Protein 4GAO (pdb70)

Sequence (803 aa):
GSKKKLERLYGRYKDPQDENKIGVDGIQQFCDDLSLDPASISVLVIAWKFRAATQCEFSRKEFLDGMTELGCDSMEKLKALLPRLEQELKDTAKFKDFYQFTFTFAKNPGQKGLDLEMAVAYWKLVLSGRFKFLDLWNTFLMEHHKRSIPRDTWNLLLDFGNMIADDMSNYDEEGAWPVLIDDFVEYARPVVTGSKKKLERLYGRYKDPQDENKIGVDGIQQFCDDLSLDPASISVLVIAWKFRAATQCEFSRKEFLDGMTELGCDSMEKLKALLPRLEQELKDTAKFKDFYQFTFTFAKNPGQKGLDLEMAVAYWKLVLSGRFKFLDLWNTFLMEHHKRSIPRDTWNLLLDFGNMIADDMSNYDEEGAWPVLIDDFVEYARPVVIKLFSLKQQKKKLERLYGRYKDPQDENKIGVDGIQQFCDDLSLDPASISVLVIAWKFRAATQCEFSRKEFLDGMTELGCDSMEKLKALLPRLEQELKDTAKFKDFYQFTFTFAKNPGQKGLDLEMAVAYWKLVLSGRFKFLDLWNTFLMEHHKRSIPRDTWNLLLDFGNMIADDMSNYDEEGAWPVLIDDFVEYARPIKLFSLKQQIKLFSLKQQKGSKKKLERLYGRYKDPQDENKIGVDGIQQFCDDLSLDPASISVLVIAWKFRAATQCEFSRKEFLDGMTELGCDSMEKLKALLPRLEQELKDTAKFKDFYQFTFTFAKNPGQKGLDLEMAVAYWKLVLSGRFKFLDLWNTFLMEHHKRSIPRDTWNLLLDFGNMIADDMSNYDEEGAWPVLIDDFVEYARPVVTIKLFSLKQQ

InterPro domains:
  IPR005176 Potentiating neddylation domain [PF03556] (136-246)
  IPR005176 Potentiating neddylation domain [PS51229] (60-248)
  IPR009060 UBA-like superfamily [SSF46934] (5-47)
  IPR014764 Defective-in-cullin neddylation protein [PTHR12281] (23-249)
  IPR042460 DCN1-like, PONY binding domain [G3DSA:1.10.238.200] (150-259)

CATH classification: 1.10.238.10 (+1 more: 1.10.238.200)

Structure (mmCIF, N/CA/C/O backbone):
data_4GAO
#
_entry.id   4GAO
#
_cell.length_a   48.567
_cell.length_b   190.151
_cell.length_c   49.072
_cell.angle_alpha   90.00
_cell.angle_beta   101.75
_cell.angle_gamma   90.00
#
_symmetry.space_group_name_H-M   'P 1 21 1'
#
loop_
_entity.id
_entity.type
_entity.pdbx_description
1 polymer 'DCN1-like protein 2'
2 polymer 'NEDD8-conjugating enzyme Ubc12'
3 non-polymer 'BROMIDE ION'
#
loop_
_atom_site.group_PDB
_atom_site.id
_atom_site.type_symbol
_atom_site.label_atom_id
_atom_site.label_alt_id
_atom_site.label_comp_id
_atom_site.label_asym_id
_atom_site.label_entity_id
_atom_site.label_seq_id
_atom_site.pdbx_PDB_ins_code
_atom_site.Cartn_x
_atom_site.Cartn_y
_atom_site.Cartn_z
_atom_site.occupancy
_atom_site.B_iso_or_equiv
_atom_site.auth_seq_id
_atom_site.auth_comp_id
_atom_site.auth_asym_id
_atom_site.auth_atom_id
_atom_site.pdbx_PDB_model_num
ATOM 1 N N . GLY A 1 1 ? 28.733 15.532 17.417 1.00 60.46 60 GLY A N 1
ATOM 2 C CA . GLY A 1 1 ? 29.241 16.829 17.962 1.00 60.72 60 GLY A CA 1
ATOM 3 C C . GLY A 1 1 ? 28.870 18.047 17.131 1.00 60.06 60 GLY A C 1
ATOM 4 O O . GLY A 1 1 ? 29.305 19.168 17.427 1.00 59.95 60 GLY A O 1
ATOM 5 N N . SER A 1 2 ? 28.068 17.824 16.088 1.00 59.62 61 SER A N 1
ATOM 6 C CA . SER A 1 2 ? 27.583 18.900 15.220 1.00 58.93 61 SER A CA 1
ATOM 7 C C . SER A 1 2 ? 26.361 19.597 15.822 1.00 58.80 61 SER A C 1
ATOM 8 O O . SER A 1 2 ? 26.158 20.798 15.617 1.00 58.41 61 SER A O 1
ATOM 11 N N . LYS A 1 3 ? 25.563 18.835 16.570 1.00 59.15 62 LYS A N 1
ATOM 12 C CA . LYS A 1 3 ? 24.375 19.349 17.249 1.00 59.21 62 LYS A CA 1
ATOM 13 C C . LYS A 1 3 ? 24.698 20.420 18.297 1.00 59.64 62 LYS A C 1
ATOM 14 O O . LYS A 1 3 ? 23.819 21.185 18.702 1.00 59.64 62 LYS A O 1
ATOM 16 N N . LYS A 1 4 ? 25.962 20.469 18.720 1.00 60.23 63 LYS A N 1
ATOM 17 C CA . LYS A 1 4 ? 26.434 21.422 19.726 1.00 60.68 63 LYS A CA 1
ATOM 18 C C . LYS A 1 4 ? 26.040 22.870 19.422 1.00 60.14 63 LYS A C 1
ATOM 19 O O . LYS A 1 4 ? 25.341 23.506 20.216 1.00 60.32 63 LYS A O 1
ATOM 21 N N . LYS A 1 5 ? 26.476 23.385 18.275 1.00 59.57 64 LYS A N 1
ATOM 22 C CA . LYS A 1 5 ? 26.171 24.763 17.902 1.00 59.13 64 LYS A CA 1
ATOM 23 C C . LYS A 1 5 ? 24.670 24.935 17.679 1.00 58.69 64 LYS A C 1
ATOM 24 O O . LYS A 1 5 ? 24.125 26.025 17.883 1.00 58.52 64 LYS A O 1
ATOM 30 N N . LEU A 1 6 ? 24.011 23.845 17.281 1.00 58.58 65 LEU A N 1
ATOM 31 C CA . LEU A 1 6 ? 22.597 23.869 16.921 1.00 58.06 65 LEU A CA 1
ATOM 32 C C . LEU A 1 6 ? 21.689 23.944 18.150 1.00 58.35 65 LEU A C 1
ATOM 33 O O . LEU A 1 6 ? 20.744 24.737 18.174 1.00 58.09 65 LEU A O 1
ATOM 38 N N . GLU A 1 7 ? 21.980 23.127 19.163 1.00 58.92 66 GLU A N 1
ATOM 39 C CA . GLU A 1 7 ? 21.277 23.192 20.445 1.00 59.34 66 GLU A CA 1
ATOM 40 C C . GLU A 1 7 ? 21.382 24.577 21.062 1.00 59.28 66 GLU A C 1
ATOM 41 O O . GLU A 1 7 ? 20.384 25.128 21.537 1.00 59.47 66 GLU A O 1
ATOM 47 N N . ARG A 1 8 ? 22.596 25.128 21.052 1.00 59.08 67 ARG A N 1
ATOM 48 C CA . ARG A 1 8 ? 22.838 26.470 21.560 1.00 58.87 67 ARG A CA 1
ATOM 49 C C . ARG A 1 8 ? 21.997 27.497 20.791 1.00 58.04 67 ARG A C 1
ATOM 50 O O . ARG A 1 8 ? 21.353 28.358 21.401 1.00 58.10 67 ARG A O 1
ATOM 52 N N . LEU A 1 9 ? 21.982 27.376 19.460 1.00 57.18 68 LEU A N 1
ATOM 53 C CA . LEU A 1 9 ? 21.221 28.284 18.595 1.00 56.12 68 LEU A CA 1
ATOM 54 C C . LEU A 1 9 ? 19.714 28.136 18.768 1.00 55.67 68 LEU A C 1
ATOM 55 O O . LEU A 1 9 ? 18.973 29.098 18.556 1.00 55.47 68 LEU A O 1
ATOM 60 N N . TYR A 1 10 ? 19.261 26.943 19.151 1.00 55.45 69 TYR A N 1
ATOM 61 C CA . TYR A 1 10 ? 17.854 26.762 19.491 1.00 54.99 69 TYR A CA 1
ATOM 62 C C . TYR A 1 10 ? 17.482 27.565 20.736 1.00 54.98 69 TYR A C 1
ATOM 63 O O . TYR A 1 10 ? 16.462 28.258 20.745 1.00 54.91 69 TYR A O 1
ATOM 72 N N . GLY A 1 11 ? 18.318 27.474 21.772 1.00 54.93 70 GLY A N 1
ATOM 73 C CA . GLY A 1 11 ? 18.095 28.178 23.038 1.00 54.46 70 GLY A CA 1
ATOM 74 C C . GLY A 1 11 ? 17.867 29.674 22.896 1.00 53.27 70 GLY A C 1
ATOM 75 O O . GLY A 1 11 ? 17.238 30.303 23.754 1.00 53.63 70 GLY A O 1
ATOM 76 N N . ARG A 1 12 ? 18.378 30.235 21.803 1.00 51.69 71 ARG A N 1
ATOM 77 C CA . ARG A 1 12 ? 18.220 31.647 21.478 1.00 50.22 71 ARG A CA 1
ATOM 78 C C . ARG A 1 12 ? 16.755 32.016 21.208 1.00 49.38 71 ARG A C 1
ATOM 79 O O . ARG A 1 12 ? 16.310 33.118 21.556 1.00 49.19 71 ARG A O 1
ATOM 87 N N . TYR A 1 13 ? 16.005 31.081 20.623 1.00 48.62 72 TYR A N 1
ATOM 88 C CA . TYR A 1 13 ? 14.649 31.359 20.132 1.00 47.62 72 TYR A CA 1
ATOM 89 C C . TYR A 1 13 ? 13.496 30.741 20.932 1.00 47.69 72 TYR A C 1
ATOM 90 O O . TYR A 1 13 ? 12.347 31.162 20.782 1.00 47.56 72 TYR A O 1
ATOM 99 N N . LYS A 1 14 ? 13.796 29.753 21.769 1.00 47.78 73 LYS A N 1
ATOM 100 C CA . LYS A 1 14 ? 12.765 29.031 22.517 1.00 48.03 73 LYS A CA 1
ATOM 101 C C . LYS A 1 14 ? 11.921 29.923 23.431 1.00 48.33 73 LYS A C 1
ATOM 102 O O . LYS A 1 14 ? 12.445 30.815 24.104 1.00 48.34 73 LYS A O 1
ATOM 108 N N . ASP A 1 15 ? 10.613 29.671 23.425 1.00 48.64 74 ASP A N 1
ATOM 109 C CA . ASP A 1 15 ? 9.651 30.325 24.312 1.00 49.35 74 ASP A CA 1
ATOM 110 C C . ASP A 1 15 ? 9.990 30.027 25.777 1.00 50.57 74 ASP A C 1
ATOM 111 O O . ASP A 1 15 ? 10.073 28.858 26.174 1.00 51.04 74 ASP A O 1
ATOM 116 N N . PRO A 1 16 ? 10.200 31.087 26.584 1.00 51.12 75 PRO A N 1
ATOM 117 C CA . PRO A 1 16 ? 10.460 30.947 28.016 1.00 52.32 75 PRO A CA 1
ATOM 118 C C . PRO A 1 16 ? 9.340 30.233 28.776 1.00 53.53 75 PRO A C 1
ATOM 119 O O . PRO A 1 16 ? 9.597 29.661 29.835 1.00 54.40 75 PRO A O 1
ATOM 123 N N . GLN A 1 17 ? 8.120 30.268 28.235 1.00 53.97 76 GLN A N 1
ATOM 124 C CA . GLN A 1 17 ? 6.956 29.608 28.845 1.00 55.20 76 GLN A CA 1
ATOM 125 C C . GLN A 1 17 ? 6.698 28.190 28.302 1.00 55.70 76 GLN A C 1
ATOM 126 O O . GLN A 1 17 ? 5.764 27.501 28.754 1.00 56.19 76 GLN A O 1
ATOM 128 N N . ASP A 1 18 ? 7.530 27.763 27.341 1.00 55.71 77 ASP A N 1
ATOM 129 C CA . ASP A 1 18 ? 7.462 26.415 26.759 1.00 56.25 77 ASP A CA 1
ATOM 130 C C . ASP A 1 18 ? 8.748 26.085 25.999 1.00 56.21 77 ASP A C 1
ATOM 131 O O . ASP A 1 18 ? 8.950 26.545 24.873 1.00 55.48 77 ASP A O 1
ATOM 136 N N . GLU A 1 19 ? 9.602 25.270 26.617 1.00 57.33 78 GLU A N 1
ATOM 137 C CA . GLU A 1 19 ? 10.907 24.912 26.043 1.00 57.62 78 GLU A CA 1
ATOM 138 C C . GLU A 1 19 ? 10.804 24.065 24.764 1.00 56.96 78 GLU A C 1
ATOM 139 O O . GLU A 1 19 ? 11.782 23.932 24.023 1.00 56.70 78 GLU A O 1
ATOM 145 N N . ASN A 1 20 ? 9.622 23.509 24.509 1.00 56.89 79 ASN A N 1
ATOM 146 C CA . ASN A 1 20 ? 9.414 22.611 23.376 1.00 56.32 79 ASN A CA 1
ATOM 147 C C . ASN A 1 20 ? 8.886 23.306 22.121 1.00 55.20 79 ASN A C 1
ATOM 148 O O . ASN A 1 20 ? 8.437 22.634 21.186 1.00 55.01 79 ASN A O 1
ATOM 153 N N . LYS A 1 21 ? 8.944 24.642 22.104 1.00 54.31 80 LYS A N 1
ATOM 154 C CA . LYS A 1 21 ? 8.554 25.436 20.928 1.00 53.03 80 LYS A CA 1
ATOM 155 C C . LYS A 1 21 ? 9.227 26.812 20.853 1.00 52.03 80 LYS A C 1
ATOM 156 O O . LYS A 1 21 ? 9.584 27.391 21.874 1.00 52.28 80 LYS A O 1
ATOM 162 N N . ILE A 1 22 ? 9.401 27.315 19.629 1.00 50.85 81 ILE A N 1
ATOM 163 C CA . ILE A 1 22 ? 9.808 28.700 19.382 1.00 49.95 81 ILE A CA 1
ATOM 164 C C . ILE A 1 22 ? 8.550 29.541 19.210 1.00 50.11 81 ILE A C 1
ATOM 165 O O . ILE A 1 22 ? 7.764 29.308 18.299 1.00 49.69 81 ILE A O 1
ATOM 170 N N . GLY A 1 23 ? 8.369 30.519 20.090 1.00 50.86 82 GLY A N 1
ATOM 171 C CA . GLY A 1 23 ? 7.138 31.303 20.134 1.00 51.57 82 GLY A CA 1
ATOM 172 C C . GLY A 1 23 ? 7.162 32.592 19.334 1.00 51.43 82 GLY A C 1
ATOM 173 O O . GLY A 1 23 ? 8.126 32.876 18.621 1.00 51.11 82 GLY A O 1
ATOM 174 N N . VAL A 1 24 ? 6.088 33.371 19.479 1.00 51.88 83 VAL A N 1
ATOM 175 C CA . VAL A 1 24 ? 5.871 34.637 18.762 1.00 51.67 83 VAL A CA 1
ATOM 176 C C . VAL A 1 24 ? 7.117 35.523 18.716 1.00 51.42 83 VAL A C 1
ATOM 177 O O . VAL A 1 24 ? 7.595 35.868 17.632 1.00 51.05 83 VAL A O 1
ATOM 181 N N . ASP A 1 25 ? 7.640 35.879 19.891 1.00 51.91 84 ASP A N 1
ATOM 182 C CA . ASP A 1 25 ? 8.832 36.723 19.989 1.00 51.67 84 ASP A CA 1
ATOM 183 C C . ASP A 1 25 ? 10.044 36.021 19.386 1.00 51.21 84 ASP A C 1
ATOM 184 O O . ASP A 1 25 ? 10.907 36.669 18.776 1.00 50.77 84 ASP A O 1
ATOM 189 N N . GLY A 1 26 ? 10.090 34.696 19.551 1.00 51.28 85 GLY A N 1
ATOM 190 C CA . GLY A 1 26 ? 11.169 33.872 19.006 1.00 50.84 85 GLY A CA 1
ATOM 191 C C . GLY A 1 26 ? 11.183 33.857 17.490 1.00 49.97 85 GLY A C 1
ATOM 192 O O . GLY A 1 26 ? 12.245 33.940 16.876 1.00 49.62 85 GLY A O 1
ATOM 193 N N . ILE A 1 27 ? 9.997 33.749 16.895 1.00 49.65 86 ILE A N 1
ATOM 194 C CA . ILE A 1 27 ? 9.830 33.835 15.446 1.00 48.88 86 ILE A CA 1
ATOM 195 C C . ILE A 1 27 ? 10.228 35.225 14.953 1.00 48.37 86 ILE A C 1
ATOM 196 O O . ILE A 1 27 ? 10.871 35.353 13.911 1.00 48.04 86 ILE A O 1
ATOM 201 N N . GLN A 1 28 ? 9.858 36.258 15.711 1.00 48.28 87 GLN A N 1
ATOM 202 C CA . GLN A 1 28 ? 10.232 37.634 15.382 1.00 47.69 87 GLN A CA 1
ATOM 203 C C . GLN A 1 28 ? 11.749 37.846 15.396 1.00 46.95 87 GLN A C 1
ATOM 204 O O . GLN A 1 28 ? 12.279 38.529 14.522 1.00 46.49 87 GLN A O 1
ATOM 210 N N . GLN A 1 29 ? 12.432 37.252 16.377 1.00 46.61 88 GLN A N 1
ATOM 211 C CA . GLN A 1 29 ? 13.895 37.324 16.480 1.00 45.82 88 GLN A CA 1
ATOM 212 C C . GLN A 1 29 ? 14.605 36.515 15.390 1.00 45.12 88 GLN A C 1
ATOM 213 O O . GLN A 1 29 ? 15.542 37.002 14.758 1.00 44.69 88 GLN A O 1
ATOM 219 N N . PHE A 1 30 ? 14.155 35.278 15.189 1.00 44.88 89 PHE A N 1
ATOM 220 C CA . PHE A 1 30 ? 14.645 34.403 14.121 1.00 44.37 89 PHE A CA 1
ATOM 221 C C . PHE A 1 30 ? 14.614 35.109 12.762 1.00 44.68 89 PHE A C 1
ATOM 222 O O . PHE A 1 30 ? 15.609 35.111 12.030 1.00 44.39 89 PHE A O 1
ATOM 230 N N . CYS A 1 31 ? 13.471 35.716 12.444 1.00 45.55 90 CYS A N 1
ATOM 231 C CA . CYS A 1 31 ? 13.317 36.505 11.227 1.00 46.18 90 CYS A CA 1
ATOM 232 C C . CYS A 1 31 ? 14.234 37.722 11.229 1.00 46.67 90 CYS A C 1
ATOM 233 O O . CYS A 1 31 ? 14.834 38.045 10.203 1.00 46.50 90 CYS A O 1
ATOM 236 N N . ASP A 1 32 ? 14.336 38.389 12.380 1.00 47.75 91 ASP A N 1
ATOM 237 C CA . ASP A 1 32 ? 15.190 39.564 12.521 1.00 48.49 91 ASP A CA 1
ATOM 238 C C . ASP A 1 32 ? 16.646 39.197 12.283 1.00 48.76 91 ASP A C 1
ATOM 239 O O . ASP A 1 32 ? 17.396 39.965 11.680 1.00 48.69 91 ASP A O 1
ATOM 244 N N . ASP A 1 33 ? 17.036 38.013 12.745 1.00 49.37 92 ASP A N 1
ATOM 245 C CA . ASP A 1 33 ? 18.396 37.521 12.556 1.00 49.76 92 ASP A CA 1
ATOM 246 C C . ASP A 1 33 ? 18.713 37.278 11.084 1.00 49.26 92 ASP A C 1
ATOM 247 O O . ASP A 1 33 ? 19.833 37.516 10.638 1.00 49.36 92 ASP A O 1
ATOM 252 N N . LEU A 1 34 ? 17.715 36.814 10.336 1.00 48.80 93 LEU A N 1
ATOM 253 C CA . LEU A 1 34 ? 17.858 36.550 8.904 1.00 47.90 93 LEU A CA 1
ATOM 254 C C . LEU A 1 34 ? 17.746 37.806 8.038 1.00 46.97 93 LEU A C 1
ATOM 255 O O . LEU A 1 34 ? 17.916 37.737 6.814 1.00 46.71 93 LEU A O 1
ATOM 260 N N . SER A 1 35 ? 17.459 38.940 8.679 1.00 46.08 94 SER A N 1
ATOM 261 C CA . SER A 1 35 ? 17.220 40.204 7.988 1.00 44.89 94 SER A CA 1
ATOM 262 C C . SER A 1 35 ? 16.113 40.066 6.940 1.00 43.96 94 SER A C 1
ATOM 263 O O . SER A 1 35 ? 16.263 40.503 5.794 1.00 43.82 94 SER A O 1
ATOM 265 N N . LEU A 1 36 ? 15.003 39.450 7.347 1.00 43.03 95 LEU A N 1
ATOM 266 C CA . LEU A 1 36 ? 13.855 39.236 6.463 1.00 41.73 95 LEU A CA 1
ATOM 267 C C . LEU A 1 36 ? 12.543 39.703 7.078 1.00 41.25 95 LEU A C 1
ATOM 268 O O . LEU A 1 36 ? 12.368 39.684 8.303 1.00 41.30 95 LEU A O 1
ATOM 273 N N . ASP A 1 37 ? 11.623 40.120 6.213 1.00 40.35 96 ASP A N 1
ATOM 274 C CA . ASP A 1 37 ? 10.268 40.430 6.633 1.00 39.80 96 ASP A CA 1
ATOM 275 C C . ASP A 1 37 ? 9.607 39.122 7.050 1.00 39.33 96 ASP A C 1
ATOM 276 O O . ASP A 1 37 ? 9.531 38.187 6.253 1.00 39.20 96 ASP A O 1
ATOM 281 N N . PRO A 1 38 ? 9.137 39.042 8.307 1.00 38.93 97 PRO A N 1
ATOM 282 C CA . PRO A 1 38 ? 8.476 37.825 8.760 1.00 38.69 97 PRO A CA 1
ATOM 283 C C . PRO A 1 38 ? 7.443 37.319 7.754 1.00 38.20 97 PRO A C 1
ATOM 284 O O . PRO A 1 38 ? 7.273 36.110 7.611 1.00 38.40 97 PRO A O 1
ATOM 288 N N . ALA A 1 39 ? 6.791 38.248 7.052 1.00 37.47 98 ALA A N 1
ATOM 289 C CA . ALA A 1 39 ? 5.699 37.938 6.128 1.00 36.84 98 ALA A CA 1
ATOM 290 C C . ALA A 1 39 ? 6.153 37.690 4.691 1.00 36.13 98 ALA A C 1
ATOM 291 O O . ALA A 1 39 ? 5.324 37.532 3.793 1.00 36.13 98 ALA A O 1
ATOM 293 N N . SER A 1 40 ? 7.464 37.655 4.475 1.00 35.45 99 SER A N 1
ATOM 294 C CA . SER A 1 40 ? 8.014 37.426 3.143 1.00 34.92 99 SER A CA 1
ATOM 295 C C . SER A 1 40 ? 7.895 35.963 2.712 1.00 34.60 99 SER A C 1
ATOM 296 O O . SER A 1 40 ? 7.762 35.065 3.545 1.00 34.82 99 SER A O 1
ATOM 299 N N . ILE A 1 41 ? 7.946 35.739 1.401 1.00 34.06 100 ILE A N 1
ATOM 300 C CA . ILE A 1 41 ? 7.916 34.394 0.824 1.00 33.76 100 ILE A CA 1
ATOM 301 C C . ILE A 1 41 ? 9.136 33.577 1.291 1.00 33.67 100 ILE A C 1
ATOM 302 O O . ILE A 1 41 ? 9.072 32.346 1.402 1.00 33.63 100 ILE A O 1
ATOM 307 N N . SER A 1 42 ? 10.225 34.283 1.592 1.00 33.41 101 SER A N 1
ATOM 308 C CA . SER A 1 42 ? 11.463 33.658 2.024 1.00 33.44 101 SER A CA 1
ATOM 309 C C . SER A 1 42 ? 11.303 32.954 3.368 1.00 33.62 101 SER A C 1
ATOM 310 O O . SER A 1 42 ? 11.838 31.856 3.569 1.00 33.86 101 SER A O 1
ATOM 313 N N . VAL A 1 43 ? 10.553 33.580 4.271 1.00 33.53 102 VAL A N 1
ATOM 314 C CA . VAL A 1 43 ? 10.230 32.974 5.564 1.00 33.83 102 VAL A CA 1
ATOM 315 C C . VAL A 1 43 ? 9.335 31.749 5.373 1.00 33.94 102 VAL A C 1
ATOM 316 O O . VAL A 1 43 ? 9.539 30.710 6.007 1.00 34.23 102 VAL A O 1
ATOM 320 N N . LEU A 1 44 ? 8.354 31.883 4.485 1.00 33.81 103 LEU A N 1
ATOM 321 C CA . LEU A 1 44 ? 7.454 30.792 4.120 1.00 33.84 103 LEU A CA 1
ATOM 322 C C . LEU A 1 44 ? 8.212 29.560 3.597 1.00 33.64 103 LEU A C 1
ATOM 323 O O . LEU A 1 44 ? 7.920 28.425 3.994 1.00 34.03 103 LEU A O 1
ATOM 328 N N . VAL A 1 45 ? 9.189 29.796 2.721 1.00 32.89 104 VAL A N 1
ATOM 329 C CA . VAL A 1 45 ? 10.054 28.735 2.205 1.00 32.27 104 VAL A CA 1
ATOM 330 C C . VAL A 1 45 ? 10.774 28.003 3.339 1.00 31.97 104 VAL A C 1
ATOM 331 O O . VAL A 1 45 ? 10.810 26.774 3.357 1.00 32.19 104 VAL A O 1
ATOM 335 N N . ILE A 1 46 ? 11.328 28.760 4.282 1.00 31.31 105 ILE A N 1
ATOM 336 C CA . ILE A 1 46 ? 12.054 28.183 5.418 1.00 31.00 105 ILE A CA 1
ATOM 337 C C . ILE A 1 46 ? 11.159 27.289 6.265 1.00 30.95 105 ILE A C 1
ATOM 338 O O . ILE A 1 46 ? 11.573 26.208 6.689 1.00 31.11 105 ILE A O 1
ATOM 343 N N . ALA A 1 47 ? 9.937 27.753 6.508 1.00 30.49 106 ALA A N 1
ATOM 344 C CA . ALA A 1 47 ? 8.958 26.984 7.258 1.00 30.48 106 ALA A CA 1
ATOM 345 C C . ALA A 1 47 ? 8.590 25.720 6.493 1.00 30.23 106 ALA A C 1
ATOM 346 O O . ALA A 1 47 ? 8.409 24.650 7.078 1.00 30.67 106 ALA A O 1
ATOM 348 N N . TRP A 1 48 ? 8.502 25.854 5.176 1.00 29.39 107 TRP A N 1
ATOM 349 C CA . TRP A 1 48 ? 8.205 24.738 4.305 1.00 28.92 107 TRP A CA 1
ATOM 350 C C . TRP A 1 48 ? 9.336 23.714 4.270 1.00 28.50 107 TRP A C 1
ATOM 351 O O . TRP A 1 48 ? 9.107 22.527 4.025 1.00 28.68 107 TRP A O 1
ATOM 362 N N . LYS A 1 49 ? 10.559 24.173 4.512 1.00 28.04 108 LYS A N 1
ATOM 363 C CA . LYS A 1 49 ? 11.681 23.253 4.583 1.00 27.98 108 LYS A CA 1
ATOM 364 C C . LYS A 1 49 ? 11.742 22.617 5.950 1.00 28.26 108 LYS A C 1
ATOM 365 O O . LYS A 1 49 ? 12.250 21.502 6.114 1.00 28.40 108 LYS A O 1
ATOM 371 N N . PHE A 1 50 ? 11.204 23.338 6.926 1.00 28.37 109 PHE A N 1
ATOM 372 C CA . PHE A 1 50 ? 11.106 22.856 8.297 1.00 28.82 109 PHE A CA 1
ATOM 373 C C . PHE A 1 50 ? 9.914 21.912 8.442 1.00 29.55 109 PHE A C 1
ATOM 374 O O . PHE A 1 50 ? 9.836 21.148 9.409 1.00 30.07 109 PHE A O 1
ATOM 382 N N . ARG A 1 51 ? 9.008 21.961 7.461 1.00 29.98 110 ARG A N 1
ATOM 383 C CA . ARG A 1 51 ? 7.773 21.167 7.449 1.00 30.83 110 ARG A CA 1
ATOM 384 C C . ARG A 1 51 ? 6.884 21.601 8.600 1.00 31.36 110 ARG A C 1
ATOM 385 O O . ARG A 1 51 ? 6.183 20.778 9.190 1.00 32.22 110 ARG A O 1
ATOM 393 N N . ALA A 1 52 ? 6.927 22.899 8.913 1.00 31.25 111 ALA A N 1
ATOM 394 C CA . ALA A 1 52 ? 6.245 23.474 10.081 1.00 31.46 111 ALA A CA 1
ATOM 395 C C . ALA A 1 52 ? 4.748 23.217 10.050 1.00 31.59 111 ALA A C 1
ATOM 396 O O . ALA A 1 52 ? 4.137 23.240 8.980 1.00 31.40 111 ALA A O 1
ATOM 398 N N . ALA A 1 53 ? 4.166 22.974 11.223 1.00 31.95 112 ALA A N 1
ATOM 399 C CA . ALA A 1 53 ? 2.748 22.622 11.326 1.00 32.28 112 ALA A CA 1
ATOM 400 C C . ALA A 1 53 ? 1.823 23.834 11.228 1.00 32.22 112 ALA A C 1
ATOM 401 O O . ALA A 1 53 ? 0.812 23.797 10.528 1.00 32.30 112 ALA A O 1
ATOM 403 N N . THR A 1 54 ? 2.177 24.906 11.925 1.00 32.30 113 THR A N 1
ATOM 404 C CA . THR A 1 54 ? 1.331 26.091 12.004 1.00 32.41 113 THR A CA 1
ATOM 405 C C . THR A 1 54 ? 2.189 27.339 12.033 1.00 31.93 113 THR A C 1
ATOM 406 O O . THR A 1 54 ? 3.239 27.366 12.679 1.00 31.89 113 THR A O 1
ATOM 410 N N . GLN A 1 55 ? 1.727 28.374 11.340 1.00 31.66 114 GLN A N 1
ATOM 411 C CA . GLN A 1 55 ? 2.416 29.659 11.318 1.00 31.36 114 GLN A CA 1
ATOM 412 C C . GLN A 1 55 ? 2.686 30.226 12.716 1.00 31.92 114 GLN A C 1
ATOM 413 O O . GLN A 1 55 ? 1.984 29.909 13.677 1.00 32.63 114 GLN A O 1
ATOM 419 N N . CYS A 1 56 ? 3.738 31.034 12.807 1.00 31.84 115 CYS A N 1
ATOM 420 C CA . CYS A 1 56 ? 4.075 31.819 13.998 1.00 32.35 115 CYS A CA 1
ATOM 421 C C . CYS A 1 56 ? 4.632 31.027 15.182 1.00 33.07 115 CYS A C 1
ATOM 422 O O . CYS A 1 56 ? 4.685 31.530 16.306 1.00 33.61 115 CYS A O 1
ATOM 425 N N . GLU A 1 57 ? 5.058 29.795 14.917 1.00 33.25 116 GLU A N 1
ATOM 426 C CA . GLU A 1 57 ? 5.792 28.996 15.894 1.00 33.84 116 GLU A CA 1
ATOM 427 C C . GLU A 1 57 ? 6.453 27.794 15.241 1.00 33.22 116 GLU A C 1
ATOM 428 O O . GLU A 1 57 ? 5.985 27.291 14.218 1.00 33.00 116 GLU A O 1
ATOM 434 N N . PHE A 1 58 ? 7.554 27.352 15.840 1.00 32.91 117 PHE A N 1
ATOM 435 C CA . PHE A 1 58 ? 8.233 26.128 15.439 1.00 32.40 117 PHE A CA 1
ATOM 436 C 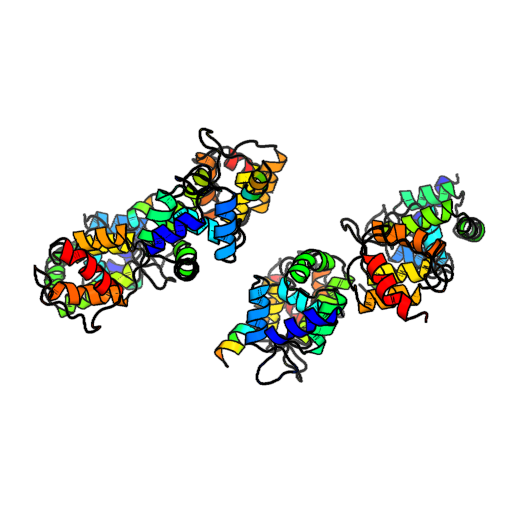C . PHE A 1 58 ? 8.383 25.250 16.658 1.00 33.14 117 PHE A C 1
ATOM 437 O O . PHE A 1 58 ? 8.765 25.729 17.720 1.00 33.29 117 PHE A O 1
ATOM 445 N N . SER A 1 59 ? 8.093 23.964 16.512 1.00 33.75 118 SER A N 1
ATOM 446 C CA . SER A 1 59 ? 8.392 23.012 17.568 1.00 34.90 118 SER A CA 1
ATOM 447 C C . SER A 1 59 ? 9.903 22.847 17.652 1.00 35.33 118 SER A C 1
ATOM 448 O O . SER A 1 59 ? 10.620 23.179 16.704 1.00 34.69 118 SER A O 1
ATOM 451 N N . ARG A 1 60 ? 10.387 22.346 18.788 1.00 36.82 119 ARG A N 1
ATOM 452 C CA . ARG A 1 60 ? 11.815 22.076 18.956 1.00 37.78 119 ARG A CA 1
ATOM 453 C C . ARG A 1 60 ? 12.317 21.037 17.953 1.00 37.95 119 ARG A C 1
ATOM 454 O O . ARG A 1 60 ? 13.497 21.014 17.608 1.00 37.78 119 ARG A O 1
ATOM 462 N N . LYS A 1 61 ? 11.414 20.181 17.489 1.00 38.73 120 LYS A N 1
ATOM 463 C CA . LYS A 1 61 ? 11.760 19.167 16.502 1.00 39.07 120 LYS A CA 1
ATOM 464 C C . LYS A 1 61 ? 11.663 19.691 15.066 1.00 38.58 120 LYS A C 1
ATOM 465 O O . LYS A 1 61 ? 12.406 19.240 14.198 1.00 38.48 120 LYS A O 1
ATOM 471 N N . GLU A 1 62 ? 10.759 20.642 14.822 1.00 38.56 121 GLU A N 1
ATOM 472 C CA . GLU A 1 62 ? 10.663 21.307 13.516 1.00 38.15 121 GLU A CA 1
ATOM 473 C C . GLU A 1 62 ? 11.944 22.066 13.175 1.00 38.29 121 GLU A C 1
ATOM 474 O O . GLU A 1 62 ? 12.414 22.022 12.037 1.00 37.78 121 GLU A O 1
ATOM 480 N N . PHE A 1 63 ? 12.502 22.750 14.172 1.00 39.24 122 PHE A N 1
ATOM 481 C CA . PHE A 1 63 ? 13.723 23.537 13.998 1.00 39.69 122 PHE A CA 1
ATOM 482 C C . PHE A 1 63 ? 14.954 22.648 13.871 1.00 39.38 122 PHE A C 1
ATOM 483 O O . PHE A 1 63 ? 15.721 22.798 12.927 1.00 38.85 122 PHE A O 1
ATOM 491 N N . LEU A 1 64 ? 15.136 21.722 14.812 1.00 39.74 123 LEU A N 1
ATOM 492 C CA . LEU A 1 64 ? 16.324 20.865 14.821 1.00 39.78 123 LEU A CA 1
ATOM 493 C C . LEU A 1 64 ? 16.424 19.946 13.612 1.00 39.60 123 LEU A C 1
ATOM 494 O O . LEU A 1 64 ? 17.456 19.926 12.945 1.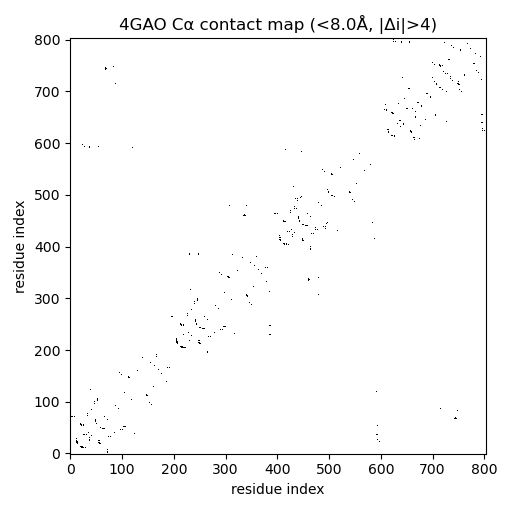00 39.21 123 LEU A O 1
ATOM 499 N N . ASP A 1 65 ? 15.355 19.206 13.319 1.00 39.98 124 ASP A N 1
ATOM 500 C CA . ASP A 1 65 ? 15.332 18.332 12.142 1.00 40.15 124 ASP A CA 1
ATOM 501 C C . ASP A 1 65 ? 15.512 19.106 10.840 1.00 39.77 124 ASP A C 1
ATOM 502 O O . ASP A 1 65 ? 16.304 18.707 9.992 1.00 39.57 124 ASP A O 1
ATOM 507 N N . GLY A 1 66 ? 14.789 20.217 10.700 1.00 39.93 125 GLY A N 1
ATOM 508 C CA . GLY A 1 66 ? 14.863 21.066 9.507 1.00 39.79 125 GLY A CA 1
ATOM 509 C C . GLY A 1 66 ? 16.249 21.619 9.230 1.00 40.04 125 GLY A C 1
ATOM 510 O O . GLY A 1 66 ? 16.767 21.468 8.122 1.00 39.64 125 GLY A O 1
ATOM 511 N N . MET A 1 67 ? 16.845 22.255 10.241 1.00 40.79 126 MET A N 1
ATOM 512 C CA . MET A 1 67 ? 18.196 22.809 10.136 1.00 41.16 126 MET A CA 1
ATOM 513 C C . MET A 1 67 ? 19.211 21.697 9.904 1.00 41.63 126 MET A C 1
ATOM 514 O O . MET A 1 67 ? 20.135 21.855 9.102 1.00 41.45 126 MET A O 1
ATOM 519 N N . THR A 1 68 ? 19.027 20.575 10.601 1.00 42.32 127 THR A N 1
ATOM 520 C CA . THR A 1 68 ? 19.873 19.399 10.423 1.00 42.88 127 THR A CA 1
ATOM 521 C C . THR A 1 68 ? 19.821 18.902 8.983 1.00 43.12 127 THR A C 1
ATOM 522 O O . THR A 1 68 ? 20.858 18.581 8.399 1.00 43.25 127 THR A O 1
ATOM 526 N N . GLU A 1 69 ? 18.610 18.853 8.422 1.00 43.60 128 GLU A N 1
ATOM 527 C CA . GLU A 1 69 ? 18.374 18.387 7.050 1.00 43.97 128 GLU A CA 1
ATOM 528 C C . GLU A 1 69 ? 19.023 19.285 6.003 1.00 43.59 128 GLU A C 1
ATOM 529 O O . GLU A 1 69 ? 19.431 18.816 4.944 1.00 43.42 128 GLU A O 1
ATOM 535 N N . LEU A 1 70 ? 19.093 20.577 6.303 1.00 43.70 129 LEU A N 1
ATOM 536 C CA . LEU A 1 70 ? 19.790 21.540 5.455 1.00 43.65 129 LEU A CA 1
ATOM 537 C C . LEU A 1 70 ? 21.266 21.684 5.868 1.00 44.55 129 LEU A C 1
ATOM 538 O O . LEU A 1 70 ? 22.023 22.425 5.234 1.00 44.46 129 LEU A O 1
ATOM 543 N N . GLY A 1 71 ? 21.658 20.984 6.934 1.00 45.68 130 GLY A N 1
ATOM 544 C CA . GLY A 1 71 ? 23.032 21.012 7.443 1.00 46.93 130 GLY A CA 1
ATOM 545 C C . GLY A 1 71 ? 23.496 22.387 7.887 1.00 47.60 130 GLY A C 1
ATOM 546 O O . GLY A 1 71 ? 24.579 22.834 7.506 1.00 47.63 130 GLY A O 1
ATOM 547 N N . CYS A 1 72 ? 22.676 23.054 8.698 1.00 48.43 131 CYS A N 1
ATOM 548 C CA . CYS A 1 72 ? 22.971 24.411 9.149 1.00 49.32 131 CYS A CA 1
ATOM 549 C C . CYS A 1 72 ? 22.985 24.535 10.671 1.00 50.54 131 CYS A C 1
ATOM 550 O O . CYS A 1 72 ? 22.007 24.186 11.341 1.00 50.81 131 CYS A O 1
ATOM 553 N N . ASP A 1 73 ? 24.101 25.032 11.207 1.00 51.82 132 ASP A N 1
ATOM 554 C CA . ASP A 1 73 ? 24.244 25.260 12.648 1.00 53.34 132 ASP A CA 1
ATOM 555 C C . ASP A 1 73 ? 24.349 26.756 12.975 1.00 53.67 132 ASP A C 1
ATOM 556 O O . ASP A 1 73 ? 24.575 27.146 14.125 1.00 54.19 132 ASP A O 1
ATOM 561 N N . SER A 1 74 ? 24.183 27.584 11.948 1.00 53.75 133 SER A N 1
ATOM 562 C CA . SER A 1 74 ? 24.242 29.028 12.091 1.00 54.11 133 SER A CA 1
ATOM 563 C C . SER A 1 74 ? 23.072 29.652 11.347 1.00 53.94 133 SER A C 1
ATOM 564 O O . SER A 1 74 ? 22.294 28.957 10.694 1.00 53.78 133 SER A O 1
ATOM 567 N N . MET A 1 75 ? 22.970 30.973 11.434 1.00 54.29 134 MET A N 1
ATOM 568 C CA . MET A 1 75 ? 21.947 31.712 10.712 1.00 54.36 134 MET A CA 1
ATOM 569 C C . MET A 1 75 ? 22.457 32.254 9.373 1.00 54.49 134 MET A C 1
ATOM 570 O O . MET A 1 75 ? 21.663 32.684 8.530 1.00 54.23 134 MET A O 1
ATOM 575 N N . GLU A 1 76 ? 23.777 32.225 9.182 1.00 55.25 135 GLU A N 1
ATOM 576 C CA . GLU A 1 76 ? 24.388 32.652 7.922 1.00 55.69 135 GLU A CA 1
ATOM 577 C C . GLU A 1 76 ? 24.363 31.526 6.887 1.00 55.90 135 GLU A C 1
ATOM 578 O O . GLU A 1 76 ? 24.102 31.769 5.705 1.00 55.77 135 GLU A O 1
ATOM 584 N N . LYS A 1 77 ? 24.638 30.302 7.341 1.00 56.55 136 LYS A N 1
ATOM 585 C CA . LYS A 1 77 ? 24.575 29.120 6.487 1.00 56.76 136 LYS A CA 1
ATOM 586 C C . LYS A 1 77 ? 23.165 28.983 5.948 1.00 56.76 136 LYS A C 1
ATOM 587 O O . LYS A 1 77 ? 22.970 28.764 4.753 1.00 56.43 136 LYS A O 1
ATOM 593 N N . LEU A 1 78 ? 22.188 29.144 6.840 1.00 57.31 137 LEU A N 1
ATOM 594 C CA . LEU A 1 78 ? 20.783 29.149 6.459 1.00 57.51 137 LEU A CA 1
ATOM 595 C C . LEU A 1 78 ? 20.537 30.195 5.376 1.00 57.56 137 LEU A C 1
ATOM 596 O O . LEU A 1 78 ? 19.996 29.874 4.317 1.00 57.58 137 LEU A O 1
ATOM 601 N N . LYS A 1 79 ? 20.959 31.433 5.633 1.00 57.94 138 LYS A N 1
ATOM 602 C CA . LYS A 1 79 ? 20.772 32.519 4.672 1.00 57.98 138 LYS A CA 1
ATOM 603 C C . LYS A 1 79 ? 21.427 32.194 3.328 1.00 58.53 138 LYS A C 1
ATOM 604 O O . LYS A 1 79 ? 20.825 32.406 2.266 1.00 58.39 138 LYS A O 1
ATOM 610 N N . ALA A 1 80 ? 22.642 31.652 3.386 1.00 59.51 139 ALA A N 1
ATOM 611 C CA . ALA A 1 80 ? 23.380 31.247 2.192 1.00 60.18 139 ALA A CA 1
ATOM 612 C C . ALA A 1 80 ? 22.620 30.233 1.341 1.00 60.43 139 ALA A C 1
ATOM 613 O O . ALA A 1 80 ? 22.860 30.120 0.139 1.00 60.47 139 ALA A O 1
ATOM 615 N N . LEU A 1 81 ? 21.705 29.501 1.969 1.00 60.81 140 LEU A N 1
ATOM 616 C CA . LEU A 1 81 ? 20.924 28.496 1.265 1.00 60.96 140 LEU A CA 1
ATOM 617 C C . LEU A 1 81 ? 19.641 29.050 0.644 1.00 60.43 140 LEU A C 1
ATOM 618 O O . LEU A 1 81 ? 19.158 28.502 -0.349 1.00 60.57 140 LEU A O 1
ATOM 623 N N . LEU A 1 82 ? 19.105 30.134 1.210 1.00 59.80 141 LEU A N 1
ATOM 624 C CA . LEU A 1 82 ? 17.825 30.697 0.758 1.00 58.97 141 LEU A CA 1
ATOM 625 C C . LEU A 1 82 ? 17.592 30.591 -0.749 1.00 58.34 141 LEU A C 1
ATOM 626 O O . LEU A 1 82 ? 16.655 29.904 -1.171 1.00 58.38 141 LEU A O 1
ATOM 631 N N . PRO A 1 83 ? 18.441 31.263 -1.563 1.00 57.63 142 PRO A N 1
ATOM 632 C CA . PRO A 1 83 ? 18.301 31.246 -3.023 1.00 56.89 142 PRO A CA 1
ATOM 633 C C . PRO A 1 83 ? 18.239 29.843 -3.631 1.00 56.26 142 PRO A C 1
ATOM 634 O O . PRO A 1 83 ? 17.357 29.576 -4.451 1.00 56.09 142 PRO A O 1
ATOM 638 N N . ARG A 1 84 ? 19.154 28.960 -3.223 1.00 55.60 143 ARG A N 1
ATOM 639 C CA . ARG A 1 84 ? 19.163 27.570 -3.693 1.00 54.78 143 ARG A CA 1
ATOM 640 C C . ARG A 1 84 ? 17.851 26.856 -3.347 1.00 54.08 143 ARG A C 1
ATOM 641 O O . ARG A 1 84 ? 17.427 25.932 -4.050 1.00 54.11 143 ARG A O 1
ATOM 643 N N . LEU A 1 85 ? 17.219 27.297 -2.259 1.00 53.08 144 LEU A N 1
ATOM 644 C CA . LEU A 1 85 ? 15.934 26.766 -1.838 1.00 52.09 144 LEU A CA 1
ATOM 645 C C . LEU A 1 85 ? 14.812 27.468 -2.590 1.00 51.42 144 LEU A C 1
ATOM 646 O O . LEU A 1 85 ? 13.900 26.817 -3.100 1.00 51.29 144 LEU A O 1
ATOM 651 N N . GLU A 1 86 ? 14.893 28.795 -2.671 1.00 50.80 145 GLU A N 1
ATOM 652 C CA . GLU A 1 86 ? 13.903 29.594 -3.398 1.00 50.16 145 GLU A CA 1
ATOM 653 C C . GLU A 1 86 ? 13.838 29.219 -4.885 1.00 49.77 145 GLU A C 1
ATOM 654 O O . GLU A 1 86 ? 12.756 29.205 -5.473 1.00 49.56 145 GLU A O 1
ATOM 656 N N . GLN A 1 87 ? 14.997 28.918 -5.476 1.00 49.46 146 GLN A N 1
ATOM 657 C CA . GLN A 1 87 ? 15.080 28.397 -6.845 1.00 49.16 146 GLN A CA 1
ATOM 658 C C . GLN A 1 87 ? 14.461 27.013 -6.924 1.00 48.74 146 GLN A C 1
ATOM 659 O O . GLN A 1 87 ? 13.839 26.658 -7.936 1.00 48.84 146 GLN A O 1
ATOM 665 N N . GLU A 1 88 ? 14.635 26.241 -5.848 1.00 48.17 147 GLU A N 1
ATOM 666 C CA . GLU A 1 88 ? 14.080 24.895 -5.743 1.00 47.56 147 GLU A CA 1
ATOM 667 C C . GLU A 1 88 ? 12.599 24.897 -6.121 1.00 47.06 147 GLU A C 1
ATOM 668 O O . GLU A 1 88 ? 12.047 23.863 -6.514 1.00 47.06 147 GLU A O 1
ATOM 674 N N . LEU A 1 89 ? 11.982 26.079 -6.029 1.00 46.45 148 LEU A N 1
ATOM 675 C CA . LEU A 1 89 ? 10.563 26.277 -6.337 1.00 46.01 148 LEU A CA 1
ATOM 676 C C . LEU A 1 89 ? 10.235 26.471 -7.819 1.00 45.62 148 LEU A C 1
ATOM 677 O O . LEU A 1 89 ? 9.138 26.953 -8.158 1.00 45.54 148 LEU A O 1
ATOM 682 N N . LYS A 1 90 ? 11.172 26.107 -8.699 1.00 45.34 149 LYS A N 1
ATOM 683 C CA . LYS A 1 90 ? 10.881 26.148 -10.129 1.00 45.16 149 LYS A CA 1
ATOM 684 C C . LYS A 1 90 ? 10.246 24.834 -10.567 1.00 45.17 149 LYS A C 1
ATOM 685 O O . LYS A 1 90 ? 9.340 24.833 -11.403 1.00 45.24 149 LYS A O 1
ATOM 687 N N . ASP A 1 91 ? 10.716 23.727 -9.988 1.00 45.16 150 ASP A N 1
ATOM 688 C CA . ASP A 1 91 ? 10.168 22.399 -10.261 1.00 45.31 150 ASP A CA 1
ATOM 689 C C . ASP A 1 91 ? 8.669 22.435 -9.998 1.00 45.41 150 ASP A C 1
ATOM 690 O O . ASP A 1 91 ? 8.227 22.889 -8.935 1.00 45.67 150 ASP A O 1
ATOM 695 N N . THR A 1 92 ? 7.888 21.985 -10.978 1.00 45.34 151 THR A N 1
ATOM 696 C CA . THR A 1 92 ? 6.428 22.020 -10.872 1.00 45.17 151 THR A CA 1
ATOM 697 C C . THR A 1 92 ? 5.932 21.199 -9.676 1.00 45.06 151 THR A C 1
ATOM 698 O O . THR A 1 92 ? 5.089 21.663 -8.904 1.00 45.24 151 THR A O 1
ATOM 702 N N . ALA A 1 93 ? 6.480 19.995 -9.518 1.00 44.62 152 ALA A N 1
ATOM 703 C CA . ALA A 1 93 ? 6.072 19.090 -8.447 1.00 44.31 152 ALA A CA 1
ATOM 704 C C . ALA A 1 93 ? 6.483 19.615 -7.073 1.00 43.93 152 ALA A C 1
ATOM 705 O O . ALA A 1 93 ? 5.760 19.427 -6.090 1.00 44.34 152 ALA A O 1
ATOM 707 N N . LYS A 1 94 ? 7.641 20.274 -7.018 1.00 42.99 153 LYS A N 1
ATOM 708 C CA . LYS A 1 94 ? 8.170 20.823 -5.773 1.00 42.15 153 LYS A CA 1
ATOM 709 C C . LYS A 1 94 ? 7.387 22.047 -5.339 1.00 41.54 153 LYS A C 1
ATOM 710 O O . LYS A 1 94 ? 7.169 22.247 -4.142 1.00 41.75 153 LYS A O 1
ATOM 712 N N . PHE A 1 95 ? 6.971 22.863 -6.308 1.00 40.47 154 PHE A N 1
ATOM 713 C CA . PHE A 1 95 ? 6.140 24.025 -6.014 1.00 39.63 154 PHE A CA 1
ATOM 714 C C . PHE A 1 95 ? 4.738 23.618 -5.546 1.00 39.29 154 PHE A C 1
ATOM 715 O O . PHE A 1 95 ? 4.182 24.266 -4.654 1.00 39.44 154 PHE A O 1
ATOM 723 N N . LYS A 1 96 ? 4.177 22.558 -6.139 1.00 38.46 155 LYS A N 1
ATOM 724 C CA . LYS A 1 96 ? 2.839 22.077 -5.762 1.00 37.81 155 LYS A CA 1
ATOM 725 C C . LYS A 1 96 ? 2.787 21.689 -4.285 1.00 37.13 155 LYS A C 1
ATOM 726 O O . LYS A 1 96 ? 1.855 22.065 -3.569 1.00 37.18 155 LYS A O 1
ATOM 732 N N . ASP A 1 97 ? 3.806 20.947 -3.850 1.00 36.00 156 ASP A N 1
ATOM 733 C CA . ASP A 1 97 ? 3.981 20.541 -2.459 1.00 35.04 156 ASP A CA 1
ATOM 734 C C . ASP A 1 97 ? 4.034 21.756 -1.550 1.00 33.91 156 ASP A C 1
ATOM 735 O O . ASP A 1 97 ? 3.346 21.805 -0.532 1.00 34.11 156 ASP A O 1
ATOM 740 N N . PHE A 1 98 ? 4.857 22.728 -1.934 1.00 32.25 157 PHE A N 1
ATOM 741 C CA . PHE A 1 98 ? 4.974 23.995 -1.227 1.00 30.95 157 PHE A CA 1
ATOM 742 C C . PHE A 1 98 ? 3.640 24.706 -1.152 1.00 30.58 157 PHE A C 1
ATOM 743 O O . PHE A 1 98 ? 3.240 25.162 -0.082 1.00 30.76 157 PHE A O 1
ATOM 751 N N . TYR A 1 99 ? 2.960 24.796 -2.296 1.00 29.79 158 TYR A N 1
ATOM 752 C CA . TYR A 1 99 ? 1.657 25.449 -2.379 1.00 29.11 158 TYR A CA 1
ATOM 753 C C . TYR A 1 99 ? 0.617 24.772 -1.500 1.00 28.92 158 TYR A C 1
ATOM 754 O O . TYR A 1 99 ? -0.117 25.439 -0.778 1.00 29.07 158 TYR A O 1
ATOM 763 N N . GLN A 1 100 ? 0.543 23.451 -1.574 1.00 28.36 159 GLN A N 1
ATOM 764 C CA . GLN A 1 100 ? -0.439 22.728 -0.785 1.00 28.29 159 GLN A CA 1
ATOM 765 C C . GLN A 1 100 ? -0.072 22.778 0.688 1.00 27.88 159 GLN A C 1
ATOM 766 O O . GLN A 1 100 ? -0.953 22.874 1.541 1.00 28.36 159 GLN A O 1
ATOM 772 N N . PHE A 1 101 ? 1.226 22.747 0.983 1.00 26.88 160 PHE A N 1
ATOM 773 C CA . PHE A 1 101 ? 1.700 22.917 2.356 1.00 26.49 160 PHE A CA 1
ATOM 774 C C . PHE A 1 101 ? 1.185 24.221 2.960 1.00 26.16 160 PHE A C 1
ATOM 775 O O . PHE A 1 101 ? 0.794 24.257 4.121 1.00 26.58 160 PHE A O 1
ATOM 783 N N . THR A 1 102 ? 1.189 25.281 2.157 1.00 25.38 161 THR A N 1
ATOM 784 C CA . THR A 1 102 ? 0.796 26.622 2.593 1.00 24.80 161 THR A CA 1
ATOM 785 C C . THR A 1 102 ? -0.585 26.653 3.261 1.00 25.24 161 THR A C 1
ATOM 786 O O . THR A 1 102 ? -0.779 27.345 4.266 1.00 25.50 161 THR A O 1
ATOM 790 N N . PHE A 1 103 ? -1.529 25.886 2.718 1.00 25.23 162 PHE A N 1
ATOM 791 C CA . PHE A 1 103 ? -2.871 25.817 3.287 1.00 25.60 162 PHE A CA 1
ATOM 792 C C . PHE A 1 103 ? -2.853 25.375 4.759 1.00 26.36 162 PHE A C 1
ATOM 793 O O . PHE A 1 103 ? -3.210 26.157 5.645 1.00 26.42 162 PHE A O 1
ATOM 801 N N . THR A 1 104 ? -2.422 24.134 5.006 1.00 27.18 163 THR A N 1
ATOM 802 C CA . THR A 1 104 ? -2.344 23.568 6.360 1.00 28.33 163 THR A CA 1
ATOM 803 C C . THR A 1 104 ? -1.472 24.376 7.328 1.00 29.21 163 THR A C 1
ATOM 804 O O . THR A 1 104 ? -1.745 24.413 8.529 1.00 29.75 163 THR A O 1
ATOM 808 N N . PHE A 1 105 ? -0.425 25.009 6.799 1.00 30.04 164 PHE A N 1
ATOM 809 C CA . PHE A 1 105 ? 0.456 25.892 7.567 1.00 31.42 164 PHE A CA 1
ATOM 810 C C . PHE A 1 105 ? -0.299 27.132 8.038 1.00 33.53 164 PHE A C 1
ATOM 811 O O . PHE A 1 105 ? -0.195 27.531 9.205 1.00 33.83 164 PHE A O 1
ATOM 819 N N . ALA A 1 106 ? -1.073 27.711 7.121 1.00 35.91 165 ALA A N 1
ATOM 820 C CA . ALA A 1 106 ? -1.729 28.997 7.333 1.00 38.66 165 ALA A CA 1
ATOM 821 C C . ALA A 1 106 ? -2.952 28.960 8.253 1.00 41.34 165 ALA A C 1
ATOM 822 O O . ALA A 1 106 ? -3.218 29.934 8.958 1.00 41.81 165 ALA A O 1
ATOM 824 N N . LYS A 1 107 ? -3.694 27.855 8.241 1.00 44.37 166 LYS A N 1
ATOM 825 C CA . LYS A 1 107 ? -4.981 27.784 8.942 1.00 47.67 166 LYS A CA 1
ATOM 826 C C . LYS A 1 107 ? -4.852 27.486 10.440 1.00 50.04 166 LYS A C 1
ATOM 827 O O . LYS A 1 107 ? -3.774 27.112 10.916 1.00 50.07 166 LYS A O 1
ATOM 833 N N . ASN A 1 108 ? -5.963 27.663 11.167 1.00 53.11 167 ASN A N 1
ATOM 834 C CA . ASN A 1 108 ? -6.065 27.261 12.573 1.00 56.02 167 ASN A CA 1
ATOM 835 C C . ASN A 1 108 ? -6.105 25.748 12.707 1.00 58.00 167 ASN A C 1
ATOM 836 O O . ASN A 1 108 ? -6.782 25.070 11.924 1.00 58.26 167 ASN A O 1
ATOM 841 N N . PRO A 1 109 ? -5.376 25.210 13.699 1.00 59.88 168 PRO A N 1
ATOM 842 C CA . PRO A 1 109 ? -5.442 23.780 13.964 1.00 61.49 168 PRO A CA 1
ATOM 843 C C . PRO A 1 109 ? -6.834 23.387 14.461 1.00 63.40 168 PRO A C 1
ATOM 844 O O . PRO A 1 109 ? -7.465 24.143 15.216 1.00 63.88 168 PRO A O 1
ATOM 848 N N . GLY A 1 110 ? -7.314 22.230 14.004 1.00 64.81 169 GLY A N 1
ATOM 849 C CA . GLY A 1 110 ? -8.611 21.698 14.438 1.00 67.01 169 GLY A CA 1
ATOM 850 C C . GLY A 1 110 ? -9.828 22.150 13.646 1.00 67.86 169 GLY A C 1
ATOM 851 O O . GLY A 1 110 ? -10.947 21.685 13.893 1.00 68.66 169 GLY A O 1
ATOM 852 N N . GLN A 1 111 ? -9.607 23.060 12.700 1.00 67.83 170 GLN A N 1
ATOM 853 C CA . GLN A 1 111 ? -10.658 23.519 11.794 1.00 68.19 170 GLN A CA 1
ATOM 854 C C . GLN A 1 111 ? -10.389 23.080 10.362 1.00 67.14 170 GLN A C 1
ATOM 855 O O . GLN A 1 111 ? -9.243 23.086 9.902 1.00 66.61 170 GLN A O 1
ATOM 861 N N . LYS A 1 112 ? -11.463 22.709 9.668 1.00 66.67 171 LYS A N 1
ATOM 862 C CA . LYS A 1 112 ? -11.380 22.129 8.329 1.00 65.46 171 LYS A CA 1
ATOM 863 C C . LYS A 1 112 ? -10.961 23.146 7.264 1.00 64.05 171 LYS A C 1
ATOM 864 O O . LYS A 1 112 ? -10.167 22.829 6.364 1.00 63.47 171 LYS A O 1
ATOM 866 N N . GLY A 1 113 ? -11.489 24.364 7.384 1.00 63.14 172 GLY A N 1
ATOM 867 C CA . GLY A 1 113 ? -11.281 25.398 6.374 1.00 61.27 172 GLY A CA 1
ATOM 868 C C . GLY A 1 113 ? -10.232 26.435 6.728 1.00 59.74 172 GLY A C 1
ATOM 869 O O . GLY A 1 113 ? -9.632 26.406 7.828 1.00 59.79 172 GLY A O 1
ATOM 870 N N . LEU A 1 114 ? -10.022 27.352 5.773 1.00 58.25 173 LEU A N 1
ATOM 871 C CA . LEU A 1 114 ? -9.133 28.491 5.951 1.00 56.76 173 LEU A CA 1
ATOM 872 C C . LEU A 1 114 ? -9.938 29.775 5.799 1.00 56.41 173 LEU A C 1
ATOM 873 O O . LEU A 1 114 ? -10.628 29.965 4.797 1.00 56.24 173 LEU A O 1
ATOM 878 N N . ASP A 1 115 ? -9.846 30.644 6.806 1.00 56.01 174 ASP A N 1
ATOM 879 C CA . ASP A 1 115 ? -10.561 31.921 6.820 1.00 55.69 174 ASP A CA 1
ATOM 880 C C . ASP A 1 115 ? -10.186 32.758 5.598 1.00 54.52 174 ASP A C 1
ATOM 881 O O . ASP A 1 115 ? -9.039 32.719 5.145 1.00 53.95 174 ASP A O 1
ATOM 886 N N . LEU A 1 116 ? -11.153 33.505 5.067 1.00 54.02 175 LEU A N 1
ATOM 887 C CA . LEU A 1 116 ? -10.973 34.230 3.806 1.00 52.85 175 LEU A CA 1
ATOM 888 C C . LEU A 1 116 ? -9.774 35.178 3.786 1.00 51.69 175 LEU A C 1
ATOM 889 O O . LEU A 1 116 ? -8.981 35.144 2.851 1.00 51.07 175 LEU A O 1
ATOM 894 N N . GLU A 1 117 ? -9.650 36.017 4.812 1.00 51.19 176 GLU A N 1
ATOM 895 C CA . GLU A 1 117 ? -8.606 37.049 4.856 1.00 50.21 176 GLU A CA 1
ATOM 896 C C . GLU A 1 117 ? -7.197 36.475 4.885 1.00 48.33 176 GLU A C 1
ATOM 897 O O . GLU A 1 117 ? -6.272 37.058 4.313 1.00 47.78 176 GLU A O 1
ATOM 903 N N . MET A 1 118 ? -7.047 35.333 5.552 1.00 46.88 177 MET A N 1
ATOM 904 C CA . MET A 1 118 ? -5.775 34.630 5.615 1.00 44.86 177 MET A CA 1
ATOM 905 C C . MET A 1 118 ? -5.471 33.985 4.269 1.00 43.19 177 MET A C 1
ATOM 906 O O . MET A 1 118 ? -4.331 34.016 3.803 1.00 42.58 177 MET A O 1
ATOM 911 N N . ALA A 1 119 ? -6.504 33.418 3.646 1.00 41.78 178 ALA A N 1
ATOM 912 C CA . ALA A 1 119 ? -6.378 32.784 2.338 1.00 39.97 178 ALA A CA 1
ATOM 913 C C . ALA A 1 119 ? -5.927 33.780 1.271 1.00 38.58 178 ALA A C 1
ATOM 914 O O . ALA A 1 119 ? -5.007 33.500 0.501 1.00 38.09 178 ALA A O 1
ATOM 916 N N . VAL A 1 120 ? -6.581 34.940 1.240 1.00 37.58 179 VAL A N 1
ATOM 917 C CA . VAL A 1 120 ? -6.228 36.026 0.330 1.00 36.01 179 VAL A CA 1
ATOM 918 C C . VAL A 1 120 ? -4.778 36.421 0.554 1.00 34.86 179 VAL A C 1
ATOM 919 O O . VAL A 1 120 ? -3.988 36.402 -0.380 1.00 34.41 179 VAL A O 1
ATOM 923 N N . ALA A 1 121 ? -4.435 36.744 1.799 1.00 34.19 180 ALA A N 1
ATOM 924 C CA . ALA A 1 121 ? -3.073 37.136 2.157 1.00 33.25 180 ALA A CA 1
ATOM 925 C C . ALA A 1 121 ? -2.043 36.111 1.693 1.00 32.61 180 ALA A C 1
ATOM 926 O O . ALA A 1 121 ? -1.022 36.481 1.115 1.00 32.14 180 ALA A O 1
ATOM 928 N N . TYR A 1 122 ? -2.322 34.828 1.926 1.00 32.53 181 TYR A N 1
ATOM 929 C CA . TYR A 1 122 ? -1.410 33.763 1.503 1.00 32.08 181 TYR A CA 1
ATOM 930 C C . TYR A 1 122 ? -1.383 33.524 -0.008 1.00 32.19 181 TYR A C 1
ATOM 931 O O . TYR A 1 122 ? -0.339 33.157 -0.555 1.00 31.98 181 TYR A O 1
ATOM 940 N N . TRP A 1 123 ? -2.515 33.747 -0.674 1.00 32.69 182 TRP A N 1
ATOM 941 C CA . TRP A 1 123 ? -2.565 33.717 -2.131 1.00 32.80 182 TRP A CA 1
ATOM 942 C C . TRP A 1 123 ? -1.720 34.833 -2.740 1.00 32.89 182 TRP A C 1
ATOM 943 O O . TRP A 1 123 ? -0.931 34.593 -3.660 1.00 32.52 182 TRP A O 1
ATOM 954 N N . LYS A 1 124 ? -1.876 36.049 -2.216 1.00 33.59 183 LYS A N 1
ATOM 955 C CA . LYS A 1 124 ? -1.087 37.180 -2.683 1.00 34.13 183 LYS A CA 1
ATOM 956 C C . LYS A 1 124 ? 0.381 36.812 -2.609 1.00 34.59 183 LYS A C 1
ATOM 957 O O . LYS A 1 124 ? 1.157 37.155 -3.496 1.00 34.49 183 LYS A O 1
ATOM 963 N N . LEU A 1 125 ? 0.747 36.093 -1.551 1.00 35.56 184 LEU A N 1
ATOM 964 C CA . LEU A 1 125 ? 2.133 35.757 -1.293 1.00 36.32 184 LEU A CA 1
ATOM 965 C C . LEU A 1 125 ? 2.660 34.712 -2.275 1.00 37.01 184 LEU A C 1
ATOM 966 O O . LEU A 1 125 ? 3.604 34.981 -3.017 1.00 37.00 184 LEU A O 1
ATOM 971 N N . VAL A 1 126 ? 2.034 33.538 -2.299 1.00 38.23 185 VAL A N 1
ATOM 972 C CA . VAL A 1 126 ? 2.551 32.407 -3.082 1.00 39.14 185 VAL A CA 1
ATOM 973 C C . VAL A 1 126 ? 2.227 32.484 -4.581 1.00 39.97 185 VAL A C 1
ATOM 974 O O . VAL A 1 126 ? 3.044 32.080 -5.415 1.00 39.88 185 VAL A O 1
ATOM 978 N N . LEU A 1 127 ? 1.044 33.012 -4.907 1.00 41.33 186 LEU A N 1
ATOM 979 C CA . LEU A 1 127 ? 0.507 32.980 -6.276 1.00 42.44 186 LEU A CA 1
ATOM 980 C C . LEU A 1 127 ? 0.630 34.304 -7.027 1.00 43.43 186 LEU A C 1
ATOM 981 O O . LEU A 1 127 ? 0.016 34.478 -8.084 1.00 43.53 186 LEU A O 1
ATOM 986 N N . SER A 1 128 ? 1.425 35.227 -6.483 1.00 44.66 187 SER A N 1
ATOM 987 C CA . SER A 1 128 ? 1.627 36.537 -7.104 1.00 45.83 187 SER A CA 1
ATOM 988 C C . SER A 1 128 ? 2.500 36.403 -8.345 1.00 46.44 187 SER A C 1
ATOM 989 O O . SER A 1 128 ? 3.635 35.920 -8.268 1.00 46.45 187 SER A O 1
ATOM 992 N N . GLY A 1 129 ? 1.960 36.821 -9.489 1.00 47.40 188 GLY A N 1
ATOM 993 C CA . GLY A 1 129 ? 2.672 36.704 -10.757 1.00 48.22 188 GLY A CA 1
ATOM 994 C C . GLY A 1 129 ? 2.777 35.267 -11.240 1.00 48.81 188 GLY A C 1
ATOM 995 O O . GLY A 1 129 ? 3.628 34.959 -12.101 1.00 49.11 188 GLY A O 1
ATOM 996 N N . ARG A 1 130 ? 1.930 34.384 -10.666 1.00 49.21 189 ARG A N 1
ATOM 997 C CA . ARG A 1 130 ? 1.788 33.017 -11.171 1.00 49.54 189 ARG A CA 1
ATOM 998 C C . ARG A 1 130 ? 0.416 32.894 -11.819 1.00 49.97 189 ARG A C 1
ATOM 999 O O . ARG A 1 130 ? 0.182 32.033 -12.674 1.00 50.24 189 ARG A O 1
ATOM 1007 N N . PHE A 1 131 ? -0.478 33.789 -11.401 1.00 50.17 190 PHE A N 1
ATOM 1008 C CA . PHE A 1 131 ? -1.902 33.690 -11.667 1.00 50.37 190 PHE A CA 1
ATOM 1009 C C . PHE A 1 131 ? -2.379 34.997 -12.269 1.00 50.27 190 PHE A C 1
ATOM 1010 O O . PHE A 1 131 ? -2.274 36.057 -11.643 1.00 50.23 190 PHE A O 1
ATOM 1018 N N . LYS A 1 132 ? -2.888 34.915 -13.494 1.00 50.14 191 LYS A N 1
ATOM 1019 C CA . LYS A 1 132 ? -3.403 36.088 -14.193 1.00 49.98 191 LYS A CA 1
ATOM 1020 C C . LYS A 1 132 ? -4.674 36.620 -13.535 1.00 49.84 191 LYS A C 1
ATOM 1021 O O . LYS A 1 132 ? -4.972 37.813 -13.607 1.00 50.08 191 LYS A O 1
ATOM 1027 N N . PHE A 1 133 ? -5.416 35.739 -12.878 1.00 49.43 192 PHE A N 1
ATOM 1028 C CA . PHE A 1 133 ? -6.713 36.126 -12.344 1.00 49.40 192 PHE A CA 1
ATOM 1029 C C . PHE A 1 133 ? -6.776 36.284 -10.821 1.00 48.90 192 PHE A C 1
ATOM 1030 O O . PHE A 1 133 ? -7.871 36.375 -10.253 1.00 49.22 192 PHE A O 1
ATOM 1038 N N . LEU A 1 134 ? -5.611 36.351 -10.174 1.00 48.01 193 LEU A N 1
ATOM 1039 C CA . LEU A 1 134 ? -5.531 36.494 -8.719 1.00 47.57 193 LEU A CA 1
ATOM 1040 C C . LEU A 1 134 ? -6.329 37.680 -8.178 1.00 47.97 193 LEU A C 1
ATOM 1041 O O . LEU A 1 134 ? -7.143 37.517 -7.269 1.00 48.33 193 LEU A O 1
ATOM 1046 N N . ASP A 1 135 ? -6.087 38.864 -8.740 1.00 48.06 194 ASP A N 1
ATOM 1047 C CA . ASP A 1 135 ? -6.734 40.102 -8.294 1.00 48.37 194 ASP A CA 1
ATOM 1048 C C . ASP A 1 135 ? -8.252 40.017 -8.380 1.00 48.91 194 ASP A C 1
ATOM 1049 O O . ASP A 1 135 ? -8.960 40.402 -7.440 1.00 49.10 194 ASP A O 1
ATOM 1054 N N . LEU A 1 136 ? -8.733 39.500 -9.511 1.00 49.16 195 LEU A N 1
ATOM 1055 C CA . LEU A 1 136 ? -10.151 39.321 -9.748 1.00 49.92 195 LEU A CA 1
ATOM 1056 C C . LEU A 1 136 ? -10.728 38.200 -8.882 1.00 50.55 195 LEU A C 1
ATOM 1057 O O . LEU A 1 136 ? -11.897 38.251 -8.494 1.00 51.16 195 LEU A O 1
ATOM 1062 N N . TRP A 1 137 ? -9.896 37.202 -8.580 1.00 50.75 196 TRP A N 1
ATOM 1063 C CA . TRP A 1 137 ? -10.269 36.055 -7.746 1.00 51.44 196 TRP A CA 1
ATOM 1064 C C . TRP A 1 137 ? -10.522 36.442 -6.293 1.00 52.72 196 TRP A C 1
ATOM 1065 O O . TRP A 1 137 ? -11.531 36.047 -5.704 1.00 53.31 196 TRP A O 1
ATOM 1076 N N . ASN A 1 138 ? -9.594 37.208 -5.723 1.00 53.78 197 ASN A N 1
ATOM 1077 C CA . ASN A 1 138 ? -9.726 37.711 -4.365 1.00 55.24 197 ASN A CA 1
ATOM 1078 C C . ASN A 1 138 ? -10.930 38.626 -4.230 1.00 56.64 197 ASN A C 1
ATOM 1079 O O . ASN A 1 138 ? -11.715 38.474 -3.302 1.00 57.24 197 ASN A O 1
ATOM 1084 N N . THR A 1 139 ? -11.074 39.563 -5.166 1.00 57.80 198 THR A N 1
ATOM 1085 C CA . THR A 1 139 ? -12.208 40.481 -5.178 1.00 59.43 198 THR A CA 1
ATOM 1086 C C . THR A 1 139 ? -13.510 39.703 -5.224 1.00 60.71 198 THR A C 1
ATOM 1087 O O . THR A 1 139 ? -14.415 39.957 -4.426 1.00 61.53 198 THR A O 1
ATOM 1091 N N . PHE A 1 140 ? -13.593 38.751 -6.151 1.00 61.39 199 PHE A N 1
ATOM 1092 C CA . PHE A 1 140 ? -14.768 37.907 -6.273 1.00 62.60 199 PHE A CA 1
ATOM 1093 C C . PHE A 1 140 ? -15.176 37.340 -4.917 1.00 63.35 199 PHE A C 1
ATOM 1094 O O . PHE A 1 140 ? -16.318 37.512 -4.492 1.00 64.24 199 PHE A O 1
ATOM 1102 N N . LEU A 1 141 ? -14.235 36.685 -4.241 1.00 63.41 200 LEU A N 1
ATOM 1103 C CA . LEU A 1 141 ? -14.492 36.064 -2.940 1.00 64.14 200 LEU A CA 1
ATOM 1104 C C . LEU A 1 141 ? -14.900 37.050 -1.842 1.00 64.64 200 LEU A C 1
ATOM 1105 O O . LEU A 1 141 ? -15.776 36.744 -1.023 1.00 65.35 200 LEU A O 1
ATOM 1110 N N . MET A 1 142 ? -14.263 38.221 -1.825 1.00 64.44 201 MET A N 1
ATOM 1111 C CA . MET A 1 142 ? -14.559 39.242 -0.823 1.00 64.75 201 MET A CA 1
ATOM 1112 C C . MET A 1 142 ? -15.978 39.773 -0.999 1.00 65.71 201 MET A C 1
ATOM 1113 O O . MET A 1 142 ? -16.723 39.902 -0.028 1.00 66.24 201 MET A O 1
ATOM 1118 N N . GLU A 1 143 ? -16.349 40.056 -2.243 1.00 66.12 202 GLU A N 1
ATOM 1119 C CA . GLU A 1 143 ? -17.649 40.643 -2.546 1.00 67.30 202 GLU A CA 1
ATOM 1120 C C . GLU A 1 143 ? -18.828 39.760 -2.149 1.00 67.66 202 GLU A C 1
ATOM 1121 O O . GLU A 1 143 ? -19.868 40.271 -1.735 1.00 68.41 202 GLU A O 1
ATOM 1127 N N . HIS A 1 144 ? -18.661 38.445 -2.262 1.00 67.21 203 HIS A N 1
ATOM 1128 C CA . HIS A 1 144 ? -19.743 37.505 -1.952 1.00 67.50 203 HIS A CA 1
ATOM 1129 C C . HIS A 1 144 ? -19.655 36.899 -0.553 1.00 67.54 203 HIS A C 1
ATOM 1130 O O . HIS A 1 144 ? -20.461 36.041 -0.186 1.00 68.16 203 HIS A O 1
ATOM 1137 N N . HIS A 1 145 ? -18.675 37.361 0.221 1.00 66.85 204 HIS A N 1
ATOM 1138 C CA . HIS A 1 145 ? -18.525 36.990 1.626 1.00 66.77 204 HIS A CA 1
ATOM 1139 C C . HIS A 1 145 ? -18.469 35.483 1.856 1.00 66.08 204 HIS A C 1
ATOM 1140 O O . HIS A 1 145 ? -19.170 34.955 2.724 1.00 66.78 204 HIS A O 1
ATOM 1147 N N . LYS A 1 146 ? -17.651 34.786 1.070 1.00 64.44 205 LYS A N 1
ATOM 1148 C CA . LYS A 1 146 ? -17.338 33.400 1.379 1.00 63.39 205 LYS A CA 1
ATOM 1149 C C . LYS A 1 146 ? -16.369 33.454 2.555 1.00 62.43 205 LYS A C 1
ATOM 1150 O O . LYS A 1 146 ? -15.217 33.920 2.404 1.00 61.79 205 LYS A O 1
ATOM 1152 N N . ARG A 1 147 ? -16.849 33.021 3.738 1.00 62.13 206 ARG A N 1
ATOM 1153 C CA . ARG A 1 147 ? -16.078 33.226 4.969 1.00 61.00 206 ARG A CA 1
ATOM 1154 C C . ARG A 1 147 ? -14.907 32.254 5.115 1.00 59.77 206 ARG A C 1
ATOM 1155 O O . ARG A 1 147 ? -13.946 32.541 5.831 1.00 59.38 206 ARG A O 1
ATOM 1157 N N . SER A 1 148 ? -14.999 31.111 4.435 1.00 58.68 207 SER A N 1
ATOM 1158 C CA . SER A 1 148 ? -14.028 30.025 4.589 1.00 57.23 207 SER A CA 1
ATOM 1159 C C . SER A 1 148 ? -13.643 29.396 3.251 1.00 55.66 207 SER A C 1
ATOM 1160 O O . SER A 1 148 ? -14.448 29.376 2.313 1.00 55.76 207 SER A O 1
ATOM 1163 N N . ILE A 1 149 ? -12.408 28.885 3.183 1.00 53.70 208 ILE A N 1
ATOM 1164 C CA . ILE A 1 149 ? -11.897 28.199 1.997 1.00 51.85 208 ILE A CA 1
ATOM 1165 C C . ILE A 1 149 ? -11.549 26.742 2.325 1.00 51.10 208 ILE A C 1
ATOM 1166 O O . ILE A 1 149 ? -10.696 26.492 3.179 1.00 50.94 208 ILE A O 1
ATOM 1171 N N . PRO A 1 150 ? -12.217 25.776 1.657 1.00 50.47 209 PRO A N 1
ATOM 1172 C CA . PRO A 1 150 ? -11.877 24.358 1.815 1.00 49.70 209 PRO A CA 1
ATOM 1173 C C . PRO A 1 150 ? -10.552 23.989 1.137 1.00 48.21 209 PRO A C 1
ATOM 1174 O O . PRO A 1 150 ? -10.135 24.650 0.179 1.00 47.55 209 PRO A O 1
ATOM 1178 N N . ARG A 1 151 ? -9.911 22.932 1.634 1.00 47.26 210 ARG A N 1
ATOM 1179 C CA . ARG A 1 151 ? -8.633 22.459 1.099 1.00 45.77 210 ARG A CA 1
ATOM 1180 C C . ARG A 1 151 ? -8.752 22.145 -0.388 1.00 45.42 210 ARG A C 1
ATOM 1181 O O . ARG A 1 151 ? -7.908 22.560 -1.189 1.00 44.79 210 ARG A O 1
ATOM 1189 N N . ASP A 1 152 ? -9.815 21.416 -0.735 1.00 45.78 211 ASP A N 1
ATOM 1190 C CA . ASP A 1 152 ? -10.109 21.002 -2.104 1.00 45.70 211 ASP A CA 1
ATOM 1191 C C . ASP A 1 152 ? -10.066 22.174 -3.088 1.00 44.71 211 ASP A C 1
ATOM 1192 O O . ASP A 1 152 ? -9.460 22.070 -4.156 1.00 44.39 211 ASP A O 1
ATOM 1197 N N . THR A 1 153 ? -10.696 23.287 -2.714 1.00 44.09 212 THR A N 1
ATOM 1198 C CA . THR A 1 153 ? -10.713 24.498 -3.542 1.00 43.04 212 THR A CA 1
ATOM 1199 C C . THR A 1 153 ? -9.337 25.186 -3.620 1.00 41.76 212 THR A C 1
ATOM 1200 O O . THR A 1 153 ? -8.938 25.660 -4.691 1.00 41.33 212 THR A O 1
ATOM 1204 N N . TRP A 1 154 ? -8.621 25.226 -2.494 1.00 40.75 213 TRP A N 1
ATOM 1205 C CA . TRP A 1 154 ? -7.262 25.772 -2.452 1.00 39.19 213 TRP A CA 1
ATOM 1206 C C . TRP A 1 154 ? -6.335 25.003 -3.383 1.00 38.58 213 TRP A C 1
ATOM 1207 O O . TRP A 1 154 ? -5.745 25.593 -4.290 1.00 38.25 213 TRP A O 1
ATOM 1218 N N . ASN A 1 155 ? -6.222 23.692 -3.150 1.00 38.23 214 ASN A N 1
ATOM 1219 C CA . ASN A 1 155 ? -5.345 22.818 -3.927 1.00 37.58 214 ASN A CA 1
ATOM 1220 C C . ASN A 1 155 ? -5.585 22.887 -5.431 1.00 37.87 214 ASN A C 1
ATOM 1221 O O . ASN A 1 155 ? -4.637 22.967 -6.203 1.00 37.35 214 ASN A O 1
ATOM 1226 N N . LEU A 1 156 ? -6.851 22.879 -5.835 1.00 39.05 215 LEU A N 1
ATOM 1227 C CA . LEU A 1 156 ? -7.209 22.831 -7.251 1.00 40.07 215 LEU A CA 1
ATOM 1228 C C . LEU A 1 156 ? -7.088 24.147 -8.010 1.00 41.02 215 LEU A C 1
ATOM 1229 O O . LEU A 1 156 ? -6.919 24.142 -9.239 1.00 40.94 215 LEU A O 1
ATOM 1234 N N . LEU A 1 157 ? -7.166 25.267 -7.288 1.00 42.66 216 LEU A N 1
ATOM 1235 C CA . LEU A 1 157 ? -6.974 26.591 -7.892 1.00 44.16 216 LEU A CA 1
ATOM 1236 C C . LEU A 1 157 ? -5.609 26.700 -8.587 1.00 45.23 216 LEU A C 1
ATOM 1237 O O . LEU A 1 157 ? -5.472 27.409 -9.596 1.00 45.25 216 LEU A O 1
ATOM 1242 N N . LEU A 1 158 ? -4.612 25.990 -8.040 1.00 46.92 217 LEU A N 1
ATOM 1243 C CA . LEU A 1 158 ? -3.286 25.890 -8.650 1.00 48.37 217 LEU A CA 1
ATOM 1244 C C . LEU A 1 158 ? -3.423 25.369 -10.074 1.00 49.76 217 LEU A C 1
ATOM 1245 O O . LEU A 1 158 ? -2.974 26.018 -11.022 1.00 49.78 217 LEU A O 1
ATOM 1250 N N . ASP A 1 159 ? -4.055 24.205 -10.213 1.00 51.81 218 ASP A N 1
ATOM 1251 C CA . ASP A 1 159 ? -4.258 23.579 -11.515 1.00 53.84 218 ASP A CA 1
ATOM 1252 C C . ASP A 1 159 ? -5.002 24.514 -12.466 1.00 55.33 218 ASP A C 1
ATOM 1253 O O . ASP A 1 159 ? -4.647 24.624 -13.651 1.00 55.44 218 ASP A O 1
ATOM 1258 N N . PHE A 1 160 ? -6.019 25.191 -11.926 1.00 57.27 219 PHE A N 1
ATOM 1259 C CA . PHE A 1 160 ? -6.793 26.204 -12.647 1.00 59.06 219 PHE A CA 1
ATOM 1260 C C . PHE A 1 160 ? -5.903 27.309 -13.227 1.00 59.87 219 PHE A C 1
ATOM 1261 O O . PHE A 1 160 ? -6.019 27.649 -14.407 1.00 60.00 219 PHE A O 1
ATOM 1269 N N . GLY A 1 161 ? -5.020 27.856 -12.390 1.00 60.87 220 GLY A N 1
ATOM 1270 C CA . GLY A 1 161 ? -4.099 28.914 -12.798 1.00 62.25 220 GLY A CA 1
ATOM 1271 C C . GLY A 1 161 ? -3.170 28.509 -13.927 1.00 63.27 220 GLY A C 1
ATOM 1272 O O . GLY A 1 161 ? -2.886 29.312 -14.829 1.00 63.38 220 GLY A O 1
ATOM 1273 N N . ASN A 1 162 ? -2.707 27.257 -13.873 1.00 64.37 221 ASN A N 1
ATOM 1274 C CA . ASN A 1 162 ? -1.792 26.712 -14.872 1.00 65.47 221 ASN A CA 1
ATOM 1275 C C . ASN A 1 162 ? -2.385 26.686 -16.280 1.00 66.65 221 ASN A C 1
ATOM 1276 O O . ASN A 1 162 ? -1.700 27.011 -17.250 1.00 66.69 221 ASN A O 1
ATOM 1281 N N . MET A 1 163 ? -3.663 26.327 -16.375 1.00 68.26 222 MET A N 1
ATOM 1282 C CA . MET A 1 163 ? -4.279 25.968 -17.656 1.00 69.83 222 MET A CA 1
ATOM 1283 C C . MET A 1 163 ? -5.269 26.990 -18.244 1.00 71.02 222 MET A C 1
ATOM 1284 O O . MET A 1 163 ? -5.641 26.892 -19.426 1.00 71.28 222 MET A O 1
ATOM 1289 N N . ILE A 1 164 ? -5.685 27.965 -17.433 1.00 72.44 223 ILE A N 1
ATOM 1290 C CA . ILE A 1 164 ? -6.707 28.924 -17.878 1.00 74.25 223 ILE A CA 1
ATOM 1291 C C . ILE A 1 164 ? -6.179 29.962 -18.888 1.00 75.32 223 ILE A C 1
ATOM 1292 O O . ILE A 1 164 ? -5.119 30.567 -18.688 1.00 75.12 223 ILE A O 1
ATOM 1297 N N . ALA A 1 165 ? -6.925 30.140 -19.979 1.00 77.10 224 ALA A N 1
ATOM 1298 C CA . ALA A 1 165 ? -6.542 31.061 -21.046 1.00 78.56 224 ALA A CA 1
ATOM 1299 C C . ALA A 1 165 ? -6.918 32.491 -20.690 1.00 79.72 224 ALA A C 1
ATOM 1300 O O . ALA A 1 165 ? -7.763 32.719 -19.824 1.00 79.96 224 ALA A O 1
ATOM 1302 N N . ASP A 1 166 ? -6.287 33.445 -21.371 1.00 81.12 225 ASP A N 1
ATOM 1303 C CA . ASP A 1 166 ? -6.560 34.870 -21.178 1.00 82.63 225 ASP A CA 1
ATOM 1304 C C . ASP A 1 166 ? -8.051 35.199 -21.247 1.00 83.91 225 ASP A C 1
ATOM 1305 O O . ASP A 1 166 ? -8.534 36.063 -20.507 1.00 84.08 225 ASP A O 1
ATOM 1310 N N . ASP A 1 167 ? -8.767 34.505 -22.137 1.00 85.34 226 ASP A N 1
ATOM 1311 C CA . ASP A 1 167 ? -10.195 34.744 -22.355 1.00 86.84 226 ASP A CA 1
ATOM 1312 C C . ASP A 1 167 ? -11.092 33.745 -21.621 1.00 87.56 226 ASP A C 1
ATOM 1313 O O . ASP A 1 167 ? -12.320 33.856 -21.676 1.00 88.20 226 ASP A O 1
ATOM 1318 N N . MET A 1 168 ? -10.469 32.772 -20.950 1.00 87.80 227 MET A N 1
ATOM 1319 C CA . MET A 1 168 ? -11.177 31.715 -20.211 1.00 88.53 227 MET A CA 1
ATOM 1320 C C . MET A 1 168 ? -12.034 30.809 -21.107 1.00 89.15 227 MET A C 1
ATOM 1321 O O . MET A 1 168 ? -12.885 30.068 -20.609 1.00 89.55 227 MET A O 1
ATOM 1326 N N . SER A 1 169 ? -11.806 30.865 -22.420 1.00 89.40 228 SER A N 1
ATOM 1327 C CA . SER A 1 169 ? -12.614 30.107 -23.385 1.00 89.87 228 SER A CA 1
ATOM 1328 C C . SER A 1 169 ? -12.387 28.598 -23.312 1.00 89.68 228 SER A C 1
ATOM 1329 O O . SER A 1 169 ? -13.351 27.804 -23.531 1.00 90.24 228 SER A O 1
ATOM 1332 N N . ASN A 1 170 ? -11.142 28.201 -23.006 1.00 88.92 229 ASN A N 1
ATOM 1333 C CA . ASN A 1 170 ? -10.775 26.785 -22.917 1.00 88.45 229 ASN A CA 1
ATOM 1334 C C . ASN A 1 170 ? -11.352 26.084 -21.684 1.00 88.27 229 ASN A C 1
ATOM 1335 O O . ASN A 1 170 ? -11.242 24.864 -21.550 1.00 88.19 229 ASN A O 1
ATOM 1340 N N . TYR A 1 171 ? -11.959 26.865 -20.789 1.00 88.12 230 TYR A N 1
ATOM 1341 C CA . TYR A 1 171 ? -12.625 26.335 -19.604 1.00 88.04 230 TYR A CA 1
ATOM 1342 C C . TYR A 1 171 ? -13.906 25.625 -20.020 1.00 88.05 230 TYR A C 1
ATOM 1343 O O . TYR A 1 171 ? -14.788 26.239 -20.625 1.00 88.49 230 TYR A O 1
ATOM 1352 N N . ASP A 1 172 ? -14.000 24.333 -19.709 1.00 87.41 231 ASP A N 1
ATOM 1353 C CA . ASP A 1 172 ? -15.220 23.579 -19.997 1.00 87.36 231 ASP A CA 1
ATOM 1354 C C . ASP A 1 172 ? -16.274 23.796 -18.910 1.00 87.22 231 ASP A C 1
ATOM 1355 O O . ASP A 1 172 ? -16.045 23.496 -17.732 1.00 87.13 231 ASP A O 1
ATOM 1360 N N . GLU A 1 173 ? -17.425 24.324 -19.329 1.00 86.90 232 GLU A N 1
ATOM 1361 C CA . GLU A 1 173 ? -18.525 24.690 -18.428 1.00 86.43 232 GLU A CA 1
ATOM 1362 C C . GLU A 1 173 ? -19.062 23.517 -17.585 1.00 85.99 232 GLU A C 1
ATOM 1363 O O . GLU A 1 173 ? -19.832 23.722 -16.595 1.00 86.38 232 GLU A O 1
ATOM 1365 N N . GLU A 1 174 ? -18.653 22.296 -17.981 1.00 84.83 233 GLU A N 1
ATOM 1366 C CA . GLU A 1 174 ? -18.965 21.093 -17.216 1.00 83.93 233 GLU A CA 1
ATOM 1367 C C . GLU A 1 174 ? -17.946 20.894 -16.096 1.00 82.44 233 GLU A C 1
ATOM 1368 O O . GLU A 1 174 ? -18.280 21.098 -14.903 1.00 82.64 233 GLU A O 1
ATOM 1370 N N . GLY A 1 175 ? -16.709 20.490 -16.497 1.00 80.61 234 GLY A N 1
ATOM 1371 C CA . GLY A 1 175 ? -15.573 20.385 -15.582 1.00 78.38 234 GLY A CA 1
ATOM 1372 C C . GLY A 1 175 ? -15.688 19.449 -14.375 1.00 77.22 234 GLY A C 1
ATOM 1373 O O . GLY A 1 175 ? -16.757 18.889 -14.096 1.00 77.70 234 GLY A O 1
ATOM 1374 N N . ALA A 1 176 ? -14.564 19.261 -13.675 1.00 75.47 235 ALA A N 1
ATOM 1375 C CA . ALA A 1 176 ? -14.536 18.602 -12.373 1.00 74.18 235 ALA A CA 1
ATOM 1376 C C . ALA A 1 176 ? -14.089 19.642 -11.347 1.00 72.87 235 ALA A C 1
ATOM 1377 O O . ALA A 1 176 ? -13.465 19.309 -10.334 1.00 72.52 235 ALA A O 1
ATOM 1379 N N . TRP A 1 177 ? -14.427 20.903 -11.624 1.00 71.47 236 TRP A N 1
ATOM 1380 C CA . TRP A 1 177 ? -14.028 22.031 -10.788 1.00 69.88 236 TRP A CA 1
ATOM 1381 C C . TRP A 1 177 ? -14.952 22.235 -9.587 1.00 69.38 236 TRP A C 1
ATOM 1382 O O . TRP A 1 177 ? -16.210 22.230 -9.760 1.00 69.90 236 TRP A O 1
ATOM 1393 N N . PRO A 1 178 ? -14.365 22.423 -8.377 1.00 68.17 237 PRO A N 1
ATOM 1394 C CA . PRO A 1 178 ? -15.144 22.699 -7.169 1.00 67.79 237 PRO A CA 1
ATOM 1395 C C . PRO A 1 178 ? -16.043 23.907 -7.380 1.00 67.27 237 PRO A C 1
ATOM 1396 O O . PRO A 1 178 ? -15.642 24.871 -8.049 1.00 66.87 237 PRO A O 1
ATOM 1400 N N . VAL A 1 179 ? -17.249 23.839 -6.811 1.00 67.00 238 VAL A N 1
ATOM 1401 C CA . VAL A 1 179 ? -18.295 24.850 -7.010 1.00 66.50 238 VAL A CA 1
ATOM 1402 C C . VAL A 1 179 ? -17.753 26.283 -7.024 1.00 65.63 238 VAL A C 1
ATOM 1403 O O . VAL A 1 179 ? -18.060 27.066 -7.930 1.00 65.54 238 VAL A O 1
ATOM 1407 N N . LEU A 1 180 ? -16.927 26.597 -6.029 1.00 64.80 239 LEU A N 1
ATOM 1408 C CA . LEU A 1 180 ? -16.414 27.950 -5.805 1.00 64.08 239 LEU A CA 1
ATOM 1409 C C . LEU A 1 180 ? -15.602 28.497 -6.979 1.00 63.53 239 LEU A C 1
ATOM 1410 O O . LEU A 1 180 ? -15.670 29.690 -7.288 1.00 63.29 239 LEU A O 1
ATOM 1415 N N . ILE A 1 181 ? -14.842 27.622 -7.629 1.00 63.37 240 ILE A N 1
ATOM 1416 C CA . ILE A 1 181 ? -14.077 28.005 -8.809 1.00 63.21 240 ILE A CA 1
ATOM 1417 C C . ILE A 1 181 ? -15.029 28.253 -9.981 1.00 64.31 240 ILE A C 1
ATOM 1418 O O . ILE A 1 181 ? -14.865 29.221 -10.720 1.00 64.28 240 ILE A O 1
ATOM 1423 N N . ASP A 1 182 ? -16.034 27.390 -10.123 1.00 65.70 241 ASP A N 1
ATOM 1424 C CA . ASP A 1 182 ? -17.019 27.510 -11.193 1.00 67.11 241 ASP A CA 1
ATOM 1425 C C . ASP A 1 182 ? -17.837 28.793 -11.074 1.00 67.81 241 ASP A C 1
ATOM 1426 O O . ASP A 1 182 ? -18.077 29.475 -12.073 1.00 67.87 241 ASP A O 1
ATOM 1431 N N . ASP A 1 183 ? -18.259 29.111 -9.852 1.00 68.61 242 ASP A N 1
ATOM 1432 C CA . ASP A 1 183 ? -18.985 30.349 -9.576 1.00 69.57 242 ASP A CA 1
ATOM 1433 C C . ASP A 1 183 ? -18.162 31.551 -10.016 1.00 69.46 242 ASP A C 1
ATOM 1434 O O . ASP A 1 183 ? -18.691 32.495 -10.608 1.00 69.72 242 ASP A O 1
ATOM 1439 N N . PHE A 1 184 ? -16.863 31.493 -9.727 1.00 69.35 243 PHE A N 1
ATOM 1440 C CA . PHE A 1 184 ? -15.920 32.538 -10.105 1.00 69.41 243 PHE A CA 1
ATOM 1441 C C . PHE A 1 184 ? -15.895 32.767 -11.608 1.00 70.41 243 PHE A C 1
ATOM 1442 O O . PHE A 1 184 ? -15.905 33.909 -12.061 1.00 70.37 243 PHE A O 1
ATOM 1450 N N . VAL A 1 185 ? -15.859 31.675 -12.369 1.00 71.78 244 VAL A N 1
ATOM 1451 C CA . VAL A 1 185 ? -15.855 31.745 -13.830 1.00 73.23 244 VAL A CA 1
ATOM 1452 C C . VAL A 1 185 ? -17.151 32.378 -14.351 1.00 74.88 244 VAL A C 1
ATOM 1453 O O . VAL A 1 185 ? -17.106 33.285 -15.186 1.00 75.04 244 VAL A O 1
ATOM 1457 N N . GLU A 1 186 ? -18.293 31.912 -13.841 1.00 76.66 245 GLU A N 1
ATOM 1458 C CA . GLU A 1 186 ? -19.603 32.456 -14.222 1.00 78.59 245 GLU A CA 1
ATOM 1459 C C . GLU A 1 186 ? -19.770 33.928 -13.829 1.00 79.30 245 GLU A C 1
ATOM 1460 O O . GLU A 1 186 ? -20.585 34.649 -14.415 1.00 79.85 245 GLU A O 1
ATOM 1466 N N . TYR A 1 187 ? -18.988 34.363 -12.842 1.00 79.70 246 TYR A N 1
ATOM 1467 C CA . TYR A 1 187 ? -18.912 35.770 -12.471 1.00 80.49 246 TYR A CA 1
ATOM 1468 C C . TYR A 1 187 ? -17.905 36.516 -13.341 1.00 80.52 246 TYR A C 1
ATOM 1469 O O . TYR A 1 187 ? -18.180 37.628 -13.800 1.00 80.79 246 TYR A O 1
ATOM 1478 N N . ALA A 1 188 ? -16.745 35.892 -13.557 1.00 80.60 247 ALA A N 1
ATOM 1479 C CA . ALA A 1 188 ? -15.595 36.545 -14.197 1.00 80.73 247 ALA A CA 1
ATOM 1480 C C . ALA A 1 188 ? -15.621 36.564 -15.729 1.00 81.34 247 ALA A C 1
ATOM 1481 O O . ALA A 1 188 ? -14.935 37.394 -16.350 1.00 81.20 247 ALA A O 1
ATOM 1483 N N . ARG A 1 189 ? -16.396 35.653 -16.329 1.00 82.27 248 ARG A N 1
ATOM 1484 C CA . ARG A 1 189 ? -16.465 35.527 -17.793 1.00 82.96 248 ARG A CA 1
ATOM 1485 C C . ARG A 1 189 ? -16.917 36.815 -18.503 1.00 83.68 248 ARG A C 1
ATOM 1486 O O . ARG A 1 189 ? -16.265 37.237 -19.463 1.00 83.60 248 ARG A O 1
ATOM 1488 N N . PRO A 1 190 ? -18.022 37.444 -18.037 1.00 84.49 249 PRO A N 1
ATOM 1489 C CA . PRO A 1 190 ? -18.441 38.718 -18.634 1.00 84.98 249 PRO A CA 1
ATOM 1490 C C . PRO A 1 190 ? -17.371 39.807 -18.538 1.00 84.46 249 PRO A C 1
ATOM 1491 O O . PRO A 1 190 ? -17.147 40.538 -19.506 1.00 84.60 249 PRO A O 1
ATOM 1495 N N . VAL A 1 191 ? -16.710 39.890 -17.382 1.00 83.83 250 VAL A N 1
ATOM 1496 C CA . VAL A 1 191 ? -15.685 40.905 -17.115 1.00 83.16 250 VAL A CA 1
ATOM 1497 C C . VAL A 1 191 ? -14.490 40.841 -18.077 1.00 82.61 250 VAL A C 1
ATOM 1498 O O . VAL A 1 191 ? -13.666 41.768 -18.115 1.00 82.28 250 VAL A O 1
ATOM 1500 N N . VAL A 1 192 ? -14.401 39.748 -18.843 1.00 82.48 251 VAL A N 1
ATOM 1501 C CA . VAL A 1 192 ? -13.401 39.620 -19.911 1.00 82.00 251 VAL A CA 1
ATOM 1502 C C . VAL A 1 192 ? -14.096 39.194 -21.218 1.00 82.41 251 VAL A C 1
ATOM 1503 O O . VAL A 1 192 ? -13.964 38.050 -21.667 1.00 82.24 251 VAL A O 1
ATOM 1507 N N . THR A 1 193 ? -14.849 40.129 -21.799 1.00 82.85 252 THR A N 1
ATOM 1508 C CA . THR A 1 193 ? -15.510 39.967 -23.103 1.00 83.43 252 THR A CA 1
ATOM 1509 C C . THR A 1 193 ? -16.315 41.254 -23.498 1.00 84.02 252 THR A C 1
ATOM 1510 O O . THR A 1 193 ? -16.666 42.002 -22.551 1.00 84.03 252 THR A O 1
ATOM 1512 N N . GLY B 1 1 ? -28.518 80.455 -3.654 1.00 76.20 60 GLY B N 1
ATOM 1513 C CA . GLY B 1 1 ? -28.383 81.953 -3.803 1.00 76.56 60 GLY B CA 1
ATOM 1514 C C . GLY B 1 1 ? -27.027 82.428 -3.309 1.00 75.64 60 GLY B C 1
ATOM 1515 O O . GLY B 1 1 ? -26.268 83.062 -4.052 1.00 75.32 60 GLY B O 1
ATOM 1516 N N . SER B 1 2 ? -26.725 82.117 -2.047 1.00 75.22 61 SER B N 1
ATOM 1517 C CA . SER B 1 2 ? -25.446 82.481 -1.440 1.00 74.31 61 SER B CA 1
ATOM 1518 C C . SER B 1 2 ? -24.415 81.397 -1.731 1.00 73.44 61 SER B C 1
ATOM 1519 O O . SER B 1 2 ? -23.274 81.694 -2.094 1.00 72.74 61 SER B O 1
ATOM 1522 N N . LYS B 1 3 ? -24.831 80.142 -1.568 1.00 73.52 62 LYS B N 1
ATOM 1523 C CA . LYS B 1 3 ? -23.993 78.988 -1.882 1.00 72.82 62 LYS B CA 1
ATOM 1524 C C . LYS B 1 3 ? -23.710 78.903 -3.380 1.00 72.85 62 LYS B C 1
ATOM 1525 O O . LYS B 1 3 ? -22.616 78.511 -3.782 1.00 72.07 62 LYS B O 1
ATOM 1527 N N . LYS B 1 4 ? -24.697 79.283 -4.194 1.00 73.86 63 LYS B N 1
ATOM 1528 C CA . LYS B 1 4 ? -24.566 79.302 -5.655 1.00 74.10 63 LYS B CA 1
ATOM 1529 C C . LYS B 1 4 ? -23.336 80.106 -6.092 1.00 73.57 63 LYS B C 1
ATOM 1530 O O . LYS B 1 4 ? -22.486 79.605 -6.840 1.00 72.99 63 LYS B O 1
ATOM 1532 N N . LYS B 1 5 ? -23.248 81.346 -5.605 1.00 73.72 64 LYS B N 1
ATOM 1533 C CA . LYS B 1 5 ? -22.104 82.218 -5.880 1.00 73.18 64 LYS B CA 1
ATOM 1534 C C . LYS B 1 5 ? -20.799 81.534 -5.476 1.00 72.06 64 LYS B C 1
ATOM 1535 O O . LYS B 1 5 ? -19.819 81.555 -6.228 1.00 71.62 64 LYS B O 1
ATOM 1537 N N . LEU B 1 6 ? -20.812 80.908 -4.297 1.00 71.62 65 LEU B N 1
ATOM 1538 C CA . LEU B 1 6 ? -19.636 80.236 -3.742 1.00 70.50 65 LEU B CA 1
ATOM 1539 C C . LEU B 1 6 ? -19.265 78.969 -4.520 1.00 70.05 65 LEU B C 1
ATOM 1540 O O . LEU B 1 6 ? -18.082 78.670 -4.690 1.00 69.29 65 LEU B O 1
ATOM 1545 N N . GLU B 1 7 ? -20.277 78.243 -4.995 1.00 70.47 66 GLU B N 1
ATOM 1546 C CA . GLU B 1 7 ? -20.077 77.006 -5.758 1.00 70.15 66 GLU B CA 1
ATOM 1547 C C . GLU B 1 7 ? -19.288 77.223 -7.055 1.00 69.42 66 GLU B C 1
ATOM 1548 O O . GLU B 1 7 ? -18.430 76.409 -7.409 1.00 68.78 66 GLU B O 1
ATOM 1554 N N . ARG B 1 8 ? -19.583 78.320 -7.751 1.00 69.27 67 ARG B N 1
ATOM 1555 C CA . ARG B 1 8 ? -18.901 78.653 -9.003 1.00 68.52 67 ARG B CA 1
ATOM 1556 C C . ARG B 1 8 ? -17.434 79.004 -8.750 1.00 67.18 67 ARG B C 1
ATOM 1557 O O . ARG B 1 8 ? -16.549 78.597 -9.512 1.00 66.78 67 ARG B O 1
ATOM 1559 N N . LEU B 1 9 ? -17.189 79.751 -7.673 1.00 66.14 68 LEU B N 1
ATOM 1560 C CA . LEU B 1 9 ? -15.847 80.205 -7.324 1.00 64.54 68 LEU B CA 1
ATOM 1561 C C . LEU B 1 9 ? -14.893 79.032 -7.134 1.00 62.92 68 LEU B C 1
ATOM 1562 O O . LEU B 1 9 ? -13.772 79.053 -7.645 1.00 62.48 68 LEU B O 1
ATOM 1567 N N . TYR B 1 10 ? -15.352 78.008 -6.416 1.00 61.66 69 TYR B N 1
ATOM 1568 C CA . TYR B 1 10 ? -14.562 76.798 -6.213 1.00 59.85 69 TYR B CA 1
ATOM 1569 C C . TYR B 1 10 ? -14.123 76.191 -7.544 1.00 58.93 69 TYR B C 1
ATOM 1570 O O . TYR B 1 10 ? -13.004 75.680 -7.657 1.00 58.37 69 TYR B O 1
ATOM 1579 N N . GLY B 1 11 ? -15.005 76.261 -8.543 1.00 58.52 70 GLY B N 1
ATOM 1580 C CA . GLY B 1 11 ? -14.712 75.778 -9.895 1.00 57.11 70 GLY B CA 1
ATOM 1581 C C . GLY B 1 11 ? -13.455 76.394 -10.477 1.00 55.67 70 GLY B C 1
ATOM 1582 O O . GLY B 1 11 ? -12.698 75.719 -11.175 1.00 55.16 70 GLY B O 1
ATOM 1583 N N . ARG B 1 12 ? -13.235 77.674 -10.169 1.00 54.68 71 ARG B N 1
ATOM 1584 C CA . ARG B 1 12 ? -12.031 78.401 -10.568 1.00 53.29 71 ARG B CA 1
ATOM 1585 C C . ARG B 1 12 ? -10.765 77.836 -9.900 1.00 52.16 71 ARG B C 1
ATOM 1586 O O . ARG B 1 12 ? -9.650 78.076 -10.376 1.00 51.78 71 ARG B O 1
ATOM 1594 N N . TYR B 1 13 ? -10.934 77.074 -8.817 1.00 51.39 72 TYR B N 1
ATOM 1595 C CA . TYR B 1 13 ? -9.781 76.599 -8.041 1.00 50.24 72 TYR B CA 1
ATOM 1596 C C . TYR B 1 13 ? -9.567 75.081 -7.996 1.00 49.72 72 TYR B C 1
ATOM 1597 O O . TYR B 1 13 ? -8.507 74.622 -7.568 1.00 49.28 72 TYR B O 1
ATOM 1606 N N . LYS B 1 14 ? -10.551 74.305 -8.441 1.00 49.85 73 LYS B N 1
ATOM 1607 C CA . LYS B 1 14 ? -10.477 72.844 -8.330 1.00 49.41 73 LYS B CA 1
ATOM 1608 C C . LYS B 1 14 ? -9.426 72.213 -9.240 1.00 49.23 73 LYS B C 1
ATOM 1609 O O . LYS B 1 14 ? -9.238 72.640 -10.381 1.00 49.30 73 LYS B O 1
ATOM 1615 N N . ASP B 1 15 ? -8.749 71.195 -8.711 1.00 49.08 74 ASP B N 1
ATOM 1616 C CA . ASP B 1 15 ? -7.776 70.402 -9.461 1.00 49.17 74 ASP B CA 1
ATOM 1617 C C . ASP B 1 15 ? -8.522 69.603 -10.529 1.00 49.80 74 ASP B C 1
ATOM 1618 O O . ASP B 1 15 ? -9.371 68.767 -10.198 1.00 49.85 74 ASP B O 1
ATOM 1623 N N . PRO B 1 16 ? -8.221 69.865 -11.817 1.00 50.37 75 PRO B N 1
ATOM 1624 C CA . PRO B 1 16 ? -8.879 69.149 -12.916 1.00 51.16 75 PRO B CA 1
ATOM 1625 C C . PRO B 1 16 ? -8.858 67.619 -12.753 1.00 51.34 75 PRO B C 1
ATOM 1626 O O . PRO B 1 16 ? -9.759 66.930 -13.246 1.00 51.79 75 PRO B O 1
ATOM 1630 N N . GLN B 1 17 ? -7.850 67.107 -12.045 1.00 51.22 76 GLN B N 1
ATOM 1631 C CA . GLN B 1 17 ? -7.672 65.670 -11.850 1.00 51.43 76 GLN B CA 1
ATOM 1632 C C . GLN B 1 17 ? -8.351 65.130 -10.588 1.00 51.33 76 GLN B C 1
ATOM 1633 O O . GLN B 1 17 ? -8.446 63.912 -10.396 1.00 51.31 76 GLN B O 1
ATOM 1639 N N . ASP B 1 18 ? -8.824 66.035 -9.734 1.00 51.41 77 ASP B N 1
ATOM 1640 C CA . ASP B 1 18 ? -9.505 65.651 -8.496 1.00 51.21 77 ASP B CA 1
ATOM 1641 C C . ASP B 1 18 ? -10.551 66.701 -8.127 1.00 51.31 77 ASP B C 1
ATOM 1642 O O . ASP B 1 18 ? -10.222 67.763 -7.587 1.00 51.25 77 ASP B O 1
ATOM 1647 N N . GLU B 1 19 ? -11.810 66.385 -8.424 1.00 51.23 78 GLU B N 1
ATOM 1648 C CA . GLU B 1 19 ? -12.934 67.296 -8.213 1.00 51.16 78 GLU B CA 1
ATOM 1649 C C . GLU B 1 19 ? -12.983 67.852 -6.793 1.00 50.63 78 GLU B C 1
ATOM 1650 O O . GLU B 1 19 ? -13.245 69.039 -6.594 1.00 50.87 78 GLU B O 1
ATOM 1652 N N . ASN B 1 20 ? -12.696 66.996 -5.816 1.00 49.80 79 ASN B N 1
ATOM 1653 C CA . ASN B 1 20 ? -12.891 67.337 -4.408 1.00 49.49 79 ASN B CA 1
ATOM 1654 C C . ASN B 1 20 ? -11.740 68.084 -3.721 1.00 48.43 79 ASN B C 1
ATOM 1655 O O . ASN B 1 20 ? -11.794 68.322 -2.513 1.00 48.38 79 ASN B O 1
ATOM 1660 N N . LYS B 1 21 ? -10.718 68.470 -4.487 1.00 47.37 80 LYS B N 1
ATOM 1661 C CA . LYS B 1 21 ? -9.548 69.157 -3.925 1.00 46.26 80 LYS B CA 1
ATOM 1662 C C . LYS B 1 21 ? -9.014 70.295 -4.798 1.00 45.87 80 LYS B C 1
ATOM 1663 O O . LYS B 1 21 ? -8.977 70.192 -6.025 1.00 45.96 80 LYS B O 1
ATOM 1669 N N . ILE B 1 22 ? -8.609 71.381 -4.148 1.00 45.25 81 ILE B N 1
ATOM 1670 C CA . ILE B 1 22 ? -7.860 72.450 -4.799 1.00 44.67 81 ILE B CA 1
ATOM 1671 C C . ILE B 1 22 ? -6.381 72.047 -4.757 1.00 44.17 81 ILE B C 1
ATOM 1672 O O . ILE B 1 22 ? -5.784 71.926 -3.677 1.00 43.60 81 ILE B O 1
ATOM 1677 N N . GLY B 1 23 ? -5.813 71.812 -5.940 1.00 44.14 82 GLY B N 1
ATOM 1678 C CA . GLY B 1 23 ? -4.422 71.378 -6.078 1.00 43.82 82 GLY B CA 1
ATOM 1679 C C . GLY B 1 23 ? -3.421 72.518 -6.035 1.00 43.84 82 GLY B C 1
ATOM 1680 O O . GLY B 1 23 ? -3.759 73.643 -5.669 1.00 44.06 82 GLY B O 1
ATOM 1681 N N . VAL B 1 24 ? -2.184 72.221 -6.420 1.00 43.70 83 VAL B N 1
ATOM 1682 C CA . VAL B 1 24 ? -1.083 73.177 -6.329 1.00 43.82 83 VAL B CA 1
ATOM 1683 C C . VAL B 1 24 ? -1.320 74.420 -7.188 1.00 44.33 83 VAL B C 1
ATOM 1684 O O . VAL B 1 24 ? -1.153 75.551 -6.713 1.00 44.28 83 VAL B O 1
ATOM 1688 N N . ASP B 1 25 ? -1.724 74.204 -8.441 1.00 44.88 84 ASP B N 1
ATOM 1689 C CA . ASP B 1 25 ? -2.027 75.306 -9.362 1.00 45.53 84 ASP B CA 1
ATOM 1690 C C . ASP B 1 25 ? -3.169 76.179 -8.852 1.00 45.80 84 ASP B C 1
ATOM 1691 O O . ASP B 1 25 ? -3.129 77.404 -8.996 1.00 46.00 84 ASP B O 1
ATOM 1696 N N . GLY B 1 26 ? -4.172 75.538 -8.252 1.00 45.74 85 GLY B N 1
ATOM 1697 C CA . GLY B 1 26 ? -5.311 76.235 -7.663 1.00 46.02 85 GLY B CA 1
ATOM 1698 C C . GLY B 1 26 ? -4.922 77.191 -6.550 1.00 45.82 85 GLY B C 1
ATOM 1699 O O . GLY B 1 26 ? -5.361 78.339 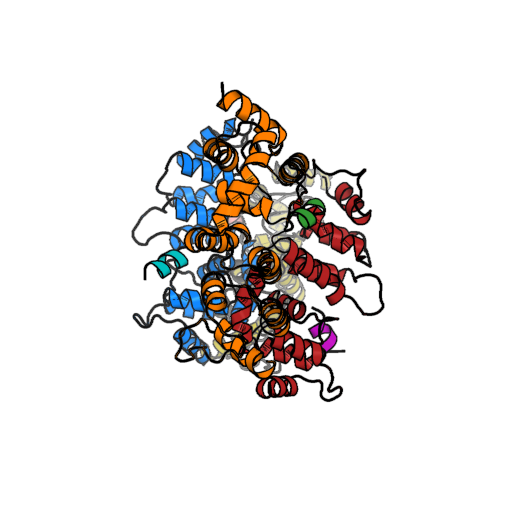-6.542 1.00 46.18 85 GLY B O 1
ATOM 1700 N N . ILE B 1 27 ? -4.096 76.713 -5.618 1.00 45.36 86 ILE B N 1
ATOM 1701 C CA . ILE B 1 27 ? -3.633 77.513 -4.474 1.00 45.29 86 ILE B CA 1
ATOM 1702 C C . ILE B 1 27 ? -2.837 78.726 -4.947 1.00 45.50 86 ILE B C 1
ATOM 1703 O O . ILE B 1 27 ? -3.033 79.842 -4.453 1.00 45.53 86 ILE B O 1
ATOM 1708 N N . GLN B 1 28 ? -1.939 78.497 -5.903 1.00 45.59 87 GLN B N 1
ATOM 1709 C CA . GLN B 1 28 ? -1.211 79.584 -6.540 1.00 45.99 87 GLN B CA 1
ATOM 1710 C C . GLN B 1 28 ? -2.207 80.630 -7.037 1.00 46.47 87 GLN B C 1
ATOM 1711 O O . GLN B 1 28 ? -2.119 81.798 -6.665 1.00 46.55 87 GLN B O 1
ATOM 1717 N N . GLN B 1 29 ? -3.169 80.185 -7.847 1.00 46.80 88 GLN B N 1
ATOM 1718 C CA . GLN B 1 29 ? -4.234 81.041 -8.357 1.00 47.46 88 GLN B CA 1
ATOM 1719 C C . GLN B 1 29 ? -4.985 81.736 -7.222 1.00 47.56 88 GLN B C 1
ATOM 1720 O O . GLN B 1 29 ? -5.216 82.944 -7.270 1.00 47.95 88 GLN B O 1
ATOM 1726 N N . PHE B 1 30 ? -5.354 80.959 -6.207 1.00 47.25 89 PHE B N 1
ATOM 1727 C CA . PHE B 1 30 ? -6.018 81.461 -5.009 1.00 47.29 89 PHE B CA 1
ATOM 1728 C C . PHE B 1 30 ? -5.242 82.648 -4.422 1.00 47.21 89 PHE B C 1
ATOM 1729 O O . PHE B 1 30 ? -5.787 83.744 -4.293 1.00 47.59 89 PHE B O 1
ATOM 1737 N N . CYS B 1 31 ? -3.964 82.438 -4.110 1.00 46.73 90 CYS B N 1
ATOM 1738 C CA . CYS B 1 31 ? -3.121 83.493 -3.536 1.00 46.68 90 CYS B CA 1
ATOM 1739 C C . CYS B 1 31 ? -2.922 84.679 -4.481 1.00 46.94 90 CYS B C 1
ATOM 1740 O O . CYS B 1 31 ? -2.817 85.827 -4.036 1.00 46.91 90 CYS B O 1
ATOM 1743 N N . ASP B 1 32 ? -2.870 84.387 -5.780 1.00 47.10 91 ASP B N 1
ATOM 1744 C CA . ASP B 1 32 ? -2.685 85.408 -6.805 1.00 47.44 91 ASP B CA 1
ATOM 1745 C C . ASP B 1 32 ? -3.875 86.351 -6.838 1.00 48.01 91 ASP B C 1
ATOM 1746 O O . ASP B 1 32 ? -3.713 87.560 -7.015 1.00 48.37 91 ASP B O 1
ATOM 1751 N N . ASP B 1 33 ? -5.068 85.790 -6.658 1.00 48.12 92 ASP B N 1
ATOM 1752 C CA . ASP B 1 33 ? -6.295 86.578 -6.667 1.00 48.74 92 ASP B CA 1
ATOM 1753 C C . ASP B 1 33 ? -6.429 87.395 -5.389 1.00 48.77 92 ASP B C 1
ATOM 1754 O O . ASP B 1 33 ? -7.019 88.475 -5.389 1.00 49.16 92 ASP B O 1
ATOM 1759 N N . LEU B 1 34 ? -5.866 86.872 -4.304 1.00 48.42 93 LEU B N 1
ATOM 1760 C CA . LEU B 1 34 ? -5.763 87.620 -3.060 1.00 48.47 93 LEU B CA 1
ATOM 1761 C C . LEU B 1 34 ? -4.574 88.579 -3.079 1.00 48.18 93 LEU B C 1
ATOM 1762 O O . LEU B 1 34 ? -4.481 89.474 -2.232 1.00 48.28 93 LEU B O 1
ATOM 1767 N N . SER B 1 35 ? -3.678 88.384 -4.049 1.00 47.81 94 SER B N 1
ATOM 1768 C CA . SER B 1 35 ? -2.502 89.234 -4.237 1.00 47.55 94 SER B CA 1
ATOM 1769 C C . SER B 1 35 ? -1.550 89.090 -3.049 1.00 46.91 94 SER B C 1
ATOM 1770 O O . SER B 1 35 ? -0.940 90.066 -2.593 1.00 46.79 94 SER B O 1
ATOM 1773 N N . LEU B 1 36 ? -1.440 87.856 -2.559 1.00 46.38 95 LEU B N 1
ATOM 1774 C CA . LEU B 1 36 ? -0.595 87.536 -1.408 1.00 45.65 95 LEU B CA 1
ATOM 1775 C C . LEU B 1 36 ? 0.470 86.502 -1.747 1.00 45.13 95 LEU B C 1
ATOM 1776 O O . LEU B 1 36 ? 0.202 85.512 -2.442 1.00 44.93 95 LEU B O 1
ATOM 1781 N N . ASP B 1 37 ? 1.678 86.742 -1.247 1.00 44.72 96 ASP B N 1
ATOM 1782 C CA . ASP B 1 37 ? 2.737 85.747 -1.288 1.00 44.38 96 ASP B CA 1
ATOM 1783 C C . ASP B 1 37 ? 2.205 84.460 -0.649 1.00 43.77 96 ASP B C 1
ATOM 1784 O O . ASP B 1 37 ? 1.748 84.483 0.500 1.00 43.73 96 ASP B O 1
ATOM 1789 N N . PRO B 1 38 ? 2.244 83.338 -1.393 1.00 43.21 97 PRO B N 1
ATOM 1790 C CA . PRO B 1 38 ? 1.721 82.065 -0.888 1.00 42.59 97 PRO B CA 1
ATOM 1791 C C . PRO B 1 38 ? 2.275 81.701 0.484 1.00 41.84 97 PRO B C 1
ATOM 1792 O O . PRO B 1 38 ? 1.587 81.048 1.265 1.00 41.84 97 PRO B O 1
ATOM 1796 N N . ALA B 1 39 ? 3.499 82.137 0.776 1.00 41.04 98 ALA B N 1
ATOM 1797 C CA . ALA B 1 39 ? 4.155 81.789 2.032 1.00 40.24 98 ALA B CA 1
ATOM 1798 C C . ALA B 1 39 ? 3.919 82.809 3.136 1.00 40.02 98 ALA B C 1
ATOM 1799 O O . ALA B 1 39 ? 4.393 82.627 4.261 1.00 39.79 98 ALA B O 1
ATOM 1801 N N . SER B 1 40 ? 3.187 83.876 2.827 1.00 39.99 99 SER B N 1
ATOM 1802 C CA . SER B 1 40 ? 2.969 84.946 3.800 1.00 39.88 99 SER B CA 1
ATOM 1803 C C . SER B 1 40 ? 2.250 84.442 5.046 1.00 39.57 99 SER B C 1
ATOM 1804 O O . SER B 1 40 ? 1.703 83.336 5.059 1.00 39.49 99 SER B O 1
ATOM 1807 N N . ILE B 1 41 ? 2.268 85.258 6.095 1.00 39.34 100 ILE B N 1
ATOM 1808 C CA . ILE B 1 41 ? 1.597 84.918 7.341 1.00 39.13 100 ILE B CA 1
ATOM 1809 C C . ILE B 1 41 ? 0.087 84.906 7.128 1.00 39.20 100 ILE B C 1
ATOM 1810 O O . ILE B 1 41 ? -0.609 84.047 7.663 1.00 39.18 100 ILE B O 1
ATOM 1815 N N . SER B 1 42 ? -0.392 85.840 6.308 1.00 39.29 101 SER B N 1
ATOM 1816 C CA . SER B 1 42 ? -1.816 85.981 5.994 1.00 39.64 101 SER B CA 1
ATOM 1817 C C . SER B 1 42 ? -2.431 84.724 5.362 1.00 39.42 101 SER B C 1
ATOM 1818 O O . SER B 1 42 ? -3.570 84.351 5.681 1.00 39.69 101 SER B O 1
ATOM 1821 N N . VAL B 1 43 ? -1.676 84.076 4.474 1.00 38.68 102 VAL B N 1
ATOM 1822 C CA . VAL B 1 43 ? -2.126 82.838 3.840 1.00 38.24 102 VAL B CA 1
ATOM 1823 C C . VAL B 1 43 ? -2.383 81.771 4.897 1.00 37.81 102 VAL B C 1
ATOM 1824 O O . VAL B 1 43 ? -3.396 81.072 4.844 1.00 37.99 102 VAL B O 1
ATOM 1828 N N . LEU B 1 44 ? -1.468 81.672 5.860 1.00 37.22 103 LEU B N 1
ATOM 1829 C CA . LEU B 1 44 ? -1.561 80.687 6.934 1.00 36.88 103 LEU B CA 1
ATOM 1830 C C . LEU B 1 44 ? -2.775 80.920 7.834 1.00 37.10 103 LEU B C 1
ATOM 1831 O O . LEU B 1 44 ? -3.410 79.967 8.302 1.00 37.00 103 LEU B O 1
ATOM 1836 N N . VAL B 1 45 ? -3.091 82.191 8.064 1.00 37.29 104 VAL B N 1
ATOM 1837 C CA . VAL B 1 45 ? -4.265 82.572 8.841 1.00 37.69 104 VAL B CA 1
ATOM 1838 C C . VAL B 1 45 ? -5.519 82.025 8.169 1.00 38.15 104 VAL B C 1
ATOM 1839 O O . VAL B 1 45 ? -6.353 81.402 8.820 1.00 38.46 104 VAL B O 1
ATOM 1843 N N . ILE B 1 46 ? -5.637 82.242 6.863 1.00 38.37 105 ILE B N 1
ATOM 1844 C CA . ILE B 1 46 ? -6.784 81.740 6.116 1.00 39.10 105 ILE B CA 1
ATOM 1845 C C . ILE B 1 46 ? -6.899 80.220 6.269 1.00 38.90 105 ILE B C 1
ATOM 1846 O O . ILE B 1 46 ? -7.982 79.700 6.549 1.00 39.26 105 ILE B O 1
ATOM 1851 N N . ALA B 1 47 ? -5.775 79.525 6.109 1.00 38.37 106 ALA B N 1
ATOM 1852 C CA . ALA B 1 47 ? -5.728 78.072 6.255 1.00 38.20 106 ALA B CA 1
ATOM 1853 C C . ALA B 1 47 ? -6.200 77.635 7.641 1.00 38.41 106 ALA B C 1
ATOM 1854 O O . ALA B 1 47 ? -6.934 76.651 7.771 1.00 38.70 106 ALA B O 1
ATOM 1856 N N . TRP B 1 48 ? -5.783 78.385 8.661 1.00 38.33 107 TRP B N 1
ATOM 1857 C CA . TRP B 1 48 ? -6.172 78.144 10.049 1.00 38.49 107 TRP B CA 1
ATOM 1858 C C . TRP B 1 48 ? -7.675 78.305 10.269 1.00 38.74 107 TRP B C 1
ATOM 1859 O O . TRP B 1 48 ? -8.284 77.538 11.021 1.00 38.95 107 TRP B O 1
ATOM 1870 N N . LYS B 1 49 ? -8.268 79.293 9.604 1.00 38.71 108 LYS B N 1
ATOM 1871 C CA . LYS B 1 49 ? -9.711 79.502 9.676 1.00 39.03 108 LYS B CA 1
ATOM 1872 C C . LYS B 1 49 ? -10.467 78.499 8.808 1.00 39.10 108 LYS B C 1
ATOM 1873 O O . LYS B 1 49 ? -11.624 78.180 9.086 1.00 39.69 108 LYS B O 1
ATOM 1879 N N . PHE B 1 50 ? -9.808 78.007 7.760 1.00 38.52 109 PHE B N 1
ATOM 1880 C CA . PHE B 1 50 ? -10.376 76.981 6.888 1.00 38.58 109 PHE B CA 1
ATOM 1881 C C . PHE B 1 50 ? -10.311 75.609 7.548 1.00 38.54 109 PHE B C 1
ATOM 1882 O O . PHE B 1 50 ? -11.015 74.682 7.135 1.00 38.69 109 PHE B O 1
ATOM 1890 N N . ARG B 1 51 ? -9.467 75.505 8.580 1.00 38.44 110 ARG B N 1
ATOM 1891 C CA . ARG B 1 51 ? -9.138 74.251 9.274 1.00 38.40 110 ARG B CA 1
ATOM 1892 C C . ARG B 1 51 ? -8.473 73.256 8.316 1.00 38.08 110 ARG B C 1
ATOM 1893 O O . ARG B 1 51 ? -8.732 72.057 8.369 1.00 38.18 110 ARG B O 1
ATOM 1901 N N . ALA B 1 52 ? -7.609 73.765 7.442 1.00 37.95 111 ALA B N 1
ATOM 1902 C CA . ALA B 1 52 ? -6.928 72.931 6.452 1.00 37.90 111 ALA B CA 1
ATOM 1903 C C . ALA B 1 52 ? -6.018 71.878 7.095 1.00 37.85 111 ALA B C 1
ATOM 1904 O O . ALA B 1 52 ? -5.281 72.164 8.050 1.00 37.55 111 ALA B O 1
ATOM 1906 N N . ALA B 1 53 ? -6.085 70.660 6.556 1.00 38.16 112 ALA B N 1
ATOM 1907 C CA . ALA B 1 53 ? -5.325 69.518 7.071 1.00 38.24 112 ALA B CA 1
ATOM 1908 C C . ALA B 1 53 ? -3.842 69.527 6.694 1.00 38.06 112 ALA B C 1
ATOM 1909 O O . ALA B 1 53 ? -2.999 69.126 7.492 1.00 37.85 112 ALA B O 1
ATOM 1911 N N . THR B 1 54 ? -3.531 69.972 5.478 1.00 38.55 113 THR B N 1
ATOM 1912 C CA . THR B 1 54 ? -2.159 69.950 4.970 1.00 38.77 113 THR B CA 1
ATOM 1913 C C . THR B 1 54 ? -1.910 71.119 4.026 1.00 39.21 113 THR B C 1
ATOM 1914 O O . THR B 1 54 ? -2.807 71.534 3.290 1.00 39.73 113 THR B O 1
ATOM 1918 N N . GLN B 1 55 ? -0.686 71.642 4.054 1.00 39.46 114 GLN B N 1
ATOM 1919 C CA . GLN B 1 55 ? -0.282 72.740 3.173 1.00 39.94 114 GLN B CA 1
ATOM 1920 C C . GLN B 1 55 ? -0.330 72.385 1.688 1.00 40.43 114 GLN B C 1
ATOM 1921 O O . GLN B 1 55 ? -0.252 71.214 1.308 1.00 40.24 114 GLN B O 1
ATOM 1927 N N . CYS B 1 56 ? -0.466 73.420 0.865 1.00 41.27 115 CYS B N 1
ATOM 1928 C CA . CYS B 1 56 ? -0.435 73.302 -0.593 1.00 42.03 115 CYS B CA 1
ATOM 1929 C C . CYS B 1 56 ? -1.630 72.563 -1.199 1.00 42.70 115 CYS B C 1
ATOM 1930 O O . CYS B 1 56 ? -1.583 72.145 -2.359 1.00 42.92 115 CYS B O 1
ATOM 1933 N N . GLU B 1 57 ? -2.694 72.411 -0.408 1.00 43.33 116 GLU B N 1
ATOM 1934 C CA . GLU B 1 57 ? -3.978 71.900 -0.901 1.00 44.01 116 GLU B CA 1
ATOM 1935 C C . GLU B 1 57 ? -5.145 72.198 0.048 1.00 44.12 116 GLU B C 1
ATOM 1936 O O . GLU B 1 57 ? -4.985 72.187 1.270 1.00 44.01 116 GLU B O 1
ATOM 1942 N N . PHE B 1 58 ? -6.309 72.479 -0.536 1.00 44.36 117 PHE B N 1
ATOM 1943 C CA . PHE B 1 58 ? -7.569 72.550 0.203 1.00 44.53 117 PHE B CA 1
ATOM 1944 C C . PHE B 1 58 ? -8.523 71.493 -0.325 1.00 44.58 117 PHE B C 1
ATOM 1945 O O . PHE B 1 58 ? -8.598 71.276 -1.533 1.00 44.71 117 PHE B O 1
ATOM 1953 N N . SER B 1 59 ? -9.254 70.843 0.575 1.00 44.41 118 SER B N 1
ATOM 1954 C CA . SER B 1 59 ? -10.316 69.933 0.170 1.00 44.41 118 SER B CA 1
ATOM 1955 C C . SER B 1 59 ? -11.562 70.764 -0.091 1.00 44.88 118 SER B C 1
ATOM 1956 O O . SER B 1 59 ? -11.678 71.877 0.423 1.00 45.09 118 SER B O 1
ATOM 1959 N N . ARG B 1 60 ? -12.489 70.219 -0.877 1.00 45.06 119 ARG B N 1
ATOM 1960 C CA . ARG B 1 60 ? -13.741 70.899 -1.216 1.00 45.56 119 ARG B CA 1
ATOM 1961 C C . ARG B 1 60 ? -14.440 71.512 0.004 1.00 46.01 119 ARG B C 1
ATOM 1962 O O . ARG B 1 60 ? -14.798 72.696 -0.007 1.00 46.16 119 ARG B O 1
ATOM 1970 N N . LYS B 1 61 ? -14.618 70.703 1.050 1.00 46.29 120 LYS B N 1
ATOM 1971 C CA . LYS B 1 61 ? -15.284 71.150 2.274 1.00 46.98 120 LYS B CA 1
ATOM 1972 C C . LYS B 1 61 ? -14.548 72.327 2.906 1.00 46.93 120 LYS B C 1
ATOM 1973 O O . LYS B 1 61 ? -15.109 73.418 3.003 1.00 47.46 120 LYS B O 1
ATOM 1979 N N . GLU B 1 62 ? -13.294 72.096 3.313 1.00 46.45 121 GLU B N 1
ATOM 1980 C CA . GLU B 1 62 ? -12.438 73.104 3.960 1.00 46.31 121 GLU B CA 1
ATOM 1981 C C . GLU B 1 62 ? -12.625 74.486 3.365 1.00 46.53 121 GLU B C 1
ATOM 1982 O O . GLU B 1 62 ? -12.684 75.486 4.093 1.00 46.64 121 GLU B O 1
ATOM 1988 N N . PHE B 1 63 ? -12.710 74.532 2.034 1.00 46.72 122 PHE B N 1
ATOM 1989 C CA . PHE B 1 63 ? -12.951 75.776 1.327 1.00 47.27 122 PHE B CA 1
ATOM 1990 C C . PHE B 1 63 ? -14.381 76.255 1.551 1.00 48.02 122 PHE B C 1
ATOM 1991 O O . PHE B 1 63 ? -14.596 77.345 2.092 1.00 48.26 122 PHE B O 1
ATOM 1999 N N . LEU B 1 64 ? -15.349 75.434 1.147 1.00 48.39 123 LEU B N 1
ATOM 2000 C CA . LEU B 1 64 ? -16.752 75.810 1.256 1.00 49.40 123 LEU B CA 1
ATOM 2001 C C . LEU B 1 64 ? -17.136 76.186 2.687 1.00 50.02 123 LEU B C 1
ATOM 2002 O O . LEU B 1 64 ? -17.595 77.298 2.925 1.00 50.45 123 LEU B O 1
ATOM 2007 N N . ASP B 1 65 ? -16.915 75.276 3.633 1.00 50.34 124 ASP B N 1
ATOM 2008 C CA . ASP B 1 65 ? -17.250 75.517 5.042 1.00 51.20 124 ASP B CA 1
ATOM 2009 C C . ASP B 1 65 ? -16.525 76.723 5.643 1.00 51.05 124 ASP B C 1
ATOM 2010 O O . ASP B 1 65 ? -17.106 77.462 6.432 1.00 51.62 124 ASP B O 1
ATOM 2015 N N . GLY B 1 66 ? -15.264 76.920 5.269 1.00 50.49 125 GLY B N 1
ATOM 2016 C CA . GLY B 1 66 ? -14.469 78.028 5.797 1.00 50.31 125 GLY B CA 1
ATOM 2017 C C . GLY B 1 66 ? -14.971 79.371 5.308 1.00 50.86 125 GLY B C 1
ATOM 2018 O O . GLY B 1 66 ? -15.173 80.298 6.100 1.00 50.80 125 GLY B O 1
ATOM 2019 N N . MET B 1 67 ? -15.174 79.462 3.993 1.00 51.29 126 MET B N 1
ATOM 2020 C CA . MET B 1 67 ? -15.714 80.660 3.354 1.00 52.05 126 MET B CA 1
ATOM 2021 C C . MET B 1 67 ? -17.122 80.973 3.857 1.00 53.29 126 MET B C 1
ATOM 2022 O O . MET B 1 67 ? -17.474 82.138 4.048 1.00 53.58 126 MET B O 1
ATOM 2027 N N . THR B 1 68 ? -17.916 79.922 4.068 1.00 54.26 127 THR B N 1
ATOM 2028 C CA . THR B 1 68 ? -19.260 80.046 4.633 1.00 55.79 127 THR B CA 1
ATOM 2029 C C . THR B 1 68 ? -19.211 80.520 6.086 1.00 56.47 127 THR B C 1
ATOM 2030 O O . THR B 1 68 ? -19.998 81.375 6.487 1.00 57.05 127 THR B O 1
ATOM 2034 N N . GLU B 1 69 ? -18.281 79.965 6.863 1.00 56.82 128 GLU B N 1
ATOM 2035 C CA . GLU B 1 69 ? -18.044 80.406 8.241 1.00 57.77 128 GLU B CA 1
ATOM 2036 C C . GLU B 1 69 ? -17.648 81.880 8.302 1.00 57.97 128 GLU B C 1
ATOM 2037 O O . GLU B 1 69 ? -18.154 82.627 9.135 1.00 58.34 128 GLU B O 1
ATOM 2043 N N . LEU B 1 70 ? -16.738 82.284 7.417 1.00 58.00 129 LEU B N 1
ATOM 2044 C CA . LEU B 1 70 ? -16.304 83.677 7.315 1.00 58.37 129 LEU B CA 1
ATOM 2045 C C . LEU B 1 70 ? -17.369 84.558 6.664 1.00 59.71 129 LEU B C 1
ATOM 2046 O O . LEU B 1 70 ? -17.262 85.785 6.689 1.00 59.89 129 LEU B O 1
ATOM 2051 N N . GLY B 1 71 ? -18.387 83.926 6.078 1.00 60.83 130 GLY B N 1
ATOM 2052 C CA . GLY B 1 71 ? -19.493 84.642 5.447 1.00 62.53 130 GLY B CA 1
ATOM 2053 C C . GLY B 1 71 ? -19.082 85.397 4.196 1.00 63.09 130 GLY B C 1
ATOM 2054 O O . GLY B 1 71 ? -19.576 86.497 3.931 1.00 63.61 130 GLY B O 1
ATOM 2055 N N . CYS B 1 72 ? -18.178 84.799 3.425 1.00 63.11 131 CYS B N 1
ATOM 2056 C CA . CYS B 1 72 ? -17.679 85.420 2.208 1.00 63.66 131 CYS B CA 1
ATOM 2057 C C . CYS B 1 72 ? -18.061 84.599 0.990 1.00 64.48 131 CYS B C 1
ATOM 2058 O O . CYS B 1 72 ? -17.837 83.388 0.960 1.00 64.21 131 CYS B O 1
ATOM 2061 N N . ASP B 1 73 ? -18.646 85.261 -0.006 1.00 65.90 132 ASP B N 1
ATOM 2062 C CA . ASP B 1 73 ? -19.019 84.597 -1.254 1.00 67.11 132 ASP B CA 1
ATOM 2063 C C . ASP B 1 73 ? -18.155 85.022 -2.451 1.00 67.46 132 ASP B C 1
ATOM 2064 O O . ASP B 1 73 ? -18.451 84.683 -3.600 1.00 67.82 132 ASP B O 1
ATOM 2069 N N . SER B 1 74 ? -17.086 85.761 -2.167 1.00 67.82 133 SER B N 1
ATOM 2070 C CA . SER B 1 74 ? -16.105 86.158 -3.175 1.00 68.40 133 SER B CA 1
ATOM 2071 C C . SER B 1 74 ? -14.779 86.490 -2.504 1.00 68.30 133 SER B C 1
ATOM 2072 O O . SER B 1 74 ? -14.741 86.836 -1.321 1.00 68.23 133 SER B O 1
ATOM 2075 N N . MET B 1 75 ? -13.698 86.390 -3.273 1.00 68.73 134 MET B N 1
ATOM 2076 C CA . MET B 1 75 ? -12.351 86.667 -2.776 1.00 68.89 134 MET B CA 1
ATOM 2077 C C . MET B 1 75 ? -12.223 88.090 -2.217 1.00 69.55 134 MET B C 1
ATOM 2078 O O . MET B 1 75 ? -11.571 88.302 -1.183 1.00 69.25 134 MET B O 1
ATOM 2083 N N . GLU B 1 76 ? -12.856 89.051 -2.898 1.00 70.78 135 GLU B N 1
ATOM 2084 C CA . GLU B 1 76 ? -12.842 90.453 -2.475 1.00 71.55 135 GLU B CA 1
ATOM 2085 C C . GLU B 1 76 ? -13.230 90.576 -1.004 1.00 71.41 135 GLU B C 1
ATOM 2086 O O . GLU B 1 76 ? -12.525 91.225 -0.220 1.00 71.21 135 GLU B O 1
ATOM 2092 N N . LYS B 1 77 ? -14.332 89.920 -0.636 1.00 71.58 136 LYS B N 1
ATOM 2093 C CA . LYS B 1 77 ? -14.807 89.906 0.739 1.00 71.48 136 LYS B CA 1
ATOM 2094 C C . LYS B 1 77 ? -13.774 89.286 1.668 1.00 70.57 136 LYS B C 1
ATOM 2095 O O . LYS B 1 77 ? -13.526 89.812 2.764 1.00 70.47 136 LYS B O 1
ATOM 2101 N N . LEU B 1 78 ? -13.161 88.187 1.217 1.00 69.86 137 LEU B N 1
ATOM 2102 C CA . LEU B 1 78 ? -12.138 87.498 1.996 1.00 68.95 137 LEU B CA 1
ATOM 2103 C C . LEU B 1 78 ? -11.005 88.443 2.396 1.00 68.58 137 LEU B C 1
ATOM 2104 O O . LEU B 1 78 ? -10.499 88.364 3.519 1.00 68.38 137 LEU B O 1
ATOM 2109 N N . LYS B 1 79 ? -10.631 89.347 1.491 1.00 68.55 138 LYS B N 1
ATOM 2110 C CA . LYS B 1 79 ? -9.561 90.310 1.759 1.00 68.13 138 LYS B CA 1
ATOM 2111 C C . LYS B 1 79 ? -9.905 91.292 2.887 1.00 68.39 138 LYS B C 1
ATOM 2112 O O . LYS B 1 79 ? -9.074 91.557 3.760 1.00 68.08 138 LYS B O 1
ATOM 2118 N N . ALA B 1 80 ? -11.131 91.810 2.879 1.00 69.06 139 ALA B N 1
ATOM 2119 C CA . ALA B 1 80 ? -11.574 92.771 3.891 1.00 69.40 139 ALA B CA 1
ATOM 2120 C C . ALA B 1 80 ? -11.557 92.200 5.311 1.00 69.18 139 ALA B C 1
ATOM 2121 O O . ALA B 1 80 ? -11.357 92.936 6.283 1.00 69.19 139 ALA B O 1
ATOM 2123 N N . LEU B 1 81 ? -11.761 90.888 5.418 1.00 68.98 140 LEU B N 1
ATOM 2124 C CA . LEU B 1 81 ? -11.824 90.216 6.710 1.00 68.84 140 LEU B CA 1
ATOM 2125 C C . LEU B 1 81 ? -10.455 89.919 7.307 1.00 68.08 140 LEU B C 1
ATOM 2126 O O . LEU B 1 81 ? -10.358 89.658 8.523 1.00 68.06 140 LEU B O 1
ATOM 2131 N N . LEU B 1 82 ? -9.409 89.957 6.474 1.00 67.59 141 LEU B N 1
ATOM 2132 C CA . LEU B 1 82 ? -8.061 89.618 6.934 1.00 67.01 141 LEU B CA 1
ATOM 2133 C C . LEU B 1 82 ? -7.607 90.426 8.153 1.00 67.23 141 LEU B C 1
ATOM 2134 O O . LEU B 1 82 ? -7.299 89.835 9.193 1.00 67.03 141 LEU B O 1
ATOM 2139 N N . PRO B 1 83 ? -7.588 91.772 8.045 1.00 67.76 142 PRO B N 1
ATOM 2140 C CA . PRO B 1 83 ? -7.161 92.587 9.182 1.00 68.00 142 PRO B CA 1
ATOM 2141 C C . PRO B 1 83 ? -7.879 92.221 10.484 1.00 68.57 142 PRO B C 1
ATOM 2142 O O . PRO B 1 83 ? -7.253 92.222 11.551 1.00 68.46 142 PRO B O 1
ATOM 2146 N N . ARG B 1 84 ? -9.172 91.900 10.391 1.00 69.43 143 ARG B N 1
ATOM 2147 C CA . ARG B 1 84 ? -9.946 91.446 11.548 1.00 70.14 143 ARG B CA 1
ATOM 2148 C C . ARG B 1 84 ? -9.423 90.084 12.047 1.00 69.97 143 ARG B C 1
ATOM 2149 O O . ARG B 1 84 ? -9.325 89.849 13.264 1.00 70.10 143 ARG B O 1
ATOM 2151 N N . LEU B 1 85 ? -9.069 89.212 11.102 1.00 69.76 144 LEU B N 1
ATOM 2152 C CA . LEU B 1 85 ? -8.620 87.857 11.415 1.00 69.33 144 LEU B CA 1
ATOM 2153 C C . LEU B 1 85 ? -7.238 87.839 12.063 1.00 69.00 144 LEU B C 1
ATOM 2154 O O . LEU B 1 85 ? -7.011 87.081 13.011 1.00 68.98 144 LEU B O 1
ATOM 2159 N N . GLU B 1 86 ? -6.326 88.679 11.565 1.00 68.91 145 GLU B N 1
ATOM 2160 C CA . GLU B 1 86 ? -4.995 88.808 12.172 1.00 68.59 145 GLU B CA 1
ATOM 2161 C C . GLU B 1 86 ? -5.077 89.286 13.613 1.00 69.09 145 GLU B C 1
ATOM 2162 O O . GLU B 1 86 ? -4.376 88.773 14.482 1.00 68.85 145 GLU B O 1
ATOM 2168 N N . GLN B 1 87 ? -5.941 90.269 13.857 1.00 69.90 146 GLN B N 1
ATOM 2169 C CA . GLN B 1 87 ? -6.180 90.779 15.200 1.00 70.56 146 GLN B CA 1
ATOM 2170 C C . GLN B 1 87 ? -6.524 89.650 16.175 1.00 70.90 146 GLN B C 1
ATOM 2171 O O . GLN B 1 87 ? -6.174 89.715 17.356 1.00 71.01 146 GLN B O 1
ATOM 2173 N N . GLU B 1 88 ? -7.190 88.613 15.666 1.00 71.29 147 GLU B N 1
ATOM 2174 C CA . GLU B 1 88 ? -7.582 87.457 16.470 1.00 71.56 147 GLU B CA 1
ATOM 2175 C C . GLU B 1 88 ? -6.366 86.697 17.027 1.00 70.46 147 GLU B C 1
ATOM 2176 O O . GLU B 1 88 ? -6.495 85.900 17.976 1.00 70.77 147 GLU B O 1
ATOM 2182 N N . LEU B 1 89 ? -5.188 86.958 16.449 1.00 69.03 148 LEU B N 1
ATOM 2183 C CA . LEU B 1 89 ? -3.959 86.292 16.886 1.00 67.58 148 LEU B CA 1
ATOM 2184 C C . LEU B 1 89 ? -3.282 86.998 18.062 1.00 66.61 148 LEU B C 1
ATOM 2185 O O . LEU B 1 89 ? -2.199 86.588 18.490 1.00 66.33 148 LEU B O 1
ATOM 2190 N N . LYS B 1 90 ? -3.908 88.060 18.572 1.00 65.67 149 LYS B N 1
ATOM 2191 C CA . LYS B 1 90 ? -3.416 88.751 19.768 1.00 64.32 149 LYS B CA 1
ATOM 2192 C C . LYS B 1 90 ? -3.765 87.959 21.028 1.00 63.59 149 LYS B C 1
ATOM 2193 O O . LYS B 1 90 ? -3.014 87.972 22.002 1.00 63.41 149 LYS B O 1
ATOM 2195 N N . ASP B 1 91 ? -4.908 87.274 20.991 1.00 62.65 150 ASP B N 1
ATOM 2196 C CA . ASP B 1 91 ? -5.325 86.362 22.055 1.00 61.85 150 ASP B CA 1
ATOM 2197 C C . ASP B 1 91 ? -4.308 85.254 22.257 1.00 60.74 150 ASP B C 1
ATOM 2198 O O . ASP B 1 91 ? -4.057 84.458 21.346 1.00 60.30 150 ASP B O 1
ATOM 2203 N N . THR B 1 92 ? -3.729 85.202 23.454 1.00 59.96 151 THR B N 1
ATOM 2204 C CA . THR B 1 92 ? -2.773 84.150 23.805 1.00 58.82 151 THR B CA 1
ATOM 2205 C C . THR B 1 92 ? -3.371 82.760 23.563 1.00 58.32 151 THR B C 1
ATOM 2206 O O . THR B 1 92 ? -2.659 81.835 23.167 1.00 57.81 151 THR B O 1
ATOM 2210 N N . ALA B 1 93 ? -4.681 82.638 23.788 1.00 58.11 152 ALA B N 1
ATOM 2211 C CA . ALA B 1 93 ? -5.405 81.379 23.605 1.00 57.53 152 ALA B CA 1
ATOM 2212 C C . ALA B 1 93 ? -5.639 81.051 22.130 1.00 56.60 152 ALA B C 1
ATOM 2213 O O . ALA B 1 93 ? -5.429 79.912 21.702 1.00 56.31 152 ALA B O 1
ATOM 2215 N N . LYS B 1 94 ? -6.072 82.046 21.360 1.00 55.83 153 LYS B N 1
ATOM 2216 C CA . LYS B 1 94 ? -6.283 81.861 19.931 1.00 54.89 153 LYS B CA 1
ATOM 2217 C C . LYS B 1 94 ? -4.970 81.584 19.196 1.00 53.66 153 LYS B C 1
ATOM 2218 O O . LYS B 1 94 ? -4.886 80.641 18.399 1.00 53.44 153 LYS B O 1
ATOM 2220 N N . PHE B 1 95 ? -3.943 82.385 19.486 1.00 52.61 154 PHE B N 1
ATOM 2221 C CA . PHE B 1 95 ? -2.613 82.172 18.905 1.00 51.12 154 PHE B CA 1
ATOM 2222 C C . PHE B 1 95 ? -2.048 80.790 19.240 1.00 50.38 154 PHE B C 1
ATOM 2223 O O . PHE B 1 95 ? -1.440 80.152 18.380 1.00 50.01 154 PHE B O 1
ATOM 2231 N N . LYS B 1 96 ? -2.242 80.346 20.486 1.00 49.80 155 LYS B N 1
ATOM 2232 C CA . LYS B 1 96 ? -1.833 79.006 20.911 1.00 48.69 155 LYS B CA 1
ATOM 2233 C C . LYS B 1 96 ? -2.435 77.969 19.974 1.00 47.81 155 LYS B C 1
ATOM 2234 O O . LYS B 1 96 ? -1.731 77.084 19.483 1.00 47.44 155 LYS B O 1
ATOM 2240 N N . ASP B 1 97 ? -3.737 78.095 19.718 1.00 47.00 156 ASP B N 1
ATOM 2241 C CA . ASP B 1 97 ? -4.422 77.195 18.801 1.00 45.74 156 ASP B CA 1
ATOM 2242 C C . ASP B 1 97 ? -3.863 77.318 17.386 1.00 43.88 156 ASP B C 1
ATOM 2243 O O . ASP B 1 97 ? -3.634 76.307 16.720 1.00 43.58 156 ASP B O 1
ATOM 2248 N N . PHE B 1 98 ? -3.639 78.554 16.940 1.00 42.02 157 PHE B N 1
ATOM 2249 C CA . PHE B 1 98 ? -3.025 78.800 15.638 1.00 40.02 157 PHE B CA 1
ATOM 2250 C C . PHE B 1 98 ? -1.620 78.199 15.532 1.00 38.33 157 PHE B C 1
ATOM 2251 O O . PHE B 1 98 ? -1.293 77.531 14.544 1.00 37.80 157 PHE B O 1
ATOM 2259 N N . TYR B 1 99 ? -0.801 78.444 16.553 1.00 36.71 158 TYR B N 1
ATOM 2260 C CA . TYR B 1 99 ? 0.568 77.952 16.588 1.00 34.77 158 TYR B CA 1
ATOM 2261 C C . TYR B 1 99 ? 0.622 76.427 16.548 1.00 34.86 158 TYR B C 1
ATOM 2262 O O . TYR B 1 99 ? 1.429 75.844 15.819 1.00 34.42 158 TYR B O 1
ATOM 2271 N N . GLN B 1 100 ? -0.241 75.791 17.335 1.00 35.36 159 GLN B N 1
ATOM 2272 C CA . GLN B 1 100 ? -0.272 74.332 17.426 1.00 35.66 159 GLN B CA 1
ATOM 2273 C C . GLN B 1 100 ? -0.917 73.698 16.193 1.00 35.61 159 GLN B C 1
ATOM 2274 O O . GLN B 1 100 ? -0.685 72.512 15.909 1.00 35.53 159 GLN B O 1
ATOM 2280 N N . PHE B 1 101 ? -1.718 74.492 15.473 1.00 35.75 160 PHE B N 1
ATOM 2281 C CA . PHE B 1 101 ? -2.296 74.073 14.202 1.00 35.79 160 PHE B CA 1
ATOM 2282 C C . PHE B 1 101 ? -1.232 74.030 13.111 1.00 35.35 160 PHE B C 1
ATOM 2283 O O . PHE B 1 101 ? -1.299 73.199 12.200 1.00 35.29 160 PHE B O 1
ATOM 2291 N N . THR B 1 102 ? -0.258 74.932 13.202 1.00 35.07 161 THR B N 1
ATOM 2292 C CA . THR B 1 102 ? 0.783 75.051 12.180 1.00 34.70 161 THR B CA 1
ATOM 2293 C C . THR B 1 102 ? 1.577 73.747 12.019 1.00 34.24 161 THR B C 1
ATOM 2294 O O . THR B 1 102 ? 1.843 73.313 10.895 1.00 33.85 161 THR B O 1
ATOM 2298 N N . PHE B 1 103 ? 1.916 73.118 13.144 1.00 34.20 162 PHE B N 1
ATOM 2299 C CA . PHE B 1 103 ? 2.651 71.851 13.150 1.00 34.08 162 PHE B CA 1
ATOM 2300 C C . PHE B 1 103 ? 2.008 70.778 12.260 1.00 34.32 162 PHE B C 1
ATOM 2301 O O . PHE B 1 103 ? 2.644 70.269 11.339 1.00 34.02 162 PHE B O 1
ATOM 2309 N N . THR B 1 104 ? 0.751 70.446 12.544 1.00 35.05 163 THR B N 1
ATOM 2310 C CA . THR B 1 104 ? -0.005 69.461 11.767 1.00 35.66 163 THR B CA 1
ATOM 2311 C C . THR B 1 104 ? -0.167 69.866 10.297 1.00 35.98 163 THR B C 1
ATOM 2312 O O . THR B 1 104 ? -0.142 69.012 9.398 1.00 35.96 163 THR B O 1
ATOM 2316 N N . PHE B 1 105 ? -0.352 71.167 10.074 1.00 36.37 164 PHE B N 1
ATOM 2317 C CA . PHE B 1 105 ? -0.546 71.739 8.742 1.00 36.66 164 PHE B CA 1
ATOM 2318 C C . PHE B 1 105 ? 0.694 71.583 7.860 1.00 36.58 164 PHE B C 1
ATOM 2319 O O . PHE B 1 105 ? 0.588 71.304 6.660 1.00 36.31 164 PHE B O 1
ATOM 2327 N N . ALA B 1 106 ? 1.862 71.760 8.469 1.00 36.87 165 ALA B N 1
ATOM 2328 C CA . ALA B 1 106 ? 3.121 71.778 7.737 1.00 37.26 165 ALA B CA 1
ATOM 2329 C C . ALA B 1 106 ? 3.621 70.381 7.382 1.00 37.54 165 ALA B C 1
ATOM 2330 O O . ALA B 1 106 ? 4.060 70.144 6.250 1.00 37.37 165 ALA B O 1
ATOM 2332 N N . LYS B 1 107 ? 3.546 69.467 8.352 1.00 38.16 166 LYS B N 1
ATOM 2333 C CA . LYS B 1 107 ? 4.107 68.118 8.225 1.00 38.55 166 LYS B CA 1
ATOM 2334 C C . LYS B 1 107 ? 3.369 67.254 7.216 1.00 38.99 166 LYS B C 1
ATOM 2335 O O . LYS B 1 107 ? 2.249 67.576 6.806 1.00 39.49 166 LYS B O 1
ATOM 2341 N N . ASN B 1 108 ? 4.001 66.143 6.846 1.00 39.24 167 ASN B N 1
ATOM 2342 C CA . ASN B 1 108 ? 3.429 65.196 5.898 1.00 39.69 167 ASN B CA 1
ATOM 2343 C C . ASN B 1 108 ? 2.523 64.183 6.584 1.00 40.06 167 ASN B C 1
ATOM 2344 O O . ASN B 1 108 ? 2.883 63.621 7.627 1.00 40.04 167 ASN B O 1
ATOM 2349 N N . PRO B 1 109 ? 1.338 63.942 6.001 1.00 40.47 168 PRO B N 1
ATOM 2350 C CA . PRO B 1 109 ? 0.513 62.859 6.516 1.00 40.80 168 PRO B CA 1
ATOM 2351 C C . PRO B 1 109 ? 1.313 61.562 6.459 1.00 40.55 168 PRO B C 1
ATOM 2352 O O . PRO B 1 109 ? 1.920 61.259 5.427 1.00 40.28 168 PRO B O 1
ATOM 2356 N N . GLY B 1 110 ? 1.352 60.833 7.569 1.00 40.61 169 GLY B N 1
ATOM 2357 C CA . GLY B 1 110 ? 2.072 59.561 7.612 1.00 40.39 169 GLY B CA 1
ATOM 2358 C C . GLY B 1 110 ? 3.301 59.554 8.502 1.00 40.14 169 GLY B C 1
ATOM 2359 O O . GLY B 1 110 ? 3.663 58.509 9.052 1.00 40.19 169 GLY B O 1
ATOM 2360 N N . GLN B 1 111 ? 3.949 60.711 8.640 1.00 39.78 170 GLN B N 1
ATOM 2361 C CA . GLN B 1 111 ? 5.108 60.844 9.528 1.00 39.39 170 GLN B CA 1
ATOM 2362 C C . GLN B 1 111 ? 4.728 61.380 10.904 1.00 39.15 170 GLN B C 1
ATOM 2363 O O . GLN B 1 111 ? 3.735 62.104 11.049 1.00 39.41 170 GLN B O 1
ATOM 2369 N N . LYS B 1 112 ? 5.531 61.022 11.908 1.00 38.55 171 LYS B N 1
ATOM 2370 C CA . LYS B 1 112 ? 5.255 61.389 13.298 1.00 38.23 171 LYS B CA 1
ATOM 2371 C C . LYS B 1 112 ? 5.781 62.782 13.623 1.00 37.81 171 LYS B C 1
ATOM 2372 O O . LYS B 1 112 ? 5.229 63.477 14.490 1.00 38.01 171 LYS B O 1
ATOM 2374 N N . GLY B 1 113 ? 6.838 63.187 12.919 1.00 37.05 172 GLY B N 1
ATOM 2375 C CA . GLY B 1 113 ? 7.491 64.469 13.173 1.00 36.81 172 GLY B CA 1
ATOM 2376 C C . GLY B 1 113 ? 7.380 65.492 12.054 1.00 36.55 172 GLY B C 1
ATOM 2377 O O . GLY B 1 113 ? 6.687 65.268 11.052 1.00 36.48 172 GLY B O 1
ATOM 2378 N N . LEU B 1 114 ? 8.064 66.621 12.242 1.00 36.39 173 LEU B N 1
ATOM 2379 C CA . LEU B 1 114 ? 8.138 67.685 11.238 1.00 36.26 173 LEU B CA 1
ATOM 2380 C C . LEU B 1 114 ? 9.587 67.910 10.800 1.00 36.21 173 LEU B C 1
ATOM 2381 O O . LEU B 1 114 ? 10.461 68.151 11.635 1.00 36.19 173 LEU B O 1
ATOM 2386 N N . ASP B 1 115 ? 9.826 67.822 9.489 1.00 36.28 174 ASP B N 1
ATOM 2387 C CA . ASP B 1 115 ? 11.162 67.983 8.910 1.00 36.51 174 ASP B CA 1
ATOM 2388 C C . ASP B 1 115 ? 11.830 69.267 9.403 1.00 36.42 174 ASP B C 1
ATOM 2389 O O . ASP B 1 115 ? 11.189 70.322 9.436 1.00 36.60 174 ASP B O 1
ATOM 2394 N N . LEU B 1 116 ? 13.111 69.175 9.775 1.00 36.11 175 LEU B N 1
ATOM 2395 C CA . LEU B 1 116 ? 13.822 70.299 10.395 1.00 35.92 175 LEU B CA 1
ATOM 2396 C C . LEU B 1 116 ? 13.757 71.589 9.581 1.00 35.93 175 LEU B C 1
ATOM 2397 O O . LEU B 1 116 ? 13.459 72.662 10.125 1.00 35.92 175 LEU B O 1
ATOM 2402 N N . GLU B 1 117 ? 14.032 71.478 8.284 1.00 35.87 176 GLU B N 1
ATOM 2403 C CA . GLU B 1 117 ? 14.014 72.646 7.402 1.00 36.15 176 GLU B CA 1
ATOM 2404 C C . GLU B 1 117 ? 12.627 73.288 7.370 1.00 35.53 176 GLU B C 1
ATOM 2405 O O . GLU B 1 117 ? 12.508 74.513 7.454 1.00 35.74 176 GLU B O 1
ATOM 2411 N N . MET B 1 118 ? 11.594 72.448 7.268 1.00 34.62 177 MET B N 1
ATOM 2412 C CA . MET B 1 118 ? 10.198 72.886 7.268 1.00 33.85 177 MET B CA 1
ATOM 2413 C C . MET B 1 118 ? 9.807 73.508 8.608 1.00 33.16 177 MET B C 1
ATOM 2414 O O . MET B 1 118 ? 9.090 74.508 8.646 1.00 33.32 177 MET B O 1
ATOM 2419 N N . ALA B 1 119 ? 10.287 72.915 9.698 1.00 32.10 178 ALA B N 1
ATOM 2420 C CA . ALA B 1 119 ? 10.033 73.428 11.041 1.00 31.37 178 ALA B CA 1
ATOM 2421 C C . ALA B 1 119 ? 10.587 74.838 11.216 1.00 30.84 178 ALA B C 1
ATOM 2422 O O . ALA B 1 119 ? 9.875 75.731 11.675 1.00 30.89 178 ALA B O 1
ATOM 2424 N N . VAL B 1 120 ? 11.852 75.029 10.844 1.00 30.05 179 VAL B N 1
ATOM 2425 C CA . VAL B 1 120 ? 12.490 76.343 10.905 1.00 29.61 179 VAL B CA 1
ATOM 2426 C C . VAL B 1 120 ? 11.741 77.338 10.024 1.00 29.40 179 VAL B C 1
ATOM 2427 O O . VAL B 1 120 ? 11.330 78.406 10.492 1.00 29.47 179 VAL B O 1
ATOM 2431 N N . ALA B 1 121 ? 11.551 76.965 8.758 1.00 28.94 180 ALA B N 1
ATOM 2432 C CA . ALA B 1 121 ? 10.828 77.787 7.792 1.00 28.69 180 ALA B CA 1
ATOM 2433 C C . ALA B 1 121 ? 9.559 78.361 8.402 1.00 28.74 180 ALA B C 1
ATOM 2434 O O . ALA B 1 121 ? 9.302 79.563 8.288 1.00 28.96 180 ALA B O 1
ATOM 2436 N N . TYR B 1 122 ? 8.784 77.501 9.062 1.00 28.48 181 TYR B N 1
ATOM 2437 C CA . TYR B 1 122 ? 7.537 77.915 9.681 1.00 28.60 181 TYR B CA 1
ATOM 2438 C C . TYR B 1 122 ? 7.746 78.698 10.973 1.00 28.63 181 TYR B C 1
ATOM 2439 O O . TYR B 1 122 ? 6.949 79.578 11.301 1.00 28.88 181 TYR B O 1
ATOM 2448 N N . TRP B 1 123 ? 8.827 78.391 11.686 1.00 28.53 182 TRP B N 1
ATOM 2449 C CA . TRP B 1 123 ? 9.170 79.093 12.928 1.00 28.47 182 TRP B CA 1
ATOM 2450 C C . TRP B 1 123 ? 9.565 80.542 12.684 1.00 29.25 182 TRP B C 1
ATOM 2451 O O . TRP B 1 123 ? 9.170 81.432 13.437 1.00 29.40 182 TRP B O 1
ATOM 2462 N N . LYS B 1 124 ? 10.355 80.771 11.640 1.00 30.06 183 LYS B N 1
ATOM 2463 C CA . LYS B 1 124 ? 10.680 82.130 11.212 1.00 31.29 183 LYS B CA 1
ATOM 2464 C C . LYS B 1 124 ? 9.380 82.891 10.969 1.00 32.08 183 LYS B C 1
ATOM 2465 O O . LYS B 1 124 ? 9.254 84.055 11.335 1.00 32.19 183 LYS B O 1
ATOM 2471 N N . LEU B 1 125 ? 8.408 82.206 10.374 1.00 32.93 184 LEU B N 1
ATOM 2472 C CA . LEU B 1 125 ? 7.135 82.806 10.040 1.00 34.11 184 LEU B CA 1
ATOM 2473 C C . LEU B 1 125 ? 6.348 83.166 11.298 1.00 35.34 184 LEU B C 1
ATOM 2474 O O . LEU B 1 125 ? 6.157 84.352 11.594 1.00 35.72 184 LEU B O 1
ATOM 2479 N N . VAL B 1 126 ? 5.927 82.149 12.054 1.00 36.67 185 VAL B N 1
ATOM 2480 C CA . VAL B 1 126 ? 4.987 82.368 13.161 1.00 38.27 185 VAL B CA 1
ATOM 2481 C C . VAL B 1 126 ? 5.588 82.957 14.441 1.00 39.45 185 VAL B C 1
ATOM 2482 O O . VAL B 1 126 ? 4.869 83.580 15.227 1.00 39.98 185 VAL B O 1
ATOM 2486 N N . LEU B 1 127 ? 6.887 82.756 14.656 1.00 40.65 186 LEU B N 1
ATOM 2487 C CA . LEU B 1 127 ? 7.549 83.267 15.863 1.00 42.02 186 LEU B CA 1
ATOM 2488 C C . LEU B 1 127 ? 8.374 84.529 15.610 1.00 43.16 186 LEU B C 1
ATOM 2489 O O . LEU B 1 127 ? 9.032 85.033 16.524 1.00 43.40 186 LEU B O 1
ATOM 2494 N N . SER B 1 128 ? 8.326 85.047 14.380 1.00 44.63 187 SER B N 1
ATOM 2495 C CA . SER B 1 128 ? 9.077 86.255 14.029 1.00 45.97 187 SER B CA 1
ATOM 2496 C C . SER B 1 128 ? 8.660 87.419 14.914 1.00 47.08 187 SER B C 1
ATOM 2497 O O . SER B 1 128 ? 7.473 87.744 15.014 1.00 47.31 187 SER B O 1
ATOM 2500 N N . GLY B 1 129 ? 9.650 88.018 15.576 1.00 48.16 188 GLY B N 1
ATOM 2501 C CA . GLY B 1 129 ? 9.428 89.138 16.493 1.00 49.56 188 GLY B CA 1
ATOM 2502 C C . GLY B 1 129 ? 8.726 88.753 17.785 1.00 50.46 188 GLY B C 1
ATOM 2503 O O . GLY B 1 129 ? 8.546 89.591 18.672 1.00 50.75 188 GLY B O 1
ATOM 2504 N N . ARG B 1 130 ? 8.328 87.483 17.881 1.00 51.06 189 ARG B N 1
ATOM 2505 C CA . ARG B 1 130 ? 7.624 86.954 19.047 1.00 51.85 189 ARG B CA 1
ATOM 2506 C C . ARG B 1 130 ? 8.515 86.027 19.886 1.00 52.21 189 ARG B C 1
ATOM 2507 O O . ARG B 1 130 ? 8.073 85.474 20.903 1.00 52.37 189 ARG B O 1
ATOM 2509 N N . PHE B 1 131 ? 9.770 85.872 19.454 1.00 52.56 190 PHE B N 1
ATOM 2510 C CA . PHE B 1 131 ? 10.725 84.982 20.112 1.00 53.07 190 PHE B CA 1
ATOM 2511 C C . PHE B 1 131 ? 12.142 85.483 19.861 1.00 53.18 190 PHE B C 1
ATOM 2512 O O . PHE B 1 131 ? 12.620 85.488 18.720 1.00 53.07 190 PHE B O 1
ATOM 2520 N N . LYS B 1 132 ? 12.797 85.912 20.941 1.00 53.58 191 LYS B N 1
ATOM 2521 C CA . LYS B 1 132 ? 14.104 86.568 20.857 1.00 53.68 191 LYS B CA 1
ATOM 2522 C C . LYS B 1 132 ? 15.238 85.629 20.448 1.00 53.43 191 LYS B C 1
ATOM 2523 O O . LYS B 1 132 ? 16.137 86.026 19.693 1.00 53.56 191 LYS B O 1
ATOM 2529 N N . PHE B 1 133 ? 15.190 84.389 20.939 1.00 53.06 192 PHE B N 1
ATOM 2530 C CA . PHE B 1 133 ? 16.253 83.422 20.664 1.00 52.54 192 PHE B CA 1
ATOM 2531 C C . PHE B 1 133 ? 15.980 82.576 19.421 1.00 51.93 192 PHE B C 1
ATOM 2532 O O . PHE B 1 133 ? 16.640 81.560 19.198 1.00 51.81 192 PHE B O 1
ATOM 2540 N N . LEU B 1 134 ? 15.017 83.012 18.612 1.00 51.34 193 LEU B N 1
ATOM 2541 C CA . LEU B 1 134 ? 14.621 82.294 17.410 1.00 50.65 193 LEU B CA 1
ATOM 2542 C C . LEU B 1 134 ? 15.812 81.941 16.528 1.00 50.23 193 LEU B C 1
ATOM 2543 O O . LEU B 1 134 ? 15.949 80.793 16.101 1.00 50.19 193 LEU B O 1
ATOM 2548 N N . ASP B 1 135 ? 16.667 82.925 16.266 1.00 49.84 194 ASP B N 1
ATOM 2549 C CA . ASP B 1 135 ? 17.817 82.733 15.386 1.00 49.43 194 ASP B CA 1
ATOM 2550 C C . ASP B 1 135 ? 18.842 81.787 15.991 1.00 49.01 194 ASP B C 1
ATOM 2551 O O . ASP B 1 135 ? 19.396 80.934 15.294 1.00 48.88 194 ASP B O 1
ATOM 2556 N N . LEU B 1 136 ? 19.079 81.942 17.290 1.00 48.58 195 LEU B N 1
ATOM 2557 C CA . LEU B 1 136 ? 20.005 81.090 18.025 1.00 48.12 195 LEU B CA 1
ATOM 2558 C C . LEU B 1 136 ? 19.462 79.667 18.160 1.00 47.60 195 LEU B C 1
ATOM 2559 O O . LEU B 1 136 ? 20.226 78.697 18.182 1.00 47.59 195 LEU B O 1
ATOM 2564 N N . TRP B 1 137 ? 18.138 79.560 18.251 1.00 46.93 196 TRP B N 1
ATOM 2565 C CA . TRP B 1 137 ? 17.436 78.283 18.253 1.00 46.15 196 TRP B CA 1
ATOM 2566 C C . TRP B 1 137 ? 17.632 77.567 16.926 1.00 45.56 196 TRP B C 1
ATOM 2567 O O . TRP B 1 137 ? 18.001 76.397 16.896 1.00 45.29 196 TRP B O 1
ATOM 2578 N N . ASN B 1 138 ? 17.407 78.289 15.835 1.00 45.29 197 ASN B N 1
ATOM 2579 C CA . ASN B 1 138 ? 17.532 77.725 14.495 1.00 45.13 197 ASN B CA 1
ATOM 2580 C C . ASN B 1 138 ? 18.942 77.214 14.178 1.00 44.98 197 ASN B C 1
ATOM 2581 O O . ASN B 1 138 ? 19.106 76.069 13.735 1.00 44.90 197 ASN B O 1
ATOM 2586 N N . THR B 1 139 ? 19.949 78.061 14.420 1.00 44.81 198 THR B N 1
ATOM 2587 C CA . THR B 1 139 ? 21.351 77.708 14.165 1.00 44.52 198 THR B CA 1
ATOM 2588 C C . THR B 1 139 ? 21.796 76.543 15.042 1.00 44.20 198 THR B C 1
ATOM 2589 O O . THR B 1 139 ? 22.631 75.735 14.623 1.00 44.27 198 THR B O 1
ATOM 2593 N N . PHE B 1 140 ? 21.234 76.467 16.252 1.00 43.66 199 PHE B N 1
ATOM 2594 C CA . PHE B 1 140 ? 21.503 75.370 17.177 1.00 43.09 199 PHE B CA 1
ATOM 2595 C C . PHE B 1 140 ? 21.055 74.043 16.577 1.00 42.48 199 PHE B C 1
ATOM 2596 O O . PHE B 1 140 ? 21.806 73.065 16.576 1.00 42.41 199 PHE B O 1
ATOM 2604 N N . LEU B 1 141 ? 19.830 74.022 16.060 1.00 41.74 200 LEU B N 1
ATOM 2605 C CA . LEU B 1 141 ? 19.279 72.828 15.430 1.00 41.02 200 LEU B CA 1
ATOM 2606 C C . LEU B 1 141 ? 20.068 72.446 14.179 1.00 40.52 200 LEU B C 1
ATOM 2607 O O . LEU B 1 141 ? 20.328 71.266 13.948 1.00 40.41 200 LEU B O 1
ATOM 2612 N N . MET B 1 142 ? 20.454 73.447 13.387 1.00 39.94 201 MET B N 1
ATOM 2613 C CA . MET B 1 142 ? 21.329 73.232 12.231 1.00 39.30 201 MET B CA 1
ATOM 2614 C C . MET B 1 142 ? 22.645 72.583 12.631 1.00 39.04 201 MET B C 1
ATOM 2615 O O . MET B 1 142 ? 23.065 71.606 12.013 1.00 38.77 201 MET B O 1
ATOM 2620 N N . GLU B 1 143 ? 23.280 73.129 13.669 1.00 38.83 202 GLU B N 1
ATOM 2621 C CA . GLU B 1 143 ? 24.584 72.652 14.126 1.00 38.82 202 GLU B CA 1
ATOM 2622 C C . GLU B 1 143 ? 24.529 71.322 14.889 1.00 38.48 202 GLU B C 1
ATOM 2623 O O . GLU B 1 143 ? 25.413 70.472 14.713 1.00 38.55 202 GLU B O 1
ATOM 2629 N N . HIS B 1 144 ? 23.495 71.135 15.716 1.00 37.85 203 HIS B N 1
ATOM 2630 C CA . HIS B 1 144 ? 23.485 70.032 16.692 1.00 37.31 203 HIS B CA 1
ATOM 2631 C C . HIS B 1 144 ? 22.263 69.119 16.741 1.00 36.67 203 HIS B C 1
ATOM 2632 O O . HIS B 1 144 ? 22.300 68.078 17.403 1.00 36.70 203 HIS B O 1
ATOM 2639 N N . HIS B 1 145 ? 21.184 69.493 16.062 1.00 35.95 204 HIS B N 1
ATOM 2640 C CA . HIS B 1 145 ? 19.990 68.647 16.0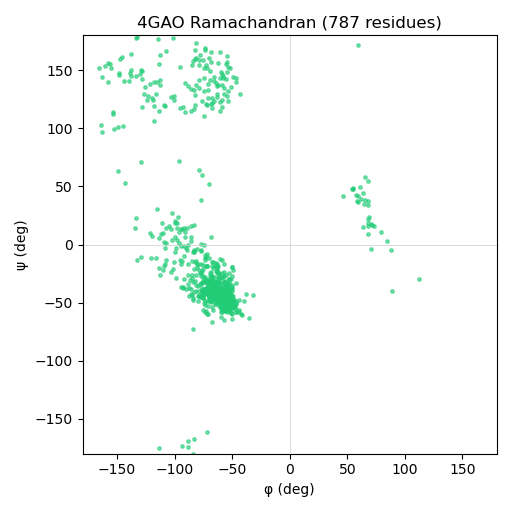66 1.00 35.37 204 HIS B CA 1
ATOM 2641 C C . HIS B 1 145 ? 19.276 68.650 14.724 1.00 34.70 204 HIS B C 1
ATOM 2642 O O . HIS B 1 145 ? 18.067 68.911 14.657 1.00 34.59 204 HIS B O 1
ATOM 2644 N N . LYS B 1 146 ? 20.027 68.356 13.658 1.00 34.15 205 LYS B N 1
ATOM 2645 C CA . LYS B 1 146 ? 19.476 68.378 12.295 1.00 33.66 205 LYS B CA 1
ATOM 2646 C C . LYS B 1 146 ? 18.602 67.153 11.996 1.00 33.37 205 LYS B C 1
ATOM 2647 O O . LYS B 1 146 ? 18.873 66.369 11.071 1.00 33.19 205 LYS B O 1
ATOM 2649 N N . ARG B 1 147 ? 17.545 67.018 12.797 1.00 33.22 206 ARG B N 1
ATOM 2650 C CA . ARG B 1 147 ? 16.622 65.891 12.734 1.00 32.99 206 ARG B CA 1
ATOM 2651 C C . ARG B 1 147 ? 15.190 66.424 12.753 1.00 32.96 206 ARG B C 1
ATOM 2652 O O . ARG B 1 147 ? 14.984 67.644 12.826 1.00 32.95 206 ARG B O 1
ATOM 2654 N N . SER B 1 148 ? 14.211 65.521 12.677 1.00 32.96 207 SER B N 1
ATOM 2655 C CA . SER B 1 148 ? 12.793 65.901 12.716 1.00 33.25 207 SER B CA 1
ATOM 2656 C C . SER B 1 148 ? 12.395 66.402 14.106 1.00 33.48 207 SER B C 1
ATOM 2657 O O . SER B 1 148 ? 12.957 65.968 15.115 1.00 33.51 207 SER B O 1
ATOM 2660 N N . ILE B 1 149 ? 11.426 67.313 14.148 1.00 33.75 208 ILE B N 1
ATOM 2661 C CA . ILE B 1 149 ? 10.967 67.890 15.408 1.00 34.14 208 ILE B CA 1
ATOM 2662 C C . ILE B 1 149 ? 9.640 67.259 15.802 1.00 34.58 208 ILE B C 1
ATOM 2663 O O . ILE B 1 149 ? 8.700 67.241 15.003 1.00 34.69 208 ILE B O 1
ATOM 2668 N N . PRO B 1 150 ? 9.557 66.737 17.036 1.00 35.00 209 PRO B N 1
ATOM 2669 C CA . PRO B 1 150 ? 8.319 66.139 17.513 1.00 35.42 209 PRO B CA 1
ATOM 2670 C C . PRO B 1 150 ? 7.317 67.197 17.944 1.00 35.84 209 PRO B C 1
ATOM 2671 O O . PRO B 1 150 ? 7.705 68.304 18.321 1.00 35.84 209 PRO B O 1
ATOM 2675 N N . ARG B 1 151 ? 6.040 66.830 17.885 1.00 36.38 210 ARG B N 1
ATOM 2676 C CA . ARG B 1 151 ? 4.917 67.658 18.332 1.00 37.05 210 ARG B CA 1
ATOM 2677 C C . ARG B 1 151 ? 5.115 68.308 19.703 1.00 37.40 210 ARG B C 1
ATOM 2678 O O . ARG B 1 151 ? 4.881 69.511 19.854 1.00 37.53 210 ARG B O 1
ATOM 2686 N N . ASP B 1 152 ? 5.539 67.518 20.691 1.00 37.66 211 ASP B N 1
ATOM 2687 C CA . ASP B 1 152 ? 5.718 68.019 22.059 1.00 38.23 211 ASP B CA 1
ATOM 2688 C C . ASP B 1 152 ? 6.766 69.126 22.136 1.00 37.80 211 ASP B C 1
ATOM 2689 O O . ASP B 1 152 ? 6.644 70.051 22.942 1.00 38.13 211 ASP B O 1
ATOM 2694 N N . THR B 1 153 ? 7.781 69.034 21.279 1.00 37.07 212 THR B N 1
ATOM 2695 C CA . THR B 1 153 ? 8.842 70.033 21.230 1.00 36.44 212 THR B CA 1
ATOM 2696 C C . THR B 1 153 ? 8.326 71.312 20.575 1.00 36.10 212 THR B C 1
ATOM 2697 O O . THR B 1 153 ? 8.510 72.406 21.116 1.00 36.18 212 THR B O 1
ATOM 2701 N N . TRP B 1 154 ? 7.670 71.162 19.425 1.00 35.60 213 TRP B N 1
ATOM 2702 C CA . TRP B 1 154 ? 7.039 72.283 18.739 1.00 35.41 213 TRP B CA 1
ATOM 2703 C C . TRP B 1 154 ? 6.152 73.042 19.708 1.00 36.40 213 TRP B C 1
ATOM 2704 O O . TRP B 1 154 ? 6.360 74.232 19.946 1.00 36.44 213 TRP B O 1
ATOM 2715 N N . ASN B 1 155 ? 5.179 72.332 20.274 1.00 37.47 214 ASN B N 1
ATOM 2716 C CA . ASN B 1 155 ? 4.193 72.921 21.169 1.00 38.75 214 ASN B CA 1
ATOM 2717 C C . ASN B 1 155 ? 4.813 73.703 22.310 1.00 39.62 214 ASN B C 1
ATOM 2718 O O . ASN B 1 155 ? 4.542 74.891 22.468 1.00 39.79 214 ASN B O 1
ATOM 2723 N N . LEU B 1 156 ? 5.672 73.038 23.079 1.00 40.65 215 LEU B N 1
ATOM 2724 C CA . LEU B 1 156 ? 6.221 73.611 24.300 1.00 41.88 215 LEU B CA 1
ATOM 2725 C C . LEU B 1 156 ? 7.183 74.773 24.101 1.00 42.29 215 LEU B C 1
ATOM 2726 O O . LEU B 1 156 ? 7.353 75.602 25.007 1.00 42.58 215 LEU B O 1
ATOM 2731 N N . LEU B 1 157 ? 7.794 74.848 22.919 1.00 42.67 216 LEU B N 1
ATOM 2732 C CA . LEU B 1 157 ? 8.677 75.965 22.591 1.00 43.20 216 LEU B CA 1
ATOM 2733 C C . LEU B 1 157 ? 7.958 77.308 22.755 1.00 43.95 216 LEU B C 1
ATOM 2734 O O . LEU B 1 157 ? 8.567 78.292 23.181 1.00 44.05 216 LEU B O 1
ATOM 2739 N N . LEU B 1 158 ? 6.664 77.337 22.436 1.00 44.82 217 LEU B N 1
ATOM 2740 C CA . LEU B 1 158 ? 5.859 78.539 22.620 1.00 45.91 217 LEU B CA 1
ATOM 2741 C C . LEU B 1 158 ? 5.947 78.976 24.072 1.00 47.25 217 LEU B C 1
ATOM 2742 O O . LEU B 1 158 ? 6.357 80.103 24.363 1.00 47.55 217 LEU B O 1
ATOM 2747 N N . ASP B 1 159 ? 5.581 78.072 24.980 1.00 48.74 218 ASP B N 1
ATOM 2748 C CA . ASP B 1 159 ? 5.549 78.377 26.404 1.00 50.39 218 ASP B CA 1
ATOM 2749 C C . ASP B 1 159 ? 6.930 78.784 26.897 1.00 51.26 218 ASP B C 1
ATOM 2750 O O . ASP B 1 159 ? 7.059 79.706 27.704 1.00 51.64 218 ASP B O 1
ATOM 2755 N N . PHE B 1 160 ? 7.954 78.107 26.385 1.00 52.28 219 PHE B N 1
ATOM 2756 C CA . PHE B 1 160 ? 9.344 78.453 26.674 1.00 53.58 219 PHE B CA 1
ATOM 2757 C C . PHE B 1 160 ? 9.661 79.898 26.264 1.00 54.52 219 PHE B C 1
ATOM 2758 O O . PHE B 1 160 ? 10.167 80.681 27.074 1.00 54.72 219 PHE B O 1
ATOM 2766 N N . GLY B 1 161 ? 9.343 80.241 25.016 1.00 55.55 220 GLY B N 1
ATOM 2767 C CA . GLY B 1 161 ? 9.593 81.575 24.470 1.00 57.12 220 GLY B CA 1
ATOM 2768 C C . GLY B 1 161 ? 8.834 82.691 25.167 1.00 58.74 220 GLY B C 1
ATOM 2769 O O . GLY B 1 161 ? 9.259 83.846 25.137 1.00 58.77 220 GLY B O 1
ATOM 2770 N N . ASN B 1 162 ? 7.717 82.345 25.802 1.00 60.49 221 ASN B N 1
ATOM 2771 C CA . ASN B 1 162 ? 6.878 83.322 26.494 1.00 62.48 221 ASN B CA 1
ATOM 2772 C C . ASN B 1 162 ? 7.471 83.903 27.767 1.00 64.13 221 ASN B C 1
ATOM 2773 O O . ASN B 1 162 ? 7.312 85.097 28.035 1.00 64.38 221 ASN B O 1
ATOM 2778 N N . MET B 1 163 ? 8.147 83.063 28.549 1.00 66.07 222 MET B N 1
ATOM 2779 C CA . MET B 1 163 ? 8.536 83.447 29.906 1.00 68.28 222 MET B CA 1
ATOM 2780 C C . MET B 1 163 ? 10.049 83.591 30.129 1.00 69.11 222 MET B C 1
ATOM 2781 O O . MET B 1 163 ? 10.475 84.254 31.089 1.00 69.53 222 MET B O 1
ATOM 2786 N N . ILE B 1 164 ? 10.849 82.970 29.258 1.00 70.08 223 ILE B N 1
ATOM 2787 C CA . ILE B 1 164 ? 12.311 83.030 29.377 1.00 71.42 223 ILE B CA 1
ATOM 2788 C C . ILE B 1 164 ? 12.836 84.479 29.361 1.00 72.25 223 ILE B C 1
ATOM 2789 O O . ILE B 1 164 ? 12.401 85.297 28.541 1.00 72.22 223 ILE B O 1
ATOM 2794 N N . ALA B 1 165 ? 13.753 84.785 30.282 1.00 73.47 224 ALA B N 1
ATOM 2795 C CA . ALA B 1 165 ? 14.360 86.119 30.388 1.00 74.42 224 ALA B CA 1
ATOM 2796 C C . ALA B 1 165 ? 15.537 86.277 29.417 1.00 74.75 224 ALA B C 1
ATOM 2797 O O . ALA B 1 165 ? 15.862 85.348 28.674 1.00 74.69 224 ALA B O 1
ATOM 2799 N N . ASP B 1 166 ? 16.170 87.449 29.422 1.00 75.53 225 ASP B N 1
ATOM 2800 C CA . ASP B 1 166 ? 17.275 87.730 28.502 1.00 76.00 225 ASP B CA 1
ATOM 2801 C C . ASP B 1 166 ? 18.553 86.942 28.819 1.00 76.52 225 ASP B C 1
ATOM 2802 O O . ASP B 1 166 ? 19.182 86.389 27.915 1.00 76.35 225 ASP B O 1
ATOM 2807 N N . ASP B 1 167 ? 18.924 86.889 30.099 1.00 77.46 226 ASP B N 1
ATOM 2808 C CA . ASP B 1 167 ? 20.137 86.187 30.530 1.00 78.15 226 ASP B CA 1
ATOM 2809 C C . ASP B 1 167 ? 19.914 84.681 30.700 1.00 78.64 226 ASP B C 1
ATOM 2810 O O . ASP B 1 167 ? 20.867 83.935 30.951 1.00 78.77 226 ASP B O 1
ATOM 2812 N N . MET B 1 168 ? 18.654 84.254 30.548 1.00 79.20 227 MET B N 1
ATOM 2813 C CA . MET B 1 168 ? 18.205 82.854 30.733 1.00 79.81 227 MET B CA 1
ATOM 2814 C C . MET B 1 168 ? 18.272 82.349 32.184 1.00 80.73 227 MET B C 1
ATOM 2815 O O . MET B 1 168 ? 18.289 81.136 32.433 1.00 80.82 227 MET B O 1
ATOM 2820 N N . SER B 1 169 ? 18.267 83.295 33.124 1.00 81.63 228 SER B N 1
ATOM 2821 C CA . SER B 1 169 ? 18.421 83.015 34.551 1.00 82.73 228 SER B CA 1
ATOM 2822 C C . SER B 1 169 ? 17.152 82.460 35.208 1.00 83.46 228 SER B C 1
ATOM 2823 O O . SER B 1 169 ? 17.169 82.074 36.383 1.00 84.09 228 SER B O 1
ATOM 2826 N N . ASN B 1 170 ? 16.059 82.417 34.448 1.00 83.60 229 ASN B N 1
ATOM 2827 C CA . ASN B 1 170 ? 14.776 81.927 34.952 1.00 84.21 229 ASN B CA 1
ATOM 2828 C C . ASN B 1 170 ? 14.420 80.524 34.451 1.00 84.21 229 ASN B C 1
ATOM 2829 O O . ASN B 1 170 ? 13.263 80.085 34.559 1.00 84.42 229 ASN B O 1
ATOM 2834 N N . TYR B 1 171 ? 15.420 79.820 33.917 1.00 84.10 230 TYR B N 1
ATOM 2835 C CA . TYR B 1 171 ? 15.204 78.484 33.384 1.00 84.16 230 TYR B CA 1
ATOM 2836 C C . TYR B 1 171 ? 15.215 77.423 34.486 1.00 84.95 230 TYR B C 1
ATOM 2837 O O . TYR B 1 171 ? 16.148 77.369 35.296 1.00 85.28 230 TYR B O 1
ATOM 2846 N N . ASP B 1 172 ? 14.172 76.586 34.500 1.00 85.48 231 ASP B N 1
ATOM 2847 C CA . ASP B 1 172 ? 14.023 75.507 35.485 1.00 86.32 231 ASP B CA 1
ATOM 2848 C C . ASP B 1 172 ? 14.642 74.193 34.981 1.00 86.22 231 ASP B C 1
ATOM 2849 O O . ASP B 1 172 ? 14.153 73.577 33.994 1.00 85.99 231 ASP B O 1
ATOM 2854 N N . GLU B 1 173 ? 15.709 73.764 35.678 1.00 86.49 232 GLU B N 1
ATOM 2855 C CA . GLU B 1 173 ? 16.466 72.569 35.278 1.00 86.25 232 GLU B CA 1
ATOM 2856 C C . GLU B 1 173 ? 16.040 71.302 36.022 1.00 86.17 232 GLU B C 1
ATOM 2857 O O . GLU B 1 173 ? 16.609 70.225 35.793 1.00 86.14 232 GLU B O 1
ATOM 2863 N N . GLU B 1 174 ? 15.035 71.432 36.899 1.00 85.92 233 GLU B N 1
ATOM 2864 C CA . GLU B 1 174 ? 14.502 70.286 37.643 1.00 85.62 233 GLU B CA 1
ATOM 2865 C C . GLU B 1 174 ? 13.591 69.469 36.718 1.00 84.61 233 GLU B C 1
ATOM 2866 O O . GLU B 1 174 ? 12.552 68.959 37.146 1.00 85.06 233 GLU B O 1
ATOM 2868 N N . GLY B 1 175 ? 13.993 69.344 35.455 1.00 82.95 234 GLY B N 1
ATOM 2869 C CA . GLY B 1 175 ? 13.333 68.474 34.487 1.00 81.22 234 GLY B CA 1
ATOM 2870 C C . GLY B 1 175 ? 11.919 68.918 34.175 1.00 80.11 234 GLY B C 1
ATOM 2871 O O . GLY B 1 175 ? 10.955 68.140 34.367 1.00 80.40 234 GLY B O 1
ATOM 2872 N N . ALA B 1 176 ? 11.796 70.174 33.699 1.00 78.60 235 ALA B N 1
ATOM 2873 C CA . ALA B 1 176 ? 10.493 70.717 33.328 1.00 77.28 235 ALA B CA 1
ATOM 2874 C C . ALA B 1 176 ? 10.253 70.634 31.823 1.00 75.70 235 ALA B C 1
ATOM 2875 O O . ALA B 1 176 ? 9.105 70.511 31.376 1.00 75.55 235 ALA B O 1
ATOM 2877 N N . TRP B 1 177 ? 11.351 70.684 31.055 1.00 73.95 236 TRP B N 1
ATOM 2878 C CA . TRP B 1 177 ? 11.291 70.799 29.600 1.00 72.02 236 TRP B CA 1
ATOM 2879 C C . TRP B 1 177 ? 11.815 69.553 28.890 1.00 70.43 236 TRP B C 1
ATOM 2880 O O . TRP B 1 177 ? 12.619 68.814 29.465 1.00 70.52 236 TRP B O 1
ATOM 2891 N N . PRO B 1 178 ? 11.355 69.315 27.638 1.00 68.71 237 PRO B N 1
ATOM 2892 C CA . PRO B 1 178 ? 11.902 68.250 26.795 1.00 67.34 237 PRO B CA 1
ATOM 2893 C C . PRO B 1 178 ? 13.426 68.319 26.680 1.00 66.10 237 PRO B C 1
ATOM 2894 O O . PRO B 1 178 ? 14.007 69.402 26.777 1.00 65.93 237 PRO B O 1
ATOM 2898 N N . VAL B 1 179 ? 14.053 67.162 26.466 1.00 64.79 238 VAL B N 1
ATOM 2899 C CA . VAL B 1 179 ? 15.512 67.042 26.454 1.00 63.42 238 VAL B CA 1
ATOM 2900 C C . VAL B 1 179 ? 16.163 68.038 25.502 1.00 62.27 238 VAL B C 1
ATOM 2901 O O . VAL B 1 179 ? 17.255 68.532 25.777 1.00 62.31 238 VAL B O 1
ATOM 2905 N N . LEU B 1 180 ? 15.484 68.337 24.396 1.00 60.93 239 LEU B N 1
ATOM 2906 C CA . LEU B 1 180 ? 16.034 69.216 23.364 1.00 59.63 239 LEU B CA 1
ATOM 2907 C C . LEU B 1 180 ? 16.105 70.681 23.792 1.00 59.27 239 LEU B C 1
ATOM 2908 O O . LEU B 1 180 ? 17.083 71.368 23.478 1.00 59.05 239 LEU B O 1
ATOM 2913 N N . ILE B 1 181 ? 15.078 71.154 24.502 1.00 59.01 240 ILE B N 1
ATOM 2914 C CA . ILE B 1 181 ? 15.056 72.534 25.001 1.00 58.72 240 ILE B CA 1
ATOM 2915 C C . ILE B 1 181 ? 16.057 72.698 26.145 1.00 59.23 240 ILE B C 1
ATOM 2916 O O . ILE B 1 181 ? 16.618 73.776 26.328 1.00 59.17 240 ILE B O 1
ATOM 2921 N N . ASP B 1 182 ? 16.282 71.622 26.896 1.00 59.80 241 ASP B N 1
ATOM 2922 C CA . ASP B 1 182 ? 17.325 71.595 27.918 1.00 60.60 241 ASP B CA 1
ATOM 2923 C C . ASP B 1 182 ? 18.711 71.728 27.299 1.00 60.84 241 ASP B C 1
ATOM 2924 O O . ASP B 1 182 ? 19.535 72.504 27.777 1.00 61.01 241 ASP B O 1
ATOM 2929 N N . ASP B 1 183 ? 18.957 70.980 26.228 1.00 61.29 242 ASP B N 1
ATOM 2930 C CA . ASP B 1 183 ? 20.242 71.027 25.535 1.00 61.98 242 ASP B CA 1
ATOM 2931 C C . ASP B 1 183 ? 20.531 72.421 24.969 1.00 62.32 242 ASP B C 1
ATOM 2932 O O . ASP B 1 183 ? 21.657 72.917 25.076 1.00 62.47 242 ASP B O 1
ATOM 2937 N N . PHE B 1 184 ? 19.507 73.042 24.381 1.00 62.76 243 PHE B N 1
ATOM 2938 C CA . PHE B 1 184 ? 19.622 74.373 23.775 1.00 63.27 243 PHE B CA 1
ATOM 2939 C C . PHE B 1 184 ? 20.099 75.426 24.769 1.00 64.20 243 PHE B C 1
ATOM 2940 O O . PHE B 1 184 ? 21.025 76.182 24.475 1.00 64.11 243 PHE B O 1
ATOM 2948 N N . VAL B 1 185 ? 19.462 75.465 25.939 1.00 65.46 244 VAL B N 1
ATOM 2949 C CA . VAL B 1 185 ? 19.827 76.407 26.997 1.00 66.81 244 VAL B CA 1
ATOM 2950 C C . VAL B 1 185 ? 21.281 76.199 27.423 1.00 67.71 244 VAL B C 1
ATOM 2951 O O . VAL B 1 185 ? 22.010 77.167 27.656 1.00 67.90 244 VAL B O 1
ATOM 2955 N N . GLU B 1 186 ? 21.695 74.932 27.493 1.00 68.70 245 GLU B N 1
ATOM 2956 C CA . GLU B 1 186 ? 23.069 74.561 27.845 1.00 69.84 245 GLU B CA 1
ATOM 2957 C C . GLU B 1 186 ? 24.057 75.082 26.810 1.00 70.26 245 GLU B C 1
ATOM 2958 O O . GLU B 1 186 ? 25.253 75.208 27.089 1.00 70.69 245 GLU B O 1
ATOM 2964 N N . TYR B 1 187 ? 23.540 75.391 25.622 1.00 70.68 246 TYR B N 1
ATOM 2965 C CA . TYR B 1 187 ? 24.355 75.874 24.516 1.00 71.24 246 TYR B CA 1
ATOM 2966 C C . TYR B 1 187 ? 24.205 77.386 24.320 1.00 71.35 246 TYR B C 1
ATOM 2967 O O . TYR B 1 187 ? 25.108 78.050 23.737 1.00 71.50 246 TYR B O 1
ATOM 2976 N N . ALA B 1 188 ? 23.073 77.930 24.782 1.00 71.46 247 ALA B N 1
ATOM 2977 C CA . ALA B 1 188 ? 22.762 79.344 24.577 1.00 71.41 247 ALA B CA 1
ATOM 2978 C C . ALA B 1 188 ? 23.274 80.233 25.702 1.00 71.81 247 ALA B C 1
ATOM 2979 O O . ALA B 1 188 ? 23.730 81.349 25.447 1.00 71.96 247 ALA B O 1
ATOM 2981 N N . ARG B 1 189 ? 23.194 79.746 26.942 1.00 72.07 248 ARG B N 1
ATOM 2982 C CA . ARG B 1 189 ? 23.735 80.481 28.091 1.00 72.41 248 ARG B CA 1
ATOM 2983 C C . ARG B 1 189 ? 25.177 80.928 27.831 1.00 72.49 248 ARG B C 1
ATOM 2984 O O . ARG B 1 189 ? 25.473 82.120 27.941 1.00 72.42 248 ARG B O 1
ATOM 2992 N N . PRO B 1 190 ? 26.073 79.981 27.463 1.00 72.64 249 PRO B N 1
ATOM 2993 C CA . PRO B 1 190 ? 27.464 80.356 27.198 1.00 72.84 249 PRO B CA 1
ATOM 2994 C C . PRO B 1 190 ? 27.569 81.563 26.272 1.00 72.55 249 PRO B C 1
ATOM 2995 O O . PRO B 1 190 ? 28.299 82.507 26.577 1.00 72.87 249 PRO B O 1
ATOM 2999 N N . VAL B 1 191 ? 26.825 81.529 25.167 1.00 72.06 250 VAL B N 1
ATOM 3000 C CA . VAL B 1 191 ? 26.800 82.616 24.179 1.00 71.65 250 VAL B CA 1
ATOM 3001 C C . VAL B 1 191 ? 26.375 83.950 24.808 1.00 71.62 250 VAL B C 1
ATOM 3002 O O . VAL B 1 191 ? 27.074 84.968 24.629 1.00 71.76 250 VAL B O 1
ATOM 3006 N N . VAL B 1 192 ? 25.252 83.933 25.552 1.00 71.37 251 VAL B N 1
ATOM 3007 C CA . VAL B 1 192 ? 24.714 85.146 26.180 1.00 71.15 251 VAL B CA 1
ATOM 3008 C C . VAL B 1 192 ? 25.621 85.675 27.304 1.00 71.53 251 VAL B C 1
ATOM 3009 O O . VAL B 1 192 ? 25.866 84.986 28.321 1.00 71.72 251 VAL B O 1
ATOM 3024 N N . ILE C 2 2 ? 4.700 76.943 2.272 1.00 43.82 2 ILE C N 1
ATOM 3025 C CA . ILE C 2 2 ? 6.179 76.857 2.079 1.00 43.82 2 ILE C CA 1
ATOM 3026 C C . ILE C 2 2 ? 6.566 75.880 0.956 1.00 44.02 2 ILE C C 1
ATOM 3027 O O . ILE C 2 2 ? 7.455 76.178 0.155 1.00 44.04 2 ILE C O 1
ATOM 3032 N N . LYS C 2 3 ? 5.879 74.738 0.885 1.00 44.39 3 LYS C N 1
ATOM 3033 C CA . LYS C 2 3 ? 6.172 73.704 -0.124 1.00 44.62 3 LYS C CA 1
ATOM 3034 C C . LYS C 2 3 ? 5.737 74.035 -1.551 1.00 45.05 3 LYS C C 1
ATOM 3035 O O . LYS C 2 3 ? 6.094 73.302 -2.474 1.00 45.15 3 LYS C O 1
ATOM 3041 N N . LEU C 2 4 ? 4.981 75.121 -1.732 1.00 45.47 4 LEU C N 1
ATOM 3042 C CA . LEU C 2 4 ? 4.379 75.438 -3.035 1.00 45.98 4 LEU C CA 1
ATOM 3043 C C . LEU C 2 4 ? 5.384 75.814 -4.138 1.00 46.38 4 LEU C C 1
ATOM 3044 O O . LEU C 2 4 ? 5.129 75.556 -5.321 1.00 46.78 4 LEU C O 1
ATOM 3049 N N . PHE C 2 5 ? 6.505 76.433 -3.759 1.00 46.60 5 PHE C N 1
ATOM 3050 C CA . PHE C 2 5 ? 7.561 76.775 -4.724 1.00 46.96 5 PHE C CA 1
ATOM 3051 C C . PHE C 2 5 ? 8.214 75.515 -5.285 1.00 47.00 5 PHE C C 1
ATOM 3052 O O . PHE C 2 5 ? 8.226 75.313 -6.500 1.00 47.44 5 PHE C O 1
ATOM 3054 N N . SER C 2 6 ? 8.734 74.669 -4.395 1.00 46.82 6 SER C N 1
ATOM 3055 C CA . SER C 2 6 ? 9.309 73.379 -4.772 1.00 46.89 6 SER C CA 1
ATOM 3056 C C . SER C 2 6 ? 8.323 72.493 -5.543 1.00 47.23 6 SER C C 1
ATOM 3057 O O . SER C 2 6 ? 8.710 71.811 -6.492 1.00 47.38 6 SER C O 1
ATOM 3059 N N . LEU C 2 7 ? 7.054 72.514 -5.138 1.00 47.60 7 LEU C N 1
ATOM 3060 C CA . LEU C 2 7 ? 6.013 71.701 -5.777 1.00 48.08 7 LEU C CA 1
ATOM 3061 C C . LEU C 2 7 ? 5.675 72.174 -7.196 1.00 48.68 7 LEU C C 1
ATOM 3062 O O . LEU C 2 7 ? 5.284 71.368 -8.047 1.00 48.79 7 LEU C O 1
ATOM 3064 N N . LYS C 2 8 ? 5.829 73.475 -7.436 1.00 49.25 8 LYS C N 1
ATOM 3065 C CA . LYS C 2 8 ? 5.544 74.073 -8.739 1.00 50.04 8 LYS C CA 1
ATOM 3066 C C . LYS C 2 8 ? 6.543 73.593 -9.796 1.00 50.37 8 LYS C C 1
ATOM 3067 O O . LYS C 2 8 ? 6.157 73.319 -10.941 1.00 50.83 8 LYS C O 1
ATOM 3069 N N . GLN C 2 9 ? 7.816 73.489 -9.398 1.00 50.29 9 GLN C N 1
ATOM 3070 C CA . GLN C 2 9 ? 8.882 72.954 -10.258 1.00 50.36 9 GLN C CA 1
ATOM 3071 C C . GLN C 2 9 ? 8.836 71.418 -10.331 1.00 50.17 9 GLN C C 1
ATOM 3072 O O . GLN C 2 9 ? 8.942 70.844 -11.424 1.00 50.35 9 GLN C O 1
ATOM 3074 N N . GLN C 2 10 ? 8.672 70.772 -9.169 1.00 49.77 10 GLN C N 1
ATOM 3075 C CA . GLN C 2 10 ? 8.562 69.310 -9.068 1.00 49.38 10 GLN C CA 1
ATOM 3076 C C . GLN C 2 10 ? 7.160 68.836 -9.443 1.00 49.49 10 GLN C C 1
ATOM 3077 O O . GLN C 2 10 ? 6.924 68.384 -10.588 1.00 49.81 10 GLN C O 1
ATOM 3079 N N . LYS D 1 3 ? 31.977 65.724 23.258 1.00 61.80 62 LYS D N 1
ATOM 3080 C CA . LYS D 1 3 ? 32.896 65.943 22.098 1.00 61.92 62 LYS D CA 1
ATOM 3081 C C . LYS D 1 3 ? 34.137 65.044 22.151 1.00 62.52 62 LYS D C 1
ATOM 3082 O O . LYS D 1 3 ? 34.610 64.571 21.116 1.00 62.41 62 LYS D O 1
ATOM 3084 N N . LYS D 1 4 ? 34.658 64.816 23.355 1.00 63.35 63 LYS D N 1
ATOM 3085 C CA . LYS D 1 4 ? 35.864 64.007 23.542 1.00 64.09 63 LYS D CA 1
ATOM 3086 C C . LYS D 1 4 ? 35.598 62.532 23.239 1.00 64.29 63 LYS D C 1
ATOM 3087 O O . LYS D 1 4 ? 36.463 61.837 22.686 1.00 64.55 63 LYS D O 1
ATOM 3093 N N . LYS D 1 5 ? 34.402 62.064 23.609 1.00 64.28 64 LYS D N 1
ATOM 3094 C CA . LYS D 1 5 ? 33.981 60.679 23.358 1.00 64.38 64 LYS D CA 1
ATOM 3095 C C . LYS D 1 5 ? 33.769 60.435 21.862 1.00 63.92 64 LYS D C 1
ATOM 3096 O O . LYS D 1 5 ? 33.999 59.326 21.362 1.00 63.87 64 LYS D O 1
ATOM 3098 N N . LEU D 1 6 ? 33.336 61.485 21.165 1.00 63.53 65 LEU D N 1
ATOM 3099 C CA . LEU D 1 6 ? 33.168 61.461 19.717 1.00 63.15 65 LEU D CA 1
ATOM 3100 C C . LEU D 1 6 ? 34.529 61.498 19.023 1.00 63.42 65 LEU D C 1
ATOM 3101 O O . LEU D 1 6 ? 34.744 60.822 18.010 1.00 63.33 65 LEU D O 1
ATOM 3106 N N . GLU D 1 7 ? 35.441 62.291 19.584 1.00 63.78 66 GLU D N 1
ATOM 3107 C CA . GLU D 1 7 ? 36.821 62.353 19.123 1.00 64.15 66 GLU D CA 1
ATOM 3108 C C . GLU D 1 7 ? 37.517 61.009 19.343 1.00 64.42 66 GLU D C 1
ATOM 3109 O O . GLU D 1 7 ? 38.357 60.594 18.536 1.00 64.63 66 GLU D O 1
ATOM 3115 N N . ARG D 1 8 ? 37.155 60.339 20.438 1.00 64.34 67 ARG D N 1
ATOM 3116 C CA . ARG D 1 8 ? 37.642 58.995 20.747 1.00 64.53 67 ARG D CA 1
ATOM 3117 C C . ARG D 1 8 ? 37.216 57.972 19.685 1.00 63.94 67 ARG D C 1
ATOM 3118 O O . ARG D 1 8 ? 38.009 57.105 19.281 1.00 64.10 67 ARG D O 1
ATOM 3120 N N . LEU D 1 9 ? 35.961 58.091 19.242 1.00 62.93 68 LEU D N 1
ATOM 3121 C CA . LEU D 1 9 ? 35.384 57.172 18.271 1.00 62.09 68 LEU D CA 1
ATOM 3122 C C . LEU D 1 9 ? 36.056 57.293 16.919 1.00 61.51 68 LEU D C 1
ATOM 3123 O O . LEU D 1 9 ? 36.241 56.295 16.222 1.00 61.61 68 LEU D O 1
ATOM 3128 N N . TYR D 1 10 ? 36.424 58.513 16.548 1.00 60.76 69 TYR D N 1
ATOM 3129 C CA . TYR D 1 10 ? 37.114 58.720 15.288 1.00 60.13 69 TYR D CA 1
ATOM 3130 C C . TYR D 1 10 ? 38.427 57.942 15.244 1.00 60.26 69 TYR D C 1
ATOM 3131 O O . TYR D 1 10 ? 38.723 57.278 14.249 1.00 60.18 69 TYR D O 1
ATOM 3140 N N . GLY D 1 11 ? 39.198 58.028 16.329 1.00 60.28 70 GLY D N 1
ATOM 3141 C CA . GLY D 1 11 ? 40.476 57.326 16.445 1.00 60.15 70 GLY D CA 1
ATOM 3142 C C . GLY D 1 11 ? 40.373 55.853 16.091 1.00 59.55 70 GLY D C 1
ATOM 3143 O O . GLY D 1 11 ? 41.295 55.279 15.508 1.00 59.93 70 GLY D O 1
ATOM 3144 N N . ARG D 1 12 ? 39.235 55.252 16.434 1.00 58.47 71 ARG D N 1
ATOM 3145 C CA . ARG D 1 12 ? 38.963 53.845 16.155 1.00 57.62 71 ARG D CA 1
ATOM 3146 C C . ARG D 1 12 ? 38.908 53.560 14.654 1.00 56.79 71 ARG D C 1
ATOM 3147 O O . ARG D 1 12 ? 39.139 52.425 14.228 1.00 56.76 71 ARG D O 1
ATOM 3155 N N . TYR D 1 13 ? 38.630 54.596 13.862 1.00 55.85 72 TYR D N 1
ATOM 3156 C CA . TYR D 1 13 ? 38.293 54.424 12.446 1.00 54.83 72 TYR D CA 1
ATOM 3157 C C . TYR D 1 13 ? 39.296 54.952 11.419 1.00 54.68 72 TYR D C 1
ATOM 3158 O O . TYR D 1 13 ? 39.342 54.451 10.291 1.00 54.48 72 TYR D O 1
ATOM 3167 N N . LYS D 1 14 ? 40.083 55.959 11.795 1.00 54.56 73 LYS D N 1
ATOM 3168 C CA . LYS D 1 14 ? 40.970 56.643 10.841 1.00 54.38 73 LYS D CA 1
ATOM 3169 C C . LYS D 1 14 ? 42.004 55.725 10.181 1.00 54.66 73 LYS D C 1
ATOM 3170 O O . LYS D 1 14 ? 42.458 54.747 10.778 1.00 54.78 73 LYS D O 1
ATOM 3176 N N . ASP D 1 15 ? 42.354 56.055 8.941 1.00 54.71 74 ASP D N 1
ATOM 3177 C CA . ASP D 1 15 ? 43.418 55.376 8.207 1.00 55.43 74 ASP D CA 1
ATOM 3178 C C . ASP D 1 15 ? 44.753 55.649 8.903 1.00 56.37 74 ASP D C 1
ATOM 3179 O O . ASP D 1 15 ? 45.133 56.812 9.090 1.00 56.54 74 ASP D O 1
ATOM 3184 N N . PRO D 1 16 ? 45.467 54.575 9.295 1.00 57.03 75 PRO D N 1
ATOM 3185 C CA . PRO D 1 16 ? 46.786 54.703 9.925 1.00 57.97 75 PRO D CA 1
ATOM 3186 C C . PRO D 1 16 ? 47.796 55.474 9.064 1.00 58.59 75 PRO D C 1
ATOM 3187 O O . PRO D 1 16 ? 48.821 55.931 9.577 1.00 59.26 75 PRO D O 1
ATOM 3191 N N . GLN D 1 17 ? 47.500 55.617 7.772 1.00 58.46 76 GLN D N 1
ATOM 3192 C CA . GLN D 1 17 ? 48.387 56.322 6.843 1.00 59.06 76 GLN D CA 1
ATOM 3193 C C . GLN D 1 17 ? 47.805 57.642 6.321 1.00 58.49 76 GLN D C 1
ATOM 3194 O O . GLN D 1 17 ? 48.374 58.270 5.414 1.00 58.62 76 GLN D O 1
ATOM 3200 N N . ASP D 1 18 ? 46.680 58.054 6.912 1.00 57.73 77 ASP D N 1
ATOM 3201 C CA . ASP D 1 18 ? 46.038 59.331 6.603 1.00 57.23 77 ASP D CA 1
ATOM 3202 C C . ASP D 1 18 ? 45.047 59.680 7.704 1.00 56.95 77 ASP D C 1
ATOM 3203 O O . ASP D 1 18 ? 43.904 59.218 7.693 1.00 56.15 77 ASP D O 1
ATOM 3208 N N . GLU D 1 19 ? 45.492 60.502 8.651 1.00 57.70 78 GLU D N 1
ATOM 3209 C CA . GLU D 1 19 ? 44.702 60.808 9.846 1.00 57.90 78 GLU D CA 1
ATOM 3210 C C . GLU D 1 19 ? 43.429 61.606 9.535 1.00 57.35 78 GLU D C 1
ATOM 3211 O O . GLU D 1 19 ? 42.484 61.603 10.326 1.00 56.96 78 GLU D O 1
ATOM 3217 N N . ASN D 1 20 ? 43.403 62.258 8.374 1.00 57.47 79 ASN D N 1
ATOM 3218 C CA . ASN D 1 20 ? 42.302 63.154 8.002 1.00 57.11 79 ASN D CA 1
ATOM 3219 C C . ASN D 1 20 ? 41.151 62.502 7.232 1.00 56.48 79 ASN D C 1
ATOM 3220 O O . ASN D 1 20 ? 40.274 63.200 6.722 1.00 56.14 79 ASN D O 1
ATOM 3225 N N . LYS D 1 21 ? 41.154 61.171 7.164 1.00 56.46 80 LYS D N 1
ATOM 3226 C CA . LYS D 1 21 ? 40.068 60.415 6.534 1.00 56.03 80 LYS D CA 1
ATOM 3227 C C . LYS D 1 21 ? 39.970 58.979 7.062 1.00 55.85 80 LYS D C 1
ATOM 3228 O O . LYS D 1 21 ? 40.954 58.418 7.548 1.00 56.35 80 LYS D O 1
ATOM 3234 N N . ILE D 1 22 ? 38.768 58.405 6.964 1.00 55.26 81 ILE D N 1
ATOM 3235 C CA . ILE D 1 22 ? 38.495 57.010 7.318 1.00 55.06 81 ILE D CA 1
ATOM 3236 C C . ILE D 1 22 ? 38.564 56.143 6.060 1.00 55.36 81 ILE D C 1
ATOM 3237 O O . ILE D 1 22 ? 37.771 56.320 5.130 1.00 54.93 81 ILE D O 1
ATOM 3242 N N . GLY D 1 23 ? 39.509 55.205 6.041 1.00 56.23 82 GLY D N 1
ATOM 3243 C CA . GLY D 1 23 ? 39.793 54.408 4.845 1.00 56.94 82 GLY D CA 1
ATOM 3244 C C . GLY D 1 23 ? 38.970 53.143 4.717 1.00 57.02 82 GLY D C 1
ATOM 3245 O O . GLY D 1 23 ? 38.074 52.893 5.523 1.00 56.80 82 GLY D O 1
ATOM 3246 N N . VAL D 1 24 ? 39.292 52.343 3.701 1.00 57.50 83 VAL D N 1
ATOM 3247 C CA . VAL D 1 24 ? 38.557 51.114 3.378 1.00 57.60 83 VAL D CA 1
ATOM 3248 C C . VAL D 1 24 ? 38.298 50.244 4.608 1.00 57.71 83 VAL D C 1
ATOM 3249 O O . VAL D 1 24 ? 37.156 49.865 4.886 1.00 57.33 83 VAL D O 1
ATOM 3253 N N . ASP D 1 25 ? 39.365 49.940 5.340 1.00 58.43 84 ASP D N 1
ATOM 3254 C CA . ASP D 1 25 ? 39.274 49.096 6.527 1.00 58.70 84 ASP D CA 1
ATOM 3255 C C . ASP D 1 25 ? 38.440 49.755 7.623 1.00 58.28 84 ASP D C 1
ATOM 3256 O O . ASP D 1 25 ? 37.719 49.073 8.361 1.00 58.12 84 ASP D O 1
ATOM 3261 N N . GLY D 1 26 ? 38.534 51.081 7.713 1.00 58.01 85 GLY D N 1
ATOM 3262 C CA . GLY D 1 26 ? 37.779 51.851 8.697 1.00 57.47 85 GLY D CA 1
ATOM 3263 C C . GLY D 1 26 ? 36.287 51.854 8.428 1.00 56.64 85 GLY D C 1
ATOM 3264 O O . GLY D 1 26 ? 35.485 51.729 9.357 1.00 56.33 85 GLY D O 1
ATOM 3265 N N . ILE D 1 27 ? 35.924 52.000 7.151 1.00 56.21 86 ILE D N 1
ATOM 3266 C CA . ILE D 1 27 ? 34.524 51.983 6.709 1.00 55.46 86 ILE D CA 1
ATOM 3267 C C . ILE D 1 27 ? 33.884 50.623 7.001 1.00 55.21 86 ILE D C 1
ATOM 3268 O O . ILE D 1 27 ? 32.760 50.559 7.516 1.00 54.88 86 ILE D O 1
ATOM 3273 N N . GLN D 1 28 ? 34.610 49.546 6.683 1.00 55.23 87 GLN D N 1
ATOM 3274 C CA . GLN D 1 28 ? 34.163 48.175 6.972 1.00 54.91 87 GLN D CA 1
ATOM 3275 C C . GLN D 1 28 ? 33.909 47.948 8.468 1.00 54.54 87 GLN D C 1
ATOM 3276 O O . GLN D 1 28 ? 32.856 47.429 8.850 1.00 54.08 87 GLN D O 1
ATOM 3282 N N . GLN D 1 29 ? 34.871 48.353 9.300 1.00 54.44 88 GLN D N 1
ATOM 3283 C CA . GLN D 1 29 ? 34.726 48.289 10.752 1.00 54.14 88 GLN D CA 1
ATOM 3284 C C . GLN D 1 29 ? 33.495 49.065 11.231 1.00 53.38 88 GLN D C 1
ATOM 3285 O O . GLN D 1 29 ? 32.746 48.583 12.082 1.00 53.14 88 GLN D O 1
ATOM 3291 N N . PHE D 1 30 ? 33.295 50.257 10.666 1.00 52.81 89 PHE D N 1
ATOM 3292 C CA . PHE D 1 30 ? 32.147 51.118 10.983 1.00 52.14 89 PHE D CA 1
ATOM 3293 C C . PHE D 1 30 ? 30.798 50.475 10.651 1.00 52.29 89 PHE D C 1
ATOM 3294 O O . PHE D 1 30 ? 29.828 50.644 11.392 1.00 52.03 89 PHE D O 1
ATOM 3302 N N . CYS D 1 31 ? 30.737 49.740 9.546 1.00 52.84 90 CYS D N 1
ATOM 3303 C CA . CYS D 1 31 ? 29.513 49.028 9.192 1.00 53.46 90 CYS D CA 1
ATOM 3304 C C . CYS D 1 31 ? 29.333 47.775 10.044 1.00 54.19 90 CYS D C 1
ATOM 3305 O O . CYS D 1 31 ? 28.203 47.394 10.362 1.00 53.98 90 CYS D O 1
ATOM 3308 N N . ASP D 1 32 ? 30.456 47.151 10.410 1.00 55.40 91 ASP D N 1
ATOM 3309 C CA . ASP D 1 32 ? 30.475 45.991 11.308 1.00 56.34 91 ASP D CA 1
ATOM 3310 C C . ASP D 1 32 ? 29.922 46.336 12.685 1.00 56.64 91 ASP D C 1
ATOM 3311 O O . ASP D 1 32 ? 29.090 45.604 13.224 1.00 56.69 91 ASP D O 1
ATOM 3316 N N . ASP D 1 33 ? 30.391 47.451 13.245 1.00 56.95 92 ASP D N 1
ATOM 3317 C CA . ASP D 1 33 ? 29.938 47.925 14.548 1.00 57.29 92 ASP D CA 1
ATOM 3318 C C . ASP D 1 33 ? 28.448 48.248 14.535 1.00 56.76 92 ASP D C 1
ATOM 3319 O O . ASP D 1 33 ? 27.745 48.017 15.521 1.00 56.98 92 ASP D O 1
ATOM 3324 N N . LEU D 1 34 ? 27.971 48.774 13.409 1.00 56.06 93 LEU D N 1
ATOM 3325 C CA . LEU D 1 34 ? 26.548 49.044 13.227 1.00 55.30 93 LEU D CA 1
ATOM 3326 C C . LEU D 1 34 ? 25.755 47.777 12.930 1.00 54.56 93 LEU D C 1
ATOM 3327 O O . LEU D 1 34 ? 24.528 47.818 12.840 1.00 54.24 93 LEU D O 1
ATOM 3332 N N . SER D 1 35 ? 26.468 46.659 12.793 1.00 54.06 94 SER D N 1
ATOM 3333 C CA . SER D 1 35 ? 25.880 45.366 12.438 1.00 53.21 94 SER D CA 1
ATOM 3334 C C . SER D 1 35 ? 25.088 45.479 11.138 1.00 52.08 94 SER D C 1
ATOM 3335 O O . SER D 1 35 ? 23.935 45.042 11.056 1.00 51.92 94 SER D O 1
ATOM 3337 N N . LEU D 1 36 ? 25.721 46.081 10.131 1.00 50.96 95 LEU D N 1
ATOM 3338 C CA . LEU D 1 36 ? 25.085 46.313 8.842 1.00 49.59 95 LEU D CA 1
ATOM 3339 C C . LEU D 1 36 ? 25.943 45.851 7.681 1.00 48.99 95 LEU D C 1
ATOM 3340 O O . LEU D 1 36 ? 27.174 45.917 7.735 1.00 49.03 95 LEU D O 1
ATOM 3345 N N . ASP D 1 37 ? 25.273 45.389 6.627 1.00 48.08 96 ASP D N 1
ATOM 3346 C CA . ASP D 1 37 ? 25.916 45.178 5.337 1.00 47.49 96 ASP D CA 1
ATOM 3347 C C . ASP D 1 37 ? 26.412 46.533 4.815 1.00 46.82 96 ASP D C 1
ATOM 3348 O O . ASP D 1 37 ? 25.634 47.497 4.740 1.00 46.51 96 ASP D O 1
ATOM 3353 N N . PRO D 1 38 ? 27.710 46.617 4.464 1.00 46.24 97 PRO D N 1
ATOM 3354 C CA . PRO D 1 38 ? 28.266 47.847 3.916 1.00 45.63 97 PRO D CA 1
ATOM 3355 C C . PRO D 1 38 ? 27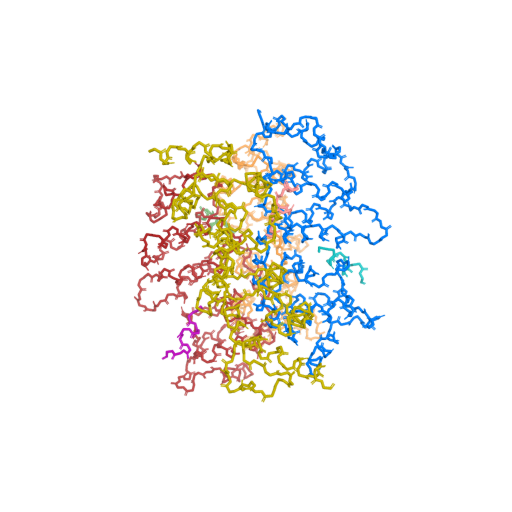.434 48.393 2.754 1.00 44.77 97 PRO D C 1
ATOM 3356 O O . PRO D 1 38 ? 27.254 49.611 2.640 1.00 44.67 97 PRO D O 1
ATOM 3360 N N . ALA D 1 39 ? 26.913 47.493 1.922 1.00 43.83 98 ALA D N 1
ATOM 3361 C CA . ALA D 1 39 ? 26.164 47.873 0.728 1.00 42.84 98 ALA D CA 1
ATOM 3362 C C . ALA D 1 39 ? 24.656 48.047 0.966 1.00 42.05 98 ALA D C 1
ATOM 3363 O O . ALA D 1 39 ? 23.879 48.102 0.005 1.00 41.86 98 ALA D O 1
ATOM 3365 N N . SER D 1 40 ? 24.245 48.133 2.232 1.00 41.31 99 SER D N 1
ATOM 3366 C CA . SER D 1 40 ? 22.825 48.301 2.567 1.00 40.48 99 SER D CA 1
ATOM 3367 C C . SER D 1 40 ? 22.366 49.751 2.394 1.00 39.82 99 SER D C 1
ATOM 3368 O O . SER D 1 40 ? 23.182 50.676 2.400 1.00 39.74 99 SER D O 1
ATOM 3371 N N . ILE D 1 41 ? 21.057 49.936 2.238 1.00 39.03 100 ILE D N 1
ATOM 3372 C CA . ILE D 1 41 ? 20.471 51.268 2.066 1.00 38.46 100 ILE D CA 1
ATOM 3373 C C . ILE D 1 41 ? 20.739 52.139 3.294 1.00 37.99 100 ILE D C 1
ATOM 3374 O O . ILE D 1 41 ? 20.911 53.354 3.184 1.00 37.76 100 ILE D O 1
ATOM 3379 N N . SER D 1 42 ? 20.800 51.490 4.452 1.00 37.53 101 SER D N 1
ATOM 3380 C CA . SER D 1 42 ? 21.036 52.164 5.716 1.00 37.31 101 SER D CA 1
ATOM 3381 C C . SER D 1 42 ? 22.366 52.913 5.728 1.00 37.09 101 SER D C 1
ATOM 3382 O O . SER D 1 42 ? 22.428 54.072 6.154 1.00 37.34 101 SER D O 1
ATOM 3385 N N . VAL D 1 43 ? 23.418 52.254 5.249 1.00 36.42 102 VAL D N 1
ATOM 3386 C CA . VAL D 1 43 ? 24.744 52.861 5.182 1.00 35.97 102 VAL D CA 1
ATOM 3387 C C . VAL D 1 43 ? 24.725 54.103 4.288 1.00 35.51 102 VAL D C 1
ATOM 3388 O O . VAL D 1 43 ? 25.299 55.138 4.635 1.00 35.51 102 VAL D O 1
ATOM 3392 N N . LEU D 1 44 ? 24.035 53.989 3.154 1.00 34.87 103 LEU D N 1
ATOM 3393 C 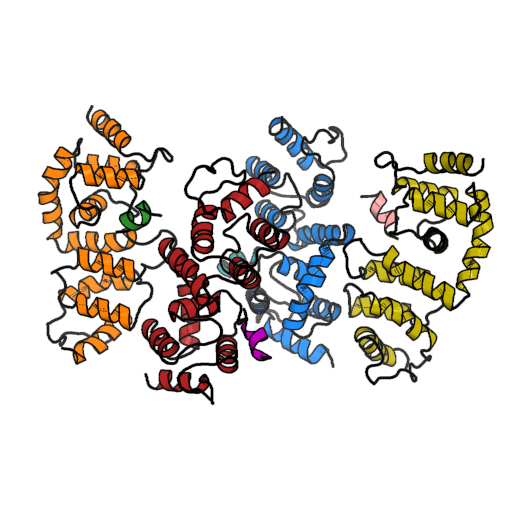CA . LEU D 1 44 ? 23.897 55.074 2.184 1.00 34.30 103 LEU D CA 1
ATOM 3394 C C . LEU D 1 44 ? 23.216 56.302 2.781 1.00 33.85 103 LEU D C 1
ATOM 3395 O O . LEU D 1 44 ? 23.629 57.436 2.522 1.00 33.95 103 LEU D O 1
ATOM 3400 N N . VAL D 1 45 ? 22.173 56.057 3.572 1.00 33.15 104 VAL D N 1
ATOM 3401 C CA . VAL D 1 45 ? 21.457 57.104 4.293 1.00 32.61 104 VAL D CA 1
ATOM 3402 C C . VAL D 1 45 ? 22.425 57.882 5.188 1.00 32.37 104 VAL D C 1
ATOM 3403 O O . VAL D 1 45 ? 22.431 59.120 5.195 1.00 32.35 104 VAL D O 1
ATOM 3407 N N . ILE D 1 46 ? 23.248 57.143 5.928 1.00 31.92 105 ILE D N 1
ATOM 3408 C CA . ILE D 1 46 ? 24.215 57.730 6.856 1.00 31.52 105 ILE D CA 1
ATOM 3409 C C . ILE D 1 46 ? 25.158 58.663 6.116 1.00 31.18 105 ILE D C 1
ATOM 3410 O O . ILE D 1 46 ? 25.276 59.842 6.454 1.00 30.99 105 ILE D O 1
ATOM 3415 N N . ALA D 1 47 ? 25.811 58.116 5.094 1.00 30.80 106 ALA D N 1
ATOM 3416 C CA . ALA D 1 47 ? 26.733 58.868 4.270 1.00 30.66 106 ALA D CA 1
ATOM 3417 C C . ALA D 1 47 ? 26.050 60.136 3.801 1.00 30.52 106 ALA D C 1
ATOM 3418 O O . ALA D 1 47 ? 26.641 61.217 3.836 1.00 30.83 106 ALA D O 1
ATOM 3420 N N . TRP D 1 48 ? 24.791 59.995 3.389 1.00 30.07 107 TRP D N 1
ATOM 3421 C CA . TRP D 1 48 ? 23.999 61.117 2.917 1.00 29.78 107 TRP D CA 1
ATOM 3422 C C . TRP D 1 48 ? 23.844 62.193 3.990 1.00 29.74 107 TRP D C 1
ATOM 3423 O O . TRP D 1 48 ? 23.992 63.384 3.701 1.00 29.74 107 TRP D O 1
ATOM 3434 N N . LYS D 1 49 ? 23.572 61.778 5.226 1.00 29.71 108 LYS D N 1
ATOM 3435 C CA . LYS D 1 49 ? 23.492 62.732 6.333 1.00 29.96 108 LYS D CA 1
ATOM 3436 C C . LYS D 1 49 ? 24.877 63.276 6.652 1.00 30.10 108 LYS D C 1
ATOM 3437 O O . LYS D 1 49 ? 25.024 64.436 7.056 1.00 30.36 108 LYS D O 1
ATOM 3443 N N . PHE D 1 50 ? 25.895 62.443 6.458 1.00 29.99 109 PHE D N 1
ATOM 3444 C CA . PHE D 1 50 ? 27.256 62.861 6.733 1.00 30.22 109 PHE D CA 1
ATOM 3445 C C . PHE D 1 50 ? 27.734 63.833 5.668 1.00 30.90 109 PHE D C 1
ATOM 3446 O O . PHE D 1 50 ? 28.771 64.477 5.842 1.00 31.47 109 PHE D O 1
ATOM 3454 N N . ARG D 1 51 ? 26.957 63.955 4.587 1.00 31.24 110 ARG D N 1
ATOM 3455 C CA . ARG D 1 51 ? 27.309 64.782 3.413 1.00 32.14 110 ARG D CA 1
ATOM 3456 C C . ARG D 1 51 ? 28.633 64.339 2.765 1.00 32.45 110 ARG D C 1
ATOM 3457 O O . ARG D 1 51 ? 29.415 65.171 2.285 1.00 32.61 110 ARG D O 1
ATOM 3465 N N . ALA D 1 52 ? 28.867 63.025 2.763 1.00 32.57 111 ALA D N 1
ATOM 3466 C CA . ALA D 1 52 ? 30.094 62.428 2.234 1.00 32.94 111 ALA D CA 1
ATOM 3467 C C . ALA D 1 52 ? 30.302 62.734 0.758 1.00 33.17 111 ALA D C 1
ATOM 3468 O O . ALA D 1 52 ? 29.344 62.785 -0.024 1.00 32.81 111 ALA D O 1
ATOM 3470 N N . ALA D 1 53 ? 31.564 62.933 0.390 1.00 33.69 112 ALA D N 1
ATOM 3471 C CA . ALA D 1 53 ? 31.926 63.260 -0.985 1.00 34.23 112 ALA D CA 1
ATOM 3472 C C . ALA D 1 53 ? 31.851 62.034 -1.901 1.00 34.47 112 ALA D C 1
ATOM 3473 O O . ALA D 1 53 ? 31.124 62.038 -2.907 1.00 34.54 112 ALA D O 1
ATOM 3475 N N . THR D 1 54 ? 32.586 60.986 -1.534 1.00 34.81 113 THR D N 1
ATOM 3476 C CA . THR D 1 54 ? 32.702 59.787 -2.350 1.00 35.04 113 THR D CA 1
ATOM 3477 C C . THR D 1 54 ? 32.622 58.556 -1.477 1.00 34.86 113 THR D C 1
ATOM 3478 O O . THR D 1 54 ? 33.119 58.556 -0.345 1.00 34.96 113 THR D O 1
ATOM 3482 N N . GLN D 1 55 ? 32.006 57.507 -2.024 1.00 34.72 114 GLN D N 1
ATOM 3483 C CA . GLN D 1 55 ? 31.842 56.227 -1.332 1.00 34.55 114 GLN D CA 1
ATOM 3484 C C . GLN D 1 55 ? 33.144 55.624 -0.812 1.00 35.07 114 GLN D C 1
ATOM 3485 O O . GLN D 1 55 ? 34.229 55.953 -1.290 1.00 35.50 114 GLN D O 1
ATOM 3491 N N . CYS D 1 56 ? 33.011 54.764 0.193 1.00 35.19 115 CYS D N 1
ATOM 3492 C CA . CYS D 1 56 ? 34.119 53.974 0.736 1.00 35.99 115 CYS D CA 1
ATOM 3493 C C . CYS D 1 56 ? 35.190 54.774 1.477 1.00 36.74 115 CYS D C 1
ATOM 3494 O O . CYS D 1 56 ? 36.248 54.224 1.828 1.00 37.31 115 CYS D O 1
ATOM 3497 N N . GLU D 1 57 ? 34.916 56.061 1.716 1.00 36.98 116 GLU D N 1
ATOM 3498 C CA . GLU D 1 57 ? 35.753 56.874 2.608 1.00 37.58 116 GLU D CA 1
ATOM 3499 C C . GLU D 1 57 ? 35.037 58.094 3.173 1.00 36.98 116 GLU D C 1
ATOM 3500 O O . GLU D 1 57 ? 34.265 58.772 2.475 1.00 36.62 116 GLU D O 1
ATOM 3506 N N . PHE D 1 58 ? 35.300 58.349 4.450 1.00 36.73 117 PHE D N 1
ATOM 3507 C CA . PHE D 1 58 ? 34.817 59.539 5.119 1.00 36.44 117 PHE D CA 1
ATOM 3508 C C . PHE D 1 58 ? 36.019 60.377 5.497 1.00 37.09 117 PHE D C 1
ATOM 3509 O O . PHE D 1 58 ? 37.032 59.836 5.925 1.00 37.38 117 PHE D O 1
ATOM 3517 N N . SER D 1 59 ? 35.914 61.695 5.347 1.00 37.49 118 SER D N 1
ATOM 3518 C CA . SER D 1 59 ? 36.942 62.589 5.862 1.00 38.32 118 SER D CA 1
ATOM 3519 C C . SER D 1 59 ? 36.678 62.804 7.346 1.00 38.83 118 SER D C 1
ATOM 3520 O O . SER D 1 59 ? 35.556 62.586 7.821 1.00 38.24 118 SER D O 1
ATOM 3523 N N . ARG D 1 60 ? 37.707 63.230 8.077 1.00 40.09 119 ARG D N 1
ATOM 3524 C CA . ARG D 1 60 ? 37.561 63.557 9.494 1.00 40.94 119 ARG D CA 1
ATOM 3525 C C . ARG D 1 60 ? 36.326 64.422 9.724 1.00 41.02 119 ARG D C 1
ATOM 3526 O O . ARG D 1 60 ? 35.453 64.057 10.512 1.00 40.88 119 ARG D O 1
ATOM 3534 N N . LYS D 1 61 ? 36.250 65.553 9.021 1.00 41.55 120 LYS D N 1
ATOM 3535 C CA . LYS D 1 61 ? 35.127 66.470 9.170 1.00 41.80 120 LYS D CA 1
ATOM 3536 C C . LYS D 1 61 ? 33.782 65.822 8.841 1.00 41.63 120 LYS D C 1
ATOM 3537 O O . LYS D 1 61 ? 32.807 66.006 9.585 1.00 41.26 120 LYS D O 1
ATOM 3543 N N . GLU D 1 62 ? 33.740 65.053 7.747 1.00 41.94 121 GLU D N 1
ATOM 3544 C CA . GLU D 1 62 ? 32.515 64.355 7.342 1.00 41.95 121 GLU D CA 1
ATOM 3545 C C . GLU D 1 62 ? 31.921 63.533 8.489 1.00 42.37 121 GLU D C 1
ATOM 3546 O O . GLU D 1 62 ? 30.700 63.537 8.706 1.00 41.98 121 GLU D O 1
ATOM 3552 N N . PHE D 1 63 ? 32.792 62.843 9.225 1.00 43.31 122 PHE D N 1
ATOM 3553 C CA . PHE D 1 63 ? 32.368 62.038 10.368 1.00 44.04 122 PHE D CA 1
ATOM 3554 C C . PHE D 1 63 ? 32.051 62.899 11.584 1.00 43.92 122 PHE D C 1
ATOM 3555 O O . PHE D 1 63 ? 31.051 62.664 12.258 1.00 43.45 122 PHE D O 1
ATOM 3563 N N . LEU D 1 64 ? 32.911 63.883 11.859 1.00 44.22 123 LEU D N 1
ATOM 3564 C CA . LEU D 1 64 ? 32.734 64.776 13.012 1.00 44.32 123 LEU D CA 1
ATOM 3565 C C . LEU D 1 64 ? 31.553 65.744 12.876 1.00 44.08 123 LEU D C 1
ATOM 3566 O O . LEU D 1 64 ? 30.744 65.856 13.793 1.00 43.81 123 LEU D O 1
ATOM 3571 N N . ASP D 1 65 ? 31.451 66.433 11.742 1.00 44.23 124 ASP D N 1
ATOM 3572 C CA . ASP D 1 65 ? 30.278 67.268 11.468 1.00 44.40 124 ASP D CA 1
ATOM 3573 C C . ASP D 1 65 ? 28.971 66.467 11.396 1.00 44.19 124 ASP D C 1
ATOM 3574 O O . ASP D 1 65 ? 27.956 66.887 11.954 1.00 43.90 124 ASP D O 1
ATOM 3579 N N . GLY D 1 66 ? 29.005 65.320 10.716 1.00 44.34 125 GLY D N 1
ATOM 3580 C CA . GLY D 1 66 ? 27.822 64.476 10.550 1.00 44.36 125 GLY D CA 1
ATOM 3581 C C . GLY D 1 66 ? 27.249 64.008 11.876 1.00 44.69 125 GLY D C 1
ATOM 3582 O O . GLY D 1 66 ? 26.063 64.196 12.155 1.00 44.31 125 GLY D O 1
ATOM 3583 N N . MET D 1 67 ? 28.105 63.407 12.697 1.00 45.49 126 MET D N 1
ATOM 3584 C CA . MET D 1 67 ? 27.709 62.881 14.007 1.00 46.09 126 MET D CA 1
ATOM 3585 C C . MET D 1 67 ? 27.224 63.981 14.945 1.00 46.47 126 MET D C 1
ATOM 3586 O O . MET D 1 67 ? 26.269 63.785 15.696 1.00 46.50 126 MET D O 1
ATOM 3591 N N . THR D 1 68 ? 27.896 65.129 14.893 1.00 46.96 127 THR D N 1
ATOM 3592 C CA . THR D 1 68 ? 27.547 66.294 15.703 1.00 47.45 127 THR D CA 1
ATOM 3593 C C . THR D 1 68 ? 26.132 66.805 15.408 1.00 47.57 127 THR D C 1
ATOM 3594 O O . THR D 1 68 ? 25.359 67.069 16.337 1.00 47.57 127 THR D O 1
ATOM 3598 N N . GLU D 1 69 ? 25.803 66.924 14.122 1.00 47.85 128 GLU D N 1
ATOM 3599 C CA . GLU D 1 69 ? 24.518 67.488 13.687 1.00 48.19 128 GLU D CA 1
ATOM 3600 C C . GLU D 1 69 ? 23.354 66.567 14.013 1.00 48.19 128 GLU D C 1
ATOM 3601 O O . GLU D 1 69 ? 22.225 67.026 14.188 1.00 48.01 128 GLU D O 1
ATOM 3607 N N . LEU D 1 70 ? 23.642 65.271 14.087 1.00 48.44 129 LEU D N 1
ATOM 3608 C CA . LEU D 1 70 ? 22.670 64.279 14.520 1.00 48.68 129 LEU D CA 1
ATOM 3609 C C . LEU D 1 70 ? 22.632 64.171 16.041 1.00 49.47 129 LEU D C 1
ATOM 3610 O O . LEU D 1 70 ? 21.709 63.576 16.602 1.00 49.54 129 LEU D O 1
ATOM 3615 N N . GLY D 1 71 ? 23.643 64.741 16.697 1.00 50.26 130 GLY D N 1
ATOM 3616 C CA . GLY D 1 71 ? 23.795 64.644 18.145 1.00 51.30 130 GLY D CA 1
ATOM 3617 C C . GLY D 1 71 ? 24.114 63.231 18.599 1.00 52.03 130 GLY D C 1
ATOM 3618 O O . GLY D 1 71 ? 23.404 62.669 19.452 1.00 52.20 130 GLY D O 1
ATOM 3619 N N . CYS D 1 72 ? 25.178 62.653 18.029 1.00 52.73 131 CYS D N 1
ATOM 3620 C CA . CYS D 1 72 ? 25.588 61.298 18.383 1.00 53.86 131 CYS D CA 1
ATOM 3621 C C . CYS D 1 72 ? 27.057 61.238 18.807 1.00 55.16 131 CYS D C 1
ATOM 3622 O O . CYS D 1 72 ? 27.932 61.736 18.093 1.00 55.31 131 CYS D O 1
ATOM 3625 N N . ASP D 1 73 ? 27.327 60.629 19.963 1.00 56.56 132 ASP D N 1
ATOM 3626 C CA . ASP D 1 73 ? 28.710 60.436 20.418 1.00 58.13 132 ASP D CA 1
ATOM 3627 C C . ASP D 1 73 ? 29.079 58.954 20.602 1.00 58.87 132 ASP D C 1
ATOM 3628 O O . ASP D 1 73 ? 30.159 58.620 21.110 1.00 59.37 132 ASP D O 1
ATOM 3633 N N . SER D 1 74 ? 28.168 58.080 20.183 1.00 59.27 133 SER D N 1
ATOM 3634 C CA . SER D 1 74 ? 28.385 56.640 20.209 1.00 60.10 133 SER D CA 1
ATOM 3635 C C . SER D 1 74 ? 27.695 55.988 19.012 1.00 60.20 133 SER D C 1
ATOM 3636 O O . SER D 1 74 ? 26.795 56.577 18.397 1.00 59.87 133 SER D O 1
ATOM 3639 N N . MET D 1 75 ? 28.119 54.769 18.691 1.00 60.88 134 MET D N 1
ATOM 3640 C CA . MET D 1 75 ? 27.530 54.022 17.590 1.00 61.18 134 MET D CA 1
ATOM 3641 C C . MET D 1 75 ? 26.079 53.642 17.902 1.00 61.59 134 MET D C 1
ATOM 3642 O O . MET D 1 75 ? 25.198 53.749 17.038 1.00 61.18 134 MET D O 1
ATOM 3647 N N . GLU D 1 76 ? 25.839 53.217 19.141 1.00 62.67 135 GLU D N 1
ATOM 3648 C CA . GLU D 1 76 ? 24.498 52.830 19.594 1.00 63.49 135 GLU D CA 1
ATOM 3649 C C . GLU D 1 76 ? 23.480 53.960 19.433 1.00 63.57 135 GLU D C 1
ATOM 3650 O O . GLU D 1 76 ? 22.357 53.725 18.975 1.00 63.50 135 GLU D O 1
ATOM 3656 N N . LYS D 1 77 ? 23.880 55.178 19.800 1.00 64.01 136 LYS D N 1
ATOM 3657 C CA . LYS D 1 77 ? 23.040 56.358 19.594 1.00 64.16 136 LYS D CA 1
ATOM 3658 C C . LYS D 1 77 ? 22.698 56.522 18.121 1.00 63.99 136 LYS D C 1
ATOM 3659 O O . LYS D 1 77 ? 21.541 56.744 17.773 1.00 63.70 136 LYS D O 1
ATOM 3665 N N . LEU D 1 78 ? 23.705 56.377 17.263 1.00 64.32 137 LEU D N 1
ATOM 3666 C CA . LEU D 1 78 ? 23.513 56.484 15.820 1.00 64.37 137 LEU D CA 1
ATOM 3667 C C . LEU D 1 78 ? 22.525 55.440 15.294 1.00 64.41 137 LEU D C 1
ATOM 3668 O O . LEU D 1 78 ? 21.679 55.755 14.454 1.00 64.12 137 LEU D O 1
ATOM 3673 N N . LYS D 1 79 ? 22.630 54.208 15.794 1.00 64.98 138 LYS D N 1
ATOM 3674 C CA . LYS D 1 79 ? 21.765 53.121 15.331 1.00 65.33 138 LYS D CA 1
ATOM 3675 C C . LYS D 1 79 ? 20.281 53.372 15.644 1.00 65.69 138 LYS D C 1
ATOM 3676 O O . LYS D 1 79 ? 19.398 53.019 14.850 1.00 65.57 138 LYS D O 1
ATOM 3682 N N . ALA D 1 80 ? 20.014 53.994 16.788 1.00 66.37 139 ALA D N 1
ATOM 3683 C CA . ALA D 1 80 ? 18.658 54.408 17.138 1.00 66.82 139 ALA D CA 1
ATOM 3684 C C . ALA D 1 80 ? 18.069 55.354 16.078 1.00 66.74 139 ALA D C 1
ATOM 3685 O O . ALA D 1 80 ? 16.827 55.313 15.700 1.00 66.82 139 ALA D O 1
ATOM 3687 N N . LEU D 1 81 ? 18.905 56.290 15.601 1.00 66.77 140 LEU D N 1
ATOM 3688 C CA . LEU D 1 81 ? 18.451 57.318 14.668 1.00 66.57 140 LEU D CA 1
ATOM 3689 C C . LEU D 1 81 ? 18.170 56.784 13.270 1.00 66.10 140 LEU D C 1
ATOM 3690 O O . LEU D 1 81 ? 17.473 57.436 12.491 1.00 66.05 140 LEU D O 1
ATOM 3695 N N . LEU D 1 82 ? 18.712 55.607 12.958 1.00 65.68 141 LEU D N 1
ATOM 3696 C CA . LEU D 1 82 ? 18.582 55.022 11.623 1.00 65.10 141 LEU D CA 1
ATOM 3697 C C . LEU D 1 82 ? 17.141 54.992 11.107 1.00 64.62 141 LEU D C 1
ATOM 3698 O O . LEU D 1 82 ? 16.836 55.657 10.105 1.00 64.52 141 LEU D O 1
ATOM 3703 N N . PRO D 1 83 ? 16.249 54.229 11.784 1.00 64.24 142 PRO D N 1
ATOM 3704 C CA . PRO D 1 83 ? 14.859 54.138 11.327 1.00 63.63 142 PRO D CA 1
ATOM 3705 C C . PRO D 1 83 ? 14.174 55.505 11.298 1.00 63.01 142 PRO D C 1
ATOM 3706 O O . PRO D 1 83 ? 13.185 55.690 10.520 1.00 62.94 142 PRO D O 1
ATOM 3710 N N . ARG D 1 84 ? 14.599 56.437 12.150 1.00 62.26 143 ARG D N 1
ATOM 3711 C CA . ARG D 1 84 ? 14.111 57.805 12.086 1.00 61.43 143 ARG D CA 1
ATOM 3712 C C . ARG D 1 84 ? 14.578 58.458 10.785 1.00 60.68 143 ARG D C 1
ATOM 3713 O O . ARG D 1 84 ? 13.821 59.190 10.138 1.00 60.70 143 ARG D O 1
ATOM 3715 N N . LEU D 1 85 ? 15.820 58.170 10.394 1.00 59.74 144 LEU D N 1
ATOM 3716 C CA . LEU D 1 85 ? 16.404 58.764 9.198 1.00 58.72 144 LEU D CA 1
ATOM 3717 C C . LEU D 1 85 ? 15.822 58.137 7.936 1.00 58.11 144 LEU D C 1
ATOM 3718 O O . LEU D 1 85 ? 15.357 58.847 7.039 1.00 57.91 144 LEU D O 1
ATOM 3723 N N . GLU D 1 86 ? 15.827 56.806 7.880 1.00 57.45 145 GLU D N 1
ATOM 3724 C CA . GLU D 1 86 ? 15.234 56.086 6.756 1.00 56.82 145 GLU D CA 1
ATOM 3725 C C . GLU D 1 86 ? 13.809 56.552 6.514 1.00 56.45 145 GLU D C 1
ATOM 3726 O O . GLU D 1 86 ? 13.403 56.740 5.370 1.00 56.32 145 GLU D O 1
ATOM 3732 N N . GLN D 1 87 ? 13.059 56.751 7.593 1.00 56.13 146 GLN D N 1
ATOM 3733 C CA . GLN D 1 87 ? 11.693 57.230 7.470 1.00 55.99 146 GLN D CA 1
ATOM 3734 C C . GLN D 1 87 ? 11.629 58.638 6.894 1.00 55.58 146 GLN D C 1
ATOM 3735 O O . GLN D 1 87 ? 10.712 58.951 6.132 1.00 55.68 146 GLN D O 1
ATOM 3741 N N . GLU D 1 88 ? 12.607 59.479 7.226 1.00 55.04 147 GLU D N 1
ATOM 3742 C CA . GLU D 1 88 ? 12.591 60.860 6.736 1.00 54.57 147 GLU D CA 1
ATOM 3743 C C . GLU D 1 88 ? 12.822 60.943 5.218 1.00 54.07 147 GLU D C 1
ATOM 3744 O O . GLU D 1 88 ? 12.931 62.034 4.646 1.00 53.98 147 GLU D O 1
ATOM 3750 N N . LEU D 1 89 ? 12.860 59.778 4.576 1.00 53.57 148 LEU D N 1
ATOM 3751 C CA . LEU D 1 89 ? 12.867 59.695 3.122 1.00 53.28 148 LEU D CA 1
ATOM 3752 C C . LEU D 1 89 ? 11.461 59.535 2.553 1.00 53.07 148 LEU D C 1
ATOM 3753 O O . LEU D 1 89 ? 11.303 59.189 1.380 1.00 53.05 148 LEU D O 1
ATOM 3758 N N . LYS D 1 90 ? 10.443 59.768 3.379 1.00 52.91 149 LYS D N 1
ATOM 3759 C CA . LYS D 1 90 ? 9.062 59.740 2.903 1.00 52.85 149 LYS D CA 1
ATOM 3760 C C . LYS D 1 90 ? 8.717 61.044 2.177 1.00 52.82 149 LYS D C 1
ATOM 3761 O O . LYS D 1 90 ? 8.031 61.019 1.139 1.00 53.00 149 LYS D O 1
ATOM 3763 N N . ASP D 1 91 ? 9.197 62.176 2.723 1.00 52.60 150 ASP D N 1
ATOM 3764 C CA . ASP D 1 91 ? 9.162 63.457 2.016 1.00 52.47 150 ASP D CA 1
ATOM 3765 C C . ASP D 1 91 ? 9.653 63.279 0.588 1.00 52.27 150 ASP D C 1
ATOM 3766 O O . ASP D 1 91 ? 10.613 62.545 0.344 1.00 52.30 150 ASP D O 1
ATOM 3771 N N . THR D 1 92 ? 8.996 63.945 -0.355 1.00 52.08 151 THR D N 1
ATOM 3772 C CA . THR D 1 92 ? 9.410 63.870 -1.756 1.00 51.71 151 THR D CA 1
ATOM 3773 C C . THR D 1 92 ? 10.675 64.701 -1.998 1.00 51.18 151 THR D C 1
ATOM 3774 O O . THR D 1 92 ? 11.623 64.231 -2.636 1.00 50.96 151 THR D O 1
ATOM 3778 N N . ALA D 1 93 ? 10.686 65.922 -1.463 1.00 50.63 152 ALA D N 1
ATOM 3779 C CA . ALA D 1 93 ? 11.816 66.840 -1.619 1.00 50.14 152 ALA D CA 1
ATOM 3780 C C . ALA D 1 93 ? 13.074 66.353 -0.890 1.00 49.51 152 ALA D C 1
ATOM 3781 O O . ALA D 1 93 ? 14.199 66.643 -1.321 1.00 49.61 152 ALA D O 1
ATOM 3783 N N . LYS D 1 94 ? 12.878 65.615 0.205 1.00 48.50 153 LYS D N 1
ATOM 3784 C CA . LYS D 1 94 ? 13.991 65.039 0.965 1.00 47.35 153 LYS D CA 1
ATOM 3785 C C . LYS D 1 94 ? 14.607 63.846 0.236 1.00 46.55 153 LYS D C 1
ATOM 3786 O O . LYS D 1 94 ? 15.836 63.717 0.186 1.00 46.54 153 LYS D O 1
ATOM 3788 N N . PHE D 1 95 ? 13.762 62.984 -0.334 1.00 45.36 154 PHE D N 1
ATOM 3789 C CA . PHE D 1 95 ? 14.262 61.850 -1.108 1.00 44.29 154 PHE D CA 1
ATOM 3790 C C . PHE D 1 95 ? 14.919 62.294 -2.406 1.00 43.67 154 PHE D C 1
ATOM 3791 O O . PHE D 1 95 ? 15.904 61.685 -2.839 1.00 43.58 154 PHE D O 1
ATOM 3799 N N . LYS D 1 96 ? 14.367 63.340 -3.026 1.00 42.73 155 LYS D N 1
ATOM 3800 C CA . LYS D 1 96 ? 14.966 63.922 -4.231 1.00 41.75 155 LYS D CA 1
ATOM 3801 C C . LYS D 1 96 ? 16.398 64.362 -3.951 1.00 40.69 155 LYS D C 1
ATOM 3802 O O . LYS D 1 96 ? 17.281 64.169 -4.786 1.00 40.82 155 LYS D O 1
ATOM 3808 N N . ASP D 1 97 ? 16.620 64.938 -2.771 1.00 39.17 156 ASP D N 1
ATOM 3809 C CA . ASP D 1 97 ? 17.958 65.308 -2.347 1.00 37.83 156 ASP D CA 1
ATOM 3810 C C . ASP D 1 97 ? 18.833 64.075 -2.171 1.00 36.54 156 ASP D C 1
ATOM 3811 O O . ASP D 1 97 ? 19.943 64.009 -2.706 1.00 36.52 156 ASP D O 1
ATOM 3816 N N . PHE D 1 98 ? 18.319 63.104 -1.420 1.00 34.85 157 PHE D N 1
ATOM 3817 C CA . PHE D 1 98 ? 19.019 61.845 -1.170 1.00 33.34 157 PHE D CA 1
ATOM 3818 C C . PHE D 1 98 ? 19.417 61.161 -2.471 1.00 32.60 157 PHE D C 1
ATOM 3819 O O . PHE D 1 98 ? 20.580 60.780 -2.651 1.00 32.53 157 PHE D O 1
ATOM 3827 N N . TYR D 1 99 ? 18.440 61.025 -3.369 1.00 31.46 158 TYR D N 1
ATOM 3828 C CA . TYR D 1 99 ? 18.640 60.381 -4.658 1.00 30.43 158 TYR D CA 1
ATOM 3829 C C . TYR D 1 99 ? 19.694 61.090 -5.501 1.00 30.26 158 TYR D C 1
ATOM 3830 O O . TYR D 1 99 ? 20.626 60.449 -5.995 1.00 30.33 158 TYR D O 1
ATOM 3839 N N . GLN D 1 100 ? 19.550 62.405 -5.667 1.00 29.75 159 GLN D N 1
ATOM 3840 C CA . GLN D 1 100 ? 20.496 63.162 -6.487 1.00 29.64 159 GLN D CA 1
ATOM 3841 C C . GLN D 1 100 ? 21.896 63.130 -5.882 1.00 29.53 159 GLN D C 1
ATOM 3842 O O . GLN D 1 100 ? 22.891 63.096 -6.616 1.00 29.77 159 GLN D O 1
ATOM 3848 N N . PHE D 1 101 ? 21.961 63.111 -4.551 1.00 29.04 160 PHE D N 1
ATOM 3849 C CA . PHE D 1 101 ? 23.227 62.941 -3.837 1.00 29.04 160 PHE D CA 1
ATOM 3850 C C . PHE D 1 101 ? 23.941 61.632 -4.196 1.00 28.79 160 PHE D C 1
ATOM 3851 O O . PHE D 1 101 ? 25.169 61.605 -4.338 1.00 29.10 160 PHE D O 1
ATOM 3859 N N . THR D 1 102 ? 23.170 60.555 -4.326 1.00 28.05 161 THR D N 1
ATOM 3860 C CA . THR D 1 102 ? 23.725 59.233 -4.602 1.00 27.58 161 THR D CA 1
ATOM 3861 C C . THR D 1 102 ? 24.641 59.238 -5.829 1.00 27.78 161 THR D C 1
ATOM 3862 O O . THR D 1 102 ? 25.698 58.602 -5.823 1.00 27.75 161 THR D O 1
ATOM 3866 N N . PHE D 1 103 ? 24.244 59.979 -6.862 1.00 27.71 162 PHE D N 1
ATOM 3867 C CA . PHE D 1 103 ? 25.048 60.090 -8.074 1.00 27.94 162 PHE D CA 1
ATOM 3868 C C . PHE D 1 103 ? 26.446 60.618 -7.775 1.00 28.39 162 PHE D C 1
ATOM 3869 O O . PHE D 1 103 ? 27.441 60.011 -8.168 1.00 28.46 162 PHE D O 1
ATOM 3877 N N . THR D 1 104 ? 26.506 61.757 -7.091 1.00 28.75 163 THR D N 1
ATOM 3878 C CA . THR D 1 104 ? 27.774 62.405 -6.771 1.00 29.60 163 THR D CA 1
ATOM 3879 C C . THR D 1 104 ? 28.590 61.606 -5.750 1.00 30.25 163 THR D C 1
ATOM 3880 O O . THR D 1 104 ? 29.822 61.708 -5.698 1.00 30.55 163 THR D O 1
ATOM 3884 N N . PHE D 1 105 ? 27.888 60.797 -4.962 1.00 30.84 164 PHE D N 1
ATOM 3885 C CA . PHE D 1 105 ? 28.505 59.937 -3.960 1.00 31.93 164 PHE D CA 1
ATOM 3886 C C . PHE D 1 105 ? 29.169 58.718 -4.598 1.00 33.85 164 PHE D C 1
ATOM 3887 O O . PHE D 1 105 ? 30.255 58.301 -4.183 1.00 34.01 164 PHE D O 1
ATOM 3895 N N . ALA D 1 106 ? 28.509 58.168 -5.614 1.00 36.12 165 ALA D N 1
ATOM 3896 C CA . ALA D 1 106 ? 28.897 56.896 -6.222 1.00 38.69 165 ALA D CA 1
ATOM 3897 C C . ALA D 1 106 ? 30.032 56.989 -7.241 1.00 41.06 165 ALA D C 1
ATOM 3898 O O . ALA D 1 106 ? 30.844 56.067 -7.350 1.00 41.41 165 ALA D O 1
ATOM 3900 N N . LYS D 1 107 ? 30.084 58.089 -7.991 1.00 43.82 166 LYS D N 1
ATOM 3901 C CA . LYS D 1 107 ? 31.035 58.213 -9.098 1.00 46.97 166 LYS D CA 1
ATOM 3902 C C . LYS D 1 107 ? 32.495 58.434 -8.661 1.00 49.06 166 LYS D C 1
ATOM 3903 O O . LYS D 1 107 ? 32.779 58.672 -7.480 1.00 49.13 166 LYS D O 1
ATOM 3909 N N . ASN D 1 108 ? 33.407 58.333 -9.629 1.00 51.73 167 ASN D N 1
ATOM 3910 C CA . ASN D 1 108 ? 34.812 58.672 -9.425 1.00 54.39 167 ASN D CA 1
ATOM 3911 C C . ASN D 1 108 ? 35.014 60.182 -9.472 1.00 55.88 167 ASN D C 1
ATOM 3912 O O . ASN D 1 108 ? 34.389 60.864 -10.290 1.00 55.96 167 ASN D O 1
ATOM 3917 N N . PRO D 1 109 ? 35.894 60.711 -8.602 1.00 57.44 168 PRO D N 1
ATOM 3918 C CA . PRO D 1 109 ? 36.149 62.146 -8.579 1.00 58.68 168 PRO D CA 1
ATOM 3919 C C . PRO D 1 109 ? 36.814 62.609 -9.870 1.00 60.26 168 PRO D C 1
ATOM 3920 O O . PRO D 1 109 ? 37.634 61.854 -10.447 1.00 60.79 168 PRO D O 1
ATOM 3924 N N . GLY D 1 110 ? 36.464 63.815 -10.319 1.00 61.38 169 GLY D N 1
ATOM 3925 C CA . GLY D 1 110 ? 37.013 64.388 -11.554 1.00 63.12 169 GLY D CA 1
ATOM 3926 C C . GLY D 1 110 ? 36.237 64.047 -12.820 1.00 63.82 169 GLY D C 1
ATOM 3927 O O . GLY D 1 110 ? 36.064 64.931 -13.720 1.00 64.12 169 GLY D O 1
ATOM 3928 N N . GLN D 1 111 ? 35.784 62.763 -12.888 1.00 64.17 170 GLN D N 1
ATOM 3929 C CA . GLN D 1 111 ? 35.045 62.242 -14.046 1.00 64.72 170 GLN D CA 1
ATOM 3930 C C . GLN D 1 111 ? 33.604 62.734 -14.114 1.00 64.22 170 GLN D C 1
ATOM 3931 O O . GLN D 1 111 ? 32.928 62.855 -13.085 1.00 63.96 170 GLN D O 1
ATOM 3937 N N . LYS D 1 112 ? 33.131 62.980 -15.336 1.00 64.19 171 LYS D N 1
ATOM 3938 C CA . LYS D 1 112 ? 31.825 63.608 -15.560 1.00 63.72 171 LYS D CA 1
ATOM 3939 C C . LYS D 1 112 ? 30.625 62.677 -15.346 1.00 62.88 171 LYS D C 1
ATOM 3940 O O . LYS D 1 112 ? 29.618 63.082 -14.743 1.00 62.45 171 LYS D O 1
ATOM 3946 N N . GLY D 1 113 ? 30.739 61.441 -15.836 1.00 62.50 172 GLY D N 1
ATOM 3947 C CA . GLY D 1 113 ? 29.635 60.476 -15.789 1.00 61.36 172 GLY D CA 1
ATOM 3948 C C . GLY D 1 113 ? 29.808 59.339 -14.797 1.00 60.52 172 GLY D C 1
ATOM 3949 O O . GLY D 1 113 ? 30.902 59.112 -14.270 1.00 60.69 172 GLY D O 1
ATOM 3950 N N . LEU D 1 114 ? 28.712 58.627 -14.545 1.00 59.59 173 LEU D N 1
ATOM 3951 C CA . LEU D 1 114 ? 28.713 57.488 -13.634 1.00 58.81 173 LEU D CA 1
ATOM 3952 C C . LEU D 1 114 ? 28.773 56.186 -14.418 1.00 58.70 173 LEU D C 1
ATOM 3953 O O . LEU D 1 114 ? 27.936 55.932 -15.292 1.00 58.52 173 LEU D O 1
ATOM 3958 N N . ASP D 1 115 ? 29.778 55.374 -14.096 1.00 58.57 174 ASP D N 1
ATOM 3959 C CA . ASP D 1 115 ? 29.968 54.067 -14.709 1.00 58.40 174 ASP D CA 1
ATOM 3960 C C . ASP D 1 115 ? 28.691 53.245 -14.591 1.00 57.36 174 ASP D C 1
ATOM 3961 O O . ASP D 1 115 ? 28.095 53.164 -13.516 1.00 56.81 174 ASP D O 1
ATOM 3966 N N . LEU D 1 116 ? 28.280 52.646 -15.706 1.00 56.89 175 LEU D N 1
ATOM 3967 C CA . LEU D 1 116 ? 26.999 51.940 -15.793 1.00 55.98 175 LEU D CA 1
ATOM 3968 C C . LEU D 1 116 ? 26.775 50.910 -14.686 1.00 54.99 175 LEU D C 1
ATOM 3969 O O . LEU D 1 116 ? 25.711 50.889 -14.058 1.00 54.51 175 LEU D O 1
ATOM 3974 N N . GLU D 1 117 ? 27.779 50.065 -14.459 1.00 54.31 176 GLU D N 1
ATOM 3975 C CA . GLU D 1 117 ? 27.697 49.006 -13.455 1.00 53.26 176 GLU D CA 1
ATOM 3976 C C . GLU D 1 117 ? 27.314 49.582 -12.099 1.00 51.60 176 GLU D C 1
ATOM 3977 O O . GLU D 1 117 ? 26.460 49.037 -11.393 1.00 51.14 176 GLU D O 1
ATOM 3983 N N . MET D 1 118 ? 27.937 50.705 -11.759 1.00 50.14 177 MET D N 1
ATOM 3984 C CA . MET D 1 118 ? 27.711 51.354 -10.482 1.00 48.25 177 MET D CA 1
ATOM 3985 C C . MET D 1 118 ? 26.329 51.986 -10.411 1.00 46.73 177 MET D C 1
ATOM 3986 O O . MET D 1 118 ? 25.635 51.875 -9.398 1.00 46.26 177 MET D O 1
ATOM 3991 N N . ALA D 1 119 ? 25.937 52.645 -11.498 1.00 45.23 178 ALA D N 1
ATOM 3992 C CA . ALA D 1 119 ? 24.636 53.285 -11.576 1.00 43.32 178 ALA D CA 1
ATOM 3993 C C . ALA D 1 119 ? 23.551 52.237 -11.410 1.00 41.84 178 ALA D C 1
ATOM 3994 O O . ALA D 1 119 ? 22.586 52.456 -10.673 1.00 41.50 178 ALA D O 1
ATOM 3996 N N . VAL D 1 120 ? 23.724 51.099 -12.086 1.00 40.35 179 VAL D N 1
ATOM 3997 C CA . VAL D 1 120 ? 22.814 49.967 -11.940 1.00 38.66 179 VAL D CA 1
ATOM 3998 C C . VAL D 1 120 ? 22.802 49.524 -10.491 1.00 37.46 179 VAL D C 1
ATOM 3999 O O . VAL D 1 120 ? 21.747 49.516 -9.852 1.00 37.08 179 VAL D O 1
ATOM 4003 N N . ALA D 1 121 ? 23.982 49.173 -9.977 1.00 36.40 180 ALA D N 1
ATOM 4004 C CA . ALA D 1 121 ? 24.123 48.731 -8.594 1.00 35.08 180 ALA D CA 1
ATOM 4005 C C . ALA D 1 121 ? 23.323 49.646 -7.673 1.00 34.04 180 ALA D C 1
ATOM 4006 O O . ALA D 1 121 ? 22.426 49.181 -6.965 1.00 33.63 180 ALA D O 1
ATOM 4008 N N . TYR D 1 122 ? 23.620 50.945 -7.731 1.00 33.21 181 TYR D N 1
ATOM 4009 C CA . TYR D 1 122 ? 22.957 51.939 -6.890 1.00 32.16 181 TYR D CA 1
ATOM 4010 C C . TYR D 1 122 ? 21.479 52.133 -7.194 1.00 32.03 181 TYR D C 1
ATOM 4011 O O . TYR D 1 122 ? 20.683 52.326 -6.271 1.00 31.71 181 TYR D O 1
ATOM 4020 N N . TRP D 1 123 ? 21.112 52.082 -8.475 1.00 32.20 182 TRP D N 1
ATOM 4021 C CA . TRP D 1 123 ? 19.703 52.174 -8.862 1.00 32.29 182 TRP D CA 1
ATOM 4022 C C . TRP D 1 123 ? 18.880 51.108 -8.136 1.00 32.65 182 TRP D C 1
ATOM 4023 O O . TRP D 1 123 ? 17.855 51.412 -7.515 1.00 32.43 182 TRP D O 1
ATOM 4034 N N . LYS D 1 124 ? 19.371 49.872 -8.186 1.00 33.41 183 LYS D N 1
ATOM 4035 C CA . LYS D 1 124 ? 18.747 48.743 -7.505 1.00 34.13 183 LYS D CA 1
ATOM 4036 C C . LYS D 1 124 ? 18.620 48.994 -6.009 1.00 34.85 183 LYS D C 1
ATOM 4037 O O . LYS D 1 124 ? 17.736 48.447 -5.357 1.00 34.93 183 LYS D O 1
ATOM 4043 N N . LEU D 1 125 ? 19.501 49.823 -5.463 1.00 35.99 184 LEU D N 1
ATOM 4044 C CA . LEU D 1 125 ? 19.500 50.054 -4.032 1.00 37.04 184 LEU D CA 1
ATOM 4045 C C . LEU D 1 125 ? 18.482 51.117 -3.623 1.00 37.86 184 LEU D C 1
ATOM 4046 O O . LEU D 1 125 ? 17.703 50.904 -2.694 1.00 37.93 184 LEU D O 1
ATOM 4051 N N . VAL D 1 126 ? 18.473 52.250 -4.318 1.00 39.02 185 VAL D N 1
ATOM 4052 C CA . VAL D 1 126 ? 17.578 53.345 -3.938 1.00 40.13 185 VAL D CA 1
ATOM 4053 C C . VAL D 1 126 ? 16.194 53.259 -4.588 1.00 41.09 185 VAL D C 1
ATOM 4054 O O . VAL D 1 126 ? 15.189 53.639 -3.972 1.00 41.14 185 VAL D O 1
ATOM 4058 N N . LEU D 1 127 ? 16.147 52.754 -5.820 1.00 42.33 186 LEU D N 1
ATOM 4059 C CA . LEU D 1 127 ? 14.897 52.715 -6.580 1.00 43.68 186 LEU D CA 1
ATOM 4060 C C . LEU D 1 127 ? 14.194 51.358 -6.511 1.00 44.61 186 LEU D C 1
ATOM 4061 O O . LEU D 1 127 ? 13.272 51.085 -7.296 1.00 44.78 186 LEU D O 1
ATOM 4066 N N . SER D 1 128 ? 14.626 50.515 -5.573 1.00 45.70 187 SER D N 1
ATOM 4067 C CA . SER D 1 128 ? 13.953 49.242 -5.332 1.00 46.70 187 SER D CA 1
ATOM 4068 C C . SER D 1 128 ? 12.584 49.494 -4.734 1.00 47.36 187 SER D C 1
ATOM 4069 O O . SER D 1 128 ? 12.461 50.129 -3.679 1.00 47.42 187 SER D O 1
ATOM 4072 N N . GLY D 1 129 ? 11.561 49.015 -5.437 1.00 48.20 188 GLY D N 1
ATOM 4073 C CA . GLY D 1 129 ? 10.187 49.084 -4.959 1.00 49.22 188 GLY D CA 1
ATOM 4074 C C . GLY D 1 129 ? 9.469 50.386 -5.250 1.00 49.91 188 GLY D C 1
ATOM 4075 O O . GLY D 1 129 ? 8.316 50.563 -4.847 1.00 50.20 188 GLY D O 1
ATOM 4076 N N . ARG D 1 130 ? 10.141 51.298 -5.950 1.00 50.50 189 ARG D N 1
ATOM 4077 C CA . ARG D 1 130 ? 9.539 52.590 -6.306 1.00 51.18 189 ARG D CA 1
ATOM 4078 C C . ARG D 1 130 ? 9.768 52.985 -7.769 1.00 51.65 189 ARG D C 1
ATOM 4079 O O . ARG D 1 130 ? 9.549 54.138 -8.164 1.00 51.76 189 ARG D O 1
ATOM 4087 N N . PHE D 1 131 ? 10.205 52.010 -8.561 1.00 52.00 190 PHE D N 1
ATOM 4088 C CA . PHE D 1 131 ? 10.340 52.175 -9.996 1.00 52.44 190 PHE D CA 1
ATOM 4089 C C . PHE D 1 131 ? 9.981 50.841 -10.627 1.00 52.54 190 PHE D C 1
ATOM 4090 O O . PHE D 1 131 ? 10.774 49.882 -10.612 1.00 52.60 190 PHE D O 1
ATOM 4098 N N . LYS D 1 132 ? 8.757 50.791 -11.151 1.00 52.68 191 LYS D N 1
ATOM 4099 C CA . LYS D 1 132 ? 8.180 49.579 -11.729 1.00 52.64 191 LYS D CA 1
ATOM 4100 C C . LYS D 1 132 ? 9.025 48.937 -12.835 1.00 52.73 191 LYS D C 1
ATOM 4101 O O . LYS D 1 132 ? 9.151 47.708 -12.894 1.00 52.71 191 LYS D O 1
ATOM 4107 N N . PHE D 1 133 ? 9.621 49.767 -13.689 1.00 52.75 192 PHE D N 1
ATOM 4108 C CA . PHE D 1 133 ? 10.353 49.264 -14.848 1.00 52.92 192 PHE D CA 1
ATOM 4109 C C . PHE D 1 133 ? 11.867 49.168 -14.636 1.00 52.65 192 PHE D C 1
ATOM 4110 O O . PHE D 1 133 ? 12.632 49.068 -15.600 1.00 52.65 192 PHE D O 1
ATOM 4118 N N . LEU D 1 134 ? 12.283 49.172 -13.370 1.00 52.33 193 LEU D N 1
ATOM 4119 C CA . LEU D 1 134 ? 13.699 49.116 -12.994 1.00 52.35 193 LEU D CA 1
ATOM 4120 C C . LEU D 1 134 ? 14.481 48.005 -13.711 1.00 52.72 193 LEU D C 1
ATOM 4121 O O . LEU D 1 134 ? 15.551 48.262 -14.288 1.00 52.91 193 LEU D O 1
ATOM 4126 N N . ASP D 1 135 ? 13.941 46.785 -13.679 1.00 52.77 194 ASP D N 1
ATOM 4127 C CA . ASP D 1 135 ? 14.581 45.629 -14.312 1.00 52.91 194 ASP D CA 1
ATOM 4128 C C . ASP D 1 135 ? 14.701 45.824 -15.818 1.00 53.29 194 ASP D C 1
ATOM 4129 O O . ASP D 1 135 ? 15.712 45.458 -16.427 1.00 53.30 194 ASP D O 1
ATOM 4134 N N . LEU D 1 136 ? 13.665 46.418 -16.404 1.00 53.57 195 LEU D N 1
ATOM 4135 C CA . LEU D 1 136 ? 13.655 46.721 -17.824 1.00 54.23 195 LEU D CA 1
ATOM 4136 C C . LEU D 1 136 ? 14.632 47.847 -18.154 1.00 54.77 195 LEU D C 1
ATOM 4137 O O . LEU D 1 136 ? 15.290 47.824 -19.195 1.00 54.99 195 LEU D O 1
ATOM 4142 N N . TRP D 1 137 ? 14.720 48.821 -17.250 1.00 55.11 196 TRP D N 1
ATOM 4143 C CA . TRP D 1 137 ? 15.631 49.951 -17.389 1.00 55.72 196 TRP D CA 1
ATOM 4144 C C . TRP D 1 137 ? 17.087 49.502 -17.392 1.00 56.59 196 TRP D C 1
ATOM 4145 O O . TRP D 1 137 ? 17.888 49.986 -18.194 1.00 56.85 196 TRP D O 1
ATOM 4156 N N . ASN D 1 138 ? 17.417 48.574 -16.498 1.00 57.47 197 ASN D N 1
ATOM 4157 C CA . ASN D 1 138 ? 18.785 48.077 -16.370 1.00 58.88 197 ASN D CA 1
ATOM 4158 C C . ASN D 1 138 ? 19.198 47.188 -17.540 1.00 59.96 197 ASN D C 1
ATOM 4159 O O . ASN D 1 138 ? 20.271 47.379 -18.126 1.00 60.35 197 ASN D O 1
ATOM 4164 N N . THR D 1 139 ? 18.337 46.225 -17.874 1.00 60.93 198 THR D N 1
ATOM 4165 C CA . THR D 1 139 ? 18.559 45.323 -19.008 1.00 62.14 198 THR D CA 1
ATOM 4166 C C . THR D 1 139 ? 18.784 46.112 -20.294 1.00 63.20 198 THR D C 1
ATOM 4167 O O . THR D 1 139 ? 19.739 45.850 -21.031 1.00 63.59 198 THR D O 1
ATOM 4171 N N . PHE D 1 140 ? 17.901 47.084 -20.537 1.00 64.05 199 PHE D N 1
ATOM 4172 C CA . PHE D 1 140 ? 18.006 47.999 -21.671 1.00 65.26 199 PHE D CA 1
ATOM 4173 C C . PHE D 1 140 ? 19.410 48.590 -21.807 1.00 66.02 199 PHE D C 1
ATOM 4174 O O . PHE D 1 140 ? 20.029 48.498 -22.872 1.00 66.57 199 PHE D O 1
ATOM 4182 N N . LEU D 1 141 ? 19.902 49.189 -20.726 1.00 66.34 200 LEU D N 1
ATOM 4183 C CA . LEU D 1 141 ? 21.201 49.848 -20.738 1.00 67.25 200 LEU D CA 1
ATOM 4184 C C . LEU D 1 141 ? 22.332 48.858 -20.955 1.00 67.70 200 LEU D C 1
ATOM 4185 O O . LEU D 1 141 ? 23.310 49.163 -21.644 1.00 68.24 200 LEU D O 1
ATOM 4190 N N . MET D 1 142 ? 22.184 47.671 -20.371 1.00 67.68 201 MET D N 1
ATOM 4191 C CA . MET D 1 142 ? 23.209 46.637 -20.453 1.00 68.12 201 MET D CA 1
ATOM 4192 C C . MET D 1 142 ? 23.306 46.019 -21.845 1.00 68.77 201 MET D C 1
ATOM 4193 O O . MET D 1 142 ? 24.406 45.717 -22.326 1.00 68.99 201 MET D O 1
ATOM 4198 N N . GLU D 1 143 ? 22.152 45.850 -22.486 1.00 69.09 202 GLU D N 1
ATOM 4199 C CA . GLU D 1 143 ? 22.079 45.252 -23.818 1.00 69.90 202 GLU D CA 1
ATOM 4200 C C . GLU D 1 143 ? 22.730 46.107 -24.910 1.00 70.24 202 GLU D C 1
ATOM 4201 O O . GLU D 1 143 ? 23.290 45.570 -25.870 1.00 70.67 202 GLU D O 1
ATOM 4207 N N . HIS D 1 144 ? 22.665 47.428 -24.754 1.00 69.99 203 HIS D N 1
ATOM 4208 C CA . HIS D 1 144 ? 23.240 48.346 -25.738 1.00 70.24 203 HIS D CA 1
ATOM 4209 C C . HIS D 1 144 ? 24.618 48.878 -25.327 1.00 70.19 203 HIS D C 1
ATOM 4210 O O . HIS D 1 144 ? 25.088 49.889 -25.862 1.00 70.66 203 HIS D O 1
ATOM 4217 N N . HIS D 1 145 ? 25.257 48.182 -24.383 1.00 69.50 204 HIS D N 1
ATOM 4218 C CA . HIS D 1 145 ? 26.617 48.493 -23.912 1.00 69.33 204 HIS D CA 1
ATOM 4219 C C . HIS D 1 145 ? 26.855 49.975 -23.612 1.00 68.63 204 HIS D C 1
ATOM 4220 O O . HIS D 1 145 ? 27.909 50.520 -23.959 1.00 69.13 204 HIS D O 1
ATOM 4227 N N . LYS D 1 146 ? 25.882 50.628 -22.982 1.00 67.15 205 LYS D N 1
ATOM 4228 C CA . LYS D 1 146 ? 26.046 52.025 -22.589 1.00 66.22 205 LYS D CA 1
ATOM 4229 C C . LYS D 1 146 ? 27.113 52.101 -21.493 1.00 65.49 205 LYS D C 1
ATOM 4230 O O . LYS D 1 146 ? 27.031 51.403 -20.481 1.00 64.98 205 LYS D O 1
ATOM 4236 N N . ARG D 1 147 ? 28.128 52.929 -21.712 1.00 65.02 206 ARG D N 1
ATOM 4237 C CA . ARG D 1 147 ? 29.284 52.956 -20.821 1.00 64.07 206 ARG D CA 1
ATOM 4238 C C . ARG D 1 147 ? 29.081 53.872 -19.614 1.00 62.92 206 ARG D C 1
ATOM 4239 O O . ARG D 1 147 ? 29.504 53.538 -18.502 1.00 62.69 206 ARG D O 1
ATOM 4241 N N . SER D 1 148 ? 28.427 55.013 -19.832 1.00 61.76 207 SER D N 1
ATOM 4242 C CA . SER D 1 148 ? 28.362 56.065 -18.819 1.00 60.40 207 SER D CA 1
ATOM 4243 C C . SER D 1 148 ? 26.962 56.632 -18.618 1.00 58.97 207 SER D C 1
ATOM 4244 O O . SER D 1 148 ? 26.188 56.755 -19.566 1.00 59.03 207 SER D O 1
ATOM 4247 N N . ILE D 1 149 ? 26.648 56.984 -17.375 1.00 57.23 208 ILE D N 1
ATOM 4248 C CA . ILE D 1 149 ? 25.389 57.654 -17.064 1.00 55.74 208 ILE D CA 1
ATOM 4249 C C . ILE D 1 149 ? 25.643 59.084 -16.580 1.00 55.12 208 ILE D C 1
ATOM 4250 O O . ILE D 1 149 ? 26.255 59.283 -15.524 1.00 55.13 208 ILE D O 1
ATOM 4255 N N . PRO D 1 150 ? 25.183 60.083 -17.358 1.00 54.39 209 PRO D N 1
ATOM 4256 C CA . PRO D 1 150 ? 25.334 61.495 -16.996 1.00 53.69 209 PRO D CA 1
ATOM 4257 C C . PRO D 1 150 ? 24.439 61.935 -15.833 1.00 52.35 209 PRO D C 1
ATOM 4258 O O . PRO D 1 150 ? 23.360 61.361 -15.621 1.00 51.83 209 PRO D O 1
ATOM 4262 N N . ARG D 1 151 ? 24.907 62.945 -15.094 1.00 51.33 210 ARG D N 1
ATOM 4263 C CA . ARG D 1 151 ? 24.130 63.619 -14.055 1.00 50.06 210 ARG D CA 1
ATOM 4264 C C . ARG D 1 151 ? 22.706 63.863 -14.518 1.00 49.64 210 ARG D C 1
ATOM 4265 O O . ARG D 1 151 ? 21.759 63.370 -13.904 1.00 49.17 210 ARG D O 1
ATOM 4273 N N . ASP D 1 152 ? 22.583 64.618 -15.613 1.00 49.55 211 ASP D N 1
ATOM 4274 C CA . ASP D 1 152 ? 21.308 64.976 -16.237 1.00 49.22 211 ASP D CA 1
ATOM 4275 C C . ASP D 1 152 ? 20.370 63.786 -16.401 1.00 48.13 211 ASP D C 1
ATOM 4276 O O . ASP D 1 152 ? 19.196 63.861 -16.013 1.00 47.99 211 ASP D O 1
ATOM 4281 N N . THR D 1 153 ? 20.884 62.695 -16.968 1.00 47.11 212 THR D N 1
ATOM 4282 C CA . THR D 1 153 ? 20.073 61.492 -17.162 1.00 45.99 212 THR D CA 1
ATOM 4283 C C . THR D 1 153 ? 19.730 60.797 -15.829 1.00 44.47 212 THR D C 1
ATOM 4284 O O . THR D 1 153 ? 18.583 60.364 -15.629 1.00 44.22 212 THR D O 1
ATOM 4288 N N . TRP D 1 154 ? 20.710 60.701 -14.925 1.00 42.82 213 TRP D N 1
ATOM 4289 C CA . TRP D 1 154 ? 20.467 60.145 -13.591 1.00 40.93 213 TRP D CA 1
ATOM 4290 C C . TRP D 1 154 ? 19.338 60.888 -12.871 1.00 40.12 213 TRP D C 1
ATOM 4291 O O . TRP D 1 154 ? 18.389 60.271 -12.384 1.00 39.51 213 TRP D O 1
ATOM 4302 N N . ASN D 1 155 ? 19.452 62.214 -12.816 1.00 39.61 214 ASN D N 1
ATOM 4303 C CA . ASN D 1 155 ? 18.499 63.054 -12.096 1.00 38.95 214 ASN D CA 1
ATOM 4304 C C . ASN D 1 155 ? 17.068 62.949 -12.596 1.00 39.30 214 ASN D C 1
ATOM 4305 O O . ASN D 1 155 ? 16.134 62.876 -11.795 1.00 39.10 214 ASN D O 1
ATOM 4310 N N . LEU D 1 156 ? 16.907 62.929 -13.916 1.00 40.06 215 LEU D N 1
ATOM 4311 C CA . LEU D 1 156 ? 15.585 62.959 -14.537 1.00 40.84 215 LEU D CA 1
ATOM 4312 C C . LEU D 1 156 ? 14.805 61.645 -14.473 1.00 41.23 215 LEU D C 1
ATOM 4313 O O . LEU D 1 156 ? 13.567 61.664 -14.480 1.00 41.16 215 LEU D O 1
ATOM 4318 N N . LEU D 1 157 ? 15.521 60.520 -14.393 1.00 42.02 216 LEU D N 1
ATOM 4319 C CA . LEU D 1 157 ? 14.893 59.205 -14.237 1.00 42.83 216 LEU D CA 1
ATOM 4320 C C . LEU D 1 157 ? 13.968 59.158 -13.021 1.00 43.62 216 LEU D C 1
ATOM 4321 O O . LEU D 1 157 ? 12.959 58.444 -13.023 1.00 43.51 216 LEU D O 1
ATOM 4326 N N . LEU D 1 158 ? 14.318 59.930 -11.994 1.00 45.02 217 LEU D N 1
ATOM 4327 C CA . LEU D 1 158 ? 13.491 60.087 -10.806 1.00 46.36 217 LEU D CA 1
ATOM 4328 C C . LEU D 1 158 ? 12.082 60.544 -11.177 1.00 47.85 217 LEU D C 1
ATOM 4329 O O . LEU D 1 158 ? 11.105 59.880 -10.836 1.00 47.83 217 LEU D O 1
ATOM 4334 N N . ASP D 1 159 ? 11.989 61.668 -11.888 1.00 49.97 218 ASP D N 1
ATOM 4335 C CA . ASP D 1 159 ? 10.701 62.266 -12.249 1.00 52.11 218 ASP D CA 1
ATOM 4336 C C . ASP D 1 159 ? 9.917 61.413 -13.236 1.00 53.60 218 ASP D C 1
ATOM 4337 O O . ASP D 1 159 ? 8.683 61.389 -13.201 1.00 53.84 218 ASP D O 1
ATOM 4342 N N . PHE D 1 160 ? 10.647 60.727 -14.112 1.00 55.46 219 PHE D N 1
ATOM 4343 C CA . PHE D 1 160 ? 10.072 59.791 -15.071 1.00 57.37 219 PHE D CA 1
ATOM 4344 C C . PHE D 1 160 ? 9.246 58.710 -14.370 1.00 58.83 219 PHE D C 1
ATOM 4345 O O . PHE D 1 160 ? 8.057 58.555 -14.654 1.00 59.09 219 PHE D O 1
ATOM 4353 N N . GLY D 1 161 ? 9.872 57.990 -13.439 1.00 60.53 220 GLY D N 1
ATOM 4354 C CA . GLY D 1 161 ? 9.214 56.894 -12.720 1.00 62.91 220 GLY D CA 1
ATOM 4355 C C . GLY D 1 161 ? 8.044 57.310 -11.849 1.00 64.81 220 GLY D C 1
ATOM 4356 O O . GLY D 1 161 ? 7.213 56.479 -11.477 1.00 64.78 220 GLY D O 1
ATOM 4357 N N . ASN D 1 162 ? 7.984 58.599 -11.525 1.00 66.98 221 ASN D N 1
ATOM 4358 C CA . ASN D 1 162 ? 6.912 59.151 -10.710 1.00 69.29 221 ASN D CA 1
ATOM 4359 C C . ASN D 1 162 ? 5.572 59.251 -11.444 1.00 71.17 221 ASN D C 1
ATOM 4360 O O . ASN D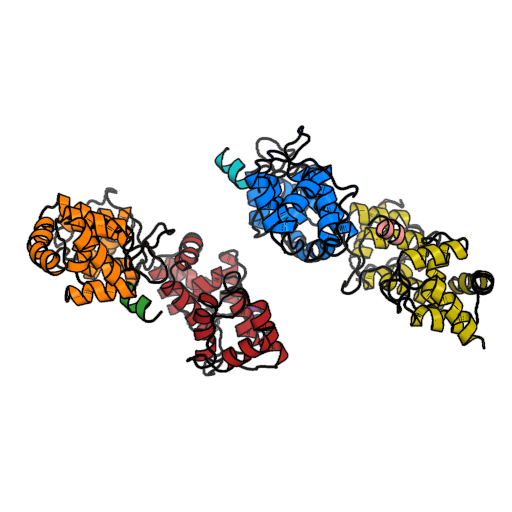 1 162 ? 4.523 58.921 -10.874 1.00 71.45 221 ASN D O 1
ATOM 4365 N N . MET D 1 163 ? 5.610 59.693 -12.704 1.00 73.30 222 MET D N 1
ATOM 4366 C CA . MET D 1 163 ? 4.383 60.003 -13.449 1.00 75.45 222 MET D CA 1
ATOM 4367 C C . MET D 1 163 ? 4.037 59.026 -14.594 1.00 76.81 222 MET D C 1
ATOM 4368 O O . MET D 1 163 ? 2.884 58.986 -15.057 1.00 77.21 222 MET D O 1
ATOM 4373 N N . ILE D 1 164 ? 5.026 58.255 -15.052 1.00 78.24 223 ILE D N 1
ATOM 4374 C CA . ILE D 1 164 ? 4.809 57.296 -16.142 1.00 80.07 223 ILE D CA 1
ATOM 4375 C C . ILE D 1 164 ? 3.792 56.216 -15.752 1.00 81.19 223 ILE D C 1
ATOM 4376 O O . ILE D 1 164 ? 3.813 55.707 -14.629 1.00 81.04 223 ILE D O 1
ATOM 4381 N N . ALA D 1 165 ? 2.896 55.891 -16.683 1.00 83.01 224 ALA D N 1
ATOM 4382 C CA . ALA D 1 165 ? 1.888 54.857 -16.469 1.00 84.45 224 ALA D CA 1
ATOM 4383 C C . ALA D 1 165 ? 2.463 53.459 -16.713 1.00 85.30 224 ALA D C 1
ATOM 4384 O O . ALA D 1 165 ? 3.606 53.320 -17.160 1.00 85.26 224 ALA D O 1
ATOM 4386 N N . ASP D 1 166 ? 1.667 52.431 -16.411 1.00 86.74 225 ASP D N 1
ATOM 4387 C CA . ASP D 1 166 ? 2.055 51.034 -16.646 1.00 87.97 225 ASP D CA 1
ATOM 4388 C C . ASP D 1 166 ? 2.160 50.712 -18.137 1.00 89.04 225 ASP D C 1
ATOM 4389 O O . ASP D 1 166 ? 2.960 49.864 -18.541 1.00 88.96 225 ASP D O 1
ATOM 4394 N N . ASP D 1 167 ? 1.345 51.395 -18.941 1.00 90.54 226 ASP D N 1
ATOM 4395 C CA . ASP D 1 167 ? 1.315 51.198 -20.391 1.00 91.87 226 ASP D CA 1
ATOM 4396 C C . ASP D 1 167 ? 2.223 52.169 -21.160 1.00 92.63 226 ASP D C 1
ATOM 4397 O O . ASP D 1 167 ? 2.508 51.954 -22.343 1.00 93.02 226 ASP D O 1
ATOM 4402 N N . MET D 1 168 ? 2.678 53.221 -20.473 1.00 93.18 227 MET D N 1
ATOM 4403 C CA . MET D 1 168 ? 3.497 54.299 -21.057 1.00 94.02 227 MET D CA 1
ATOM 4404 C C . MET D 1 168 ? 2.725 55.175 -22.058 1.00 94.78 227 MET D C 1
ATOM 4405 O O . MET D 1 168 ? 3.327 55.817 -22.928 1.00 95.19 227 MET D O 1
ATOM 4410 N N . SER D 1 169 ? 1.399 55.209 -21.918 1.00 95.14 228 SER D N 1
ATOM 4411 C CA . SER D 1 169 ? 0.532 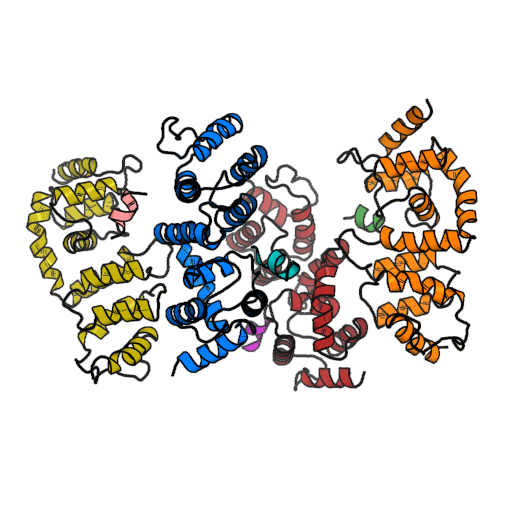55.968 -22.827 1.00 95.82 228 SER D CA 1
ATOM 4412 C C . SER D 1 169 ? 0.632 57.482 -22.627 1.00 96.03 228 SER D C 1
ATOM 4413 O O . SER D 1 169 ? 0.515 58.246 -23.587 1.00 96.59 228 SER D O 1
ATOM 4416 N N . ASN D 1 170 ? 0.859 57.908 -21.386 1.00 95.61 229 ASN D N 1
ATOM 4417 C CA . ASN D 1 170 ? 0.925 59.337 -21.056 1.00 95.56 229 ASN D CA 1
ATOM 4418 C C . ASN D 1 170 ? 2.305 59.983 -21.263 1.00 95.30 229 ASN D C 1
ATOM 4419 O O . ASN D 1 170 ? 2.562 61.093 -20.758 1.00 95.24 229 ASN D O 1
ATOM 4424 N N . TYR D 1 171 ? 3.177 59.297 -22.012 1.00 95.01 230 TYR D N 1
ATOM 4425 C CA . TYR D 1 171 ? 4.529 59.795 -22.264 1.00 94.78 230 TYR D CA 1
ATOM 4426 C C . TYR D 1 171 ? 4.619 60.654 -23.523 1.00 94.79 230 TYR D C 1
ATOM 4427 O O . TYR D 1 171 ? 4.110 60.283 -24.606 1.00 95.25 230 TYR D O 1
ATOM 4436 N N . ASP D 1 172 ? 5.379 61.746 -23.425 1.00 94.06 231 ASP D N 1
ATOM 4437 C CA . ASP D 1 172 ? 5.584 62.655 -24.544 1.00 93.83 231 ASP D CA 1
ATOM 4438 C C . ASP D 1 172 ? 7.007 62.526 -25.093 1.00 93.13 231 ASP D C 1
ATOM 4439 O O . ASP D 1 172 ? 7.989 62.761 -24.362 1.00 92.83 231 ASP D O 1
ATOM 4444 N N . GLU D 1 173 ? 7.111 62.148 -26.379 1.00 92.49 232 GLU D N 1
ATOM 4445 C CA . GLU D 1 173 ? 8.409 62.031 -27.059 1.00 91.57 232 GLU D CA 1
ATOM 4446 C C . GLU D 1 173 ? 8.940 63.387 -27.535 1.00 91.11 232 GLU D C 1
ATOM 4447 O O . GLU D 1 173 ? 10.143 63.541 -27.778 1.00 91.14 232 GLU D O 1
ATOM 4453 N N . GLU D 1 174 ? 8.033 64.358 -27.665 1.00 90.17 233 GLU D N 1
ATOM 4454 C CA . GLU D 1 174 ? 8.381 65.715 -28.081 1.00 89.41 233 GLU D CA 1
ATOM 4455 C C . GLU D 1 174 ? 8.857 66.581 -26.912 1.00 88.02 233 GLU D C 1
ATOM 4456 O O . GLU D 1 174 ? 9.311 67.713 -27.118 1.00 88.31 233 GLU D O 1
ATOM 4458 N N . GLY D 1 175 ? 8.763 66.034 -25.691 1.00 86.07 234 GLY D N 1
ATOM 4459 C CA . GLY D 1 175 ? 9.039 66.777 -24.460 1.00 83.89 234 GLY D CA 1
ATOM 4460 C C . GLY D 1 175 ? 10.492 67.116 -24.179 1.00 82.44 234 GLY D C 1
ATOM 4461 O O . GLY D 1 175 ? 11.342 67.099 -25.075 1.00 82.64 234 GLY D O 1
ATOM 4462 N N . ALA D 1 176 ? 10.767 67.428 -22.916 1.00 80.62 235 ALA D N 1
ATOM 4463 C CA . ALA D 1 176 ? 12.101 67.843 -22.486 1.00 79.17 235 ALA D CA 1
ATOM 4464 C C . ALA D 1 176 ? 12.920 66.686 -21.888 1.00 77.65 235 ALA D C 1
ATOM 4465 O O . ALA D 1 176 ? 13.874 66.916 -21.111 1.00 77.28 235 ALA D O 1
ATOM 4467 N N . TRP D 1 177 ? 12.556 65.452 -22.268 1.00 75.99 236 TRP D N 1
ATOM 4468 C CA . TRP D 1 177 ? 13.217 64.257 -21.744 1.00 74.09 236 TRP D CA 1
ATOM 4469 C C . TRP D 1 177 ? 14.565 63.990 -22.414 1.00 72.97 236 TRP D C 1
ATOM 4470 O O . TRP D 1 177 ? 14.670 64.076 -23.642 1.00 73.32 236 TRP D O 1
ATOM 4481 N N . PRO D 1 178 ? 15.600 63.664 -21.606 1.00 71.22 237 PRO D N 1
ATOM 4482 C CA . PRO D 1 178 ? 16.912 63.287 -22.124 1.00 70.25 237 PRO D CA 1
ATOM 4483 C C . PRO D 1 178 ? 16.802 62.135 -23.104 1.00 69.26 237 PRO D C 1
ATOM 4484 O O . PRO D 1 178 ? 15.916 61.291 -22.970 1.00 68.85 237 PRO D O 1
ATOM 4488 N N . VAL D 1 179 ? 17.705 62.111 -24.078 1.00 68.52 238 VAL D N 1
ATOM 4489 C CA . VAL D 1 179 ? 17.641 61.160 -25.193 1.00 67.53 238 VAL D CA 1
ATOM 4490 C C . VAL D 1 179 ? 17.712 59.698 -24.737 1.00 66.25 238 VAL D C 1
ATOM 4491 O O . VAL D 1 179 ? 16.971 58.854 -25.245 1.00 66.21 238 VAL D O 1
ATOM 4495 N N . LEU D 1 180 ? 18.583 59.411 -23.771 1.00 64.78 239 LEU D N 1
ATOM 4496 C CA . LEU D 1 180 ? 18.712 58.063 -23.209 1.00 63.30 239 LEU D CA 1
ATOM 4497 C C . LEU D 1 180 ? 17.374 57.523 -22.707 1.00 62.37 239 LEU D C 1
ATOM 4498 O O . LEU D 1 180 ? 17.094 56.331 -22.823 1.00 61.98 239 LEU D O 1
ATOM 4503 N N . ILE D 1 181 ? 16.554 58.414 -22.158 1.00 61.79 240 ILE D N 1
ATOM 4504 C CA . ILE D 1 181 ? 15.207 58.074 -21.717 1.00 61.13 240 ILE D CA 1
ATOM 4505 C C . ILE D 1 181 ? 14.272 57.898 -22.914 1.00 61.55 240 ILE D C 1
ATOM 4506 O O . ILE D 1 181 ? 13.477 56.953 -22.933 1.00 61.43 240 ILE D O 1
ATOM 4511 N N . ASP D 1 182 ? 14.375 58.794 -23.906 1.00 62.11 241 ASP D N 1
ATOM 4512 C CA . ASP D 1 182 ? 13.600 58.664 -25.151 1.00 62.74 241 ASP D CA 1
ATOM 4513 C C . ASP D 1 182 ? 13.853 57.318 -25.822 1.00 62.61 241 ASP D C 1
ATOM 4514 O O . ASP D 1 182 ? 12.912 56.661 -26.272 1.00 62.72 241 ASP D O 1
ATOM 4519 N N . ASP D 1 183 ? 15.125 56.914 -25.872 1.00 62.45 242 ASP D N 1
ATOM 4520 C CA . ASP D 1 183 ? 15.537 55.637 -26.464 1.00 62.32 242 ASP D CA 1
ATOM 4521 C C . ASP D 1 183 ? 14.934 54.443 -25.733 1.00 61.77 242 ASP D C 1
ATOM 4522 O O . ASP D 1 183 ? 14.609 53.433 -26.361 1.00 61.82 242 ASP D O 1
ATOM 4527 N N . PHE D 1 184 ? 14.790 54.570 -24.411 1.00 61.40 243 PHE D N 1
ATOM 4528 C CA . PHE D 1 184 ? 14.226 53.513 -23.571 1.00 61.05 243 PHE D CA 1
ATOM 4529 C C . PHE D 1 184 ? 12.732 53.308 -23.817 1.00 62.14 243 PHE D C 1
ATOM 4530 O O . PHE D 1 184 ? 12.267 52.169 -23.901 1.00 62.06 243 PHE D O 1
ATOM 4538 N N . VAL D 1 185 ? 11.989 54.409 -23.929 1.00 63.67 244 VAL D N 1
ATOM 4539 C CA . VAL D 1 185 ? 10.546 54.350 -24.166 1.00 65.20 244 VAL D CA 1
ATOM 4540 C C . VAL D 1 185 ? 10.254 53.603 -25.466 1.00 66.78 244 VAL D C 1
ATOM 4541 O O . VAL D 1 185 ? 9.525 52.609 -25.467 1.00 66.69 244 VAL D O 1
ATOM 4545 N N . GLU D 1 186 ? 10.855 54.079 -26.557 1.00 68.91 245 GLU D N 1
ATOM 4546 C CA . GLU D 1 186 ? 10.667 53.515 -27.898 1.00 71.02 245 GLU D CA 1
ATOM 4547 C C . GLU D 1 186 ? 11.112 52.052 -28.005 1.00 71.74 245 GLU D C 1
ATOM 4548 O O . GLU D 1 186 ? 10.614 51.301 -28.861 1.00 72.16 245 GLU D O 1
ATOM 4554 N N . TYR D 1 187 ? 12.035 51.653 -27.127 1.00 72.55 246 TYR D N 1
ATOM 4555 C CA . TYR D 1 187 ? 12.495 50.268 -27.045 1.00 73.42 246 TYR D CA 1
ATOM 4556 C C . TYR D 1 187 ? 11.531 49.384 -26.244 1.00 73.45 246 TYR D C 1
ATOM 4557 O O . TYR D 1 187 ? 11.280 48.236 -26.625 1.00 73.51 246 TYR D O 1
ATOM 4566 N N . ALA D 1 188 ? 10.988 49.923 -25.149 1.00 73.74 247 ALA D N 1
ATOM 4567 C CA . ALA D 1 188 ? 10.272 49.099 -24.172 1.00 73.93 247 ALA D CA 1
ATOM 4568 C C . ALA D 1 188 ? 8.747 49.320 -24.097 1.00 74.46 247 ALA D C 1
ATOM 4569 O O . ALA D 1 188 ? 8.091 48.926 -23.100 1.00 74.19 247 ALA D O 1
ATOM 4571 N N . ARG D 1 189 ? 8.189 49.935 -25.152 1.00 75.43 248 ARG D N 1
ATOM 4572 C CA . ARG D 1 189 ? 6.732 50.140 -25.240 1.00 76.00 248 ARG D CA 1
ATOM 4573 C C . ARG D 1 189 ? 5.943 48.855 -25.570 1.00 76.24 248 ARG D C 1
ATOM 4574 O O . ARG D 1 189 ? 4.861 48.644 -25.016 1.00 76.12 248 ARG D O 1
ATOM 4576 N N . PRO D 1 190 ? 6.468 48.003 -26.481 1.00 76.65 249 PRO D N 1
ATOM 4577 C CA . PRO D 1 190 ? 5.850 46.689 -26.698 1.00 76.71 249 PRO D CA 1
ATOM 4578 C C . PRO D 1 190 ? 5.869 45.822 -25.437 1.00 76.21 249 PRO D C 1
ATOM 4579 O O . PRO D 1 190 ? 4.920 45.888 -24.645 1.00 76.11 249 PRO D O 1
ATOM 4594 N N . ILE E 2 2 ? 29.277 50.192 -2.430 1.00 37.49 2 ILE E N 1
ATOM 4595 C CA . ILE E 2 2 ? 29.237 49.081 -3.423 1.00 37.83 2 ILE E CA 1
ATOM 4596 C C . ILE E 2 2 ? 30.645 48.619 -3.808 1.00 38.58 2 ILE E C 1
ATOM 4597 O O . ILE E 2 2 ? 30.904 47.421 -3.907 1.00 38.73 2 ILE E O 1
ATOM 4602 N N . LYS E 2 3 ? 31.549 49.575 -3.997 1.00 39.36 3 LYS E N 1
ATOM 4603 C CA . LYS E 2 3 ? 32.911 49.287 -4.438 1.00 40.35 3 LYS E CA 1
ATOM 4604 C C . LYS E 2 3 ? 33.869 48.877 -3.315 1.00 41.05 3 LYS E C 1
ATOM 4605 O O . LYS E 2 3 ? 35.006 48.494 -3.590 1.00 41.50 3 LYS E O 1
ATOM 4607 N N . LEU E 2 4 ? 33.417 48.945 -2.062 1.00 41.50 4 LEU E N 1
ATOM 4608 C CA . LEU E 2 4 ? 34.303 48.716 -0.911 1.00 42.51 4 LEU E CA 1
ATOM 4609 C C . LEU E 2 4 ? 35.123 47.432 -1.008 1.00 43.48 4 LEU E C 1
ATOM 4610 O O . LEU E 2 4 ? 36.347 47.462 -0.867 1.00 43.89 4 LEU E O 1
ATOM 4615 N N . PHE E 2 5 ? 34.437 46.318 -1.259 1.00 44.23 5 PHE E N 1
ATOM 4616 C CA . PHE E 2 5 ? 35.063 44.999 -1.373 1.00 45.31 5 PHE E CA 1
ATOM 4617 C C . PHE E 2 5 ? 36.022 44.938 -2.547 1.00 46.18 5 PHE E C 1
ATOM 4618 O O . PHE E 2 5 ? 37.107 44.357 -2.450 1.00 46.57 5 PHE E O 1
ATOM 4626 N N . SER E 2 6 ? 35.607 45.547 -3.654 1.00 46.83 6 SER E N 1
ATOM 4627 C CA . SER E 2 6 ? 36.464 45.726 -4.815 1.00 47.99 6 SER E CA 1
ATOM 4628 C C . SER E 2 6 ? 37.746 46.461 -4.412 1.00 49.09 6 SER E C 1
ATOM 4629 O O . SER E 2 6 ? 38.847 46.072 -4.809 1.00 49.67 6 SER E O 1
ATOM 4632 N N . LEU E 2 7 ? 37.592 47.503 -3.598 1.00 49.74 7 LEU E N 1
ATOM 4633 C CA . LEU E 2 7 ? 38.721 48.325 -3.169 1.00 50.96 7 LEU E CA 1
ATOM 4634 C C . LEU E 2 7 ? 39.495 47.723 -1.987 1.00 51.80 7 LEU E C 1
ATOM 4635 O O . LEU E 2 7 ? 40.631 48.150 -1.701 1.00 52.48 7 LEU E O 1
ATOM 4637 N N . LYS E 2 8 ? 38.889 46.732 -1.314 1.00 52.11 8 LYS E N 1
ATOM 4638 C CA . LYS E 2 8 ? 39.540 46.034 -0.189 1.00 52.84 8 LYS E CA 1
ATOM 4639 C C . LYS E 2 8 ? 40.666 45.092 -0.654 1.00 53.68 8 LYS E C 1
ATOM 4640 O O . LYS E 2 8 ? 41.524 44.702 0.143 1.00 54.18 8 LYS E O 1
ATOM 4642 N N . GLN E 2 9 ? 40.653 44.740 -1.942 1.00 54.07 9 GLN E N 1
ATOM 4643 C CA . GLN E 2 9 ? 41.707 43.929 -2.561 1.00 54.88 9 GLN E CA 1
ATOM 4644 C C . GLN E 2 9 ? 42.777 44.798 -3.236 1.00 55.54 9 GLN E C 1
ATOM 4645 O O . GLN E 2 9 ? 43.963 44.461 -3.211 1.00 56.35 9 GLN E O 1
ATOM 4647 N N . GLN E 2 10 ? 42.353 45.911 -3.836 1.00 55.41 10 GLN E N 1
ATOM 4648 C CA . GLN E 2 10 ? 43.257 46.817 -4.550 1.00 55.90 10 GLN E CA 1
ATOM 4649 C C . GLN E 2 10 ? 44.128 47.615 -3.585 1.00 56.27 10 GLN E C 1
ATOM 4650 O O . GLN E 2 10 ? 45.180 48.129 -3.965 1.00 56.84 10 GLN E O 1
ATOM 4663 N N . ILE F 2 2 ? 2.223 35.547 8.387 1.00 40.01 2 ILE F N 1
ATOM 4664 C CA . ILE F 2 2 ? 1.230 36.658 8.243 1.00 40.30 2 ILE F CA 1
ATOM 4665 C C . ILE F 2 2 ? 0.622 37.076 9.583 1.00 41.00 2 ILE F C 1
ATOM 4666 O O . ILE F 2 2 ? 0.565 38.266 9.887 1.00 41.11 2 ILE F O 1
ATOM 4671 N N . LYS F 2 3 ? 0.191 36.103 10.388 1.00 41.73 3 LYS F N 1
ATOM 4672 C CA . LYS F 2 3 ? -0.515 36.399 11.638 1.00 42.60 3 LYS F CA 1
ATOM 4673 C C . LYS F 2 3 ? 0.381 36.863 12.803 1.00 42.97 3 LYS F C 1
ATOM 4674 O O . LYS F 2 3 ? -0.126 37.147 13.892 1.00 43.51 3 LYS F O 1
ATOM 4676 N N . LEU F 2 4 ? 1.692 36.965 12.575 1.00 42.97 4 LEU F N 1
ATOM 4677 C CA . LEU F 2 4 ? 2.637 37.295 13.654 1.00 43.42 4 LEU F CA 1
ATOM 4678 C C . LEU F 2 4 ? 2.450 38.681 14.261 1.00 43.91 4 LEU F C 1
ATOM 4679 O O . LEU F 2 4 ? 2.698 38.867 15.455 1.00 44.25 4 LEU F O 1
ATOM 4684 N N . PHE F 2 5 ? 2.025 39.646 13.444 1.00 44.21 5 PHE F N 1
ATOM 4685 C CA . PHE F 2 5 ? 1.786 41.012 13.921 1.00 44.87 5 PHE F CA 1
ATOM 4686 C C . PHE F 2 5 ? 0.567 41.085 14.849 1.00 45.86 5 PHE F C 1
ATOM 4687 O O . PHE F 2 5 ? 0.627 41.697 15.919 1.00 46.10 5 PHE F O 1
ATOM 4689 N N . SER F 2 6 ? -0.529 40.451 14.435 1.00 46.60 6 SER F N 1
ATOM 4690 C CA . SER F 2 6 ? -1.743 40.384 15.247 1.00 47.68 6 SER F CA 1
ATOM 4691 C C . SER F 2 6 ? -1.511 39.619 16.549 1.00 48.49 6 SER F C 1
ATOM 4692 O O . SER F 2 6 ? -2.031 40.001 17.597 1.00 49.11 6 SER F O 1
ATOM 4694 N N . LEU F 2 7 ? -0.722 38.550 16.475 1.00 48.81 7 LEU F N 1
ATOM 4695 C CA . LEU F 2 7 ? -0.445 37.703 17.634 1.00 49.73 7 LEU F CA 1
ATOM 4696 C C . LEU F 2 7 ? 0.536 38.339 18.627 1.00 50.12 7 LEU F C 1
ATOM 4697 O O . LEU F 2 7 ? 0.614 37.909 19.781 1.00 50.71 7 LEU F O 1
ATOM 4699 N N . LYS F 2 8 ? 1.275 39.358 18.178 1.00 50.07 8 LYS F N 1
ATOM 4700 C CA . LYS F 2 8 ? 2.160 40.135 19.057 1.00 50.48 8 LYS F CA 1
ATOM 4701 C C . LYS F 2 8 ? 1.388 41.260 19.750 1.00 51.13 8 LYS F C 1
ATOM 4702 O O . LYS F 2 8 ? 1.561 41.490 20.947 1.00 51.62 8 LYS F O 1
ATOM 4704 N N . GLN F 2 9 ? 0.527 41.942 18.994 1.00 51.44 9 GLN F N 1
ATOM 4705 C CA . GLN F 2 9 ? -0.359 42.978 19.536 1.00 52.13 9 GLN F CA 1
ATOM 4706 C C . GLN F 2 9 ? -1.437 42.415 20.477 1.00 53.11 9 GLN F C 1
ATOM 4707 O O . GLN F 2 9 ? -2.033 43.158 21.267 1.00 53.69 9 GLN F O 1
ATOM 4709 N N . GLN F 2 10 ? -1.678 41.107 20.388 1.00 53.54 10 GLN F N 1
ATOM 4710 C CA . GLN F 2 10 ? -2.657 40.428 21.244 1.00 54.52 10 GLN F CA 1
ATOM 4711 C C . GLN F 2 10 ? -2.035 39.801 22.502 1.00 55.09 10 GLN F C 1
ATOM 4712 O O . GLN F 2 10 ? -2.755 39.468 23.453 1.00 55.83 10 GLN F O 1
ATOM 4714 N N . LYS F 2 11 ? -0.710 39.635 22.500 1.00 54.88 11 LYS F N 1
ATOM 4715 C CA . LYS F 2 11 ? 0.004 39.062 23.650 1.00 55.38 11 LYS F CA 1
ATOM 4716 C C . LYS F 2 11 ? 0.749 40.133 24.455 1.00 55.39 11 LYS F C 1
ATOM 4717 O O . LYS F 2 11 ? 0.402 40.421 25.606 1.00 56.00 11 LYS F O 1
ATOM 4719 N N . GLY G 1 1 ? 13.646 5.324 -48.641 1.00 65.10 60 GLY G N 1
ATOM 4720 C CA . GLY G 1 1 ? 12.862 4.083 -48.374 1.00 64.98 60 GLY G CA 1
ATOM 4721 C C . GLY G 1 1 ? 12.640 3.881 -46.888 1.00 64.35 60 GLY G C 1
ATOM 4722 O O . GLY G 1 1 ? 11.498 3.860 -46.419 1.00 63.99 60 GLY G O 1
ATOM 4723 N N . SER G 1 2 ? 13.744 3.736 -46.152 1.00 64.23 61 SER G N 1
ATOM 4724 C CA . SER G 1 2 ? 13.724 3.572 -44.696 1.00 63.72 61 SER G CA 1
ATOM 4725 C C . SER G 1 2 ? 13.273 4.854 -43.999 1.00 63.65 61 SER G C 1
ATOM 4726 O O . SER G 1 2 ? 12.460 4.808 -43.057 1.00 63.23 61 SER G O 1
ATOM 4729 N N . LYS G 1 3 ? 13.808 5.988 -44.475 1.00 64.19 62 LYS G N 1
ATOM 4730 C CA . LYS G 1 3 ? 13.459 7.312 -43.953 1.00 64.10 62 LYS G CA 1
ATOM 4731 C C . LYS G 1 3 ? 11.952 7.584 -43.970 1.00 64.06 62 LYS G C 1
ATOM 4732 O O . LYS G 1 3 ? 11.428 8.226 -43.060 1.00 63.81 62 LYS G O 1
ATOM 4734 N N . LYS G 1 4 ? 11.266 7.094 -45.002 1.00 64.46 63 LYS G N 1
ATOM 4735 C CA . LYS G 1 4 ? 9.815 7.230 -45.107 1.00 64.39 63 LYS G CA 1
ATOM 4736 C C . LYS G 1 4 ? 9.097 6.413 -44.028 1.00 63.73 63 LYS G C 1
ATOM 4737 O O . LYS G 1 4 ? 8.283 6.962 -43.263 1.00 63.45 63 LYS G O 1
ATOM 4739 N N . LYS G 1 5 ? 9.420 5.111 -43.960 1.00 63.36 64 LYS G N 1
ATOM 4740 C CA . LYS G 1 5 ? 8.780 4.195 -43.010 1.00 62.50 64 LYS G CA 1
ATOM 4741 C C . LYS G 1 5 ? 8.850 4.702 -41.570 1.00 61.50 64 LYS G C 1
ATOM 4742 O O . LYS G 1 5 ? 7.890 4.564 -40.809 1.00 61.28 64 LYS G O 1
ATOM 4744 N N . LEU G 1 6 ? 9.986 5.298 -41.211 1.00 60.69 65 LEU G N 1
ATOM 4745 C CA . LEU G 1 6 ? 10.192 5.840 -39.873 1.00 59.50 65 LEU G CA 1
ATOM 4746 C C . LEU G 1 6 ? 9.373 7.107 -39.650 1.00 58.91 65 LEU G C 1
ATOM 4747 O O . LEU G 1 6 ? 8.861 7.338 -38.546 1.00 58.55 65 LEU G O 1
ATOM 4752 N N . GLU G 1 7 ? 9.251 7.918 -40.706 1.00 58.65 66 GLU G N 1
ATOM 4753 C CA . GLU G 1 7 ? 8.470 9.151 -40.654 1.00 58.08 66 GLU G CA 1
ATOM 4754 C C . GLU G 1 7 ? 6.999 8.858 -40.372 1.00 57.31 66 GLU G C 1
ATOM 4755 O O . GLU G 1 7 ? 6.292 9.685 -39.764 1.00 57.07 66 GLU G O 1
ATOM 4761 N N . ARG G 1 8 ? 6.546 7.683 -40.822 1.00 56.64 67 ARG G N 1
ATOM 4762 C CA . ARG G 1 8 ? 5.201 7.217 -40.509 1.00 55.83 67 ARG G CA 1
ATOM 4763 C C . ARG G 1 8 ? 5.087 6.910 -39.013 1.00 54.76 67 ARG G C 1
ATOM 4764 O O . ARG G 1 8 ? 4.140 7.345 -38.348 1.00 54.61 67 ARG G O 1
ATOM 4766 N N . LEU G 1 9 ? 6.073 6.183 -38.492 1.00 53.76 68 LEU G N 1
ATOM 4767 C CA . LEU G 1 9 ? 6.111 5.795 -37.083 1.00 52.52 68 LEU G CA 1
ATOM 4768 C C . LEU G 1 9 ? 6.127 6.987 -36.118 1.00 51.42 68 LEU G C 1
ATOM 4769 O O . LEU G 1 9 ? 5.510 6.932 -35.055 1.00 51.18 68 LEU G O 1
ATOM 4774 N N . TYR G 1 10 ? 6.825 8.061 -36.493 1.00 50.43 69 TYR G N 1
ATOM 4775 C CA . TYR G 1 10 ? 6.854 9.288 -35.692 1.00 49.08 69 TYR G CA 1
ATOM 4776 C C . TYR G 1 10 ? 5.481 9.951 -35.617 1.00 48.69 69 TYR G C 1
ATOM 4777 O O . TYR G 1 10 ? 5.153 10.588 -34.617 1.00 48.52 69 TYR G O 1
ATOM 4786 N N . GLY G 1 11 ? 4.690 9.804 -36.678 1.00 48.50 70 GLY G N 1
ATOM 4787 C CA . GLY G 1 11 ? 3.338 10.362 -36.735 1.00 47.82 70 GLY G CA 1
ATOM 4788 C C . GLY G 1 11 ? 2.459 9.867 -35.603 1.00 46.94 70 GLY G C 1
ATOM 4789 O O . GLY G 1 11 ? 1.591 10.593 -35.115 1.00 47.03 70 GLY G O 1
ATOM 4790 N N . ARG G 1 12 ? 2.706 8.626 -35.189 1.00 46.02 71 ARG G N 1
ATOM 4791 C CA . ARG G 1 12 ? 2.003 7.973 -34.090 1.00 44.95 71 ARG G CA 1
ATOM 4792 C C . ARG G 1 12 ? 2.254 8.680 -32.747 1.00 44.20 71 ARG G C 1
ATOM 4793 O O . ARG G 1 12 ? 1.344 8.806 -31.924 1.00 44.06 71 ARG G O 1
ATOM 4801 N N . TYR G 1 13 ? 3.480 9.168 -32.549 1.00 43.50 72 TYR G N 1
ATOM 4802 C CA . TYR G 1 13 ? 3.922 9.682 -31.245 1.00 42.44 72 TYR G CA 1
ATOM 4803 C C . TYR G 1 13 ? 3.938 11.201 -31.085 1.00 42.09 72 TYR G C 1
ATOM 4804 O O . TYR G 1 13 ? 3.914 11.701 -29.962 1.00 41.75 72 TYR G O 1
ATOM 4813 N N . LYS G 1 14 ? 3.974 11.923 -32.202 1.00 42.12 73 LYS G N 1
ATOM 4814 C CA . LYS G 1 14 ? 4.024 13.392 -32.215 1.00 41.97 73 LYS G CA 1
ATOM 4815 C C . LYS G 1 14 ? 3.015 14.068 -31.282 1.00 42.01 73 LYS G C 1
ATOM 4816 O O . LYS G 1 14 ? 1.889 13.599 -31.125 1.00 42.24 73 LYS G O 1
ATOM 4822 N N . ASP G 1 15 ? 3.435 15.169 -30.665 1.00 42.06 74 ASP G N 1
ATOM 4823 C CA . ASP G 1 15 ? 2.542 15.992 -29.857 1.00 42.31 74 ASP G CA 1
ATOM 4824 C C . ASP G 1 15 ? 1.561 16.723 -30.772 1.00 42.91 74 ASP G C 1
ATOM 4825 O O . ASP G 1 15 ? 1.983 17.401 -31.712 1.00 43.10 74 ASP G O 1
ATOM 4830 N N . PRO G 1 16 ? 0.245 16.575 -30.508 1.00 43.38 75 PRO G N 1
ATOM 4831 C CA . PRO G 1 16 ? -0.807 17.312 -31.223 1.00 44.09 75 PRO G CA 1
ATOM 4832 C C . PRO G 1 16 ? -0.628 18.836 -31.168 1.00 44.41 75 PRO G C 1
ATOM 4833 O O . PRO G 1 16 ? -1.093 19.551 -32.062 1.00 44.78 75 PRO G O 1
ATOM 4837 N N . GLN G 1 17 ? 0.041 19.310 -30.120 1.00 44.47 76 GLN G N 1
ATOM 4838 C CA . GLN G 1 17 ? 0.284 20.735 -29.910 1.00 44.91 76 GLN G CA 1
ATOM 4839 C C . GLN G 1 17 ? 1.693 21.167 -30.334 1.00 44.58 76 GLN G C 1
ATOM 4840 O O . GLN G 1 17 ? 1.992 22.362 -30.343 1.00 44.81 76 GLN G O 1
ATOM 4846 N N . ASP G 1 18 ? 2.545 20.203 -30.695 1.00 44.25 77 ASP G N 1
ATOM 4847 C CA . ASP G 1 18 ? 3.906 20.487 -31.159 1.00 43.83 77 ASP G CA 1
ATOM 4848 C C . ASP G 1 18 ? 4.395 19.382 -32.097 1.00 43.51 77 ASP G C 1
ATOM 4849 O O . ASP G 1 18 ? 4.839 18.329 -31.648 1.00 43.28 77 ASP G O 1
ATOM 4854 N N . GLU G 1 19 ? 4.309 19.639 -33.401 1.00 43.38 78 GLU G N 1
ATOM 4855 C CA . GLU G 1 19 ? 4.738 18.690 -34.434 1.00 43.17 78 GLU G CA 1
ATOM 4856 C C . GLU G 1 19 ? 6.165 18.188 -34.246 1.00 42.32 78 GLU G C 1
ATOM 4857 O O . GLU G 1 19 ? 6.488 17.062 -34.630 1.00 42.29 78 GLU G O 1
ATOM 4863 N N . ASN G 1 20 ? 7.004 19.032 -33.643 1.00 41.47 79 ASN G N 1
ATOM 4864 C CA . ASN G 1 20 ? 8.453 18.807 -33.560 1.00 40.72 79 ASN G CA 1
ATOM 4865 C C . ASN G 1 20 ? 8.945 17.992 -32.360 1.00 39.36 79 ASN G C 1
ATOM 4866 O O . ASN G 1 20 ? 10.145 17.741 -32.225 1.00 39.10 79 ASN G O 1
ATOM 4871 N N . LYS G 1 21 ? 8.021 17.573 -31.500 1.00 38.15 80 LYS G N 1
ATOM 4872 C CA . LYS G 1 21 ? 8.381 16.746 -30.356 1.00 36.96 80 LYS G CA 1
ATOM 4873 C C . LYS G 1 21 ? 7.307 15.746 -29.921 1.00 36.38 80 LYS G C 1
ATOM 4874 O O . LYS G 1 21 ? 6.112 15.991 -30.062 1.00 36.34 80 LYS G O 1
ATOM 4880 N N . ILE G 1 22 ? 7.772 14.604 -29.417 1.00 35.71 81 ILE G N 1
ATOM 4881 C CA . ILE G 1 22 ? 6.937 13.593 -28.787 1.00 35.04 81 ILE G CA 1
ATOM 4882 C C . ILE G 1 22 ? 6.719 14.020 -27.341 1.00 34.89 81 ILE G C 1
ATOM 4883 O O . ILE G 1 22 ? 7.673 14.106 -26.563 1.00 34.66 81 ILE G O 1
ATOM 4888 N N . GLY G 1 23 ? 5.463 14.292 -26.991 1.00 35.06 82 GLY G N 1
ATOM 4889 C CA . GLY G 1 23 ? 5.107 14.760 -25.651 1.00 35.01 82 GLY G CA 1
ATOM 4890 C C . GLY G 1 23 ? 4.823 13.645 -24.663 1.00 35.14 82 GLY G C 1
ATOM 4891 O O . GLY G 1 23 ? 5.071 12.472 -24.941 1.00 35.11 82 GLY G O 1
ATOM 4892 N N . VAL G 1 24 ? 4.284 14.029 -23.508 1.00 35.40 83 VAL G N 1
ATOM 4893 C CA . VAL G 1 24 ? 3.983 13.111 -22.392 1.00 35.72 83 VAL G CA 1
ATOM 4894 C C . VAL G 1 24 ? 3.222 11.847 -22.821 1.00 36.09 83 VAL G C 1
ATOM 4895 O O . VAL G 1 24 ? 3.644 10.727 -22.519 1.00 36.05 83 VAL G O 1
ATOM 4899 N N . ASP G 1 25 ? 2.107 12.046 -23.522 1.00 36.67 84 ASP G N 1
ATOM 4900 C CA . ASP G 1 25 ? 1.272 10.955 -24.019 1.00 37.12 84 ASP G CA 1
ATOM 4901 C C . ASP G 1 25 ? 2.018 10.089 -25.028 1.00 37.25 84 ASP G C 1
ATOM 4902 O O . ASP G 1 25 ? 1.947 8.860 -24.971 1.00 37.50 84 ASP G O 1
ATOM 4907 N N . GLY G 1 26 ? 2.732 10.740 -25.944 1.00 37.21 85 GLY G N 1
ATOM 4908 C CA . GLY G 1 26 ? 3.560 10.052 -26.925 1.00 37.37 85 GLY G CA 1
ATOM 4909 C C . GLY G 1 26 ? 4.632 9.193 -26.281 1.00 37.34 85 GLY G C 1
ATOM 4910 O O . GLY G 1 26 ? 4.859 8.066 -26.711 1.00 37.43 85 GLY G O 1
ATOM 4911 N N . ILE G 1 27 ? 5.292 9.728 -25.253 1.00 37.36 86 ILE G N 1
ATOM 4912 C CA . ILE G 1 27 ? 6.267 8.966 -24.465 1.00 37.42 86 ILE G CA 1
ATOM 4913 C C . ILE G 1 27 ? 5.596 7.743 -23.847 1.00 37.87 86 ILE G C 1
ATOM 4914 O O . ILE G 1 27 ? 6.110 6.627 -23.956 1.00 37.96 86 ILE G O 1
ATOM 4919 N N . GLN G 1 28 ? 4.442 7.963 -23.213 1.00 38.30 87 GLN G N 1
ATOM 4920 C CA . GLN G 1 28 ? 3.663 6.882 -22.626 1.00 38.88 87 GLN G CA 1
ATOM 4921 C C . GLN G 1 28 ? 3.356 5.821 -23.677 1.00 39.19 87 GLN G C 1
ATOM 4922 O O . GLN G 1 28 ? 3.610 4.635 -23.460 1.00 39.32 87 GLN G O 1
ATOM 4928 N N . GLN G 1 29 ? 2.845 6.261 -24.823 1.00 39.53 88 GLN G N 1
ATOM 4929 C CA . GLN G 1 29 ? 2.522 5.358 -25.921 1.00 40.19 88 GLN G CA 1
ATOM 4930 C C . GLN G 1 29 ? 3.764 4.621 -26.428 1.00 40.23 88 GLN G C 1
ATOM 4931 O O . GLN G 1 29 ? 3.715 3.422 -26.708 1.00 40.35 88 GLN G O 1
ATOM 4937 N N . PHE G 1 30 ? 4.868 5.357 -26.532 1.00 40.30 89 PHE G N 1
ATOM 4938 C CA . PHE G 1 30 ? 6.162 4.817 -26.944 1.00 40.47 89 PHE G CA 1
ATOM 4939 C C . PHE G 1 30 ? 6.609 3.693 -26.007 1.00 40.63 89 PHE G C 1
ATOM 4940 O O . PHE G 1 30 ? 7.081 2.644 -26.461 1.00 40.77 89 PHE G O 1
ATOM 4948 N N . CYS G 1 31 ? 6.444 3.917 -24.705 1.00 40.72 90 CYS G N 1
ATOM 4949 C CA . CYS G 1 31 ? 6.813 2.928 -23.697 1.00 40.90 90 CYS G CA 1
ATOM 4950 C C . CYS G 1 31 ? 5.887 1.717 -23.709 1.00 41.05 90 CYS G C 1
ATOM 4951 O O . CYS G 1 31 ? 6.346 0.574 -23.638 1.00 41.20 90 CYS G O 1
ATOM 4954 N N . ASP G 1 32 ? 4.587 1.976 -23.805 1.00 41.07 91 ASP G N 1
ATOM 4955 C CA . ASP G 1 32 ? 3.601 0.911 -23.915 1.00 41.14 91 ASP G CA 1
ATOM 4956 C C . ASP G 1 32 ? 3.957 -0.019 -25.061 1.00 41.20 91 ASP G C 1
ATOM 4957 O O . ASP G 1 32 ? 4.063 -1.231 -24.871 1.00 41.40 91 ASP G O 1
ATOM 4962 N N . ASP G 1 33 ? 4.171 0.561 -26.240 1.00 41.02 92 ASP G N 1
ATOM 4963 C CA . ASP G 1 33 ? 4.506 -0.207 -27.434 1.00 41.07 92 ASP G CA 1
ATOM 4964 C C . ASP G 1 33 ? 5.716 -1.104 -27.216 1.00 40.77 92 ASP G C 1
ATOM 4965 O O . ASP G 1 33 ? 5.787 -2.200 -27.763 1.00 40.96 92 ASP G O 1
ATOM 4970 N N . LEU G 1 34 ? 6.657 -0.642 -26.403 1.00 40.39 93 LEU G N 1
ATOM 4971 C CA . LEU G 1 34 ? 7.867 -1.406 -26.138 1.00 40.15 93 LEU G CA 1
ATOM 4972 C C . LEU G 1 34 ? 7.676 -2.468 -25.057 1.00 39.83 93 LEU G C 1
ATOM 4973 O O . LEU G 1 34 ? 8.584 -3.260 -24.802 1.00 39.97 93 LEU G O 1
ATOM 4978 N N . SER G 1 35 ? 6.491 -2.489 -24.443 1.00 39.40 94 SER G N 1
ATOM 4979 C CA . SER G 1 35 ? 6.195 -3.365 -23.298 1.00 39.02 94 SER G CA 1
ATOM 4980 C C . SER G 1 35 ? 7.153 -3.091 -22.135 1.00 38.60 94 SER G C 1
ATOM 4981 O O . SER G 1 35 ? 7.637 -4.017 -21.480 1.00 38.64 94 SER G O 1
ATOM 4984 N N . LEU G 1 36 ? 7.410 -1.804 -21.892 1.00 38.12 95 LEU G N 1
ATOM 4985 C CA . LEU G 1 36 ? 8.355 -1.367 -20.869 1.00 37.58 95 LEU G CA 1
ATOM 4986 C C . LEU G 1 36 ? 7.754 -0.338 -19.925 1.00 37.33 95 LEU G C 1
ATOM 4987 O O . LEU G 1 36 ? 6.883 0.446 -20.314 1.00 37.01 95 LEU G O 1
ATOM 4992 N N . ASP G 1 37 ? 8.227 -0.356 -18.678 1.00 37.36 96 ASP G N 1
ATOM 4993 C CA . ASP G 1 37 ? 7.868 0.674 -17.711 1.00 37.35 96 ASP G CA 1
ATOM 4994 C C . ASP G 1 37 ? 8.650 1.946 -18.032 1.00 36.66 96 ASP G C 1
ATOM 4995 O O . ASP G 1 37 ? 9.880 1.919 -18.069 1.00 36.48 96 ASP G O 1
ATOM 5000 N N . PRO G 1 38 ? 7.934 3.064 -18.256 1.00 36.12 97 PRO G N 1
ATOM 5001 C CA . PRO G 1 38 ? 8.527 4.353 -18.608 1.00 35.64 97 PRO G CA 1
ATOM 5002 C C . PRO G 1 38 ? 9.660 4.764 -17.685 1.00 35.41 97 PRO G C 1
ATOM 5003 O O . PRO G 1 38 ? 10.464 5.608 -18.058 1.00 35.24 97 PRO G O 1
ATOM 5007 N N . ALA G 1 39 ? 9.712 4.164 -16.495 1.00 35.47 98 ALA G N 1
ATOM 5008 C CA . ALA G 1 39 ? 10.723 4.481 -15.489 1.00 35.28 98 ALA G CA 1
ATOM 5009 C C . ALA G 1 39 ? 11.753 3.362 -15.306 1.00 35.42 98 ALA G C 1
ATOM 5010 O O . ALA G 1 39 ? 12.639 3.466 -14.454 1.00 35.34 98 ALA G O 1
ATOM 5012 N N . SER G 1 40 ? 11.633 2.297 -16.101 1.00 35.54 99 SER G N 1
ATOM 5013 C CA . SER G 1 40 ? 12.615 1.209 -16.087 1.00 35.82 99 SER G CA 1
ATOM 5014 C C . SER G 1 40 ? 13.959 1.677 -16.650 1.00 35.63 99 SER G C 1
ATOM 5015 O O . SER G 1 40 ? 14.020 2.646 -17.415 1.00 35.48 99 SER G O 1
ATOM 5018 N N . ILE G 1 41 ? 15.026 0.975 -16.268 1.00 35.55 100 ILE G N 1
ATOM 5019 C CA . ILE G 1 41 ? 16.382 1.259 -16.745 1.00 35.30 100 ILE G CA 1
ATOM 5020 C C . ILE G 1 41 ? 16.461 1.198 -18.278 1.00 34.96 100 ILE G C 1
ATOM 5021 O O . ILE G 1 41 ? 17.217 1.945 -18.899 1.00 34.91 100 ILE G O 1
ATOM 5026 N N . SER G 1 42 ? 15.648 0.328 -18.874 1.00 34.70 101 SER G N 1
ATOM 5027 C CA . SER G 1 42 ? 15.629 0.114 -20.319 1.00 34.57 101 SER G CA 1
ATOM 5028 C C . SER G 1 42 ? 15.310 1.383 -21.116 1.00 34.08 101 SER G C 1
ATOM 5029 O O . SER G 1 42 ? 15.932 1.659 -22.150 1.00 34.18 101 SER G O 1
ATOM 5032 N N . VAL G 1 43 ? 14.336 2.142 -20.621 1.00 33.46 102 VAL G N 1
ATOM 5033 C CA . VAL G 1 43 ? 13.896 3.388 -21.245 1.00 32.73 102 VAL G CA 1
ATOM 5034 C C . VAL G 1 43 ? 14.994 4.457 -21.229 1.00 32.46 102 VAL G C 1
ATOM 5035 O O . VAL G 1 43 ? 15.139 5.212 -22.191 1.00 32.42 102 VAL G O 1
ATOM 5039 N N . LEU G 1 44 ? 15.765 4.501 -20.144 1.00 32.25 103 LEU G N 1
ATOM 5040 C CA . LEU G 1 44 ? 16.891 5.428 -20.011 1.00 32.15 103 LEU G CA 1
ATOM 5041 C C . LEU G 1 44 ? 18.056 5.099 -20.960 1.00 32.56 103 LEU G C 1
ATOM 5042 O O . LEU G 1 44 ? 18.755 6.002 -21.443 1.00 32.60 103 LEU G O 1
ATOM 5047 N N . VAL G 1 45 ? 18.259 3.808 -21.221 1.00 32.90 104 VAL G N 1
ATOM 5048 C CA . VAL G 1 45 ? 19.292 3.361 -22.155 1.00 33.27 104 VAL G CA 1
ATOM 5049 C C . VAL G 1 45 ? 18.960 3.829 -23.571 1.00 33.46 104 VAL G C 1
ATOM 5050 O O . VAL G 1 45 ? 19.848 4.247 -24.313 1.00 33.64 104 VAL G O 1
ATOM 5054 N N . ILE G 1 46 ? 17.679 3.764 -23.929 1.00 33.58 105 ILE G N 1
ATOM 5055 C CA . ILE G 1 46 ? 17.213 4.267 -25.216 1.00 34.12 105 ILE G CA 1
ATOM 5056 C C . ILE G 1 46 ? 17.380 5.783 -25.253 1.00 34.40 105 ILE G C 1
ATOM 5057 O O . ILE G 1 46 ? 17.821 6.341 -26.258 1.00 34.79 105 ILE G O 1
ATOM 5062 N N . ALA G 1 47 ? 17.044 6.438 -24.146 1.00 34.54 106 ALA G N 1
ATOM 5063 C CA . ALA G 1 47 ? 17.183 7.881 -24.036 1.00 34.86 106 ALA G CA 1
ATOM 5064 C C . ALA G 1 47 ? 18.630 8.291 -24.252 1.00 35.47 106 ALA G C 1
ATOM 5065 O O . ALA G 1 47 ? 18.901 9.265 -24.943 1.00 35.75 106 ALA G O 1
ATOM 5067 N N . TRP G 1 48 ? 19.549 7.526 -23.671 1.00 36.14 107 TRP G N 1
ATOM 5068 C CA . TRP G 1 48 ? 20.985 7.755 -23.816 1.00 37.08 107 TRP G CA 1
ATOM 5069 C C . TRP G 1 48 ? 21.472 7.580 -25.260 1.00 37.28 107 TRP G C 1
ATOM 5070 O O . TRP G 1 48 ? 22.287 8.363 -25.754 1.00 37.46 107 TRP G O 1
ATOM 5081 N N . LYS G 1 49 ? 20.964 6.552 -25.930 1.00 37.42 108 LYS G N 1
ATOM 5082 C CA . LYS G 1 49 ? 21.299 6.306 -27.326 1.00 37.77 108 LYS G CA 1
ATOM 5083 C C . LYS G 1 49 ? 20.706 7.384 -28.222 1.00 37.87 108 LYS G C 1
ATOM 5084 O O . LYS G 1 49 ? 21.357 7.831 -29.163 1.00 38.43 108 LYS G O 1
ATOM 5090 N N . PHE G 1 50 ? 19.482 7.807 -27.916 1.00 37.60 109 PHE G N 1
ATOM 5091 C CA . PHE G 1 50 ? 18.782 8.829 -28.697 1.00 37.78 109 PHE G CA 1
ATOM 5092 C C . PHE G 1 50 ? 19.389 10.225 -28.543 1.00 37.78 109 PHE G C 1
ATOM 5093 O O . PHE G 1 50 ? 19.036 11.142 -29.300 1.00 37.91 109 PHE G O 1
ATOM 5101 N N . ARG G 1 51 ? 20.291 10.375 -27.568 1.00 37.64 110 ARG G N 1
ATOM 5102 C CA . ARG G 1 51 ? 20.845 11.675 -27.173 1.00 37.76 110 ARG G CA 1
ATOM 5103 C C . ARG G 1 51 ? 19.741 12.668 -26.759 1.00 37.44 110 ARG G C 1
ATOM 5104 O O . ARG G 1 51 ? 19.763 13.854 -27.119 1.00 37.49 110 ARG G O 1
ATOM 5112 N N . ALA G 1 52 ? 18.781 12.155 -25.993 1.00 37.15 111 ALA G N 1
ATOM 5113 C CA . ALA G 1 52 ? 17.667 12.938 -25.474 1.00 37.02 111 ALA G CA 1
ATOM 5114 C C . ALA G 1 52 ? 18.152 14.019 -24.513 1.00 37.03 111 ALA G C 1
ATOM 5115 O O . ALA G 1 52 ? 19.038 13.774 -23.685 1.00 37.00 111 ALA G O 1
ATOM 5117 N N . ALA G 1 53 ? 17.562 15.209 -24.628 1.00 37.05 112 ALA G N 1
ATOM 5118 C CA . ALA G 1 53 ? 17.973 16.357 -23.823 1.00 37.00 112 ALA G CA 1
ATOM 5119 C C . ALA G 1 53 ? 17.405 16.311 -22.406 1.00 36.80 112 ALA G C 1
ATOM 5120 O O . ALA G 1 53 ? 18.141 16.481 -21.436 1.00 36.80 112 ALA G O 1
ATOM 5122 N N . THR G 1 54 ? 16.101 16.065 -22.299 1.00 36.91 113 THR G N 1
ATOM 5123 C CA . THR G 1 54 ? 15.408 16.041 -21.017 1.00 36.98 113 THR G CA 1
ATOM 5124 C C . THR G 1 54 ? 14.428 14.877 -20.998 1.00 37.26 113 THR G C 1
ATOM 5125 O O . THR G 1 54 ? 13.864 14.516 -22.034 1.00 37.60 113 THR G O 1
ATOM 5129 N N . GLN G 1 55 ? 14.229 14.298 -19.816 1.00 37.45 114 GLN G N 1
ATOM 5130 C CA . GLN G 1 55 ? 13.216 13.262 -19.618 1.00 37.72 114 GLN G CA 1
ATOM 5131 C C . GLN G 1 55 ? 11.799 13.679 -20.037 1.00 38.16 114 GLN G C 1
ATOM 5132 O O . GLN G 1 55 ? 11.474 14.871 -20.089 1.00 38.10 114 GLN G O 1
ATOM 5138 N N . CYS G 1 56 ? 10.981 12.675 -20.352 1.00 38.72 115 CYS G N 1
ATOM 5139 C CA . CYS G 1 56 ? 9.547 12.845 -20.605 1.00 39.38 115 CYS G CA 1
ATOM 5140 C C . CYS G 1 56 ? 9.202 13.622 -21.879 1.00 39.72 115 CYS G C 1
ATOM 5141 O O . CYS G 1 56 ? 8.081 14.119 -22.031 1.00 39.74 115 CYS G O 1
ATOM 5144 N N . GLU G 1 57 ? 10.173 13.716 -22.786 1.00 40.18 116 GLU G N 1
ATOM 5145 C CA . GLU G 1 57 ? 9.937 14.178 -24.157 1.00 40.54 116 GLU G CA 1
ATOM 5146 C C . GLU G 1 57 ? 11.064 13.747 -25.097 1.00 40.48 116 GLU G C 1
ATOM 5147 O O . GLU G 1 57 ? 12.196 13.520 -24.664 1.00 40.41 116 GLU G O 1
ATOM 5153 N N . PHE G 1 58 ? 10.729 13.608 -26.376 1.00 40.55 117 PHE G N 1
ATOM 5154 C CA . PHE G 1 58 ? 11.723 13.453 -27.438 1.00 40.59 117 PHE G CA 1
ATOM 5155 C C . PHE G 1 58 ? 11.434 14.466 -28.530 1.00 40.78 117 PHE G C 1
ATOM 5156 O O . PHE G 1 58 ? 10.272 14.731 -28.835 1.00 40.79 117 PHE G O 1
ATOM 5164 N N . SER G 1 59 ? 12.489 15.027 -29.117 1.00 40.87 118 SER G N 1
ATOM 5165 C CA . SER G 1 59 ? 12.336 15.886 -30.280 1.00 41.04 118 SER G CA 1
ATOM 5166 C C . SER G 1 59 ? 12.287 15.003 -31.513 1.00 41.32 118 SER G C 1
ATOM 5167 O O . SER G 1 59 ? 12.813 13.891 -31.499 1.00 41.38 118 SER G O 1
ATOM 5170 N N . ARG G 1 60 ? 11.651 15.497 -32.571 1.00 41.58 119 ARG G N 1
ATOM 5171 C CA . ARG G 1 60 ? 11.696 14.848 -33.878 1.00 41.92 119 ARG G CA 1
ATOM 5172 C C . ARG G 1 60 ? 13.110 14.352 -34.189 1.00 42.19 119 ARG G C 1
ATOM 5173 O O . ARG G 1 60 ? 13.327 13.151 -34.359 1.00 42.16 119 ARG G O 1
ATOM 5181 N N . LYS G 1 61 ? 14.066 15.280 -34.237 1.00 42.48 120 LYS G N 1
ATOM 5182 C CA . LYS G 1 61 ? 15.469 14.946 -34.473 1.00 42.84 120 LYS G CA 1
ATOM 5183 C C . LYS G 1 61 ? 15.911 13.782 -33.596 1.00 42.55 120 LYS G C 1
ATOM 5184 O O . LYS G 1 61 ? 16.340 12.750 -34.110 1.00 42.79 120 LYS G O 1
ATOM 5190 N N . GLU G 1 62 ? 15.781 13.947 -32.278 1.00 42.09 121 GLU G N 1
ATOM 5191 C CA . GLU G 1 62 ? 16.234 12.948 -31.310 1.00 41.90 121 GLU G CA 1
ATOM 5192 C C . GLU G 1 62 ? 15.724 11.562 -31.659 1.00 42.09 121 GLU G C 1
ATOM 5193 O O . GLU G 1 62 ? 16.456 10.576 -31.543 1.00 42.12 121 GLU G O 1
ATOM 5199 N N . PHE G 1 63 ? 14.468 11.499 -32.098 1.00 42.35 122 PHE G N 1
ATOM 5200 C CA . PHE G 1 63 ? 13.841 10.235 -32.464 1.00 42.73 122 PHE G CA 1
ATOM 5201 C C . PHE G 1 63 ? 14.379 9.723 -33.790 1.00 43.18 122 PHE G C 1
ATOM 5202 O O . PHE G 1 63 ? 14.917 8.622 -33.852 1.00 43.37 122 PHE G O 1
ATOM 5210 N N . LEU G 1 64 ? 14.238 10.527 -34.842 1.00 43.57 123 LEU G N 1
ATOM 5211 C CA . LEU G 1 64 ? 14.646 10.114 -36.184 1.00 44.13 123 LEU G CA 1
ATOM 5212 C C . LEU G 1 64 ? 16.129 9.765 -36.283 1.00 44.56 123 LEU G C 1
ATOM 5213 O O . LEU G 1 64 ? 16.474 8.660 -36.688 1.00 44.72 123 LEU G O 1
ATOM 5218 N N . ASP G 1 65 ? 16.993 10.700 -35.895 1.00 44.98 124 ASP G N 1
ATOM 5219 C CA . ASP G 1 65 ? 18.440 10.471 -35.882 1.00 45.65 124 ASP G CA 1
ATOM 5220 C C . ASP G 1 65 ? 18.816 9.279 -35.008 1.00 45.54 124 ASP G C 1
ATOM 5221 O O . ASP G 1 65 ? 19.746 8.531 -35.332 1.00 45.81 124 ASP G O 1
ATOM 5226 N N . GLY G 1 66 ? 18.084 9.110 -33.904 1.00 45.19 125 GLY G N 1
ATOM 5227 C CA . GLY G 1 66 ? 18.340 8.032 -32.951 1.00 44.95 125 GLY G CA 1
ATOM 5228 C C . GLY G 1 66 ? 18.010 6.670 -33.522 1.00 45.04 125 GLY G C 1
ATOM 5229 O O . GLY G 1 66 ? 18.814 5.740 -33.435 1.00 45.04 125 GLY G O 1
ATOM 5230 N N . MET G 1 67 ? 16.819 6.562 -34.106 1.00 45.11 126 MET G N 1
ATOM 5231 C CA . MET G 1 67 ? 16.371 5.336 -34.759 1.00 45.38 126 MET G CA 1
ATOM 5232 C C . MET G 1 67 ? 17.250 4.993 -35.960 1.00 46.24 126 MET G C 1
ATOM 5233 O O . MET G 1 67 ? 17.597 3.830 -36.164 1.00 46.25 126 MET G O 1
ATOM 5238 N N . THR G 1 68 ? 17.605 6.015 -36.741 1.00 47.12 127 THR G N 1
ATOM 5239 C CA . THR G 1 68 ? 18.486 5.856 -37.902 1.00 48.25 127 THR G CA 1
ATOM 5240 C C . THR G 1 68 ? 19.844 5.279 -37.480 1.00 48.99 127 THR G C 1
ATOM 5241 O O . THR G 1 68 ? 20.275 4.268 -38.034 1.00 49.22 127 THR G O 1
ATOM 5245 N N . GLU G 1 69 ? 20.495 5.913 -36.496 1.00 49.70 128 GLU G N 1
ATOM 5246 C CA . GLU G 1 69 ? 21.779 5.435 -35.948 1.00 50.76 128 GLU G CA 1
ATOM 5247 C C . GLU G 1 69 ? 21.699 3.953 -35.598 1.00 50.92 128 GLU G C 1
ATOM 5248 O O . GLU G 1 69 ? 22.578 3.170 -35.951 1.00 51.22 128 GLU G O 1
ATOM 5254 N N . LEU G 1 70 ? 20.622 3.586 -34.909 1.00 51.06 129 LEU G N 1
ATOM 5255 C CA . LEU G 1 70 ? 20.368 2.210 -34.499 1.00 51.51 129 LEU G CA 1
ATOM 5256 C C . LEU G 1 70 ? 19.949 1.311 -35.666 1.00 52.45 129 LEU G C 1
ATOM 5257 O O . LEU G 1 70 ? 19.923 0.087 -35.530 1.00 52.53 129 LEU G O 1
ATOM 5262 N N . GLY G 1 71 ? 19.616 1.919 -36.803 1.00 53.39 130 GLY G N 1
ATOM 5263 C CA . GLY G 1 71 ? 19.174 1.174 -37.980 1.00 54.65 130 GLY G CA 1
ATOM 5264 C C . GLY G 1 71 ? 17.826 0.495 -37.797 1.00 55.13 130 GLY G C 1
ATOM 5265 O O . GLY G 1 71 ? 17.596 -0.588 -38.341 1.00 55.29 130 GLY G O 1
ATOM 5266 N N . CYS G 1 72 ? 16.938 1.135 -37.035 1.00 55.53 131 CYS G N 1
ATOM 5267 C CA . CYS G 1 72 ? 15.601 0.604 -36.769 1.00 56.16 131 CYS G CA 1
ATOM 5268 C C . CYS G 1 72 ? 14.513 1.451 -37.418 1.00 57.12 131 CYS G C 1
ATOM 5269 O O . CYS G 1 72 ? 14.565 2.685 -37.377 1.00 57.22 131 CYS G O 1
ATOM 5272 N N . ASP G 1 73 ? 13.527 0.779 -38.010 1.00 58.33 132 ASP G N 1
ATOM 5273 C CA . ASP G 1 73 ? 12.353 1.453 -38.568 1.00 59.51 132 ASP G CA 1
ATOM 5274 C C . ASP G 1 73 ? 11.054 0.951 -37.924 1.00 60.01 132 ASP G C 1
ATOM 5275 O O . ASP G 1 73 ? 9.953 1.273 -38.383 1.00 60.23 132 ASP G O 1
ATOM 5280 N N . SER G 1 74 ? 11.200 0.163 -36.857 1.00 60.75 133 SER G N 1
ATOM 5281 C CA . SER G 1 74 ? 10.069 -0.333 -36.081 1.00 61.54 133 SER G CA 1
ATOM 5282 C C . SER G 1 74 ? 10.465 -0.476 -34.621 1.00 61.99 133 SER G C 1
ATOM 5283 O O . SER G 1 74 ? 11.650 -0.571 -34.301 1.00 61.96 133 SER G O 1
ATOM 5286 N N . MET G 1 75 ? 9.471 -0.504 -33.737 1.00 62.93 134 MET G N 1
ATOM 5287 C CA . MET G 1 75 ? 9.722 -0.767 -32.320 1.00 63.83 134 MET G CA 1
ATOM 5288 C C . MET G 1 75 ? 10.256 -2.183 -32.088 1.00 64.57 134 MET G C 1
ATOM 5289 O O . MET G 1 75 ? 11.138 -2.395 -31.244 1.00 64.66 134 MET G O 1
ATOM 5294 N N . GLU G 1 76 ? 9.714 -3.138 -32.846 1.00 65.41 135 GLU G N 1
ATOM 5295 C CA . GLU G 1 76 ? 10.149 -4.537 -32.805 1.00 66.07 135 GLU G CA 1
ATOM 5296 C C . GLU G 1 76 ? 11.665 -4.659 -32.948 1.00 65.99 135 GLU G C 1
ATOM 5297 O O . GLU G 1 76 ? 12.323 -5.300 -32.120 1.00 66.03 135 GLU G O 1
ATOM 5303 N N . LYS G 1 77 ? 12.212 -4.019 -33.980 1.00 66.01 136 LYS G N 1
ATOM 5304 C CA . LYS G 1 77 ? 13.660 -3.979 -34.181 1.00 66.01 136 LYS G CA 1
ATOM 5305 C C . LYS G 1 77 ? 14.377 -3.238 -33.048 1.00 65.45 136 LYS G C 1
ATOM 5306 O O . LYS G 1 77 ? 15.431 -3.683 -32.600 1.00 65.57 136 LYS G O 1
ATOM 5312 N N . LEU G 1 78 ? 13.798 -2.133 -32.572 1.00 64.81 137 LEU G N 1
ATOM 5313 C CA . LEU G 1 78 ? 14.358 -1.407 -31.426 1.00 64.14 137 LEU G CA 1
ATOM 5314 C C . LEU G 1 78 ? 14.423 -2.307 -30.201 1.00 63.96 137 LEU G C 1
ATOM 5315 O O . LEU G 1 78 ? 15.381 -2.241 -29.426 1.00 63.83 137 LEU G O 1
ATOM 5320 N N . LYS G 1 79 ? 13.408 -3.153 -30.041 1.00 63.91 138 LYS G N 1
ATOM 5321 C CA . LYS G 1 79 ? 13.348 -4.070 -28.910 1.00 63.91 138 LYS G CA 1
ATOM 5322 C C . LYS G 1 79 ? 14.408 -5.169 -29.029 1.00 64.59 138 LYS G C 1
ATOM 5323 O O . LYS G 1 79 ? 15.110 -5.470 -28.060 1.00 64.67 138 LYS G O 1
ATOM 5329 N N . ALA G 1 80 ? 14.535 -5.750 -30.218 1.00 65.36 139 ALA G N 1
ATOM 5330 C CA . ALA G 1 80 ? 15.580 -6.735 -30.479 1.00 66.26 139 ALA G CA 1
ATOM 5331 C C . ALA G 1 80 ? 16.976 -6.158 -30.216 1.00 66.82 139 ALA G C 1
ATOM 5332 O O . ALA G 1 80 ? 17.901 -6.896 -29.874 1.00 67.16 139 ALA G O 1
ATOM 5334 N N . LEU G 1 81 ? 17.113 -4.840 -30.367 1.00 67.31 140 LEU G N 1
ATOM 5335 C CA . LEU G 1 81 ? 18.393 -4.169 -30.161 1.00 68.09 140 LEU G CA 1
ATOM 5336 C C . LEU G 1 81 ? 18.741 -3.931 -28.694 1.00 68.42 140 LEU G C 1
ATOM 5337 O O . LEU G 1 81 ? 19.924 -3.757 -28.367 1.00 68.71 140 LEU G O 1
ATOM 5342 N N . LEU G 1 82 ? 17.721 -3.930 -27.821 1.00 68.71 141 LEU G N 1
ATOM 5343 C CA . LEU G 1 82 ? 17.905 -3.574 -26.407 1.00 69.13 141 LEU G CA 1
ATOM 5344 C C . LEU G 1 82 ? 19.098 -4.239 -25.709 1.00 69.97 141 LEU G C 1
ATOM 5345 O O . LEU G 1 82 ? 19.976 -3.532 -25.204 1.00 70.07 141 LEU G O 1
ATOM 5350 N N . PRO G 1 83 ? 19.144 -5.593 -25.689 1.00 70.72 142 PRO G N 1
ATOM 5351 C CA . PRO G 1 83 ? 20.262 -6.308 -25.072 1.00 71.38 142 PRO G CA 1
ATOM 5352 C C . PRO G 1 83 ? 21.631 -5.801 -25.527 1.00 72.02 142 PRO G C 1
ATOM 5353 O O . PRO G 1 83 ? 22.509 -5.612 -24.691 1.00 72.13 142 PRO G O 1
ATOM 5357 N N . ARG G 1 84 ? 21.800 -5.571 -26.834 1.00 72.68 143 ARG G N 1
ATOM 5358 C CA . ARG G 1 84 ? 23.071 -5.085 -27.389 1.00 73.52 143 ARG G CA 1
ATOM 5359 C C . ARG G 1 84 ? 23.466 -3.700 -26.850 1.00 73.67 143 ARG G C 1
ATOM 5360 O O . ARG G 1 84 ? 24.650 -3.341 -26.849 1.00 74.16 143 ARG G O 1
ATOM 5362 N N . LEU G 1 85 ? 22.472 -2.937 -26.387 1.00 73.49 144 LEU G N 1
ATOM 5363 C CA . LEU G 1 85 ? 22.700 -1.614 -25.805 1.00 73.40 144 LEU G CA 1
ATOM 5364 C C . LEU G 1 85 ? 22.858 -1.750 -24.293 1.00 73.37 144 LEU G C 1
ATOM 5365 O O . LEU G 1 85 ? 23.666 -1.051 -23.678 1.00 73.40 144 LEU G O 1
ATOM 5370 N N . GLU G 1 86 ? 22.073 -2.661 -23.716 1.00 73.34 145 GLU G N 1
ATOM 5371 C CA . GLU G 1 86 ? 22.126 -3.008 -22.297 1.00 73.36 145 GLU G CA 1
ATOM 5372 C C . GLU G 1 86 ? 23.515 -3.444 -21.855 1.00 73.73 145 GLU G C 1
ATOM 5373 O O . GLU G 1 86 ? 24.014 -2.996 -20.817 1.00 73.84 145 GLU G O 1
ATOM 5379 N N . GLN G 1 87 ? 24.128 -4.327 -22.648 1.00 73.97 146 GLN G N 1
ATOM 5380 C CA . GLN G 1 87 ? 25.468 -4.823 -22.361 1.00 74.34 146 GLN G CA 1
ATOM 5381 C C . GLN G 1 87 ? 26.506 -3.697 -22.341 1.00 74.52 146 GLN G C 1
ATOM 5382 O O . GLN G 1 87 ? 27.428 -3.709 -21.504 1.00 74.73 146 GLN G O 1
ATOM 5388 N N . GLU G 1 88 ? 26.341 -2.723 -23.243 1.00 74.46 147 GLU G N 1
ATOM 5389 C CA . GLU G 1 88 ? 27.245 -1.573 -23.330 1.00 74.62 147 GLU G CA 1
ATOM 5390 C C . GLU G 1 88 ? 27.488 -0.884 -21.985 1.00 73.94 147 GLU G C 1
ATOM 5391 O O . GLU G 1 88 ? 28.478 -0.159 -21.824 1.00 74.20 147 GLU G O 1
ATOM 5397 N N . LEU G 1 89 ? 26.590 -1.122 -21.026 1.00 72.86 148 LEU G N 1
ATOM 5398 C CA . LEU G 1 89 ? 26.731 -0.599 -19.664 1.00 71.88 148 LEU G CA 1
ATOM 5399 C C . LEU G 1 89 ? 27.791 -1.359 -18.864 1.00 71.33 148 LEU G C 1
ATOM 5400 O O . LEU G 1 89 ? 28.045 -1.052 -17.691 1.00 71.37 148 LEU G O 1
ATOM 5405 N N . LYS G 1 90 ? 28.396 -2.355 -19.504 1.00 70.24 149 LYS G N 1
ATOM 5406 C CA . LYS G 1 90 ? 29.533 -3.067 -18.938 1.00 69.35 149 LYS G CA 1
ATOM 5407 C C . LYS G 1 90 ? 30.861 -2.614 -19.550 1.00 68.85 149 LYS G C 1
ATOM 5408 O O . LYS G 1 90 ? 31.829 -3.377 -19.597 1.00 69.38 149 LYS G O 1
ATOM 5414 N N . ASP G 1 91 ? 30.895 -1.369 -20.019 1.00 67.38 150 ASP G N 1
ATOM 5415 C CA . ASP G 1 91 ? 32.147 -0.720 -20.384 1.00 66.50 150 ASP G CA 1
ATOM 5416 C C . ASP G 1 91 ? 32.328 0.492 -19.482 1.00 65.30 150 ASP G C 1
ATOM 5417 O O . ASP G 1 91 ? 31.640 1.505 -19.638 1.00 64.75 150 ASP G O 1
ATOM 5422 N N . THR G 1 92 ? 33.246 0.364 -18.524 1.00 64.27 151 THR G N 1
ATOM 5423 C CA . THR G 1 92 ? 33.603 1.453 -17.616 1.00 62.98 151 THR G CA 1
ATOM 5424 C C . THR G 1 92 ? 33.487 2.831 -18.285 1.00 61.88 151 THR G C 1
ATOM 5425 O O . THR G 1 92 ? 32.960 3.773 -17.691 1.00 61.35 151 THR G O 1
ATOM 5429 N N . ALA G 1 93 ? 33.966 2.928 -19.525 1.00 61.04 152 ALA G N 1
ATOM 5430 C CA . ALA G 1 93 ? 33.961 4.181 -20.286 1.00 59.81 152 ALA G CA 1
ATOM 5431 C C . ALA G 1 93 ? 32.587 4.559 -20.837 1.00 58.29 152 ALA G C 1
ATOM 5432 O O . ALA G 1 93 ? 32.221 5.735 -20.853 1.00 57.87 152 ALA G O 1
ATOM 5434 N N . LYS G 1 94 ? 31.843 3.559 -21.303 1.00 56.97 153 LYS G N 1
ATOM 5435 C CA . LYS G 1 94 ? 30.518 3.785 -21.867 1.00 55.41 153 LYS G CA 1
ATOM 5436 C C . LYS G 1 94 ? 29.519 4.063 -20.758 1.00 54.12 153 LYS G C 1
ATOM 5437 O O . LYS G 1 94 ? 28.728 5.007 -20.851 1.00 53.80 153 LYS G O 1
ATOM 5439 N N . PHE G 1 95 ? 29.568 3.249 -19.703 1.00 53.06 154 PHE G N 1
ATOM 5440 C CA . PHE G 1 95 ? 28.674 3.427 -18.569 1.00 51.55 154 PHE G CA 1
ATOM 5441 C C . PHE G 1 95 ? 28.849 4.797 -17.933 1.00 50.74 154 PHE G C 1
ATOM 5442 O O . PHE G 1 95 ? 27.860 5.451 -17.621 1.00 50.44 154 PHE G O 1
ATOM 5450 N N . LYS G 1 96 ? 30.101 5.220 -17.745 1.00 50.09 155 LYS G N 1
ATOM 5451 C CA . LYS G 1 96 ? 30.412 6.550 -17.207 1.00 48.89 155 LYS G CA 1
ATOM 5452 C C . LYS G 1 96 ? 29.702 7.623 -18.012 1.00 47.53 155 LYS G C 1
ATOM 5453 O O . LYS G 1 96 ? 29.038 8.487 -17.448 1.00 47.02 155 LYS G O 1
ATOM 5459 N N . ASP G 1 97 ? 29.836 7.552 -19.333 1.00 46.49 156 ASP G N 1
ATOM 5460 C CA . ASP G 1 97 ? 29.165 8.495 -20.211 1.00 45.15 156 ASP G CA 1
ATOM 5461 C C . ASP G 1 97 ? 27.655 8.438 -20.037 1.00 43.63 156 ASP G C 1
ATOM 5462 O O . ASP G 1 97 ? 26.999 9.473 -20.055 1.00 43.41 156 ASP G O 1
ATOM 5467 N N . PHE G 1 98 ? 27.120 7.228 -19.875 1.00 42.20 157 PHE G N 1
ATOM 5468 C CA . PHE G 1 98 ? 25.690 7.018 -19.652 1.00 40.53 157 PHE G CA 1
ATOM 5469 C C . PHE G 1 98 ? 25.249 7.520 -18.275 1.00 39.14 157 PHE G C 1
ATOM 5470 O O . PHE G 1 98 ? 24.221 8.195 -18.145 1.00 38.68 157 PHE G O 1
ATOM 5478 N N . TYR G 1 99 ? 26.025 7.164 -17.255 1.00 37.81 158 TYR G N 1
ATOM 5479 C CA . TYR G 1 99 ? 25.825 7.669 -15.906 1.00 36.10 158 TYR G CA 1
ATOM 5480 C C . TYR G 1 99 ? 25.803 9.202 -15.871 1.00 35.82 158 TYR G C 1
ATOM 5481 O O . TYR G 1 99 ? 24.931 9.801 -15.243 1.00 35.53 158 TYR G O 1
ATOM 5490 N N . GLN G 1 100 ? 26.766 9.828 -16.543 1.00 35.65 159 GLN G N 1
ATOM 5491 C CA . GLN G 1 100 ? 26.890 11.283 -16.529 1.00 35.24 159 GLN G CA 1
ATOM 5492 C C . GLN G 1 100 ? 25.821 11.974 -17.374 1.00 34.74 159 GLN G C 1
ATOM 5493 O O . GLN G 1 100 ? 25.437 13.110 -17.088 1.00 34.54 159 GLN G O 1
ATOM 5499 N N . PHE G 1 101 ? 25.343 11.280 -18.402 1.00 34.48 160 PHE G N 1
ATOM 5500 C CA . PHE G 1 101 ? 24.258 11.778 -19.231 1.00 34.25 160 PHE G CA 1
ATOM 5501 C C . PHE G 1 101 ? 22.970 11.860 -18.421 1.00 33.77 160 PHE G C 1
ATOM 5502 O O . PHE G 1 101 ? 22.139 12.753 -18.635 1.00 33.64 160 PHE G O 1
ATOM 5510 N N . THR G 1 102 ? 22.812 10.920 -17.492 1.00 33.45 161 THR G N 1
ATOM 5511 C CA . THR G 1 102 ? 21.615 10.842 -16.658 1.00 32.81 161 THR G CA 1
ATOM 5512 C C . THR G 1 102 ? 21.348 12.155 -15.932 1.00 32.22 161 THR G C 1
ATOM 5513 O O . THR G 1 102 ? 20.238 12.675 -15.993 1.00 31.97 161 THR G O 1
ATOM 5517 N N . PHE G 1 103 ? 22.373 12.692 -15.271 1.00 31.90 162 PHE G N 1
ATOM 5518 C CA . PHE G 1 103 ? 22.252 13.951 -14.547 1.00 31.37 162 PHE G CA 1
ATOM 5519 C C . PHE G 1 103 ? 21.589 15.039 -15.395 1.00 31.06 162 PHE G C 1
ATOM 5520 O O . PHE G 1 103 ? 20.618 15.664 -14.965 1.00 30.79 162 PHE G O 1
ATOM 5528 N N . THR G 1 104 ? 22.122 15.261 -16.594 1.00 31.08 163 THR G N 1
ATOM 5529 C CA . THR G 1 104 ? 21.616 16.292 -17.496 1.00 30.89 163 THR G CA 1
ATOM 5530 C C . THR G 1 104 ? 20.199 15.960 -17.943 1.00 30.69 163 THR G C 1
ATOM 5531 O O . THR G 1 104 ? 19.331 16.840 -18.003 1.00 30.53 163 THR G O 1
ATOM 5535 N N . PHE G 1 105 ? 19.986 14.678 -18.245 1.00 30.68 164 PHE G N 1
ATOM 5536 C CA . PHE G 1 105 ? 18.698 14.160 -18.686 1.00 30.50 164 PHE G CA 1
ATOM 5537 C C . PHE G 1 105 ? 17.612 14.412 -17.654 1.00 30.35 164 PHE G C 1
ATOM 5538 O O . PHE G 1 105 ? 16.500 14.807 -17.994 1.00 30.19 164 PHE G O 1
ATOM 5546 N N . ALA G 1 106 ? 17.968 14.204 -16.392 1.00 30.64 165 ALA G N 1
ATOM 5547 C CA . ALA G 1 106 ? 17.020 14.201 -15.290 1.00 30.84 165 ALA G CA 1
ATOM 5548 C C . ALA G 1 106 ? 16.561 15.588 -14.880 1.00 30.97 165 ALA G C 1
ATOM 5549 O O . ALA G 1 106 ? 15.385 15.783 -14.579 1.00 30.88 165 ALA G O 1
ATOM 5551 N N . LYS G 1 107 ? 17.491 16.541 -14.865 1.00 31.49 166 LYS G N 1
ATOM 5552 C CA . LYS G 1 107 ? 17.222 17.888 -14.357 1.00 31.82 166 LYS G CA 1
ATOM 5553 C C . LYS G 1 107 ? 16.363 18.740 -15.285 1.00 32.16 166 LYS G C 1
ATOM 5554 O O . LYS G 1 107 ? 16.152 18.405 -16.457 1.00 32.51 166 LYS G O 1
ATOM 5560 N N . ASN G 1 108 ? 15.885 19.856 -14.740 1.00 32.49 167 ASN G N 1
ATOM 5561 C CA . ASN G 1 108 ? 15.053 20.788 -15.478 1.00 32.82 167 ASN G CA 1
ATOM 5562 C C . ASN G 1 108 ? 15.917 21.812 -16.204 1.00 33.10 167 ASN G C 1
ATOM 5563 O O . ASN G 1 108 ? 16.886 22.325 -15.632 1.00 33.09 167 ASN G O 1
ATOM 5568 N N . PRO G 1 109 ? 15.584 22.099 -17.477 1.00 33.48 168 PRO G N 1
ATOM 5569 C CA . PRO G 1 109 ? 16.286 23.123 -18.238 1.00 33.93 168 PRO G CA 1
ATOM 5570 C C . PRO G 1 109 ? 16.406 24.436 -17.466 1.00 34.08 168 PRO G C 1
ATOM 5571 O O . PRO G 1 109 ? 15.501 24.796 -16.720 1.00 33.97 168 PRO G O 1
ATOM 5575 N N . GLY G 1 110 ? 17.528 25.131 -17.637 1.00 34.63 169 GLY G N 1
ATOM 5576 C CA . GLY G 1 110 ? 17.758 26.404 -16.954 1.00 35.08 169 GLY G CA 1
ATOM 5577 C C . GLY G 1 110 ? 17.998 26.281 -15.462 1.00 35.29 169 GLY G C 1
ATOM 5578 O O . GLY G 1 110 ? 17.880 27.266 -14.729 1.00 35.27 169 GLY G O 1
ATOM 5579 N N . GLN G 1 111 ? 18.339 25.069 -15.021 1.00 35.62 170 GLN G N 1
ATOM 5580 C CA . GLN G 1 111 ? 18.642 24.785 -13.616 1.00 35.68 170 GLN G CA 1
ATOM 5581 C C . GLN G 1 111 ? 20.036 24.187 -13.443 1.00 35.49 170 GLN G C 1
ATOM 5582 O O . GLN G 1 111 ? 20.382 23.194 -14.092 1.00 35.68 170 GLN G O 1
ATOM 5588 N N . LYS G 1 112 ? 20.823 24.793 -12.557 1.00 34.99 171 LYS G N 1
ATOM 5589 C CA . LYS G 1 112 ? 22.208 24.384 -12.354 1.00 34.94 171 LYS G CA 1
ATOM 5590 C C . LYS G 1 112 ? 22.344 22.963 -11.774 1.00 34.84 171 LYS G C 1
ATOM 5591 O O . LYS G 1 112 ? 23.186 22.168 -12.237 1.00 34.94 171 LYS G O 1
ATOM 5593 N N . GLY G 1 113 ? 21.502 22.650 -10.784 1.00 34.38 172 GLY G N 1
ATOM 5594 C CA . GLY G 1 113 ? 21.559 21.370 -10.065 1.00 34.09 172 GLY G CA 1
ATOM 5595 C C . GLY G 1 113 ? 20.366 20.439 -10.241 1.00 33.65 172 GLY G C 1
ATOM 5596 O O . GLY G 1 113 ? 19.384 20.786 -10.900 1.00 33.37 172 GLY G O 1
ATOM 5597 N N . LEU G 1 114 ? 20.466 19.254 -9.637 1.00 33.57 173 LEU G N 1
ATOM 5598 C CA . LEU G 1 114 ? 19.432 18.220 -9.722 1.00 33.33 173 LEU G CA 1
ATOM 5599 C C . LEU G 1 114 ? 18.671 18.020 -8.409 1.00 33.26 173 LEU G C 1
ATOM 5600 O O . LEU G 1 114 ? 19.258 17.678 -7.381 1.00 33.43 173 LEU G O 1
ATOM 5605 N N . ASP G 1 115 ? 17.357 18.228 -8.477 1.00 33.21 174 ASP G N 1
ATOM 5606 C CA . ASP G 1 115 ? 16.421 18.055 -7.359 1.00 33.35 174 ASP G CA 1
ATOM 5607 C C . ASP G 1 115 ? 16.725 16.775 -6.566 1.00 33.38 174 ASP G C 1
ATOM 5608 O O . ASP G 1 115 ? 16.882 15.704 -7.156 1.00 33.61 174 ASP G O 1
ATOM 5613 N N . LEU G 1 116 ? 16.826 16.891 -5.241 1.00 33.27 175 LEU G N 1
ATOM 5614 C CA . LEU G 1 116 ? 17.286 15.769 -4.412 1.00 33.42 175 LEU G CA 1
ATOM 5615 C C . LEU G 1 116 ? 16.483 14.494 -4.627 1.00 33.75 175 LEU G C 1
ATOM 5616 O O . LEU G 1 116 ? 17.050 13.438 -4.923 1.00 34.01 175 LEU G O 1
ATOM 5621 N N . GLU G 1 117 ? 15.166 14.604 -4.475 1.00 33.83 176 GLU G N 1
ATOM 5622 C CA . GLU G 1 117 ? 14.273 13.459 -4.612 1.00 34.25 176 GLU G CA 1
ATOM 5623 C C . GLU G 1 117 ? 14.435 12.813 -5.990 1.00 33.63 176 GLU G C 1
ATOM 5624 O O . GLU G 1 117 ? 14.484 11.587 -6.100 1.00 33.88 176 GLU G O 1
ATOM 5630 N N . MET G 1 118 ? 14.560 13.648 -7.023 1.00 32.90 177 MET G N 1
ATOM 5631 C CA . MET G 1 118 ? 14.777 13.189 -8.396 1.00 32.36 177 MET G CA 1
ATOM 5632 C C . MET G 1 118 ? 16.128 12.491 -8.545 1.00 32.15 177 MET G C 1
ATOM 5633 O O . MET G 1 118 ? 16.219 11.457 -9.213 1.00 32.40 177 MET G O 1
ATOM 5638 N N . ALA G 1 119 ? 17.164 13.060 -7.925 1.00 31.57 178 ALA G N 1
ATOM 5639 C CA . ALA G 1 119 ? 18.514 12.499 -7.977 1.00 31.23 178 ALA G CA 1
ATOM 5640 C C . ALA G 1 119 ? 18.530 11.102 -7.383 1.00 31.17 178 ALA G C 1
ATOM 5641 O O . ALA G 1 119 ? 19.121 10.179 -7.953 1.00 31.20 178 ALA G O 1
ATOM 5643 N N . VAL G 1 120 ? 17.868 10.959 -6.237 1.00 30.86 179 VAL G N 1
ATOM 5644 C CA . VAL G 1 120 ? 17.740 9.673 -5.573 1.00 30.92 179 VAL G CA 1
ATOM 5645 C C . VAL G 1 120 ? 17.079 8.693 -6.530 1.00 30.71 179 VAL G C 1
ATOM 5646 O O . VAL G 1 120 ? 17.616 7.618 -6.787 1.00 30.93 179 VAL G O 1
ATOM 5650 N N . ALA G 1 121 ? 15.935 9.097 -7.081 1.00 30.26 180 ALA G N 1
ATOM 5651 C CA . ALA G 1 121 ? 15.139 8.248 -7.964 1.00 30.03 180 ALA G CA 1
ATOM 5652 C C . ALA G 1 121 ? 15.988 7.626 -9.065 1.00 29.98 180 ALA G C 1
ATOM 5653 O O . ALA G 1 121 ? 15.879 6.429 -9.343 1.00 30.19 180 ALA G O 1
ATOM 5655 N N . TYR G 1 122 ? 16.844 8.443 -9.668 1.00 29.70 181 TYR G N 1
ATOM 5656 C CA . TYR G 1 122 ? 17.726 7.977 -10.717 1.00 29.81 181 TYR G CA 1
ATOM 5657 C C . TYR G 1 122 ? 18.926 7.216 -10.171 1.00 30.24 181 TYR G C 1
ATOM 5658 O O . TYR G 1 122 ? 19.402 6.273 -10.801 1.00 30.44 181 TYR G O 1
ATOM 5667 N N . TRP G 1 123 ? 19.418 7.616 -9.003 1.00 30.56 182 TRP G N 1
ATOM 5668 C CA . TRP G 1 123 ? 20.500 6.871 -8.371 1.00 31.19 182 TRP G CA 1
ATOM 5669 C C . TRP G 1 123 ? 20.069 5.430 -8.126 1.00 32.46 182 TRP G C 1
ATOM 5670 O O . TRP G 1 123 ? 20.842 4.499 -8.350 1.00 33.01 182 TRP G O 1
ATOM 5681 N N . LYS G 1 124 ? 18.824 5.256 -7.685 1.00 33.44 183 LYS G N 1
ATOM 5682 C CA . LYS G 1 124 ? 18.240 3.933 -7.484 1.00 34.68 183 LYS G CA 1
ATOM 5683 C C . LYS G 1 124 ? 18.264 3.149 -8.793 1.00 35.38 183 LYS G C 1
ATOM 5684 O O . LYS G 1 124 ? 18.555 1.961 -8.799 1.00 35.64 183 LYS G O 1
ATOM 5690 N N . LEU G 1 125 ? 17.987 3.833 -9.899 1.00 36.18 184 LEU G N 1
ATOM 5691 C CA . LEU G 1 125 ? 17.957 3.200 -11.214 1.00 37.48 184 LEU G CA 1
ATOM 5692 C C . LEU G 1 125 ? 19.320 2.785 -11.773 1.00 38.63 184 LEU G C 1
ATOM 5693 O O . LEU G 1 125 ? 19.502 1.628 -12.176 1.00 39.17 184 LEU G O 1
ATOM 5698 N N . VAL G 1 126 ? 20.267 3.719 -11.818 1.00 39.70 185 VAL G N 1
ATOM 5699 C CA . VAL G 1 126 ? 21.545 3.446 -12.485 1.00 40.98 185 VAL G CA 1
ATOM 5700 C C . VAL G 1 126 ? 22.564 2.732 -11.600 1.00 42.30 185 VAL G C 1
ATOM 5701 O O . VAL G 1 126 ? 23.368 1.940 -12.095 1.00 42.72 185 VAL G O 1
ATOM 5705 N N . LEU G 1 127 ? 22.521 3.010 -10.300 1.00 43.53 186 LEU G N 1
ATOM 5706 C CA . LEU G 1 127 ? 23.506 2.468 -9.364 1.00 45.19 186 LEU G CA 1
ATOM 5707 C C . LEU G 1 127 ? 23.009 1.253 -8.575 1.00 46.49 186 LEU G C 1
ATOM 5708 O O . LEU G 1 127 ? 23.703 0.769 -7.667 1.00 47.04 186 LEU G O 1
ATOM 5713 N N . SER G 1 128 ? 21.818 0.759 -8.919 1.00 47.49 187 SER G N 1
ATOM 5714 C CA . SER G 1 128 ? 21.256 -0.403 -8.239 1.00 48.75 187 SER G CA 1
ATOM 5715 C C . SER G 1 128 ? 22.178 -1.603 -8.419 1.00 49.78 187 SER G C 1
ATOM 5716 O O . SER G 1 128 ? 22.403 -2.067 -9.541 1.00 49.64 187 SER G O 1
ATOM 5719 N N . GLY G 1 129 ? 22.736 -2.067 -7.300 1.00 51.05 188 GLY G N 1
ATOM 5720 C CA . GLY G 1 129 ? 23.601 -3.246 -7.276 1.00 52.50 188 GLY G CA 1
ATOM 5721 C C . GLY G 1 129 ? 25.035 -3.023 -7.732 1.00 53.33 188 GLY G C 1
ATOM 5722 O O . GLY G 1 129 ? 25.779 -3.984 -7.935 1.00 53.72 188 GLY G O 1
ATOM 5723 N N . ARG G 1 130 ? 25.426 -1.762 -7.899 1.00 53.74 189 ARG G N 1
ATOM 5724 C CA . ARG G 1 130 ? 26.806 -1.423 -8.257 1.00 54.61 189 ARG G CA 1
ATOM 5725 C C . ARG G 1 130 ? 27.371 -0.292 -7.394 1.00 55.14 189 ARG G C 1
ATOM 5726 O O . ARG G 1 130 ? 28.315 0.403 -7.780 1.00 55.21 189 ARG G O 1
ATOM 5734 N N . PHE G 1 131 ? 26.779 -0.132 -6.214 1.00 55.79 190 PHE G N 1
ATOM 5735 C CA . PHE G 1 131 ? 27.238 0.819 -5.213 1.00 56.49 190 PHE G CA 1
ATOM 5736 C C . PHE G 1 131 ? 26.806 0.275 -3.852 1.00 56.81 190 PHE G C 1
ATOM 5737 O O . PHE G 1 131 ? 25.606 0.196 -3.548 1.00 56.72 190 PHE G O 1
ATOM 5745 N N . LYS G 1 132 ? 27.797 -0.123 -3.054 1.00 57.22 191 LYS G N 1
ATOM 5746 C CA . LYS G 1 132 ? 27.566 -0.799 -1.782 1.00 57.49 191 LYS G CA 1
ATOM 5747 C C . LYS G 1 132 ? 26.750 0.040 -0.788 1.00 56.95 191 LYS G C 1
ATOM 5748 O O . LYS G 1 132 ? 25.845 -0.473 -0.118 1.00 57.26 191 LYS G O 1
ATOM 5754 N N . PHE G 1 133 ? 27.053 1.332 -0.717 1.00 56.01 192 PHE G N 1
ATOM 5755 C CA . PHE G 1 133 ? 26.447 2.195 0.287 1.00 55.16 192 PHE G CA 1
ATOM 5756 C C . PHE G 1 133 ? 25.286 3.033 -0.259 1.00 53.93 192 PHE G C 1
ATOM 5757 O O . PHE G 1 133 ? 24.905 4.044 0.337 1.00 53.81 192 PHE G O 1
ATOM 5765 N N . LEU G 1 134 ? 24.716 2.588 -1.378 1.00 52.74 193 LEU G N 1
ATOM 5766 C CA . LEU G 1 134 ? 23.647 3.316 -2.065 1.00 51.23 193 LEU G CA 1
ATOM 5767 C C . LEU G 1 134 ? 22.494 3.687 -1.139 1.00 50.53 193 LEU G C 1
ATOM 5768 O O . LEU G 1 134 ? 22.081 4.848 -1.091 1.00 50.38 193 LEU G O 1
ATOM 5773 N N . ASP G 1 135 ? 21.986 2.705 -0.402 1.00 49.86 194 ASP G N 1
ATOM 5774 C CA . ASP G 1 135 ? 20.856 2.938 0.484 1.00 48.91 194 ASP G CA 1
ATOM 5775 C C . ASP G 1 135 ? 21.248 3.900 1.591 1.00 48.45 194 ASP G C 1
ATOM 5776 O O . ASP G 1 135 ? 20.472 4.787 1.962 1.00 48.28 194 ASP G O 1
ATOM 5781 N N . LEU G 1 136 ? 22.472 3.733 2.086 1.00 47.90 195 LEU G N 1
ATOM 5782 C CA . LEU G 1 136 ? 23.004 4.571 3.144 1.00 47.21 195 LEU G CA 1
ATOM 5783 C C . LEU G 1 136 ? 23.256 5.993 2.644 1.00 46.25 195 LEU G C 1
ATOM 5784 O O . LEU G 1 136 ? 23.023 6.955 3.371 1.00 46.20 195 LEU G O 1
ATOM 5789 N N . TRP G 1 137 ? 23.709 6.117 1.399 1.00 45.32 196 TRP G N 1
ATOM 5790 C CA . TRP G 1 137 ? 23.942 7.418 0.769 1.00 44.46 196 TRP G CA 1
ATOM 5791 C C . TRP G 1 137 ? 22.657 8.238 0.625 1.00 43.91 196 TRP G C 1
ATOM 5792 O O . TRP G 1 137 ? 22.633 9.426 0.950 1.00 43.62 196 TRP G O 1
ATOM 5803 N N . ASN G 1 138 ? 21.596 7.591 0.146 1.00 43.78 197 ASN G N 1
ATOM 5804 C CA . ASN G 1 138 ? 20.288 8.224 0.010 1.00 43.52 197 ASN G CA 1
ATOM 5805 C C . ASN G 1 138 ? 19.722 8.697 1.346 1.00 43.55 197 ASN G C 1
ATOM 5806 O O . ASN G 1 138 ? 19.340 9.862 1.492 1.00 43.47 197 ASN G O 1
ATOM 5811 N N . THR G 1 139 ? 19.677 7.782 2.314 1.00 43.65 198 THR G N 1
ATOM 5812 C CA . THR G 1 139 ? 19.153 8.072 3.644 1.00 43.49 198 THR G CA 1
ATOM 5813 C C . THR G 1 139 ? 19.891 9.244 4.276 1.00 42.99 198 THR G C 1
ATOM 5814 O O . THR G 1 139 ? 19.271 10.085 4.920 1.00 43.01 198 THR G O 1
ATOM 5818 N N . PHE G 1 140 ? 21.210 9.289 4.076 1.00 42.40 199 PHE G N 1
ATOM 5819 C CA . PHE G 1 140 ? 22.056 10.363 4.595 1.00 41.63 199 PHE G CA 1
ATOM 5820 C C . PHE G 1 140 ? 21.670 11.701 3.987 1.00 40.59 199 PHE G C 1
ATOM 5821 O O . PHE G 1 140 ? 21.611 12.707 4.691 1.00 40.76 199 PHE G O 1
ATOM 5829 N N . LEU G 1 141 ? 21.405 11.714 2.684 1.00 39.32 200 LEU G N 1
ATOM 5830 C CA . LEU G 1 141 ? 20.957 12.938 2.025 1.00 38.01 200 LEU G CA 1
ATOM 5831 C C . LEU G 1 141 ? 19.596 13.347 2.565 1.00 37.48 200 LEU G C 1
ATOM 5832 O O . LEU G 1 141 ? 19.370 14.512 2.862 1.00 37.32 200 LEU G O 1
ATOM 5837 N N . MET G 1 142 ? 18.709 12.371 2.725 1.00 37.17 201 MET G N 1
ATOM 5838 C CA . MET G 1 142 ? 17.389 12.598 3.307 1.00 36.70 201 MET G CA 1
ATOM 5839 C C . MET G 1 142 ? 17.458 13.125 4.737 1.00 36.44 201 MET G C 1
ATOM 5840 O O . MET G 1 142 ? 16.609 13.922 5.162 1.00 36.17 201 MET G O 1
ATOM 5845 N N . GLU G 1 143 ? 18.487 12.678 5.460 1.00 36.40 202 GLU G N 1
ATOM 5846 C CA . GLU G 1 143 ? 18.625 12.960 6.881 1.00 36.41 202 GLU G CA 1
ATOM 5847 C C . GLU G 1 143 ? 19.444 14.211 7.132 1.00 35.85 202 GLU G C 1
ATOM 5848 O O . GLU G 1 143 ? 19.237 14.895 8.135 1.00 36.10 202 GLU G O 1
ATOM 5854 N N . HIS G 1 144 ? 20.373 14.505 6.224 1.00 35.05 203 HIS G N 1
ATOM 5855 C CA . HIS G 1 144 ? 21.384 15.529 6.474 1.00 34.53 203 HIS G CA 1
ATOM 5856 C C . HIS G 1 144 ? 21.617 16.536 5.354 1.00 33.73 203 HIS G C 1
ATOM 5857 O O . HIS G 1 144 ? 22.265 17.562 5.583 1.00 33.72 203 HIS G O 1
ATOM 5864 N N . HIS G 1 145 ? 21.107 16.256 4.155 1.00 33.07 204 HIS G N 1
ATOM 5865 C CA . HIS G 1 145 ? 21.276 17.179 3.027 1.00 32.28 204 HIS G CA 1
ATOM 5866 C C . HIS G 1 145 ? 20.105 17.143 2.045 1.00 31.34 204 HIS G C 1
ATOM 5867 O O . HIS G 1 145 ? 20.273 16.766 0.886 1.00 31.21 204 HIS G O 1
ATOM 5874 N N . LYS G 1 146 ? 18.917 17.526 2.505 1.00 30.64 205 LYS G N 1
ATOM 5875 C CA . LYS G 1 146 ? 17.744 17.565 1.624 1.00 29.85 205 LYS G CA 1
ATOM 5876 C C . LYS G 1 146 ? 17.756 18.824 0.745 1.00 29.28 205 LYS G C 1
ATOM 5877 O O . LYS G 1 146 ? 16.879 19.690 0.848 1.00 28.98 205 LYS G O 1
ATOM 5879 N N . ARG G 1 147 ? 18.771 18.899 -0.119 1.00 29.05 206 ARG G N 1
ATOM 5880 C CA . ARG G 1 147 ? 19.010 20.039 -1.004 1.00 28.56 206 ARG G CA 1
ATOM 5881 C C . ARG G 1 147 ? 19.403 19.546 -2.392 1.00 28.41 206 ARG G C 1
ATOM 5882 O O . ARG G 1 147 ? 19.767 18.384 -2.558 1.00 28.63 206 ARG G O 1
ATOM 5884 N N . SER G 1 148 ? 19.331 20.427 -3.386 1.00 28.27 207 SER G N 1
ATOM 5885 C CA . SER G 1 148 ? 19.698 20.077 -4.762 1.00 28.45 207 SER G CA 1
ATOM 5886 C C . SER G 1 148 ? 21.142 19.604 -4.862 1.00 28.79 207 SER G C 1
ATOM 5887 O O . SER G 1 148 ? 21.999 20.071 -4.117 1.00 29.06 207 SER G O 1
ATOM 5890 N N . ILE G 1 149 ? 21.396 18.675 -5.781 1.00 29.35 208 ILE G N 1
ATOM 5891 C CA . ILE G 1 149 ? 22.726 18.094 -5.973 1.00 29.82 208 ILE G CA 1
ATOM 5892 C C . ILE G 1 149 ? 23.450 18.724 -7.175 1.00 29.94 208 ILE G C 1
ATOM 5893 O O . ILE G 1 149 ? 22.899 18.780 -8.277 1.00 29.67 208 ILE G O 1
ATOM 5898 N N . PRO G 1 150 ? 24.685 19.209 -6.957 1.00 30.38 209 PRO G N 1
ATOM 5899 C CA . PRO G 1 150 ? 25.510 19.770 -8.023 1.00 30.90 209 PRO G CA 1
ATOM 5900 C C . PRO G 1 150 ? 26.090 18.706 -8.951 1.00 31.72 209 PRO G C 1
ATOM 5901 O O . PRO G 1 150 ? 26.330 17.566 -8.531 1.00 31.77 209 PRO G O 1
ATOM 5905 N N . ARG G 1 151 ? 26.327 19.098 -10.202 1.00 32.59 210 ARG G N 1
ATOM 5906 C CA . ARG G 1 151 ? 26.877 18.204 -11.215 1.00 33.81 210 ARG G CA 1
ATOM 5907 C C . ARG G 1 151 ? 28.123 17.497 -10.700 1.00 34.62 210 ARG G C 1
ATOM 5908 O O . ARG G 1 151 ? 28.181 16.264 -10.709 1.00 35.08 210 ARG G O 1
ATOM 5916 N N . ASP G 1 152 ? 29.093 18.281 -10.222 1.00 35.25 211 ASP G N 1
ATOM 5917 C CA . ASP G 1 152 ? 30.392 17.753 -9.796 1.00 36.12 211 ASP G CA 1
ATOM 5918 C C . ASP G 1 152 ? 30.281 16.663 -8.723 1.00 35.83 211 ASP G C 1
ATOM 5919 O O . ASP G 1 152 ? 31.072 15.715 -8.702 1.00 36.19 211 ASP G O 1
ATOM 5924 N N . THR G 1 153 ? 29.287 16.796 -7.852 1.00 35.10 212 THR G N 1
ATOM 5925 C CA . THR G 1 153 ? 29.029 15.789 -6.837 1.00 34.85 212 THR G CA 1
ATOM 5926 C C . THR G 1 153 ? 28.508 14.514 -7.504 1.00 34.89 212 THR G C 1
ATOM 5927 O O . THR G 1 153 ? 28.948 13.413 -7.162 1.00 35.19 212 THR G O 1
ATOM 5931 N N . TRP G 1 154 ? 27.595 14.670 -8.466 1.00 34.49 213 TRP G N 1
ATOM 5932 C CA . TRP G 1 154 ? 27.012 13.528 -9.170 1.00 34.39 213 TRP G CA 1
ATOM 5933 C C . TRP G 1 154 ? 28.092 12.724 -9.879 1.00 35.26 213 TRP G C 1
ATOM 5934 O O . TRP G 1 154 ? 28.213 11.517 -9.663 1.00 35.43 213 TRP G O 1
ATOM 5945 N N . ASN G 1 155 ? 28.879 13.404 -10.710 1.00 36.08 214 ASN G N 1
ATOM 5946 C CA . ASN G 1 155 ? 29.926 12.765 -11.515 1.00 37.36 214 ASN G CA 1
ATOM 5947 C C . ASN G 1 155 ? 30.924 11.951 -10.700 1.00 38.68 214 ASN G C 1
ATOM 5948 O O . ASN G 1 155 ? 31.259 10.819 -11.062 1.00 39.01 214 ASN G O 1
ATOM 5953 N N . LEU G 1 156 ? 31.365 12.533 -9.588 1.00 39.87 215 LEU G N 1
ATOM 5954 C CA . LEU G 1 156 ? 32.400 11.952 -8.741 1.00 41.37 215 LEU G CA 1
ATOM 5955 C C . LEU G 1 156 ? 31.968 10.763 -7.881 1.00 42.22 215 LEU G C 1
ATOM 5956 O O . LEU G 1 156 ? 32.776 9.864 -7.625 1.00 42.85 215 LEU G O 1
ATOM 5961 N N . LEU G 1 157 ? 30.709 10.749 -7.443 1.00 42.84 216 LEU G N 1
ATOM 5962 C CA . LEU G 1 157 ? 30.179 9.627 -6.658 1.00 43.98 216 LEU G CA 1
ATOM 5963 C C . LEU G 1 157 ? 30.408 8.286 -7.367 1.00 45.22 216 LEU G C 1
ATOM 5964 O O . LEU G 1 157 ? 30.566 7.254 -6.714 1.00 45.59 216 LEU G O 1
ATOM 5969 N N . LEU G 1 158 ? 30.433 8.308 -8.701 1.00 46.47 217 LEU G N 1
ATOM 5970 C CA . LEU G 1 158 ? 30.766 7.121 -9.478 1.00 48.18 217 LEU G CA 1
ATOM 5971 C C . LEU G 1 158 ? 32.155 6.615 -9.082 1.00 50.13 217 LEU G C 1
ATOM 5972 O O . LEU G 1 158 ? 32.309 5.448 -8.705 1.00 50.75 217 LEU G O 1
ATOM 5977 N N . ASP G 1 159 ? 33.151 7.501 -9.153 1.00 51.89 218 ASP G N 1
ATOM 5978 C CA . ASP G 1 159 ? 34.538 7.155 -8.829 1.00 54.07 218 ASP G CA 1
ATOM 5979 C C . ASP G 1 159 ? 34.678 6.706 -7.376 1.00 55.42 218 ASP G C 1
ATOM 5980 O O . ASP G 1 159 ? 35.425 5.767 -7.068 1.00 56.06 218 ASP G O 1
ATOM 5985 N N . PHE G 1 160 ? 33.942 7.381 -6.498 1.00 56.49 219 PHE G N 1
ATOM 5986 C CA . PHE G 1 160 ? 33.868 7.021 -5.090 1.00 58.22 219 PHE G CA 1
ATOM 5987 C C . PHE G 1 160 ? 33.331 5.596 -4.893 1.00 59.35 219 PHE G C 1
ATOM 5988 O O . PHE G 1 160 ? 33.959 4.771 -4.221 1.00 59.93 219 PHE G O 1
ATOM 5996 N N . GLY G 1 161 ? 32.176 5.313 -5.493 1.00 60.09 220 GLY G N 1
ATOM 5997 C CA . GLY G 1 161 ? 31.553 3.995 -5.398 1.00 61.58 220 GLY G CA 1
ATOM 5998 C C . GLY G 1 161 ? 32.371 2.890 -6.041 1.00 63.01 220 GLY G C 1
ATOM 5999 O O . GLY G 1 161 ? 32.139 1.704 -5.782 1.00 63.38 220 GLY G O 1
ATOM 6000 N N . ASN G 1 162 ? 33.333 3.280 -6.873 1.00 64.10 221 ASN G N 1
ATOM 6001 C CA . ASN G 1 162 ? 34.157 2.323 -7.594 1.00 65.53 221 ASN G CA 1
ATOM 6002 C C . ASN G 1 162 ? 35.364 1.808 -6.820 1.00 67.00 221 ASN G C 1
ATOM 6003 O O . ASN G 1 162 ? 35.826 0.695 -7.075 1.00 67.47 221 ASN G O 1
ATOM 6008 N N . MET G 1 163 ? 35.867 2.595 -5.872 1.00 68.21 222 MET G N 1
ATOM 6009 C CA . MET G 1 163 ? 37.071 2.187 -5.138 1.00 70.03 222 MET G CA 1
ATOM 6010 C C . MET G 1 163 ? 36.923 2.041 -3.606 1.00 70.77 222 MET G C 1
ATOM 6011 O O . MET G 1 163 ? 37.813 1.492 -2.945 1.00 71.52 222 MET G O 1
ATOM 6016 N N . ILE G 1 164 ? 35.805 2.513 -3.055 1.00 70.99 223 ILE G N 1
ATOM 6017 C CA . ILE G 1 164 ? 35.586 2.497 -1.601 1.00 71.83 223 ILE G CA 1
ATOM 6018 C C . ILE G 1 164 ? 35.546 1.087 -0.995 1.00 72.84 223 ILE G C 1
ATOM 6019 O O . ILE G 1 164 ? 34.831 0.206 -1.483 1.00 72.67 223 ILE G O 1
ATOM 6024 N N . ALA G 1 165 ? 36.333 0.890 0.062 1.00 74.26 224 ALA G N 1
ATOM 6025 C CA . ALA G 1 165 ? 36.400 -0.388 0.773 1.00 75.60 224 ALA G CA 1
ATOM 6026 C C . ALA G 1 165 ? 35.207 -0.576 1.705 1.00 76.01 224 ALA G C 1
ATOM 6027 O O . ALA G 1 165 ? 34.515 0.387 2.038 1.00 75.63 224 ALA G O 1
ATOM 6029 N N . ASP G 1 166 ? 34.984 -1.820 2.127 1.00 77.25 225 ASP G N 1
ATOM 6030 C CA . ASP G 1 166 ? 33.848 -2.179 2.985 1.00 78.06 225 ASP G CA 1
ATOM 6031 C C . ASP G 1 166 ? 33.809 -1.440 4.325 1.00 78.88 225 ASP G C 1
ATOM 6032 O O . ASP G 1 166 ? 32.737 -1.019 4.768 1.00 78.67 225 ASP G O 1
ATOM 6037 N N . ASP G 1 167 ? 34.968 -1.284 4.962 1.00 80.23 226 ASP G N 1
ATOM 6038 C CA . ASP G 1 167 ? 35.061 -0.557 6.231 1.00 81.25 226 ASP G CA 1
ATOM 6039 C C . ASP G 1 167 ? 35.481 0.906 6.042 1.00 81.51 226 ASP G C 1
ATOM 6040 O O . ASP G 1 167 ? 35.804 1.597 7.010 1.00 81.79 226 ASP G O 1
ATOM 6045 N N . MET G 1 168 ? 35.471 1.356 4.785 1.00 81.83 227 MET G N 1
ATOM 6046 C CA . MET G 1 168 ? 35.794 2.742 4.404 1.00 82.27 227 MET G CA 1
ATOM 6047 C C . MET G 1 168 ? 37.199 3.206 4.838 1.00 83.39 227 MET G C 1
ATOM 6048 O O . MET G 1 168 ? 37.400 4.382 5.205 1.00 83.41 227 MET G O 1
ATOM 6053 N N . SER G 1 169 ? 38.168 2.282 4.757 1.00 84.70 228 SER G N 1
ATOM 6054 C CA . SER G 1 169 ? 39.525 2.521 5.261 1.00 86.09 228 SER G CA 1
ATOM 6055 C C . SER G 1 169 ? 40.499 3.137 4.252 1.00 86.60 228 SER G C 1
ATOM 6056 O O . SER G 1 169 ? 41.685 3.517 4.639 1.00 87.30 228 SER G O 1
ATOM 6059 N N . ASN G 1 170 ? 40.048 3.298 2.995 1.00 86.66 229 ASN G N 1
ATOM 6060 C CA . ASN G 1 170 ? 40.942 3.703 1.907 1.00 87.34 229 ASN G CA 1
ATOM 6061 C C . ASN G 1 170 ? 40.757 5.132 1.372 1.00 87.25 229 ASN G C 1
ATOM 6062 O O . ASN G 1 170 ? 41.518 5.575 0.507 1.00 87.38 229 ASN G O 1
ATOM 6067 N N . TYR G 1 171 ? 39.763 5.850 1.891 1.00 87.33 230 TYR G N 1
ATOM 6068 C CA . TYR G 1 171 ? 39.451 7.200 1.417 1.00 87.45 230 TYR G CA 1
ATOM 6069 C C . TYR G 1 171 ? 40.512 8.220 1.827 1.00 88.35 230 TYR G C 1
ATOM 6070 O O . TYR G 1 171 ? 40.938 8.248 2.984 1.00 88.91 230 TYR G O 1
ATOM 6072 N N . ASP G 1 172 ? 40.938 9.048 0.873 1.00 88.90 231 ASP G N 1
ATOM 6073 C CA . ASP G 1 172 ? 41.884 10.132 1.150 1.00 89.87 231 ASP G CA 1
ATOM 6074 C C . ASP G 1 172 ? 41.156 11.342 1.727 1.00 89.74 231 ASP G C 1
ATOM 6075 O O . ASP G 1 172 ? 40.070 11.723 1.235 1.00 89.19 231 ASP G O 1
ATOM 6080 N N . GLU G 1 173 ? 41.774 11.944 2.761 1.00 90.49 232 GLU G N 1
ATOM 6081 C CA . GLU G 1 173 ? 41.195 13.089 3.470 1.00 90.27 232 GLU G CA 1
ATOM 6082 C C . GLU G 1 173 ? 41.791 14.441 3.054 1.00 89.65 232 GLU G C 1
ATOM 6083 O O . GLU G 1 173 ? 41.213 15.509 3.340 1.00 89.25 232 GLU G O 1
ATOM 6089 N N . GLU G 1 174 ? 42.937 14.388 2.365 1.00 89.46 233 GLU G N 1
ATOM 6090 C CA . GLU G 1 174 ? 43.667 15.598 1.998 1.00 88.76 233 GLU G CA 1
ATOM 6091 C C . GLU G 1 174 ? 42.921 16.403 0.915 1.00 87.32 233 GLU G C 1
ATOM 6092 O O . GLU G 1 174 ? 43.506 16.770 -0.128 1.00 87.45 233 GLU G O 1
ATOM 6094 N N . GLY G 1 175 ? 41.632 16.685 1.178 1.00 85.65 234 GLY G N 1
ATOM 6095 C CA . GLY G 1 175 ? 40.789 17.484 0.272 1.00 83.66 234 GLY G CA 1
ATOM 6096 C C . GLY G 1 175 ? 40.593 16.807 -1.080 1.00 82.46 234 GLY G C 1
ATOM 6097 O O . GLY G 1 175 ? 40.676 17.457 -2.133 1.00 82.23 234 GLY G O 1
ATOM 6098 N N . ALA G 1 176 ? 40.328 15.499 -1.037 1.00 81.43 235 ALA G N 1
ATOM 6099 C CA . ALA G 1 176 ? 40.256 14.671 -2.239 1.00 80.14 235 ALA G CA 1
ATOM 6100 C C . ALA G 1 176 ? 38.929 14.840 -2.963 1.00 78.44 235 ALA G C 1
ATOM 6101 O O . ALA G 1 176 ? 38.898 14.963 -4.220 1.00 78.18 235 ALA G O 1
ATOM 6103 N N . TRP G 1 177 ? 37.837 14.864 -2.150 1.00 76.75 236 TRP G N 1
ATOM 6104 C CA . TRP G 1 177 ? 36.488 14.853 -2.698 1.00 74.82 236 TRP G CA 1
ATOM 6105 C C . TRP G 1 177 ? 35.748 16.173 -2.449 1.00 72.91 236 TRP G C 1
ATOM 6106 O O . TRP G 1 177 ? 36.176 16.972 -1.607 1.00 73.05 236 TRP G O 1
ATOM 6117 N N . PRO G 1 178 ? 34.646 16.422 -3.193 1.00 70.87 237 PRO G N 1
ATOM 6118 C CA . PRO G 1 178 ? 33.769 17.530 -2.822 1.00 69.15 237 PRO G CA 1
ATOM 6119 C C . PRO G 1 178 ? 33.338 17.394 -1.362 1.00 67.98 237 PRO G C 1
ATOM 6120 O O . PRO G 1 178 ? 33.446 16.309 -0.783 1.00 68.17 237 PRO G O 1
ATOM 6124 N N . VAL G 1 179 ? 32.847 18.493 -0.784 1.00 66.25 238 VAL G N 1
ATOM 6125 C CA . VAL G 1 179 ? 32.614 18.585 0.659 1.00 64.69 238 VAL G CA 1
ATOM 6126 C C . VAL G 1 179 ? 31.506 17.653 1.138 1.00 63.53 238 VAL G C 1
ATOM 6127 O O . VAL G 1 179 ? 31.569 17.144 2.254 1.00 63.66 238 VAL G O 1
ATOM 6131 N N . LEU G 1 180 ? 30.504 17.427 0.288 1.00 61.91 239 LEU G N 1
ATOM 6132 C CA . LEU G 1 180 ? 29.340 16.610 0.648 1.00 60.59 239 LEU G CA 1
ATOM 6133 C C . LEU G 1 180 ? 29.689 15.134 0.821 1.00 60.29 239 LEU G C 1
ATOM 6134 O O . LEU G 1 180 ? 29.129 14.457 1.687 1.00 60.28 239 LEU G O 1
ATOM 6139 N N . ILE G 1 181 ? 30.616 14.645 -0.002 1.00 59.71 240 ILE G N 1
ATOM 6140 C CA . ILE G 1 181 ? 31.095 13.268 0.103 1.00 59.32 240 ILE G CA 1
ATOM 6141 C C . ILE G 1 181 ? 31.927 13.098 1.369 1.00 59.61 240 ILE G C 1
ATOM 6142 O O . ILE G 1 181 ? 31.832 12.071 2.032 1.00 59.91 240 ILE G O 1
ATOM 6147 N N . ASP G 1 182 ? 32.722 14.115 1.705 1.00 59.51 241 ASP G N 1
ATOM 6148 C CA . ASP G 1 182 ? 33.471 14.144 2.969 1.00 59.88 241 ASP G CA 1
ATOM 6149 C C . ASP G 1 182 ? 32.545 14.052 4.182 1.00 59.84 241 ASP G C 1
ATOM 6150 O O . ASP G 1 182 ? 32.851 13.352 5.150 1.00 60.25 241 ASP G O 1
ATOM 6155 N N . ASP G 1 183 ? 31.418 14.762 4.117 1.00 59.38 242 ASP G N 1
ATOM 6156 C CA . ASP G 1 183 ? 30.395 14.712 5.160 1.00 59.53 242 ASP G CA 1
ATOM 6157 C C . ASP G 1 183 ? 29.838 13.297 5.299 1.00 59.90 242 ASP G C 1
ATOM 6158 O O . ASP G 1 183 ? 29.667 12.799 6.414 1.00 60.19 242 ASP G O 1
ATOM 6163 N N . PHE G 1 184 ? 29.562 12.664 4.156 1.00 60.02 243 PHE G N 1
ATOM 6164 C CA . PHE G 1 184 ? 28.978 11.320 4.099 1.00 60.55 243 PHE G CA 1
ATOM 6165 C C . PHE G 1 184 ? 29.831 10.286 4.833 1.00 61.92 243 PHE G C 1
ATOM 6166 O O . PHE G 1 184 ? 29.346 9.630 5.752 1.00 62.10 243 PHE G O 1
ATOM 6174 N N . VAL G 1 185 ? 31.100 10.173 4.440 1.00 63.32 244 VAL G N 1
ATOM 6175 C CA . VAL G 1 185 ? 32.054 9.245 5.062 1.00 65.16 244 VAL G CA 1
ATOM 6176 C C . VAL G 1 185 ? 32.127 9.443 6.576 1.00 66.48 244 VAL G C 1
ATOM 6177 O O . VAL G 1 185 ? 32.194 8.471 7.334 1.00 66.92 244 VAL G O 1
ATOM 6181 N N . GLU G 1 186 ? 32.104 10.706 7.001 1.00 67.63 245 GLU G N 1
ATOM 6182 C CA . GLU G 1 186 ? 32.143 11.056 8.417 1.00 69.43 245 GLU G CA 1
ATOM 6183 C C . GLU G 1 186 ? 30.956 10.475 9.188 1.00 70.44 245 GLU G C 1
ATOM 6184 O O . GLU G 1 186 ? 31.116 9.998 10.317 1.00 71.21 245 GLU G O 1
ATOM 6186 N N . TYR G 1 187 ? 29.776 10.510 8.568 1.00 71.14 246 TYR G N 1
ATOM 6187 C CA . TYR G 1 187 ? 28.560 9.962 9.170 1.00 72.37 246 TYR G CA 1
ATOM 6188 C C . TYR G 1 187 ? 28.378 8.467 8.854 1.00 73.08 246 TYR G C 1
ATOM 6189 O O . TYR G 1 187 ? 27.585 7.756 9.537 1.00 73.45 246 TYR G O 1
ATOM 6198 N N . ALA G 1 188 ? 29.129 7.998 7.831 1.00 73.63 247 ALA G N 1
ATOM 6199 C CA . ALA G 1 188 ? 28.957 6.635 7.319 1.00 74.21 247 ALA G CA 1
ATOM 6200 C C . ALA G 1 188 ? 29.884 5.603 7.961 1.00 75.26 247 ALA G C 1
ATOM 6201 O O . ALA G 1 188 ? 29.481 4.455 8.169 1.00 75.70 247 ALA G O 1
ATOM 6203 N N . ARG G 1 189 ? 31.119 6.006 8.261 1.00 75.78 248 ARG G N 1
ATOM 6204 C CA . ARG G 1 189 ? 32.082 5.118 8.913 1.00 76.74 248 ARG G CA 1
ATOM 6205 C C . ARG G 1 189 ? 31.532 4.463 10.193 1.00 77.46 248 ARG G C 1
ATOM 6206 O O . ARG G 1 189 ? 31.721 3.260 10.383 1.00 77.95 248 ARG G O 1
ATOM 6208 N N . PRO G 1 190 ? 30.844 5.242 11.067 1.00 77.69 249 PRO G N 1
ATOM 6209 C CA . PRO G 1 190 ? 30.214 4.649 12.253 1.00 78.30 249 PRO G CA 1
ATOM 6210 C C . PRO G 1 190 ? 29.270 3.488 11.944 1.00 78.29 249 PRO G C 1
ATOM 6211 O O . PRO G 1 190 ? 29.286 2.486 12.663 1.00 78.97 249 PRO G O 1
ATOM 6215 N N . VAL G 1 191 ? 28.471 3.623 10.881 1.00 77.54 250 VAL G N 1
ATOM 6216 C CA . VAL G 1 191 ? 27.491 2.600 10.485 1.00 77.35 250 VAL G CA 1
ATOM 6217 C C . VAL G 1 191 ? 28.127 1.235 10.197 1.00 77.77 250 VAL G C 1
ATOM 6218 O O . VAL G 1 191 ? 27.540 0.184 10.528 1.00 78.11 250 VAL G O 1
ATOM 6220 N N . VAL G 1 192 ? 29.319 1.256 9.586 1.00 77.77 251 VAL G N 1
ATOM 6221 C CA . VAL G 1 192 ? 30.080 0.034 9.321 1.00 78.13 251 VAL G CA 1
ATOM 6222 C C . VAL G 1 192 ? 31.137 -0.224 10.410 1.00 78.91 251 VAL G C 1
ATOM 6223 O O . VAL G 1 192 ? 32.350 -0.074 10.168 1.00 79.14 251 VAL G O 1
ATOM 6225 N N . THR G 1 193 ? 30.677 -0.608 11.596 1.00 79.30 252 THR G N 1
ATOM 6226 C CA . THR G 1 193 ? 31.574 -0.883 12.713 1.00 80.04 252 THR G CA 1
ATOM 6227 C C . THR G 1 193 ? 30.820 -1.498 13.887 1.00 80.43 252 THR G C 1
ATOM 6228 O O . THR G 1 193 ? 29.613 -1.304 14.032 1.00 79.70 252 THR G O 1
ATOM 6241 N N . ILE H 2 2 ? 11.352 9.393 -14.965 1.00 39.61 2 ILE H N 1
ATOM 6242 C CA . ILE H 2 2 ? 10.869 9.356 -13.556 1.00 39.58 2 ILE H CA 1
ATOM 6243 C C . ILE H 2 2 ? 9.736 10.361 -13.367 1.00 39.72 2 ILE H C 1
ATOM 6244 O O . ILE H 2 2 ? 8.733 10.055 -12.732 1.00 39.97 2 ILE H O 1
ATOM 6249 N N . LYS H 2 3 ? 9.880 11.543 -13.958 1.00 39.90 3 LYS H N 1
ATOM 6250 C CA . LYS H 2 3 ? 8.846 12.566 -13.871 1.00 40.37 3 LYS H CA 1
ATOM 6251 C C . LYS H 2 3 ? 7.544 12.211 -14.612 1.00 40.97 3 LYS H C 1
ATOM 6252 O O . LYS H 2 3 ? 6.512 12.836 -14.357 1.00 41.16 3 LYS H O 1
ATOM 6254 N N . LEU H 2 4 ? 7.573 11.208 -15.497 1.00 41.67 4 LEU H N 1
ATOM 6255 C CA . LEU H 2 4 ? 6.418 10.938 -16.376 1.00 42.41 4 LEU H CA 1
ATOM 6256 C C . LEU H 2 4 ? 5.097 10.684 -15.650 1.00 43.24 4 LEU H C 1
ATOM 6257 O O . LEU H 2 4 ? 4.078 11.273 -16.015 1.00 43.62 4 LEU H O 1
ATOM 6262 N N . PHE H 2 5 ? 5.112 9.819 -14.636 1.00 44.01 5 PHE H N 1
ATOM 6263 C CA . PHE H 2 5 ? 3.901 9.513 -13.866 1.00 44.93 5 PHE H CA 1
ATOM 6264 C C . PHE H 2 5 ? 3.282 10.769 -13.241 1.00 45.24 5 PHE H C 1
ATOM 6265 O O . PHE H 2 5 ? 2.061 10.944 -13.265 1.00 45.45 5 PHE H O 1
ATOM 6273 N N . SER H 2 6 ? 4.131 11.642 -12.705 1.00 45.57 6 SER H N 1
ATOM 6274 C CA . SER H 2 6 ? 3.693 12.932 -12.177 1.00 46.13 6 SER H CA 1
ATOM 6275 C C . SER H 2 6 ? 3.107 13.833 -13.266 1.00 46.53 6 SER H C 1
ATOM 6276 O O . SER H 2 6 ? 2.070 14.464 -13.055 1.00 46.68 6 SER H O 1
ATOM 6278 N N . LEU H 2 7 ? 3.766 13.872 -14.425 1.00 47.08 7 LEU H N 1
ATOM 6279 C CA . LEU H 2 7 ? 3.412 14.796 -15.517 1.00 47.74 7 LEU H CA 1
ATOM 6280 C C . LEU H 2 7 ? 2.104 14.437 -16.245 1.00 48.47 7 LEU H C 1
ATOM 6281 O O . LEU H 2 7 ? 1.514 15.280 -16.935 1.00 48.52 7 LEU H O 1
ATOM 6283 N N . LYS H 2 8 ? 1.660 13.191 -16.084 1.00 49.19 8 LYS H N 1
ATOM 6284 C CA . LYS H 2 8 ? 0.408 12.739 -16.676 1.00 50.02 8 LYS H CA 1
ATOM 6285 C C . LYS H 2 8 ? -0.773 13.355 -15.930 1.00 50.66 8 LYS H C 1
ATOM 6286 O O . LYS H 2 8 ? -1.592 14.059 -16.530 1.00 50.92 8 LYS H O 1
ATOM 6288 N N . GLN H 2 9 ? -0.833 13.112 -14.618 1.00 51.17 9 GLN H N 1
ATOM 6289 C CA . GLN H 2 9 ? -1.927 13.601 -13.764 1.00 51.71 9 GLN H CA 1
ATOM 6290 C C . GLN H 2 9 ? -2.015 15.135 -13.678 1.00 51.79 9 GLN H C 1
ATOM 6291 O O . GLN H 2 9 ? -3.072 15.677 -13.334 1.00 52.16 9 GLN H O 1
ATOM 6293 N N . GLN H 2 10 ? -0.915 15.822 -13.991 1.00 51.57 10 GLN H N 1
ATOM 6294 C CA . GLN H 2 10 ? -0.902 17.282 -14.038 1.00 51.62 10 GLN H CA 1
ATOM 6295 C C . GLN H 2 10 ? -1.543 17.771 -15.334 1.00 51.96 10 GLN H C 1
ATOM 6296 O O . GLN H 2 10 ? -2.652 18.335 -15.309 1.00 52.53 10 GLN H O 1
#

Nearest PDB structures (foldseek):
  4gao-assembly3_D  TM=1.005E+00  e=9.558E-32  Homo sapiens
  3tdz-assembly2_B  TM=9.942E-01  e=1.007E-26  Homo sapiens
  6xom-assembly1_A  TM=9.861E-01  e=1.378E-26  Tequatrovirus T4
  6xoq-assembly1_A  TM=9.854E-01  e=1.308E-26  Tequatrovirus T4
  6xon-assembly1_A  TM=9.892E-01  e=2.095E-26  Tequatrovirus T4

Secondary structure (DSSP, 8-state):
--HHHHHHHHHTTEETTEEEEE-HHHHHHHHHHTT--TTSHHHHHHHHHHT-SSTT-EEHHHHHHHHHHTT-SSHHHHHHHHHHHHHGGGSHHHHHHHHHHHHHHHSPTT-SSEEHHHHHHHHHHHSTTT-TTHHHHHHHHHHTT--EE-HHHHHHHHHHHHH--TT-TTS-SS-S--HHHHHHHHHHTGGG-/-HHHHHHHHHHTTSBTTBTTEE-HHHHHHHHHHHT--TTSHHHHHHHHHHT-SSTT-EEHHHHHHHHHHTT-SSHHHHHHHHHHHHHGGGSHHHHHHHHHHHHHHHSPTT-SSB-HHHHHHHHHHHTTTT-TTHHHHHHHHHHH--SPBPHHHHHHHHHHHHH--SS-TT--TTT-S-HHHHHHHHHHHHH-/-THHHHHH-/-HHHHHHHHTTSBTTBTTEE-HHHHHHHHHHTT--TTSHHHHHHHHHHT-SSTT-EEHHHHHHHHHHHT-SSHHHHHHHHHHHHHTT-SHHHHHHHHHHHHHHHSPTT-SSEEHHHHHHHHHHHSTTT-TTHHHHHHHHHHTT--EE-HHHHHHHHHHHHH--SS-TT--SSSS--HHHHHHHHHH--/--HHHHHH-/-THHHHHH--/-HHHHHHHHHHHHEETTEEEEE-HHHHHHHHHHTT--TTSHHHHHHHHHHT-SSTT-EEHHHHHHHHHHHT-SSHHHHHHHHHHHHGGGGSHHHHHHHHHHHHHHHSPTT-SSB-HHHHHHHHHHHSTTS-TTHHHHHHHHHHH--SPBPHHHHHHHHHHHHH--TT--S---SS-S-HHHHHHHHHHGGG--/-THHHHHH-

Foldseek 3Di:
DLCVLQVVVLVQQADPVDNFKRAQVSLVVLCVLLVHDSLAVLVLLLLVLLLAQAPGMRTPSSRSVSCVVLVHSDSVSVSVCSVVSVVVCPPPVSVLSSQLSLFRHQADPPDQWRFLVSLLSSCCRSCPVLAPCSVLLSVVCVVVVPGTHGSLLSSCVSVVRVDADPQSPPPDLVDPHDPSVSVSCVVCNVVRD/DLVVLQVVVVVQQADPVDRFKRAQVSLVVLCVVLPHDCLALLVLLLCLLLLAQAPRMDTNSSRSVSCVVLPHSDSVSVNVCSVVSVVLCVPPVSVLSSQLSVFRHQADPPDQFAQLVSLLSVCCRSCPVVADCSVLLSVCCVVPNRGTHGSQQSNCVNVVRPDQDDLRPPDDPPPPHDPSVVVSCVVVNVVD/DCVVVVVVD/DVLLVVVLVQACDPVGSFKGAQVSLVVLCVVLVHDSLALLVLLLLLLLLAQAPRMDTPSSSVVSCVVLVHSDSVSVSVCRVVSVVVCVDPVVVLSSQLSLQRHYADPPDFFRFLVSLLSVCCRSCPPQAPCSVLLSCVCVVVVPGTHGSLLSSCVSVCRVPADPQRPPDDLPDPHDVSVSVSCVVPND/DCVVVVVVD/DCPVVVVVVD/DLLVLLVVVLVQQADPVGNFKRAQVSLVVLQVQLVHDSLALLVLLLCLLLVPQAPGMDTNSSRSVSCVVQPHSDSVSVNVCSVVSVCLCVPPVSVLSSQLSVFRHQDDPPDQFAQLVSLLSVCCRSCPPQAPCSVVLSVCCVVPNNDTDGSQQSSCVNVVSNDADQLRPPDDDPCPGPPVVVVSCVVPNVVRD/DCVVVVVVD

GO terms:
  GO:0097602 cullin family protein binding (F, IMP)
  GO:0005634 nucleus (C, IMP)
  GO:0005737 cytoplasm (C, IMP)
  GO:2000434 regulation of protein neddylation (P, IMP)
  GO:2000436 positive regulation of protein neddylation (P, IMP)
  GO:0005515 protein binding (F, IPI)

B-factor: mean 51.21, std 15.29, range [20.05, 98.92]

Solvent-accessible surface area: 39709 Å² total

Organism: Homo sapiens (NCBI:txid9606)

Radius of gyration: 35.15 Å; Cα contacts (8 Å, |Δi|>4): 900; chains: 8; bounding box: 77×100×86 Å